Protein 5HJ5 (pdb70)

Solvent-accessible surface area: 46342 Å² total; per-residue (Å²): 88,83,1,0,14,10,147,45,48,65,51,2,2,117,16,0,0,38,11,0,13,97,56,2,72,111,38,136,29,59,70,151,134,25,4,3,0,0,0,6,15,22,26,32,1,49,42,0,1,127,10,0,15,98,40,42,143,70,68,91,8,54,0,110,42,0,1,0,0,1,5,11,10,4,24,61,25,54,45,126,55,94,52,0,20,71,16,22,0,50,85,48,0,8,96,87,18,53,23,68,108,133,24,22,6,18,1,60,3,72,44,152,67,54,109,50,13,3,100,103,0,12,43,66,15,124,23,67,53,105,5,21,0,0,0,1,18,8,6,43,21,0,18,1,7,11,0,5,46,60,1,63,45,86,8,89,13,56,71,42,85,8,41,121,63,5,28,97,29,20,12,143,70,6,139,55,53,52,132,84,4,17,124,98,0,0,0,0,0,0,8,3,2,40,69,5,91,5,0,0,0,2,1,28,24,128,93,33,5,95,0,1,62,11,1,29,62,30,88,61,47,88,91,72,0,1,0,2,2,74,110,15,126,102,3,3,0,0,0,7,78,50,0,14,104,81,16,120,128,148,17,45,120,126,21,53,115,109,10,46,193,73,25,133,71,82,90,82,2,0,16,10,154,39,42,11,27,2,3,101,16,0,0,37,12,0,12,99,59,2,75,113,38,138,28,66,82,134,134,26,4,4,0,0,0,5,15,23,25,31,2,46,28,0,1,128,19,0,15,97,40,41,142,71,67,90,9,54,0,113,44,0,1,0,0,1,5,10,11,4,24,60,26,55,44,128,55,95,53,1,20,71,16,24,0,50,83,52,0,8,96,88,18,53,23,56,114,127,23,22,6,18,1,61,3,73,46,153,70,53,140,51,14,4,100,106,0,22,48,67,14,130,24,66,45,105,4,21,0,0,0,1,17,9,6,43,21,0,18,1,8,11,0,5,45,60,1,62,44,85,9,91,12,57,71,42,85,8,40,122,63,5,26,97,28,21,10,139,70,6,139,56,51,52,133,83,4,16,119,95,0,0,0,0,0,1,8,3,2,40,54,4,91,6,0,0,0,1,2,27,23,130,94,32,5,96,0,2,64,12,1,30,62,31,87,61,45,88,94,71,0,1,0,1,2,75,109,15,125,100,3,3,0,0,0,6,82,49,0,15,102,82,17,122,128,149,19,46,117,128,22,53,116,105,11,53,175,60,23,113,69,56,110,92,80,1,0,15,9,123,42,48,56,23,2,2,123,16,0,0,33,12,0,12,97,58,2,72,105,43,129,29,60,72,158,117,24,4,2,0,0,0,5,15,22,24,29,2,55,43,0,1,133,14,0,18,117,37,40,154,71,67,88,9,54,0,112,44,0,2,0,0,2,5,10,12,4,24,62,25,55,47,128,54,94,51,0,18,99,15,22,0,42,84,52,0,7,95,83,19,55,23,58,117,129,19,22,6,18,5,73,3,73,45,86,38,51,145,50,13,4,133,104,0,14,66,67,15,125,82,67,56,97,5,19,0,0,0,1,17,7,7,42,20,0,18,0,7,11,0,5,45,61,1,60,43,88,9,92,12,56,73,42,85,8,42,122,64,5,38,96,29,20,11,141,66,7,139,56,48,52,128,87,4,16,121,94,0,0,0,0,0,0,8,5,0,38,66,5,94,6,0,0,0,1,2,27,24,118,113,32,2,96,0,1,63,12,0,29,62,31,88,63,46,86,90,71,0,1,0,0,0,76,111,15,127,105,3,3,0,0,0,6,70,49,0,15,88,76,16,119,124,148,17,42,117,135,22,44,119,101,14,36,148,50,3,23,33,53,90,79,1,0,15,9,121,41,49,55,23,2,2,121,15,0,0,35,12,0,12,98,79,2,73,102,38,137,29,68,85,166,142,20,4,4,0,0,0,5,16,24,24,30,2,62,44,0,1,111,14,0,2,111,38,39,158,71,67,88,9,54,0,110,44,0,1,0,0,2,5,10,13,4,24,63,24,55,49,127,53,95,51,0,20,102,17,22,0,36,85,52,0,8,98,85,17,55,22,75,114,152,19,21,6,25,6,72,3,73,44,152,68,53,150,53,13,4,133,105,0,14,65,68,15,124,81,65,52,100,4,19,0,0,0,0,18,9,6,43,21,0,18,0,8,10,0,5,44,60,1,62,44,85,9,93,12,58,73,42,85,8,41,123,64,5,31,95,28,21,10,139,67,7,140,54,49,54,121,89,2,17,119,98,0,0,0,0,0,0,8,4,0,39,64,5,96,14,0,0,0,1,2,26,24,119,115,32,2,96,0,1,62,11,1,30,62,30,88,62,46,87,93,73,0,1,0,0,1,75,109,15,109,136,3,6,0,0,0,6,71,49,0,15,89,77,17,121,128,146,17,44,121,136,23,44,113,105,14,36,160,52,4,22,36,51

Nearest PDB structures (foldseek):
  5hj5-assembly2_B  TM=1.004E+00  e=1.168E-58  Vibrio cholerae O1 biovar El Tor str. N16961
  7lqm-assembly2_D  TM=9.833E-01  e=7.543E-51  Pasteurella multocida subsp. multocida str. Pm70
  7lqm-assembly1_B  TM=9.806E-01  e=1.027E-50  Pasteurella multocida subsp. multocida str. Pm70
  1cd5-assembly1_A  TM=9.736E-01  e=2.718E-49  Escherichia coli K-12
  7lqn-assembly2_K  TM=9.773E-01  e=7.305E-49  Haemophilus influenzae 86-028NP

Foldseek 3Di:
DAEAEAAALLLLLVLVLVVVLVVQVVLVADQVQAAEEEDEFDDSNLSNQVNNLVCQVVVSHAQQRYAYEYFKWFAPDDCPDCPTVNNRCCVRHVVRGNYDPVRYYYQDRYDPDQVVSQVVSVVVCVVNPANAEHEFEAALQQDTSQLAAPRDLQDAWGKDFHDPSRLQVCCVVVVSDSVPRGGMMTGGGNNNQLRHLAYEYEYEAQSQQVNVCCCQVNAPHRRNSNVSCVVHPHYYYYYHDNSNVPPDPVSVVVSCVVCVVVSVVD/DAEAEAAALLLLLLLVLVVVLVLQVVQVADQVQAAEEEDEFDDSNLSNQVNNLVCQVVVSHAQQRYAYEYFKWFAPDDCPDCPTVNNRCCVRHVVRGNHDPVRYHYQDRYDPDQVVSQVVSVVVCVVNPANAEHEFEAALQQDTSQLAAPRDLQDAWGKDFHDPSRLQVCCVVVVSDSVPRGGMMTGGGNNNQLRHLAYEYEEEALSQQVNVCCCQVNACHRRNSNVSCVVHPHYYYYYHDNSNVPPDPVSVVVSCVVCVVVCVVSD/DAEAEAAALLLLLLVVLVVVLVLQVVVVADQVAAAEEEDEFDDSNLSNQVNNLVCVVVVSHAQQRYAYEYFKWFAPDDCPDCPTVNNRCCVRHVVRGNHDPVRYYYQDRYDPDQVVSQVVRVVVCVVNPANAEHEFEAALQQDTSQLAAPRDLQDAWGKDFHDPSRLQVCCVVVVSDSVPRGGMMTGGGNNNQLRHLAYEYEYEALSQQVNVCCCQVNAPHRRNSNVSCVVHPHYYYYYHDNSNVPPDPVSVVVSVVVVVVVVVPD/DAEAEAAALLLLLLVVLVVVLVLQVVLVADQVAAAEEEDEFDDSNLSNQVNNLVCVVVVSHAQQRYAYEYFKWFAPDPCPDCPTVNNRCCVRHVVRGNHDPVRYYYQDRYDPDQVVSQVVRVVVCVVNPANAEHEFEAALQQDTSQLAAPRDLQDAWGKDFHDPSRLQVCCVVVVSDSVPRGGMMTGGGNNNQLRHNAYEYEEEALSQQVNVCCCQVNACHRRNSNVSCVVHPHYYYYYHDNSNPPPDPVSSVVSVVVVVVVVVPD

B-factor: mean 25.86, std 9.81, range [11.75, 76.03]

InterPro domains:
  IPR004547 Glucosamine-6-phosphate isomerase [MF_01241] (1-247)
  IPR004547 Glucosamine-6-phosphate isomerase [PTHR11280] (1-260)
  IPR004547 Glucosamine-6-phosphate isomerase [TIGR00502] (1-259)
  IPR004547 Glucosamine-6-phosphate isomerase [cd01399] (10-247)
  IPR006148 Glucosamine/galactosamine-6-phosphate isomerase [PF01182] (10-227)
  IPR018321 Glucosamine-6-phosphate isomerase, conserved site [PS01161] (125-143)
  IPR037171 NagB/RpiA transferase-like [SSF100950] (1-262)

Radius of gyration: 49.46 Å; Cα contacts (8 Å, |Δi|>4): 2398; chains: 4; bounding box: 92×103×130 Å

Organism: Vibrio cholerae serotype O1 (strain ATCC 39315 / El Tor Inaba N16961) (NCBI:txid243277)

Sequence (1065 aa):
MRLLIPLKAAAQVGKWAAAHIVKRINEFQPTAEERPFVLGLPTGGTPLATYKALIEMHKAGEVSFKHVVTFNMDEYVGLAADHPESYRRSFMYNNFFNHIDIQEENINLLNGNTDDHEAECKRYEDKIKSYGKINLFMGGVGNDGHIIAFNEPASSLSSRTRIKTLTEDTRIANSRFFDGDINQVPKYALTIGVGTLLDAQEIMILVTGHHNNKALALQAAVEGSVNNHLWTVSALQLHPKAVIVCDEPSTQELKVKTVKYFTELLEAKNIVGFMRLLIPLKAAAQVGKWAAAHIVKRINEFQPTAEERPFVLGLPTGGTPLATYKALIEMHKAGEVSFKHVVTFNMDEYVGLAADHPESYRRSFMYNNFFNHIDIQEENINLLNGNTDDHEAECKRYEDKIKSYGKINLFMGGVGNDGHIIAFNEPASSLSSRTRIKTLTEDDTRIANSRFFDGDINQVPKYALTIGVGTLLDAQEIMILVTGHHNKALALQAAVEGSVNNHLWTVSALQLHPKAVVIVCDEEPSTQELKVKTVKYFTELLEAKNIVGFRMRLIPLKAAAQVGKWAAAHIVKRINEFQPTAERPFVLGLPTGGTPLATYKALIEMHKAGEVSFKHVVTFNMDEYVGLAADHPESYRSFMYNNFFNHIDIQEENINLLNGNTDDHEAECKRYEDKIKSYGKINLFMGGVGNDGHIIAFNEPASSLSSRTRIKTLTEEDTRIANSRFFDGDINQVPKYALTIGVGTLLDAQEIMILVTGHNNKALALQAAVEGSVNHLWTVSALQLHPKAVVIVCDEPSTQELKVKTVKKYFTELEEAAKKNNIVVGGFFMRLLIPLKAAAQVGKWAAAHIVKRINEFQPTAEERRPFVLGLPTGGTPLATYKALIEMHKAGEVSFKHVVTFNMDEYVGLAADHPESYRRSFMYNNFFNHIDIQEENINLLNGNTDDHEAECKRYEDKIKKSYGKKINLFMGGVGNDGHIIAFNEPASSLSSRTRIKTLTEDTRIANSRFFDGDINQVPKYALTIGVGTLLDAQQEIMILVTGHNNKALALQAAVEGSVNNHLWTVSALQLHPKKAVIVCDEPSTQELKVKTVKYFTELEEAAKKNNIVVGGFF

Structure (mmCIF, N/CA/C/O backbone):
data_5HJ5
#
_entry.id   5HJ5
#
_cell.length_a   113.093
_cell.length_b   113.093
_cell.length_c   215.683
_cell.angle_alpha   90.000
_cell.angle_beta   90.000
_cell.angle_gamma   120.000
#
_symmetry.space_group_name_H-M   'P 63'
#
loop_
_entity.id
_entity.type
_entity.pdbx_description
1 polymer 'Glucosamine-6-phosphate deaminase'
2 non-polymer 'FRUCTOSE -6-PHOSPHATE'
3 non-polymer 6-O-phosphono-beta-D-glucopyranose
4 non-polymer GLYCEROL
5 non-polymer 'ACETIC ACID'
6 water water
#
loop_
_atom_site.group_PDB
_atom_site.id
_atom_site.type_symbol
_atom_site.label_atom_id
_atom_site.label_alt_id
_atom_site.label_comp_id
_atom_site.label_asym_id
_atom_site.label_entity_id
_atom_site.label_seq_id
_atom_site.pdbx_PDB_ins_code
_atom_site.Cartn_x
_atom_site.Cartn_y
_atom_site.Cartn_z
_atom_site.occupancy
_atom_site.B_iso_or_equiv
_atom_site.auth_seq_id
_atom_site.auth_comp_id
_atom_site.auth_asym_id
_atom_site.auth_atom_id
_atom_site.pdbx_PDB_model_num
ATOM 1 N N . MET A 1 1 ? -14.039 62.804 50.428 1.00 19.55 1 MET A N 1
ATOM 2 C CA . MET A 1 1 ? -14.415 61.386 50.473 1.00 20.05 1 MET A CA 1
ATOM 3 C C . MET A 1 1 ? -15.793 61.197 51.089 1.00 18.36 1 MET A C 1
ATOM 4 O O . MET A 1 1 ? -16.322 62.090 51.767 1.00 20.37 1 MET A O 1
ATOM 9 N N . ARG A 1 2 ? -16.381 60.031 50.838 1.00 18.71 2 ARG A N 1
ATOM 10 C CA . ARG A 1 2 ? -17.578 59.591 51.534 1.00 20.69 2 ARG A CA 1
ATOM 11 C C . ARG A 1 2 ? -17.200 58.541 52.567 1.00 20.76 2 ARG A C 1
ATOM 12 O O . ARG A 1 2 ? -16.406 57.641 52.283 1.00 23.06 2 ARG A O 1
ATOM 20 N N A LEU A 1 3 ? -17.758 58.665 53.770 0.46 21.10 3 LEU A N 1
ATOM 21 N N B LEU A 1 3 ? -17.780 58.663 53.757 0.54 21.48 3 LEU A N 1
ATOM 22 C CA A LEU A 1 3 ? -17.683 57.620 54.786 0.46 19.41 3 LEU A CA 1
ATOM 23 C CA B LEU A 1 3 ? -17.701 57.645 54.796 0.54 19.96 3 LEU A CA 1
ATOM 24 C C A LEU A 1 3 ? -19.103 57.178 55.096 0.46 18.73 3 LEU A C 1
ATOM 25 C C B LEU A 1 3 ? -19.126 57.187 55.063 0.54 19.42 3 LEU A C 1
ATOM 26 O O A LEU A 1 3 ? -19.938 58.001 55.481 0.46 20.11 3 LEU A O 1
ATOM 27 O O B LEU A 1 3 ? -19.989 58.009 55.383 0.54 21.62 3 LEU A O 1
ATOM 36 N N . ILE A 1 4 ? -19.372 55.888 54.914 1.00 18.22 4 ILE A N 1
ATOM 37 C CA . ILE A 1 4 ? -20.702 55.312 55.098 1.00 18.92 4 ILE A CA 1
ATOM 38 C C . ILE A 1 4 ? -20.700 54.591 56.438 1.00 18.62 4 ILE A C 1
ATOM 39 O O . ILE A 1 4 ? -20.167 53.477 56.526 1.00 19.47 4 ILE A O 1
ATOM 44 N N . PRO A 1 5 ? -21.253 55.180 57.501 1.00 19.03 5 PRO A N 1
ATOM 45 C CA . PRO A 1 5 ? -21.208 54.519 58.809 1.00 19.99 5 PRO A CA 1
ATOM 46 C C . PRO A 1 5 ? -22.422 53.639 59.039 1.00 20.90 5 PRO A C 1
ATOM 47 O O . PRO A 1 5 ? -23.519 54.130 59.329 1.00 22.72 5 PRO A O 1
ATOM 51 N N . LEU A 1 6 ? -22.231 52.333 58.908 1.00 18.74 6 LEU A N 1
ATOM 52 C CA . LEU A 1 6 ? -23.278 51.346 59.114 1.00 19.68 6 LEU A CA 1
ATOM 53 C C . LEU A 1 6 ? -23.053 50.630 60.439 1.00 20.44 6 LEU A C 1
ATOM 54 O O . LEU A 1 6 ? -21.989 50.722 61.049 1.00 21.20 6 LEU A O 1
ATOM 59 N N . LYS A 1 7 ? -24.076 49.897 60.885 1.00 22.11 7 LYS A N 1
ATOM 60 C CA . LYS A 1 7 ? -23.982 49.269 62.199 1.00 24.56 7 LYS A CA 1
ATOM 61 C C . LYS A 1 7 ? -23.117 48.013 62.163 1.00 24.11 7 LYS A C 1
ATOM 62 O O . LYS A 1 7 ? -22.195 47.862 62.975 1.00 24.66 7 LYS A O 1
ATOM 68 N N . ALA A 1 8 ? -23.391 47.107 61.229 1.00 24.71 8 ALA A N 1
ATOM 69 C CA . ALA A 1 8 ? -22.828 45.767 61.269 1.00 26.08 8 ALA A CA 1
ATOM 70 C C . ALA A 1 8 ? -22.175 45.400 59.943 1.00 24.55 8 ALA A C 1
ATOM 71 O O . ALA A 1 8 ? -22.497 45.949 58.884 1.00 23.92 8 ALA A O 1
ATOM 73 N N . ALA A 1 9 ? -21.262 44.426 60.022 1.00 23.15 9 ALA A N 1
ATOM 74 C CA . ALA A 1 9 ? -20.532 43.981 58.840 1.00 22.49 9 ALA A CA 1
ATOM 75 C C . ALA A 1 9 ? -21.474 43.470 57.751 1.00 22.18 9 ALA A C 1
ATOM 76 O O . ALA A 1 9 ? -21.197 43.637 56.559 1.00 23.61 9 ALA A O 1
ATOM 78 N N . ALA A 1 10 ? -22.589 42.840 58.135 1.00 22.99 10 ALA A N 1
ATOM 79 C CA . ALA A 1 10 ? -23.532 42.355 57.125 1.00 21.67 10 ALA A CA 1
ATOM 80 C C . ALA A 1 10 ? -24.065 43.502 56.271 1.00 23.89 10 ALA A C 1
ATOM 81 O O . ALA A 1 10 ? -24.245 43.350 55.052 1.00 23.42 10 ALA A O 1
ATOM 83 N N . GLN A 1 11 ? -24.321 44.656 56.895 1.00 20.87 11 GLN A N 1
ATOM 84 C CA . GLN A 1 11 ? -24.811 45.812 56.152 1.00 21.59 11 GLN A CA 1
ATOM 85 C C . GLN A 1 11 ? -23.725 46.402 55.259 1.00 20.94 11 GLN A C 1
ATOM 86 O O . GLN A 1 11 ? -24.018 46.867 54.153 1.00 21.80 11 GLN A O 1
ATOM 92 N N . VAL A 1 12 ? -22.473 46.422 55.734 1.00 19.31 12 VAL A N 1
ATOM 93 C CA . VAL A 1 12 ? -21.368 46.870 54.890 1.00 19.38 12 VAL A CA 1
ATOM 94 C C . VAL A 1 12 ? -21.318 46.049 53.610 1.00 20.20 12 VAL A C 1
ATOM 95 O O . VAL A 1 12 ? -21.146 46.592 52.510 1.00 20.77 12 VAL A O 1
ATOM 99 N N . GLY A 1 13 ? -21.481 44.729 53.729 1.00 19.92 13 GLY A N 1
ATOM 100 C CA . GLY A 1 13 ? -21.449 43.883 52.547 1.00 22.09 13 GLY A CA 1
ATOM 101 C C . GLY A 1 13 ? -22.604 44.155 51.603 1.00 22.52 13 GLY A C 1
ATOM 102 O O . GLY A 1 13 ? -22.427 44.183 50.380 1.00 21.87 13 GLY A O 1
ATOM 103 N N . LYS A 1 14 ? -23.806 44.358 52.156 1.00 22.53 14 LYS A N 1
ATOM 104 C CA . LYS A 1 14 ? -24.962 44.662 51.315 1.00 24.48 14 LYS A CA 1
ATOM 105 C C . LYS A 1 14 ? -24.795 46.000 50.607 1.00 23.21 14 LYS A C 1
ATOM 106 O O . LYS A 1 14 ? -25.142 46.130 49.424 1.00 21.88 14 LYS A O 1
ATOM 112 N N . TRP A 1 15 ? -24.277 47.008 51.319 1.00 20.79 15 TRP A N 1
ATOM 113 C CA . TRP A 1 15 ? -24.077 48.324 50.721 1.00 20.81 15 TRP A CA 1
ATOM 114 C C . TRP A 1 15 ? -23.044 48.254 49.604 1.00 20.73 15 TRP A C 1
ATOM 115 O O . TRP A 1 15 ? -23.262 48.777 48.503 1.00 20.90 15 TRP A O 1
ATOM 126 N N . ALA A 1 16 ? -21.911 47.605 49.878 1.00 19.64 16 ALA A N 1
ATOM 127 C CA . ALA A 1 16 ? -20.849 47.486 48.882 1.00 20.34 16 ALA A CA 1
ATOM 128 C C . ALA A 1 16 ? -21.343 46.753 47.642 1.00 20.62 16 ALA A C 1
ATOM 129 O O . ALA A 1 16 ? -21.083 47.179 46.509 1.00 20.34 16 ALA A O 1
ATOM 131 N N . ALA A 1 17 ? -22.068 45.647 47.838 1.00 20.02 17 ALA A N 1
ATOM 132 C CA . ALA A 1 17 ? -22.587 44.900 46.695 1.00 19.10 17 ALA A CA 1
ATOM 133 C C . ALA A 1 17 ? -23.562 45.744 45.886 1.00 21.53 17 ALA A C 1
ATOM 134 O O . ALA A 1 17 ? -23.505 45.756 44.650 1.00 21.50 17 ALA A O 1
ATOM 136 N N . ALA A 1 18 ? -24.466 46.459 46.567 1.00 21.15 18 ALA A N 1
ATOM 137 C CA . ALA A 1 18 ? -25.402 47.335 45.864 1.00 21.41 18 ALA A CA 1
ATOM 138 C C . ALA A 1 18 ? -24.668 48.423 45.090 1.00 21.27 18 ALA A C 1
ATOM 139 O O . ALA A 1 18 ? -25.087 48.806 43.990 1.00 22.46 18 ALA A O 1
ATOM 141 N N . HIS A 1 19 ? -23.574 48.943 45.655 1.00 20.03 19 HIS A N 1
ATOM 142 C CA . HIS A 1 19 ? -22.824 49.997 44.978 1.00 18.58 19 HIS A CA 1
ATOM 143 C C . HIS A 1 19 ? -22.133 49.460 43.729 1.00 20.31 19 HIS A C 1
ATOM 144 O O . HIS A 1 19 ? -22.118 50.126 42.684 1.00 20.86 19 HIS A O 1
ATOM 151 N N . ILE A 1 20 ? -21.574 48.249 43.812 1.00 21.14 20 ILE A N 1
ATOM 152 C CA . ILE A 1 20 ? -20.945 47.631 42.643 1.00 21.10 20 ILE A CA 1
ATOM 153 C C . ILE A 1 20 ? -21.979 47.393 41.547 1.00 20.99 20 ILE A C 1
ATOM 154 O O . ILE A 1 20 ? -21.747 47.706 40.372 1.00 22.15 20 ILE A O 1
ATOM 159 N N . VAL A 1 21 ? -23.134 46.834 41.911 1.00 19.89 21 VAL A N 1
ATOM 160 C CA . VAL A 1 21 ? -24.170 46.574 40.907 1.00 20.34 21 VAL A CA 1
ATOM 161 C C . VAL A 1 21 ? -24.655 47.880 40.283 1.00 22.23 21 VAL A C 1
ATOM 162 O O . VAL A 1 21 ? -24.874 47.958 39.066 1.00 23.11 21 VAL A O 1
ATOM 166 N N . LYS A 1 22 ? -24.816 48.928 41.096 1.00 22.49 22 LYS A N 1
ATOM 167 C CA . LYS A 1 22 ? -25.195 50.235 40.555 1.00 23.58 22 LYS A CA 1
ATOM 168 C C . LYS A 1 22 ? -24.195 50.713 39.505 1.00 23.53 22 LYS A C 1
ATOM 169 O O . LYS A 1 22 ? -24.586 51.171 38.423 1.00 24.79 22 LYS A O 1
ATOM 175 N N . ARG A 1 23 ? -22.895 50.629 39.806 1.00 21.53 23 ARG A N 1
ATOM 176 C CA . ARG A 1 23 ? -21.904 51.115 38.846 1.00 20.09 23 ARG A CA 1
ATOM 177 C C . ARG A 1 23 ? -21.903 50.277 37.575 1.00 21.02 23 ARG A C 1
ATOM 178 O O . ARG A 1 23 ? -21.822 50.825 36.469 1.00 22.35 23 ARG A O 1
ATOM 186 N N . ILE A 1 24 ? -21.986 48.949 37.706 1.00 22.57 24 ILE A N 1
ATOM 187 C CA . ILE A 1 24 ? -21.987 48.090 36.521 1.00 22.56 24 ILE A CA 1
ATOM 188 C C . ILE A 1 24 ? -23.202 48.388 35.654 1.00 24.81 24 ILE A C 1
ATOM 189 O O . ILE A 1 24 ? -23.090 48.586 34.437 1.00 24.87 24 ILE A O 1
ATOM 194 N N . ASN A 1 25 ? -24.385 48.421 36.265 1.00 25.18 25 ASN A N 1
ATOM 195 C CA . ASN A 1 25 ? -25.599 48.533 35.464 1.00 27.13 25 ASN A CA 1
ATOM 196 C C . ASN A 1 25 ? -25.735 49.905 34.818 1.00 27.07 25 ASN A C 1
ATOM 197 O O . ASN A 1 25 ? -26.270 50.013 33.706 1.00 28.89 25 ASN A O 1
ATOM 202 N N . GLU A 1 26 ? -25.259 50.958 35.479 1.00 25.94 26 GLU A N 1
ATOM 203 C CA . GLU A 1 26 ? -25.294 52.275 34.850 1.00 27.28 26 GLU A CA 1
ATOM 204 C C . GLU A 1 26 ? -24.242 52.397 33.754 1.00 24.98 26 GLU A C 1
ATOM 205 O O . GLU A 1 26 ? -24.443 53.133 32.779 1.00 26.09 26 GLU A O 1
ATOM 211 N N . PHE A 1 27 ? -23.133 51.670 33.886 1.00 24.92 27 PHE A N 1
ATOM 212 C CA . PHE A 1 27 ? -22.080 51.683 32.874 1.00 24.53 27 PHE A CA 1
ATOM 213 C C . PHE A 1 27 ? -22.523 50.996 31.582 1.00 24.72 27 PHE A C 1
ATOM 214 O O . PHE A 1 27 ? -22.124 51.421 30.492 1.00 26.64 27 PHE A O 1
ATOM 222 N N . GLN A 1 28 ? -23.352 49.943 31.680 1.00 25.15 28 GLN A N 1
ATOM 223 C CA . GLN A 1 28 ? -23.827 49.135 30.549 1.00 27.43 28 GLN A CA 1
ATOM 224 C C . GLN A 1 28 ? -22.671 48.476 29.800 1.00 28.64 28 GLN A C 1
ATOM 225 O O . GLN A 1 28 ? -22.455 48.772 28.617 1.00 29.08 28 GLN A O 1
ATOM 231 N N . PRO A 1 29 ? -21.930 47.564 30.427 1.00 25.41 29 PRO A N 1
ATOM 232 C CA . PRO A 1 29 ? -20.731 47.022 29.777 1.00 25.90 29 PRO A CA 1
ATOM 233 C C . PRO A 1 29 ? -21.057 46.143 28.579 1.00 26.15 29 PRO A C 1
ATOM 234 O O . PRO A 1 29 ? -22.105 45.494 28.513 1.00 27.14 29 PRO A O 1
ATOM 238 N N . THR A 1 30 ? -20.124 46.132 27.624 1.00 27.22 30 THR A N 1
ATOM 239 C CA . THR A 1 30 ? -20.195 45.308 26.421 1.00 28.30 30 THR A CA 1
ATOM 240 C C . THR A 1 30 ? -18.838 44.654 26.193 1.00 29.22 30 THR A C 1
ATOM 241 O O . THR A 1 30 ? -17.859 44.946 26.886 1.00 29.43 30 THR A O 1
ATOM 245 N N . ALA A 1 31 ? -18.774 43.776 25.188 1.00 29.87 31 ALA A N 1
ATOM 246 C CA . ALA A 1 31 ? -17.492 43.172 24.838 1.00 32.56 31 ALA A CA 1
ATOM 247 C C . ALA A 1 31 ? -16.480 44.237 24.429 1.00 34.11 31 ALA A C 1
ATOM 248 O O . ALA A 1 31 ? -15.299 44.153 24.787 1.00 35.47 31 ALA A O 1
ATOM 250 N N A GLU A 1 32 ? -16.943 45.268 23.721 0.54 31.94 32 GLU A N 1
ATOM 251 N N B GLU A 1 32 ? -16.916 45.248 23.672 0.46 32.54 32 GLU A N 1
ATOM 252 C CA A GLU A 1 32 ? -16.081 46.332 23.227 0.54 32.92 32 GLU A CA 1
ATOM 253 C CA B GLU A 1 32 ? -15.982 46.298 23.277 0.46 33.37 32 GLU A CA 1
ATOM 254 C C A GLU A 1 32 ? -15.818 47.408 24.276 0.54 30.41 32 GLU A C 1
ATOM 255 C C B GLU A 1 32 ? -15.669 47.234 24.436 0.46 30.18 32 GLU A C 1
ATOM 256 O O A GLU A 1 32 ? -14.864 48.181 24.131 0.54 29.90 32 GLU A O 1
ATOM 257 O O B GLU A 1 32 ? -14.545 47.740 24.537 0.46 28.80 32 GLU A O 1
ATOM 268 N N . ARG A 1 33 ? -16.630 47.464 25.327 1.00 27.89 33 ARG A N 1
ATOM 269 C CA . ARG A 1 33 ? -16.483 48.445 26.400 1.00 25.92 33 ARG A CA 1
ATOM 270 C C . ARG A 1 33 ? -16.800 47.773 27.731 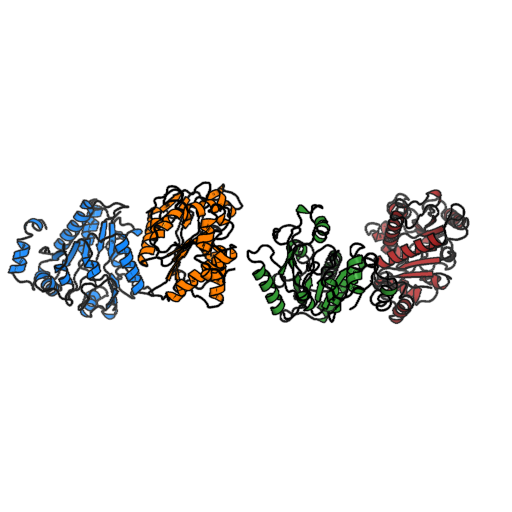1.00 24.78 33 ARG A C 1
ATOM 271 O O . ARG A 1 33 ? -17.884 47.957 28.297 1.00 25.79 33 ARG A O 1
ATOM 279 N N . PRO A 1 34 ? -15.874 46.984 28.262 1.00 23.86 34 PRO A N 1
ATOM 280 C CA . PRO A 1 34 ? -16.145 46.271 29.513 1.00 24.54 34 PRO A CA 1
ATOM 281 C C . PRO A 1 34 ? -16.079 47.198 30.720 1.00 21.00 34 PRO A C 1
ATOM 282 O O . PRO A 1 34 ? -15.452 48.261 30.699 1.00 21.71 34 PRO A O 1
ATOM 286 N N . PHE A 1 35 ? -16.771 46.786 31.781 1.00 20.08 35 PHE A N 1
ATOM 287 C CA . PHE A 1 35 ? -16.626 47.440 33.075 1.00 20.55 35 PHE A CA 1
ATOM 288 C C . PHE A 1 35 ? -15.443 46.795 33.783 1.00 20.26 35 PHE A C 1
ATOM 289 O O . PHE A 1 35 ? -15.365 45.565 33.860 1.00 21.82 35 PHE A O 1
ATOM 297 N N . VAL A 1 36 ? -14.515 47.616 34.279 1.00 18.20 36 VAL A N 1
ATOM 298 C CA . VAL A 1 36 ? -13.269 47.120 34.860 1.00 18.03 36 VAL A CA 1
ATOM 299 C C . VAL A 1 36 ? -13.338 47.301 36.368 1.00 17.16 36 VAL A C 1
ATOM 300 O O . VAL A 1 36 ? -13.428 48.432 36.867 1.00 18.16 36 VAL A O 1
ATOM 304 N N . LEU A 1 37 ? -13.293 46.184 37.090 1.00 17.16 37 LEU A N 1
ATOM 305 C CA . LEU A 1 37 ? -13.545 46.133 38.526 1.00 18.59 37 LEU A CA 1
ATOM 306 C C . LEU A 1 37 ? -12.311 45.587 39.235 1.00 18.14 37 LEU A C 1
ATOM 307 O O . LEU A 1 37 ? -11.881 44.463 38.954 1.00 19.12 37 LEU A O 1
ATOM 312 N N . GLY A 1 38 ? -11.747 46.371 40.154 1.00 17.16 38 GLY A N 1
ATOM 313 C CA . GLY A 1 38 ? -10.633 45.903 40.970 1.00 17.55 38 GLY A CA 1
ATOM 314 C C . GLY A 1 38 ? -11.142 45.278 42.262 1.00 17.82 38 GLY A C 1
ATOM 315 O O . GLY A 1 38 ? -12.092 45.766 42.864 1.00 18.76 38 GLY A O 1
ATOM 316 N N . LEU A 1 39 ? -10.489 44.193 42.686 1.00 16.73 39 LEU A N 1
ATOM 317 C CA . LEU A 1 39 ? -11.026 43.359 43.756 1.00 17.57 39 LEU A CA 1
ATOM 318 C C . LEU A 1 39 ? -9.975 42.992 44.792 1.00 19.60 39 LEU A C 1
ATOM 319 O O . LEU A 1 39 ? -8.798 42.819 44.460 1.00 19.84 39 LEU A O 1
ATOM 324 N N . PRO A 1 40 ? -10.393 42.837 46.073 1.00 19.30 40 PRO A N 1
ATOM 325 C CA . PRO A 1 40 ? -9.475 42.364 47.119 1.00 18.12 40 PRO A CA 1
ATOM 326 C C . PRO A 1 40 ? -9.784 40.944 47.571 1.00 18.62 40 PRO A C 1
ATOM 327 O O . PRO A 1 40 ? -10.886 40.437 47.335 1.00 20.33 40 PRO A O 1
ATOM 331 N N . THR A 1 41 ? -8.834 40.300 48.246 1.00 17.57 41 THR A N 1
ATOM 332 C CA . THR A 1 41 ? -9.170 39.107 49.019 1.00 17.30 41 THR A CA 1
ATOM 333 C C . THR A 1 41 ? -9.241 39.476 50.496 1.00 18.39 41 THR A C 1
ATOM 334 O O . THR A 1 41 ? -9.511 40.632 50.837 1.00 21.30 41 THR A O 1
ATOM 338 N N . GLY A 1 42 ? -8.995 38.509 51.377 1.00 21.99 42 GLY A N 1
ATOM 339 C CA . GLY A 1 42 ? -9.135 38.726 52.804 1.00 20.79 42 GLY A CA 1
ATOM 340 C C . GLY A 1 42 ? -10.530 38.397 53.292 1.00 20.78 42 GLY A C 1
ATOM 341 O O . GLY A 1 42 ? -11.427 38.023 52.533 1.00 24.15 42 GLY A O 1
ATOM 342 N N . GLY A 1 43 ? -10.716 38.544 54.607 1.00 19.24 43 GLY A N 1
ATOM 343 C CA . GLY A 1 43 ? -12.008 38.240 55.202 1.00 20.25 43 GLY A CA 1
ATOM 344 C C . GLY A 1 43 ? -13.066 39.306 54.990 1.00 21.27 43 GLY A C 1
ATOM 345 O O . GLY A 1 43 ? -14.260 38.988 54.934 1.00 21.79 43 GLY A O 1
ATOM 346 N N . THR A 1 44 ? -12.663 40.572 54.879 1.00 20.13 44 THR A N 1
ATOM 347 C CA . THR A 1 44 ? -13.659 41.640 54.817 1.00 19.06 44 THR A CA 1
ATOM 348 C C . THR A 1 44 ? -14.621 41.520 53.637 1.00 19.43 44 THR A C 1
ATOM 349 O O . THR A 1 44 ? -15.831 41.716 53.852 1.00 21.78 44 THR A O 1
ATOM 353 N N . PRO A 1 45 ? -14.196 41.212 52.406 1.00 19.73 45 PRO A N 1
ATOM 354 C CA . PRO A 1 45 ? -15.138 41.264 51.280 1.00 19.86 45 PRO A CA 1
ATOM 355 C C . PRO A 1 45 ? -16.024 40.038 51.119 1.00 19.01 45 PRO A C 1
ATOM 356 O O . PRO A 1 45 ? -16.815 40.003 50.171 1.00 21.13 45 PRO A O 1
ATOM 360 N N . LEU A 1 46 ? -15.932 39.040 52.000 1.00 20.73 46 LEU A N 1
ATOM 361 C CA . LEU A 1 46 ? -16.677 37.800 51.779 1.00 21.32 46 LEU A CA 1
ATOM 362 C C . LEU A 1 46 ? -18.180 38.047 51.713 1.00 23.25 46 LEU A C 1
ATOM 363 O O . LEU A 1 46 ? -18.869 37.493 50.844 1.00 22.56 46 LEU A O 1
ATOM 368 N N . ALA A 1 47 ? -18.708 38.877 52.619 1.00 23.26 47 ALA A N 1
ATOM 369 C CA . ALA A 1 47 ? -20.141 39.151 52.609 1.00 23.55 47 ALA A CA 1
ATOM 370 C C . ALA A 1 47 ? -20.561 39.841 51.317 1.00 24.02 47 ALA A C 1
ATOM 371 O O . ALA A 1 47 ? -21.634 39.550 50.769 1.00 22.92 47 ALA A O 1
ATOM 373 N N . THR A 1 48 ? -19.723 40.758 50.819 1.00 21.93 48 THR A N 1
ATOM 374 C CA . THR A 1 48 ? -19.990 41.417 49.546 1.00 21.23 48 THR A CA 1
ATOM 375 C C . THR A 1 48 ? -20.025 40.410 48.401 1.00 20.90 48 THR A C 1
ATOM 376 O O . THR A 1 48 ? -20.933 40.443 47.561 1.00 21.10 48 THR A O 1
ATOM 380 N N . TYR A 1 49 ? -19.039 39.504 48.347 1.00 20.29 49 TYR A N 1
ATOM 381 C CA . TYR A 1 49 ? -19.040 38.487 47.293 1.00 19.94 49 TYR A CA 1
ATOM 382 C C . TYR A 1 49 ? -20.288 37.620 47.362 1.00 21.31 49 TYR A C 1
ATOM 383 O O . TYR A 1 49 ? -20.905 37.329 46.330 1.00 23.33 49 TYR A O 1
ATOM 392 N N . LYS A 1 50 ? -20.673 37.186 48.567 1.00 21.71 50 LYS A N 1
ATOM 393 C CA . LYS A 1 50 ? -21.877 36.364 48.687 1.00 23.17 50 LYS A CA 1
ATOM 394 C C . LYS A 1 50 ? -23.111 37.132 48.222 1.00 24.55 50 LYS A C 1
ATOM 395 O O . LYS A 1 50 ? -23.989 36.568 47.555 1.00 25.98 50 LYS A O 1
ATOM 401 N N . ALA A 1 51 ? -23.188 38.425 48.552 1.00 23.86 51 ALA A N 1
ATOM 402 C CA . ALA A 1 51 ? -24.318 39.241 48.117 1.00 24.40 51 ALA A CA 1
ATOM 403 C C . ALA A 1 51 ? -24.337 39.396 46.599 1.00 25.28 51 ALA A C 1
ATOM 404 O O . ALA A 1 51 ? -25.398 39.293 45.970 1.00 26.06 51 ALA A O 1
ATOM 406 N N . LEU A 1 52 ? -23.174 39.654 45.995 1.00 23.56 52 LEU A N 1
ATOM 407 C CA . LEU A 1 52 ? -23.102 39.767 44.540 1.00 23.16 52 LEU A CA 1
ATOM 408 C C . LEU A 1 52 ? -23.524 38.470 43.861 1.00 24.34 52 LEU A C 1
ATOM 409 O O . LEU A 1 52 ? -24.198 38.494 42.823 1.00 25.40 52 LEU A O 1
ATOM 414 N N . ILE A 1 53 ? -23.132 37.327 44.428 1.00 21.87 53 ILE A N 1
ATOM 415 C CA . ILE A 1 53 ? -23.524 36.045 43.850 1.00 24.40 53 ILE A CA 1
ATOM 416 C C . ILE A 1 53 ? -25.040 35.896 43.868 1.00 26.70 53 ILE A C 1
ATOM 417 O O . ILE A 1 53 ? -25.650 35.479 42.876 1.00 27.60 53 ILE A O 1
ATOM 422 N N . GLU A 1 54 ? -25.674 36.249 44.987 1.00 28.05 54 GLU A N 1
ATOM 423 C CA . GLU A 1 54 ? -27.127 36.134 45.073 1.00 30.24 54 GLU A CA 1
ATOM 424 C C . GLU A 1 54 ? -27.822 37.106 44.126 1.00 30.06 54 GLU A C 1
ATOM 425 O O . GLU A 1 54 ? -28.842 36.761 43.515 1.00 29.60 54 GLU A O 1
ATOM 431 N N . MET A 1 55 ? -27.287 38.323 43.987 1.00 27.96 55 MET A N 1
ATOM 432 C CA . MET A 1 55 ? -27.884 39.283 43.062 1.00 26.53 55 MET A CA 1
ATOM 433 C C . MET A 1 55 ? -27.766 38.800 41.623 1.00 27.48 55 MET A C 1
ATOM 434 O O . MET A 1 55 ? -28.685 38.997 40.817 1.00 29.33 55 MET A O 1
ATOM 439 N N . HIS A 1 56 ? -26.651 38.150 41.285 1.00 26.02 56 HIS A N 1
ATOM 440 C CA . HIS A 1 56 ? -26.515 37.575 39.951 1.00 29.21 56 HIS A CA 1
ATOM 441 C C . HIS A 1 56 ? -27.517 36.446 39.740 1.00 30.10 56 HIS A C 1
ATOM 442 O O . HIS A 1 56 ? -28.170 36.371 38.691 1.00 30.54 56 HIS A O 1
ATOM 449 N N . LYS A 1 57 ? -27.647 35.552 40.726 1.00 28.03 57 LYS A N 1
ATOM 450 C CA . LYS A 1 57 ? -28.619 34.470 40.610 1.00 32.34 57 LYS A CA 1
ATOM 451 C C . LYS A 1 57 ? -30.029 35.014 40.423 1.00 32.55 57 LYS A C 1
ATOM 452 O O . LYS A 1 57 ? -30.840 34.420 39.705 1.00 34.02 57 LYS A O 1
ATOM 458 N N . ALA A 1 58 ? -30.339 36.141 41.057 1.00 32.40 58 ALA A N 1
ATOM 459 C CA . ALA A 1 58 ? -31.645 36.772 40.915 1.00 33.59 58 ALA A CA 1
ATOM 460 C C . ALA A 1 58 ? -31.782 37.580 39.630 1.00 33.47 58 ALA A C 1
ATOM 461 O O . ALA A 1 58 ? -32.825 38.210 39.423 1.00 34.40 58 ALA A O 1
ATOM 463 N N . GLY A 1 59 ? -30.766 37.584 38.769 1.00 32.37 59 GLY A N 1
ATOM 464 C CA . GLY A 1 59 ? -30.838 38.317 37.522 1.00 32.93 59 GLY A CA 1
ATOM 465 C C . GLY A 1 59 ? -30.685 39.814 37.646 1.00 32.91 59 GLY A C 1
ATOM 466 O O . GLY A 1 59 ? -31.094 40.543 36.738 1.00 33.52 59 GLY A O 1
ATOM 467 N N . GLU A 1 60 ? -30.108 40.303 38.741 1.00 30.00 60 GLU A N 1
ATOM 468 C CA . GLU A 1 60 ? -29.956 41.740 38.934 1.00 30.78 60 GLU A CA 1
ATOM 469 C C . GLU A 1 60 ? -28.654 42.287 38.366 1.00 29.78 60 GLU A C 1
ATOM 470 O O . GLU A 1 60 ? -28.525 43.507 38.207 1.00 29.29 60 GLU A O 1
ATOM 476 N N . VAL A 1 61 ? -27.693 41.421 38.047 1.00 27.65 61 VAL A N 1
ATOM 477 C CA . VAL A 1 61 ? -26.408 41.859 37.518 1.00 27.02 61 VAL A CA 1
ATOM 478 C C . VAL A 1 61 ? -25.794 40.691 36.761 1.00 28.95 61 VAL A C 1
ATOM 479 O O . VAL A 1 61 ? -25.977 39.526 37.130 1.00 29.16 61 VAL A O 1
ATOM 483 N N . SER A 1 62 ? -25.083 41.005 35.681 1.00 27.28 62 SER A N 1
ATOM 484 C CA . SER A 1 62 ? -24.301 40.034 34.934 1.00 27.30 62 SER A CA 1
ATOM 485 C C . SER A 1 62 ? -22.844 40.476 34.902 1.00 27.36 62 SER A C 1
ATOM 486 O O . SER A 1 62 ? -22.542 41.668 34.747 1.00 26.56 62 SER A O 1
ATOM 489 N N . PHE A 1 63 ? -21.942 39.513 35.053 1.00 24.26 63 PHE A N 1
ATOM 490 C CA . PHE A 1 63 ? -20.516 39.782 34.969 1.00 24.53 63 PHE A CA 1
ATOM 491 C C . PHE A 1 63 ? -19.926 39.369 33.628 1.00 24.84 63 PHE A C 1
ATOM 492 O O . PHE A 1 63 ? -18.699 39.308 33.493 1.00 25.12 63 PHE A O 1
ATOM 500 N N . LYS A 1 64 ? -20.774 39.113 32.629 1.00 25.09 64 LYS A N 1
ATOM 501 C CA . LYS A 1 64 ? -20.289 38.612 31.344 1.00 27.01 64 LYS A CA 1
ATOM 502 C C . LYS A 1 64 ? -19.268 39.560 30.720 1.00 25.77 64 LYS A C 1
ATOM 503 O O . LYS A 1 64 ? -18.292 39.116 30.101 1.00 24.99 64 LYS A O 1
ATOM 509 N N . HIS A 1 65 ? -19.464 40.864 30.879 1.00 25.19 65 HIS A N 1
ATOM 510 C CA . HIS A 1 65 ? -18.554 41.852 30.316 1.00 23.96 65 HIS A CA 1
ATOM 511 C C . HIS A 1 65 ? -17.907 42.681 31.416 1.00 22.89 65 HIS A C 1
ATOM 512 O O . HIS A 1 65 ? -17.656 43.879 31.257 1.00 23.73 65 HIS A O 1
ATOM 519 N N . VAL A 1 66 ? -17.631 42.042 32.552 1.00 21.86 66 VAL A N 1
ATOM 520 C CA . VAL A 1 66 ? -16.850 42.646 33.625 1.00 20.91 66 VAL A CA 1
ATOM 521 C C . VAL A 1 66 ? -15.449 42.061 33.574 1.00 22.50 66 VAL A C 1
ATOM 522 O O . VAL A 1 66 ? -15.280 40.834 33.557 1.00 22.23 66 VAL A O 1
ATOM 526 N N . VAL A 1 67 ? -14.450 42.943 33.529 1.00 20.66 67 VAL A N 1
ATOM 527 C CA . VAL A 1 67 ? -13.039 42.583 33.599 1.00 20.77 67 VAL A CA 1
ATOM 528 C C . VAL A 1 67 ? -12.573 42.867 35.021 1.00 20.52 67 VAL A C 1
ATOM 529 O O . VAL A 1 67 ? -12.880 43.930 35.574 1.00 20.61 67 VAL A O 1
ATOM 533 N N . THR A 1 68 ? -11.858 41.922 35.632 1.00 19.85 68 THR A N 1
ATOM 534 C CA . THR A 1 68 ? -11.419 42.095 37.011 1.00 19.27 68 THR A CA 1
ATOM 535 C C . THR A 1 68 ? -9.901 42.109 37.107 1.00 17.80 68 THR A C 1
ATOM 536 O O . THR A 1 68 ? -9.203 41.476 36.311 1.00 18.83 68 THR A O 1
ATOM 540 N N . PHE A 1 69 ? -9.407 42.872 38.084 1.00 16.97 69 PHE A N 1
ATOM 541 C CA . PHE A 1 69 ? -8.010 42.881 38.505 1.00 18.45 69 PHE A CA 1
ATOM 542 C C . PHE A 1 69 ? -7.982 42.728 40.015 1.00 19.52 69 PHE A C 1
ATOM 543 O O . PHE A 1 69 ? -8.702 43.440 40.719 1.00 22.29 69 PHE A O 1
ATOM 551 N N . ASN A 1 70 ? -7.153 41.821 40.518 1.00 17.98 70 ASN A N 1
ATOM 552 C CA . ASN A 1 70 ? -7.005 41.721 41.961 1.00 17.01 70 ASN A CA 1
ATOM 553 C C . ASN A 1 70 ? -5.842 42.581 42.447 1.00 18.64 70 ASN A C 1
ATOM 554 O O . ASN A 1 70 ? -4.954 42.965 41.681 1.00 19.91 70 ASN A O 1
ATOM 559 N N . MET A 1 71 ? -5.875 42.902 43.744 1.00 16.91 71 MET A N 1
ATOM 560 C CA . MET A 1 71 ? -4.869 43.800 44.304 1.00 17.35 71 MET A CA 1
ATOM 561 C C . MET A 1 71 ? -3.508 43.141 44.406 1.00 18.79 71 MET A C 1
ATOM 562 O O . MET A 1 71 ? -2.487 43.819 44.273 1.00 19.06 71 MET A O 1
ATOM 567 N N . ASP A 1 72 ? -3.463 41.843 44.710 1.00 18.90 72 ASP A N 1
ATOM 568 C CA . ASP A 1 72 ? -2.195 41.250 45.107 1.00 19.37 72 ASP A CA 1
ATOM 569 C C . ASP A 1 72 ? -2.255 39.733 45.019 1.00 20.00 72 ASP A C 1
ATOM 570 O O . ASP A 1 72 ? -3.304 39.138 44.764 1.00 21.01 72 ASP A O 1
ATOM 575 N N . GLU A 1 73 ? -1.087 39.124 45.211 1.00 19.15 73 GLU A N 1
ATOM 576 C CA . GLU A 1 73 ? -0.937 37.683 45.329 1.00 19.92 73 GLU A CA 1
ATOM 577 C C . GLU A 1 73 ? 0.312 37.415 46.154 1.00 21.52 73 GLU A C 1
ATOM 578 O O . GLU A 1 73 ? 1.278 38.182 46.104 1.00 22.62 73 GLU A O 1
ATOM 584 N N . TYR A 1 74 ? 0.277 36.335 46.931 1.00 19.13 74 TYR A N 1
ATOM 585 C CA . TYR A 1 74 ? 1.449 35.923 47.691 1.00 20.52 74 TYR A CA 1
ATOM 586 C C . TYR A 1 74 ? 2.568 35.455 46.767 1.00 21.36 74 TYR A C 1
ATOM 587 O O . TYR A 1 74 ? 2.322 34.796 45.750 1.00 21.61 74 TYR A O 1
ATOM 596 N N . VAL A 1 75 ? 3.815 35.759 47.150 1.00 21.34 75 VAL A N 1
ATOM 597 C CA . VAL A 1 75 ? 4.993 35.238 46.461 1.00 22.06 75 VAL A CA 1
ATOM 598 C C . VAL A 1 75 ? 5.359 33.887 47.061 1.00 23.14 75 VAL A C 1
ATOM 599 O O . VAL A 1 75 ? 5.329 33.707 48.283 1.00 24.62 75 VAL A O 1
ATOM 603 N N . GLY A 1 76 ? 5.697 32.923 46.205 1.00 25.22 76 GLY A N 1
ATOM 604 C CA . GLY A 1 76 ? 6.254 31.668 46.664 1.00 27.47 76 GLY A CA 1
ATOM 605 C C . GLY A 1 76 ? 5.254 30.627 47.111 1.00 32.51 76 GLY A C 1
ATOM 606 O O . GLY A 1 76 ? 5.615 29.451 47.216 1.00 36.31 76 GLY A O 1
ATOM 607 N N . LEU A 1 77 ? 4.015 31.017 47.392 1.00 30.70 77 LEU A N 1
ATOM 608 C CA . LEU A 1 77 ? 2.959 30.070 47.716 1.00 29.51 77 LEU A CA 1
ATOM 609 C C . LEU A 1 77 ? 2.432 29.446 46.432 1.00 30.03 77 LEU A C 1
ATOM 610 O O . LEU A 1 77 ? 2.152 30.159 45.463 1.00 32.69 77 LEU A O 1
ATOM 615 N N . ALA A 1 78 ? 2.301 28.119 46.422 1.00 29.69 78 ALA A N 1
ATOM 616 C CA . ALA A 1 78 ? 1.776 27.429 45.249 1.00 32.08 78 ALA A CA 1
ATOM 617 C C . ALA A 1 78 ? 0.417 27.999 44.855 1.00 33.77 78 ALA A C 1
ATOM 618 O O . ALA A 1 78 ? -0.430 28.282 45.707 1.00 34.49 78 ALA A O 1
ATOM 620 N N . ALA A 1 79 ? 0.215 28.170 43.546 1.00 33.01 79 ALA A N 1
ATOM 621 C CA . ALA A 1 79 ? -1.032 28.759 43.066 1.00 33.84 79 ALA A CA 1
ATOM 622 C C . ALA A 1 79 ? -2.243 27.900 43.418 1.00 35.06 79 ALA A C 1
ATOM 623 O O . ALA A 1 79 ? -3.335 28.438 43.645 1.00 35.83 79 ALA A O 1
ATOM 625 N N . ASP A 1 80 ? -2.085 26.575 43.469 1.00 34.46 80 ASP A N 1
ATOM 626 C CA . ASP A 1 80 ? -3.203 25.705 43.813 1.00 35.24 80 ASP A CA 1
ATOM 627 C C . ASP A 1 80 ? -3.348 25.500 45.321 1.00 35.35 80 ASP A C 1
ATOM 628 O O . ASP A 1 80 ? -4.189 24.701 45.747 1.00 35.14 80 ASP A O 1
ATOM 633 N N . HIS A 1 81 ? -2.551 26.194 46.130 1.00 33.44 81 HIS A N 1
ATOM 634 C CA . HIS A 1 81 ? -2.784 26.201 47.565 1.00 33.20 81 HIS A CA 1
ATOM 635 C C . HIS A 1 81 ? -4.148 26.825 47.844 1.00 31.27 81 HIS A C 1
ATOM 636 O O . HIS A 1 81 ? -4.492 27.853 47.246 1.00 30.12 81 HIS A O 1
ATOM 643 N N . PRO A 1 82 ? -4.944 26.245 48.746 1.00 30.35 82 PRO A N 1
ATOM 644 C CA . PRO A 1 82 ? -6.291 26.789 48.990 1.00 32.56 82 PRO A CA 1
ATOM 645 C C . PRO A 1 82 ? -6.294 28.220 49.496 1.00 30.99 82 PRO A C 1
ATOM 646 O O . PRO A 1 82 ? -7.327 28.893 49.381 1.00 31.88 82 PRO A O 1
ATOM 650 N N . GLU A 1 83 ? -5.183 28.717 50.040 1.00 29.80 83 GLU A N 1
ATOM 651 C CA . GLU A 1 83 ? -5.124 30.085 50.543 1.00 29.83 83 GLU A CA 1
ATOM 652 C C . GLU A 1 83 ? -4.355 31.031 49.627 1.00 27.87 83 GLU A C 1
ATOM 653 O O . GLU A 1 83 ? -4.140 32.191 49.998 1.00 27.03 83 GLU A O 1
ATOM 659 N N . SER A 1 84 ? -3.937 30.582 48.446 1.00 24.36 84 SER A N 1
ATOM 660 C CA . SER A 1 84 ? -3.500 31.552 47.450 1.00 23.05 84 SER A CA 1
ATOM 661 C C . SER A 1 84 ? -4.667 32.469 47.116 1.00 22.37 84 SER A C 1
ATOM 662 O O . SER A 1 84 ? -5.838 32.110 47.280 1.00 24.14 84 SER A O 1
ATOM 665 N N . TYR A 1 85 ? -4.346 33.677 46.665 1.00 20.17 85 TYR A N 1
ATOM 666 C CA . TYR A 1 85 ? -5.418 34.612 46.357 1.00 19.69 85 TYR A CA 1
ATOM 667 C C . TYR A 1 85 ? -6.141 34.207 45.079 1.00 20.67 85 TYR A C 1
ATOM 668 O O . TYR A 1 85 ? -7.334 34.491 44.926 1.00 21.07 85 TYR A O 1
ATOM 677 N N A ARG A 1 86 ? -5.445 33.518 44.172 0.51 21.84 86 ARG A N 1
ATOM 678 N N B ARG A 1 86 ? -5.449 33.524 44.163 0.49 22.02 86 ARG A N 1
ATOM 679 C CA A ARG A 1 86 ? -6.101 32.914 43.016 0.51 22.45 86 ARG A CA 1
ATOM 680 C CA B ARG A 1 86 ? -6.132 32.927 43.020 0.49 23.02 86 ARG A CA 1
ATOM 681 C C A ARG A 1 86 ? -7.170 31.916 43.455 0.51 23.98 86 ARG A C 1
ATOM 682 C C B ARG A 1 86 ? -7.193 31.932 43.480 0.49 23.69 86 ARG A C 1
ATOM 683 O O A ARG A 1 86 ? -8.310 31.957 42.975 0.51 23.98 86 ARG A O 1
ATOM 684 O O B ARG A 1 86 ? -8.346 31.986 43.035 0.49 22.86 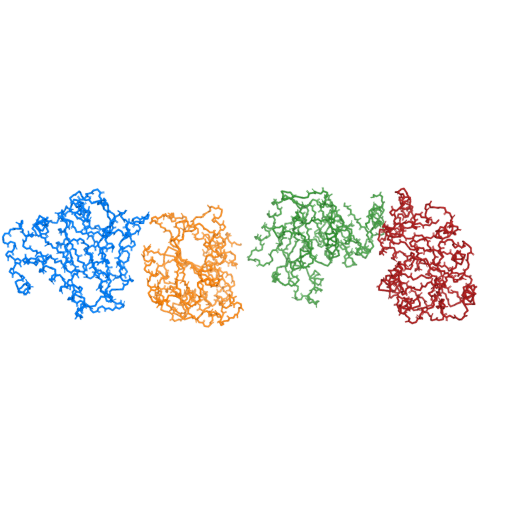86 ARG A O 1
ATOM 699 N N . SER A 1 87 ? -6.819 31.017 44.383 1.00 23.80 87 SER A N 1
ATOM 700 C CA . SER A 1 87 ? -7.783 30.035 44.887 1.00 24.05 87 SER A CA 1
ATOM 701 C C . SER A 1 87 ? -8.944 30.713 45.597 1.00 24.86 87 SER A C 1
ATOM 702 O O . SER A 1 87 ? -10.109 30.319 45.423 1.00 25.79 87 SER A O 1
ATOM 705 N N . PHE A 1 88 ? -8.640 31.722 46.413 1.00 22.26 88 PHE A N 1
ATOM 706 C CA . PHE A 1 88 ? -9.678 32.473 47.106 1.00 22.41 88 PHE A CA 1
ATOM 707 C C . PHE A 1 88 ? -10.684 33.040 46.115 1.00 22.41 88 PHE A C 1
ATOM 708 O O . PHE A 1 88 ? -11.898 32.919 46.310 1.00 22.22 88 PHE A O 1
ATOM 716 N N . MET A 1 89 ? -10.193 33.678 45.048 1.00 21.95 89 MET A N 1
ATOM 717 C CA . MET A 1 89 ? -11.094 34.374 44.139 1.00 20.63 89 MET A CA 1
ATOM 718 C C . MET A 1 89 ? -11.952 33.399 43.350 1.00 21.43 89 MET A C 1
ATOM 719 O O . MET A 1 89 ? -13.148 33.641 43.159 1.00 23.23 89 MET A O 1
ATOM 724 N N . TYR A 1 90 ? -11.370 32.293 42.877 1.00 21.82 90 TYR A N 1
ATOM 725 C CA . TYR A 1 90 ? -12.187 31.326 42.147 1.00 22.94 90 TYR A CA 1
ATOM 726 C C . TYR A 1 90 ? -13.205 30.657 43.064 1.00 24.23 90 TYR A C 1
ATOM 727 O O . TYR A 1 90 ? -14.384 30.549 42.709 1.00 26.15 90 TYR A O 1
ATOM 736 N N . ASN A 1 91 ? -12.780 30.239 44.261 1.00 22.98 91 ASN A N 1
ATOM 737 C CA . ASN A 1 91 ? -13.658 29.465 45.133 1.00 25.53 91 ASN A CA 1
ATOM 738 C C . ASN A 1 91 ? -14.766 30.325 45.727 1.00 25.06 91 ASN A C 1
ATOM 739 O O . ASN A 1 91 ? -15.893 29.853 45.914 1.00 27.03 91 ASN A O 1
ATOM 744 N N . ASN A 1 92 ? -14.468 31.582 46.039 1.00 24.38 92 ASN A N 1
ATOM 745 C CA . ASN A 1 92 ? -15.433 32.447 46.699 1.00 23.97 92 ASN A CA 1
ATOM 746 C C . ASN A 1 92 ? -16.211 33.337 45.741 1.00 24.54 92 ASN A C 1
ATOM 747 O O . ASN A 1 92 ? -17.202 33.945 46.165 1.00 25.60 92 ASN A O 1
ATOM 752 N N . PHE A 1 93 ? -15.804 33.437 44.475 1.00 23.43 93 PHE A N 1
ATOM 753 C CA . PHE A 1 93 ? -16.479 34.385 43.595 1.00 23.76 93 PHE A CA 1
ATOM 754 C C . PHE A 1 93 ? -16.578 33.891 42.153 1.00 24.89 93 PHE A C 1
ATOM 755 O O . PHE A 1 93 ? -17.691 33.669 41.663 1.00 25.32 93 PHE A O 1
ATOM 763 N N . PHE A 1 94 ? -15.438 33.702 41.469 1.00 24.28 94 PHE A N 1
ATOM 764 C CA . PHE A 1 94 ? -15.469 33.483 40.019 1.00 24.82 94 PHE A CA 1
ATOM 765 C C . PHE A 1 94 ? -16.253 32.228 39.647 1.00 25.84 94 PHE A C 1
ATOM 766 O O . PHE A 1 94 ? -16.959 32.211 38.631 1.00 27.63 94 PHE A O 1
ATOM 774 N N . ASN A 1 95 ? -16.140 31.162 40.444 1.00 25.21 95 ASN A N 1
ATOM 775 C CA . ASN A 1 95 ? -16.833 29.925 40.082 1.00 27.52 95 ASN A CA 1
ATOM 776 C C . ASN A 1 95 ? -18.342 30.015 40.246 1.00 27.46 95 ASN A C 1
ATOM 777 O O . ASN A 1 95 ? -19.038 29.053 39.893 1.00 29.38 95 ASN A O 1
ATOM 782 N N . HIS A 1 96 ? -18.862 31.125 40.765 1.00 27.85 96 HIS A N 1
ATOM 783 C CA . HIS A 1 96 ? -20.276 31.245 41.094 1.00 28.77 96 HIS A CA 1
ATOM 784 C C . HIS A 1 96 ? -20.980 32.340 40.305 1.00 29.26 96 HIS A C 1
ATOM 785 O O . HIS A 1 96 ? -22.153 32.623 40.575 1.00 30.03 96 HIS A O 1
ATOM 792 N N . ILE A 1 97 ? -20.301 32.967 39.344 1.00 28.02 97 ILE A N 1
ATOM 793 C CA . ILE A 1 97 ? -20.864 34.044 38.538 1.00 27.11 97 ILE A CA 1
ATOM 794 C C . ILE A 1 97 ? -20.505 33.789 37.080 1.00 26.89 97 ILE A C 1
ATOM 795 O O . ILE A 1 97 ? -19.666 32.946 36.765 1.00 28.09 97 ILE A O 1
ATOM 800 N N . ASP A 1 98 ? -21.139 34.550 36.188 1.00 28.74 98 ASP A N 1
ATOM 801 C CA . ASP A 1 98 ? -20.967 34.373 34.744 1.00 29.32 98 ASP A CA 1
ATOM 802 C C . ASP A 1 98 ? -19.813 35.197 34.187 1.00 29.52 98 ASP A C 1
ATOM 803 O O . ASP A 1 98 ? -19.887 35.718 33.068 1.00 29.75 98 ASP A O 1
ATOM 808 N N . ILE A 1 99 ? -18.731 35.324 34.953 1.00 26.67 99 ILE A N 1
ATOM 809 C CA . ILE A 1 99 ? -17.538 36.000 34.467 1.00 25.02 99 ILE A CA 1
ATOM 810 C C . ILE A 1 99 ? -16.835 35.112 33.447 1.00 27.14 99 ILE A C 1
ATOM 811 O O . ILE A 1 99 ? -16.946 33.877 33.477 1.00 29.22 99 ILE A O 1
ATOM 816 N N . GLN A 1 100 ? -16.132 35.743 32.514 1.00 28.31 100 GLN A N 1
ATOM 817 C CA . GLN A 1 100 ? -15.421 35.039 31.456 1.00 28.39 100 GLN A CA 1
ATOM 818 C C . GLN A 1 100 ? -13.955 34.894 31.837 1.00 28.52 100 GLN A C 1
ATOM 819 O O . GLN A 1 100 ? -13.347 35.832 32.364 1.00 28.19 100 GLN A O 1
ATOM 825 N N . GLU A 1 101 ? -13.392 33.714 31.560 1.00 28.12 101 GLU A N 1
ATOM 826 C CA . GLU A 1 101 ? -12.029 33.418 31.995 1.00 29.58 101 GLU A CA 1
ATOM 827 C C . GLU A 1 101 ? -11.027 34.416 31.421 1.00 29.51 101 GLU A C 1
ATOM 828 O O . GLU A 1 101 ? -10.080 34.825 32.107 1.00 29.54 101 GLU A O 1
ATOM 834 N N . GLU A 1 102 ? -11.227 34.833 30.171 1.00 28.05 102 GLU A N 1
ATOM 835 C CA . GLU A 1 102 ? -10.325 35.777 29.521 1.00 28.24 102 GLU A CA 1
ATOM 836 C C . GLU A 1 102 ? -10.396 37.172 30.128 1.00 26.89 102 GLU A C 1
ATOM 837 O O . GLU A 1 102 ? -9.511 37.999 29.866 1.00 26.87 102 GLU A O 1
ATOM 843 N N . ASN A 1 103 ? -11.415 37.448 30.936 1.00 23.74 103 ASN A N 1
ATOM 844 C CA . ASN A 1 103 ? -11.598 38.752 31.551 1.00 22.81 103 ASN A CA 1
ATOM 845 C C . ASN A 1 103 ? -11.095 38.805 32.988 1.00 22.85 103 ASN A C 1
ATOM 846 O O . ASN A 1 103 ? -11.217 39.851 33.633 1.00 21.93 103 ASN A O 1
ATOM 851 N N . ILE A 1 104 ? -10.536 37.708 33.498 1.00 20.91 104 ILE A N 1
ATOM 852 C CA . ILE A 1 104 ? -9.971 37.651 34.845 1.00 21.09 104 ILE A CA 1
ATOM 853 C C . ILE A 1 104 ? -8.482 37.971 34.771 1.00 20.20 104 ILE A C 1
ATOM 854 O O . ILE A 1 104 ? -7.758 37.424 33.926 1.00 22.26 104 ILE A O 1
ATOM 859 N N . ASN A 1 105 ? -8.015 38.846 35.660 1.00 19.07 105 ASN A N 1
ATOM 860 C CA . ASN A 1 105 ? -6.600 39.194 35.729 1.00 18.88 105 ASN A CA 1
ATOM 861 C C . ASN A 1 105 ? -6.098 39.035 37.154 1.00 20.63 105 ASN A C 1
ATOM 862 O O . ASN A 1 105 ? -6.684 39.585 38.094 1.00 21.20 105 ASN A O 1
ATOM 867 N N . LEU A 1 106 ? -5.003 38.297 37.299 1.00 21.03 106 LEU A N 1
ATOM 868 C CA . LEU A 1 106 ? -4.416 37.985 38.591 1.00 19.55 106 LEU A CA 1
ATOM 869 C C . LEU A 1 106 ? -2.908 38.095 38.469 1.00 19.98 106 LEU A C 1
ATOM 870 O O . LEU A 1 106 ? -2.341 37.870 37.394 1.00 21.89 106 LEU A O 1
ATOM 875 N N . LEU A 1 107 ? -2.267 38.448 39.575 1.00 19.03 107 LEU A N 1
ATOM 876 C CA . LEU A 1 107 ? -0.814 38.435 39.649 1.00 19.63 107 LEU A CA 1
ATOM 877 C C . LEU A 1 107 ? -0.312 37.018 39.887 1.00 20.96 107 LEU A C 1
ATOM 878 O O . LEU A 1 107 ? -0.909 36.254 40.650 1.00 22.73 107 LEU A O 1
ATOM 883 N N . ASN A 1 108 ? 0.798 36.680 39.238 1.00 20.51 108 ASN A N 1
ATOM 884 C CA . ASN A 1 108 ? 1.462 35.387 39.398 1.00 22.67 108 ASN A CA 1
ATOM 885 C C . ASN A 1 108 ? 2.669 35.593 40.311 1.00 23.58 108 ASN A C 1
ATOM 886 O O . ASN A 1 108 ? 3.655 36.225 39.914 1.00 22.73 108 ASN A O 1
ATOM 891 N N . GLY A 1 109 ? 2.594 35.054 41.530 1.00 23.02 109 GLY A N 1
ATOM 892 C CA . GLY A 1 109 ? 3.670 35.229 42.483 1.00 21.67 109 GLY A CA 1
ATOM 893 C C . GLY A 1 109 ? 4.813 34.250 42.360 1.00 24.66 109 GLY A C 1
ATOM 894 O O . GLY A 1 109 ? 5.722 34.258 43.196 1.00 24.99 109 GLY A O 1
ATOM 895 N N . ASN A 1 110 ? 4.811 33.404 41.329 1.00 23.59 110 ASN A N 1
ATOM 896 C CA . ASN A 1 110 ? 5.794 32.332 41.232 1.00 25.24 110 ASN A CA 1
ATOM 897 C C . ASN A 1 110 ? 6.568 32.352 39.919 1.00 27.84 110 ASN A C 1
ATOM 898 O O . ASN A 1 110 ? 7.089 31.308 39.506 1.00 29.29 110 ASN A O 1
ATOM 903 N N . THR A 1 111 ? 6.669 33.503 39.253 1.00 27.29 111 THR A N 1
ATOM 904 C CA . THR A 1 111 ? 7.508 33.571 38.065 1.00 26.54 111 THR A CA 1
ATOM 905 C C . THR A 1 111 ? 8.960 33.802 38.470 1.00 28.45 111 THR A C 1
ATOM 906 O O . THR A 1 111 ? 9.271 34.067 39.635 1.00 28.20 111 THR A O 1
ATOM 910 N N . ASP A 1 112 ? 9.862 33.700 37.491 1.00 29.42 112 ASP A N 1
ATOM 911 C CA . ASP A 1 112 ? 11.278 33.935 37.735 1.00 31.12 112 ASP A CA 1
ATOM 912 C C . ASP A 1 112 ? 11.673 35.398 37.548 1.00 30.70 112 ASP A C 1
ATOM 913 O O . ASP A 1 112 ? 12.868 35.709 37.553 1.00 31.50 112 ASP A O 1
ATOM 918 N N . ASP A 1 113 ? 10.699 36.298 37.387 1.00 26.26 113 ASP A N 1
ATOM 919 C CA . ASP A 1 113 ? 10.990 37.722 37.211 1.00 25.74 113 ASP A CA 1
ATOM 920 C C . ASP A 1 113 ? 9.793 38.509 37.755 1.00 24.03 113 ASP A C 1
ATOM 921 O O . ASP A 1 113 ? 8.858 38.833 37.014 1.00 22.45 113 ASP A O 1
ATOM 926 N N . HIS A 1 114 ? 9.845 38.827 39.055 1.00 23.58 114 HIS A N 1
ATOM 927 C CA . HIS A 1 114 ? 8.731 39.537 39.682 1.00 22.86 114 HIS A CA 1
ATOM 928 C C . HIS A 1 114 ? 8.518 40.900 39.040 1.00 21.68 114 HIS A C 1
ATOM 929 O O . HIS A 1 114 ? 7.379 41.343 38.868 1.00 21.93 114 HIS A O 1
ATOM 936 N N . GLU A 1 115 ? 9.606 41.593 38.702 1.00 21.55 115 GLU A N 1
ATOM 937 C CA . GLU A 1 115 ? 9.466 42.919 38.111 1.00 21.88 115 GLU A CA 1
ATOM 938 C C . GLU A 1 115 ? 8.754 42.852 36.762 1.00 22.09 115 GLU A C 1
ATOM 939 O O . GLU A 1 115 ? 7.895 43.693 36.458 1.00 22.38 115 GLU A O 1
ATOM 945 N N . ALA A 1 116 ? 9.091 41.855 35.941 1.00 20.58 116 ALA A N 1
ATOM 946 C CA . ALA A 1 116 ? 8.425 41.711 34.648 1.00 21.38 116 ALA A CA 1
ATOM 947 C C . ALA A 1 116 ? 6.959 41.341 34.821 1.00 22.15 116 ALA A C 1
ATOM 948 O O . ALA A 1 116 ? 6.105 41.787 34.044 1.00 20.73 116 ALA A O 1
ATOM 950 N N . GLU A 1 117 ? 6.646 40.523 35.832 1.00 20.66 117 GLU A N 1
ATOM 951 C CA . GLU A 1 117 ? 5.255 40.155 36.062 1.00 20.23 117 GLU A CA 1
ATOM 952 C C . GLU A 1 117 ? 4.443 41.360 36.524 1.00 19.17 117 GLU A C 1
ATOM 953 O O . GLU A 1 117 ? 3.305 41.567 36.071 1.00 17.77 117 GLU A O 1
ATOM 959 N N . CYS A 1 118 ? 5.026 42.186 37.404 1.00 18.72 118 CYS A N 1
ATOM 960 C CA . CYS A 1 118 ? 4.338 43.397 37.842 1.00 19.45 118 CYS A CA 1
ATOM 961 C C . CYS A 1 118 ? 4.152 44.378 36.689 1.00 19.77 118 CYS A C 1
ATOM 962 O O . CYS A 1 118 ? 3.106 45.031 36.589 1.00 18.96 118 CYS A O 1
ATOM 965 N N . LYS A 1 119 ? 5.151 44.497 35.810 1.00 19.38 119 LYS A N 1
ATOM 966 C CA . LYS A 1 119 ? 5.006 45.382 34.660 1.00 19.40 119 LYS A CA 1
ATOM 967 C C . LYS A 1 119 ? 3.959 44.853 33.687 1.00 19.87 119 LYS A C 1
ATOM 968 O O . LYS A 1 119 ? 3.169 45.628 33.134 1.00 19.55 119 LYS A O 1
ATOM 974 N N . ARG A 1 120 ? 3.942 43.534 33.468 1.00 19.17 120 ARG A N 1
ATOM 975 C CA . ARG A 1 120 ? 2.895 42.925 32.654 1.00 18.94 120 ARG A CA 1
ATOM 976 C C . ARG A 1 120 ? 1.519 43.291 33.185 1.00 19.17 120 ARG A C 1
ATOM 977 O O . ARG A 1 120 ? 0.602 43.603 32.416 1.00 18.84 120 ARG A O 1
ATOM 985 N N . TYR A 1 121 ? 1.368 43.275 34.508 1.00 18.41 121 TYR A N 1
ATOM 986 C CA . TYR A 1 121 ? 0.082 43.575 35.124 1.00 18.03 121 TYR A CA 1
ATOM 987 C C . TYR A 1 121 ? -0.294 45.033 34.911 1.00 17.65 121 TYR A C 1
ATOM 988 O O . TYR A 1 121 ? -1.430 45.342 34.523 1.00 18.56 121 TYR A O 1
ATOM 997 N N . GLU A 1 122 ? 0.651 45.949 35.160 1.00 17.90 122 GLU A N 1
ATOM 998 C CA . GLU A 1 122 ? 0.399 47.363 34.885 1.00 18.08 122 GLU A CA 1
ATOM 999 C C . GLU A 1 122 ? 0.054 47.583 33.420 1.00 19.00 122 GLU A C 1
ATOM 1000 O O . GLU A 1 122 ? -0.841 48.376 33.095 1.00 19.07 122 GLU A O 1
ATOM 1006 N N . ASP A 1 123 ? 0.766 46.906 32.518 1.00 19.04 123 ASP A N 1
ATOM 1007 C CA . ASP A 1 123 ? 0.482 47.093 31.099 1.00 19.43 123 ASP A CA 1
ATOM 1008 C C . ASP A 1 123 ? -0.911 46.592 30.745 1.00 20.01 123 ASP A C 1
ATOM 1009 O O . ASP A 1 123 ? -1.579 47.175 29.876 1.00 19.68 123 ASP A O 1
ATOM 1014 N N . LYS A 1 124 ? -1.365 45.524 31.410 1.00 18.79 124 LYS A N 1
ATOM 1015 C CA . LYS A 1 124 ? -2.697 44.989 31.149 1.00 19.27 124 LYS A CA 1
ATOM 1016 C C . LYS A 1 124 ? -3.776 45.945 31.642 1.00 18.34 124 LYS A C 1
ATOM 1017 O O . LYS A 1 124 ? -4.792 46.140 30.965 1.00 19.84 124 LYS A O 1
ATOM 1023 N N . ILE A 1 125 ? -3.581 46.554 32.818 1.00 17.53 125 ILE A N 1
ATOM 1024 C CA . ILE A 1 125 ? -4.515 47.589 33.258 1.00 18.60 125 ILE A CA 1
ATOM 1025 C C . ILE A 1 125 ? -4.594 48.695 32.216 1.00 20.46 125 ILE A C 1
ATOM 1026 O O . ILE A 1 125 ? -5.685 49.112 31.806 1.00 19.89 125 ILE A O 1
ATOM 1031 N N . LYS A 1 126 ? -3.434 49.176 31.759 1.00 20.02 126 LYS A N 1
ATOM 1032 C CA . LYS A 1 126 ? -3.427 50.274 30.796 1.00 23.13 126 LYS A CA 1
ATOM 1033 C C . LYS A 1 126 ? -4.082 49.873 29.486 1.00 20.87 126 LYS A C 1
ATOM 1034 O O . LYS A 1 126 ? -4.600 50.737 28.767 1.00 22.31 126 LYS A O 1
ATOM 1040 N N . SER A 1 127 ? -4.103 48.576 29.164 1.00 18.98 127 SER A N 1
ATOM 1041 C CA . SER A 1 127 ? -4.762 48.160 27.926 1.00 21.10 127 SER A CA 1
ATOM 1042 C C . SER A 1 127 ? -6.267 48.402 27.970 1.00 20.50 127 SER A C 1
ATOM 1043 O O . SER A 1 127 ? -6.893 48.481 26.908 1.00 22.05 127 SER A O 1
ATOM 1046 N N . TYR A 1 128 ? -6.855 48.538 29.165 1.00 22.18 128 TYR A N 1
ATOM 1047 C CA . TYR A 1 128 ? -8.268 48.868 29.324 1.00 20.97 128 TYR A CA 1
ATOM 1048 C C . TYR A 1 128 ? -8.499 50.339 29.617 1.00 22.83 128 TYR A C 1
ATOM 1049 O O . TYR A 1 128 ? -9.651 50.748 29.813 1.00 25.60 128 TYR A O 1
ATOM 1058 N N . GLY A 1 129 ? -7.441 51.137 29.672 1.00 21.15 129 GLY A N 1
ATOM 1059 C CA . GLY A 1 129 ? -7.587 52.546 29.971 1.00 21.70 129 GLY A CA 1
ATOM 1060 C C . GLY A 1 129 ? -7.535 52.781 31.460 1.00 25.70 129 GLY A C 1
ATOM 1061 O O . GLY A 1 129 ? -6.489 53.152 32.000 1.00 28.13 129 GLY A O 1
ATOM 1062 N N . LYS A 1 130 ? -8.654 52.539 32.138 1.00 24.21 130 LYS A N 1
ATOM 1063 C CA . LYS A 1 130 ? -8.753 52.769 33.569 1.00 25.37 130 LYS A CA 1
ATOM 1064 C C . LYS A 1 130 ? -9.552 51.653 34.214 1.00 22.74 130 LYS A C 1
ATOM 1065 O O . LYS A 1 130 ? -10.402 51.019 33.581 1.00 23.52 130 LYS A O 1
ATOM 1071 N N . ILE A 1 131 ? -9.278 51.440 35.488 1.00 19.41 131 ILE A N 1
ATOM 1072 C CA . ILE A 1 131 ? -10.169 50.672 36.345 1.00 19.45 131 ILE A CA 1
ATOM 1073 C C . ILE A 1 131 ? -11.323 51.578 36.759 1.00 18.19 131 ILE A C 1
ATOM 1074 O O . ILE A 1 131 ? -11.103 52.698 37.233 1.00 20.69 131 ILE A O 1
ATOM 1079 N N . ASN A 1 132 ? -12.561 51.110 36.558 1.00 17.36 132 ASN A N 1
ATOM 1080 C CA . ASN A 1 132 ? -13.716 51.963 36.834 1.00 18.70 132 ASN A CA 1
ATOM 1081 C C . ASN A 1 132 ? -14.058 52.007 38.319 1.00 18.72 132 ASN A C 1
ATOM 1082 O O . ASN A 1 132 ? -14.493 53.048 38.827 1.00 19.65 132 ASN A O 1
ATOM 1087 N N . LEU A 1 133 ? -13.887 50.893 39.023 1.00 17.39 133 LEU A N 1
ATOM 1088 C CA . LEU A 1 133 ? -14.168 50.840 40.454 1.00 16.96 133 LEU A CA 1
ATOM 1089 C C . LEU A 1 133 ? -13.206 49.848 41.085 1.00 17.88 133 LEU A C 1
ATOM 1090 O O . LEU A 1 133 ? -13.139 48.696 40.646 1.00 18.10 133 LEU A O 1
ATOM 1095 N N . PHE A 1 134 ? -12.465 50.286 42.104 1.00 17.20 134 PHE A N 1
ATOM 1096 C CA . PHE A 1 134 ? -11.544 49.403 42.804 1.00 17.98 134 PHE A CA 1
ATOM 1097 C C . PHE A 1 134 ? -12.026 49.239 44.234 1.00 17.80 134 PHE A C 1
ATOM 1098 O O . PHE A 1 134 ? -12.032 50.205 45.006 1.00 20.08 134 PHE A O 1
ATOM 1106 N N . MET A 1 135 ? -12.425 48.019 44.580 1.00 16.86 135 MET A N 1
ATOM 1107 C CA . MET A 1 135 ? -12.790 47.690 45.951 1.00 17.47 135 MET A CA 1
ATOM 1108 C C . MET A 1 135 ? -11.560 47.175 46.684 1.00 17.99 135 MET A C 1
ATOM 1109 O O . MET A 1 135 ? -10.748 46.439 46.111 1.00 18.12 135 MET A O 1
ATOM 1114 N N . GLY A 1 136 ? -11.416 47.574 47.950 1.00 16.11 136 GLY A N 1
ATOM 1115 C CA . GLY A 1 136 ? -10.326 47.079 48.763 1.00 17.18 136 GLY A CA 1
ATOM 1116 C C . GLY A 1 136 ? -10.755 46.921 50.206 1.00 17.46 136 GLY A C 1
ATOM 1117 O O . GLY A 1 136 ? -11.883 47.250 50.584 1.00 18.07 136 GLY A O 1
ATOM 1118 N N . GLY A 1 137 ? -9.842 46.373 51.009 1.00 16.97 137 GLY A N 1
ATOM 1119 C CA . GLY A 1 137 ? -9.919 46.440 52.448 1.00 15.92 137 GLY A CA 1
ATOM 1120 C C . GLY A 1 137 ? -8.848 47.355 53.005 1.00 17.65 137 GLY A C 1
ATOM 1121 O O . GLY A 1 137 ? -8.241 48.159 52.284 1.00 18.89 137 GLY A O 1
ATOM 1122 N N . VAL A 1 138 ? -8.608 47.236 54.308 1.00 16.93 138 VAL A N 1
ATOM 1123 C CA . VAL A 1 138 ? -7.525 47.981 54.943 1.00 15.95 138 VAL A CA 1
ATOM 1124 C C . VAL A 1 138 ? -6.834 47.076 55.951 1.00 15.64 138 VAL A C 1
ATOM 1125 O O . VAL A 1 138 ? -7.482 46.284 56.640 1.00 17.70 138 VAL A O 1
ATOM 1129 N N . GLY A 1 139 ? -5.507 47.176 56.022 1.00 16.12 139 GLY A N 1
ATOM 1130 C CA . GLY A 1 139 ? -4.771 46.410 57.006 1.00 16.26 139 GLY A CA 1
ATOM 1131 C C . GLY A 1 139 ? -4.915 46.997 58.398 1.00 17.82 139 GLY A C 1
ATOM 1132 O O . GLY A 1 139 ? -5.276 48.167 58.568 1.00 16.61 139 GLY A O 1
ATOM 1133 N N . ASN A 1 140 ? -4.647 46.164 59.411 1.00 17.81 140 ASN A N 1
ATOM 1134 C CA . ASN A 1 140 ? -4.550 46.695 60.769 1.00 17.75 140 ASN A CA 1
ATOM 1135 C C . ASN A 1 140 ? -3.596 47.881 60.809 1.00 18.05 140 ASN A C 1
ATOM 1136 O O . ASN A 1 140 ? -3.800 48.835 61.572 1.00 17.92 140 ASN A O 1
ATOM 1141 N N . ASP A 1 141 ? -2.528 47.817 60.011 1.00 16.61 141 ASP A N 1
ATOM 1142 C CA . ASP A 1 141 ? -1.480 48.827 60.004 1.00 17.08 141 ASP A CA 1
ATOM 1143 C C . ASP A 1 141 ? -1.735 49.922 58.981 1.00 17.80 141 ASP A C 1
ATOM 1144 O O . ASP A 1 141 ? -0.829 50.712 58.691 1.00 17.27 141 ASP A O 1
ATOM 1149 N N . GLY A 1 142 ? -2.941 49.980 58.425 1.00 17.29 142 GLY A N 1
ATOM 1150 C CA . GLY A 1 142 ? -3.311 51.040 57.518 1.00 18.16 142 GLY A CA 1
ATOM 1151 C C . GLY A 1 142 ? -3.068 50.763 56.052 1.00 17.35 142 GLY A C 1
ATOM 1152 O O . GLY A 1 142 ? -3.375 51.628 55.223 1.00 17.23 142 GLY A O 1
ATOM 1153 N N . HIS A 1 143 ? -2.544 49.594 55.688 1.00 16.18 143 HIS A N 1
ATOM 1154 C CA . HIS A 1 143 ? -2.219 49.399 54.280 1.00 14.93 143 HIS A CA 1
ATOM 1155 C C . HIS A 1 143 ? -3.471 49.286 53.414 1.00 16.44 143 HIS A C 1
ATOM 1156 O O . HIS A 1 143 ? -4.520 48.798 53.842 1.00 17.02 143 HIS A O 1
ATOM 1163 N N A ILE A 1 144 ? -3.361 49.776 52.182 0.43 16.37 144 ILE A N 1
ATOM 1164 N N B ILE A 1 144 ? -3.353 49.766 52.182 0.57 15.75 144 ILE A N 1
ATOM 1165 C CA A ILE A 1 144 ? -4.280 49.407 51.113 0.43 16.85 144 ILE A CA 1
ATOM 1166 C CA B ILE A 1 144 ? -4.275 49.411 51.112 0.57 16.56 144 ILE A CA 1
ATOM 1167 C C A ILE A 1 144 ? -3.484 48.576 50.117 0.43 18.22 144 ILE A C 1
ATOM 1168 C C B ILE A 1 144 ? -3.481 48.573 50.120 0.57 18.39 144 ILE A C 1
ATOM 1169 O O A ILE A 1 144 ? -2.290 48.824 49.906 0.43 18.32 144 ILE A O 1
ATOM 1170 O O B ILE A 1 144 ? -2.283 48.814 49.917 0.57 18.04 144 ILE A O 1
ATOM 1179 N N . ALA A 1 145 ? -4.138 47.566 49.537 1.00 17.46 145 ALA A N 1
ATOM 1180 C CA . ALA A 1 145 ? -3.446 46.442 48.899 1.00 18.60 145 ALA A CA 1
ATOM 1181 C C . ALA A 1 145 ? -2.403 45.939 49.900 1.00 19.63 145 ALA A C 1
ATOM 1182 O O . ALA A 1 145 ? -2.710 45.825 51.092 1.00 20.60 145 ALA A O 1
ATOM 1184 N N . PHE A 1 146 ? -1.168 45.658 49.483 1.00 18.26 146 PHE A N 1
ATOM 1185 C CA . PHE A 1 146 ? -0.108 45.388 50.460 1.00 18.33 146 PHE A CA 1
ATOM 1186 C C . PHE A 1 146 ? 0.927 46.507 50.480 1.00 17.67 146 PHE A C 1
ATOM 1187 O O . PHE A 1 146 ? 2.132 46.272 50.620 1.00 18.07 146 PHE A O 1
ATOM 1195 N N . ASN A 1 147 ? 0.455 47.749 50.369 1.00 15.06 147 ASN A N 1
ATOM 1196 C CA . ASN A 1 147 ? 1.327 48.914 50.491 1.00 14.31 147 ASN A CA 1
ATOM 1197 C C . ASN A 1 147 ? 1.543 49.180 51.976 1.00 14.89 147 ASN A C 1
ATOM 1198 O O . ASN A 1 147 ? 0.897 50.028 52.603 1.00 17.23 147 ASN A O 1
ATOM 1203 N N . GLU A 1 148 ? 2.487 48.415 52.533 1.00 14.63 148 GLU A N 1
ATOM 1204 C CA . GLU A 1 148 ? 2.801 48.423 53.950 1.00 15.66 148 GLU A CA 1
ATOM 1205 C C . GLU A 1 148 ? 3.370 49.780 54.378 1.00 17.18 148 GLU A C 1
ATOM 1206 O O . GLU A 1 148 ? 3.765 50.593 53.535 1.00 16.82 148 GLU A O 1
ATOM 1212 N N . PRO A 1 149 ? 3.407 50.050 55.688 1.00 16.45 149 PRO A N 1
ATOM 1213 C CA . PRO A 1 149 ? 3.955 51.328 56.165 1.00 16.01 149 PRO A CA 1
ATOM 1214 C C . PRO A 1 149 ? 5.293 51.665 55.516 1.00 16.83 149 PRO A C 1
ATOM 1215 O O . PRO A 1 149 ? 6.146 50.794 55.304 1.00 18.01 149 PRO A O 1
ATOM 1219 N N . ALA A 1 150 ? 5.438 52.954 55.181 1.00 17.08 150 ALA A N 1
ATOM 1220 C CA . ALA A 1 150 ? 6.588 53.542 54.492 1.00 17.62 150 ALA A CA 1
ATOM 1221 C C . ALA A 1 150 ? 6.626 53.156 53.015 1.00 18.67 150 ALA A C 1
ATOM 1222 O O . ALA A 1 150 ? 7.692 53.126 52.408 1.00 24.14 150 ALA A O 1
ATOM 1224 N N . SER A 1 151 ? 5.467 52.866 52.428 1.00 16.27 151 SER A N 1
ATOM 1225 C CA . SER A 1 151 ? 5.352 52.715 50.980 1.00 15.94 151 SER A CA 1
ATOM 1226 C C . SER A 1 151 ? 5.269 54.077 50.310 1.00 16.48 151 SER A C 1
ATOM 1227 O O . SER A 1 151 ? 4.681 55.016 50.850 1.00 20.47 151 SER A O 1
ATOM 1230 N N . SER A 1 152 ? 5.828 54.172 49.104 1.00 16.17 152 SER A N 1
ATOM 1231 C CA . SER A 1 152 ? 5.657 55.387 48.313 1.00 16.97 152 SER A CA 1
ATOM 1232 C C . SER A 1 152 ? 4.178 55.639 48.036 1.00 17.02 152 SER A C 1
ATOM 1233 O O . SER A 1 152 ? 3.447 54.724 47.649 1.00 17.50 152 SER A O 1
ATOM 1236 N N . LEU A 1 153 ? 3.738 56.891 48.204 1.00 16.09 153 LEU A N 1
ATOM 1237 C CA . LEU A 1 153 ? 2.356 57.241 47.892 1.00 15.35 153 LEU A CA 1
ATOM 1238 C C . LEU A 1 153 ? 2.106 57.406 46.394 1.00 16.43 153 LEU A C 1
ATOM 1239 O O . LEU A 1 153 ? 0.964 57.668 45.997 1.00 16.51 153 LEU A O 1
ATOM 1244 N N . SER A 1 154 ? 3.129 57.236 45.553 1.00 16.46 154 SER A N 1
ATOM 1245 C CA . SER A 1 154 ? 2.943 57.157 44.107 1.00 17.03 154 SER A CA 1
ATOM 1246 C C . SER A 1 154 ? 3.497 55.850 43.550 1.00 16.49 154 SER A C 1
ATOM 1247 O O . SER A 1 154 ? 3.841 55.772 42.365 1.00 17.37 154 SER A O 1
ATOM 1250 N N . SER A 1 155 ? 3.577 54.818 44.388 1.00 15.55 155 SER A N 1
ATOM 1251 C CA . SER A 1 155 ? 4.122 53.540 43.965 1.00 16.80 155 SER A CA 1
ATOM 1252 C C . SER A 1 155 ? 3.258 52.883 42.894 1.00 17.87 155 SER A C 1
ATOM 1253 O O . SER A 1 155 ? 2.045 53.098 42.810 1.00 17.09 155 SER A O 1
ATOM 1256 N N . ARG A 1 156 ? 3.904 52.060 42.083 1.00 16.64 156 ARG A N 1
ATOM 1257 C CA . ARG A 1 156 ? 3.275 51.192 41.101 1.00 16.33 156 ARG A CA 1
ATOM 1258 C C . ARG A 1 156 ? 3.323 49.754 41.623 1.00 16.96 156 ARG A C 1
ATOM 1259 O O . ARG A 1 156 ? 3.705 49.505 42.772 1.00 18.73 156 ARG A O 1
ATOM 1267 N N . THR A 1 157 ? 2.942 48.801 40.773 1.00 16.97 157 THR A N 1
ATOM 1268 C CA . THR A 1 157 ? 2.896 47.399 41.179 1.00 15.58 157 THR A CA 1
ATOM 1269 C C . THR A 1 157 ? 4.309 46.855 41.391 1.00 17.00 157 THR A C 1
ATOM 1270 O O . THR A 1 157 ? 5.188 47.035 40.540 1.00 18.74 157 THR A O 1
ATOM 1274 N N . ARG A 1 158 ? 4.536 46.192 42.527 1.00 17.50 158 ARG A N 1
ATOM 1275 C CA . ARG A 1 158 ? 5.870 45.683 42.835 1.00 17.05 158 ARG A CA 1
ATOM 1276 C C . ARG A 1 158 ? 5.779 44.628 43.931 1.00 18.06 158 ARG A C 1
ATOM 1277 O O . ARG A 1 158 ? 4.735 44.441 44.561 1.00 20.13 158 ARG A O 1
ATOM 1285 N N . ILE A 1 159 ? 6.903 43.951 44.170 1.00 18.10 159 ILE A N 1
ATOM 1286 C CA . ILE A 1 159 ? 6.996 43.061 45.324 1.00 18.04 159 ILE A CA 1
ATOM 1287 C C . ILE A 1 159 ? 7.139 43.888 46.599 1.00 19.80 159 ILE A C 1
ATOM 1288 O O . ILE A 1 159 ? 7.839 44.914 46.628 1.00 21.67 159 ILE A O 1
ATOM 1293 N N . LYS A 1 160 ? 6.459 43.456 47.664 1.00 17.65 160 LYS A N 1
ATOM 1294 C CA . LYS A 1 160 ? 6.566 44.108 48.961 1.00 17.65 160 LYS A CA 1
ATOM 1295 C C . LYS A 1 160 ? 6.757 43.070 50.055 1.00 19.16 160 LYS A C 1
ATOM 1296 O O . LYS A 1 160 ? 6.337 41.917 49.921 1.00 21.36 160 LYS A O 1
ATOM 1302 N N . THR A 1 161 ? 7.400 43.496 51.142 1.00 18.29 161 THR A N 1
ATOM 1303 C CA . THR A 1 161 ? 7.605 42.660 52.321 1.00 18.45 161 THR A CA 1
ATOM 1304 C C . THR A 1 161 ? 6.462 42.898 53.302 1.00 19.25 161 THR A C 1
ATOM 1305 O O . THR A 1 161 ? 6.223 44.037 53.718 1.00 20.02 161 THR A O 1
ATOM 1309 N N . LEU A 1 162 ? 5.765 41.829 53.676 1.00 18.86 162 LEU A N 1
ATOM 1310 C CA . LEU A 1 162 ? 4.658 41.957 54.617 1.00 19.57 162 LEU A CA 1
ATOM 1311 C C . LEU A 1 162 ? 5.175 42.212 56.027 1.00 21.32 162 LEU A C 1
ATOM 1312 O O . LEU A 1 162 ? 6.193 41.647 56.437 1.00 24.24 162 LEU A O 1
ATOM 1317 N N . THR A 1 163 ? 4.472 43.072 56.773 1.00 19.73 163 THR A N 1
ATOM 1318 C CA . THR A 1 163 ? 4.852 43.303 58.160 1.00 21.49 163 THR A CA 1
ATOM 1319 C C . THR A 1 163 ? 4.508 42.089 59.014 1.00 22.96 163 THR A C 1
ATOM 1320 O O . THR A 1 163 ? 3.667 41.258 58.654 1.00 23.52 163 THR A O 1
ATOM 1324 N N . GLU A 1 164 ? 5.166 41.997 60.174 1.00 23.10 164 GLU A N 1
ATOM 1325 C CA . GLU A 1 164 ? 4.796 40.954 61.125 1.00 24.63 164 GLU A CA 1
ATOM 1326 C C . GLU A 1 164 ? 3.329 41.081 61.509 1.00 23.85 164 GLU A C 1
ATOM 1327 O O . GLU A 1 164 ? 2.620 40.078 61.628 1.00 24.63 164 GLU A O 1
ATOM 1333 N N . ASP A 1 165 ? 2.851 42.316 61.673 1.00 23.00 165 ASP A N 1
ATOM 1334 C CA . ASP A 1 165 ? 1.455 42.536 62.028 1.00 25.21 165 ASP A CA 1
ATOM 1335 C C . ASP A 1 165 ? 0.519 41.950 60.974 1.00 22.38 165 ASP A C 1
ATOM 1336 O O . ASP A 1 165 ? -0.456 41.265 61.300 1.00 22.71 165 ASP A O 1
ATOM 1341 N N . THR A 1 166 ? 0.809 42.207 59.697 1.00 20.55 166 THR A N 1
ATOM 1342 C CA . THR A 1 166 ? 0.014 41.626 58.619 1.00 19.64 166 THR A CA 1
ATOM 1343 C C . THR A 1 166 ? 0.076 40.103 58.634 1.00 21.53 166 THR A C 1
ATOM 1344 O O . THR A 1 166 ? -0.947 39.427 58.457 1.00 22.40 166 THR A O 1
ATOM 1348 N N . ARG A 1 167 ? 1.265 39.540 58.839 1.00 19.64 167 ARG A N 1
ATOM 1349 C CA . ARG A 1 167 ? 1.388 38.085 58.797 1.00 21.18 167 ARG A CA 1
ATOM 1350 C C . ARG A 1 167 ? 0.689 37.436 59.987 1.00 21.89 167 ARG A C 1
ATOM 1351 O O . ARG A 1 167 ? 0.085 36.367 59.848 1.00 22.27 167 ARG A O 1
ATOM 1359 N N . ILE A 1 168 ? 0.724 38.082 61.155 1.00 21.87 168 ILE A N 1
ATOM 1360 C CA . ILE A 1 168 ? -0.018 37.562 62.303 1.00 22.23 168 ILE A CA 1
ATOM 1361 C C . ILE A 1 168 ? -1.516 37.569 62.011 1.00 22.91 168 ILE A C 1
ATOM 1362 O O . ILE A 1 168 ? -2.218 36.575 62.244 1.00 23.42 168 ILE A O 1
ATOM 1367 N N . ALA A 1 169 ? -2.029 38.690 61.492 1.00 22.23 169 ALA A N 1
ATOM 1368 C CA . ALA A 1 169 ? -3.439 38.756 61.114 1.00 22.74 169 ALA A CA 1
ATOM 1369 C C . ALA A 1 169 ? -3.795 37.663 60.112 1.00 24.61 169 ALA A C 1
ATOM 1370 O O . ALA A 1 169 ? -4.785 36.942 60.285 1.00 24.30 169 ALA A O 1
ATOM 1372 N N . ASN A 1 170 ? -2.994 37.524 59.051 1.00 23.25 170 ASN A N 1
ATOM 1373 C CA . ASN A 1 170 ? -3.339 36.577 58.000 1.00 23.21 170 ASN A CA 1
ATOM 1374 C C . ASN A 1 170 ? -3.088 35.131 58.402 1.00 24.92 170 ASN A C 1
ATOM 1375 O O . ASN A 1 170 ? -3.600 34.228 57.730 1.00 24.74 170 ASN A O 1
ATOM 1380 N N . SER A 1 171 ? -2.352 34.891 59.491 1.00 24.56 171 SER A N 1
ATOM 1381 C CA . SER A 1 171 ? -2.125 33.521 59.949 1.00 25.48 171 SER A CA 1
ATOM 1382 C C . SER A 1 171 ? -3.418 32.822 60.341 1.00 26.60 171 SER A C 1
ATOM 1383 O O . SER A 1 171 ? -3.441 31.588 60.421 1.00 27.63 171 SER A O 1
ATOM 1386 N N . ARG A 1 172 ? -4.501 33.570 60.575 1.00 25.61 172 ARG A N 1
ATOM 1387 C CA . ARG A 1 172 ? -5.769 32.922 60.896 1.00 26.62 172 ARG A CA 1
ATOM 1388 C C . ARG A 1 172 ? -6.273 32.070 59.740 1.00 27.98 172 ARG A C 1
ATOM 1389 O O . ARG A 1 172 ? -7.097 31.175 59.952 1.00 28.10 172 ARG A O 1
ATOM 1397 N N . PHE A 1 173 ? -5.783 32.315 58.527 1.00 27.81 173 PHE A N 1
ATOM 1398 C CA . PHE A 1 173 ? -6.123 31.503 57.370 1.00 28.69 173 PHE A CA 1
ATOM 1399 C C . PHE A 1 173 ? -5.156 30.345 57.167 1.00 28.51 173 PHE A C 1
ATOM 1400 O O . PHE A 1 173 ? -5.352 29.537 56.251 1.00 28.88 173 PHE A O 1
ATOM 1408 N N . PHE A 1 174 ? -4.131 30.240 58.012 1.00 28.32 174 PHE A N 1
ATOM 1409 C CA . PHE A 1 174 ? -3.155 29.164 57.936 1.00 29.62 174 PHE A CA 1
ATOM 1410 C C . PHE A 1 174 ? -3.104 28.432 59.272 1.00 32.12 174 PHE A C 1
ATOM 1411 O O . PHE A 1 174 ? -2.020 28.177 59.806 1.00 33.77 174 PHE A O 1
ATOM 1419 N N . ASP A 1 175 ? -4.276 28.109 59.825 1.00 34.42 175 ASP A N 1
ATOM 1420 C CA . ASP A 1 175 ? -4.387 27.377 61.089 1.00 37.22 175 ASP A CA 1
ATOM 1421 C C . ASP A 1 175 ? -3.654 28.087 62.222 1.00 38.01 175 ASP A C 1
ATOM 1422 O O . ASP A 1 175 ? -3.140 27.442 63.139 1.00 40.13 175 ASP A O 1
ATOM 1427 N N . GLY A 1 176 ? -3.590 29.417 62.160 1.00 36.54 176 GLY A N 1
ATOM 1428 C CA . GLY A 1 176 ? -2.930 30.199 63.186 1.00 37.85 176 GLY A CA 1
ATOM 1429 C C . GLY A 1 176 ? -1.423 30.096 63.215 1.00 38.36 176 GLY A C 1
ATOM 1430 O O . GLY A 1 176 ? -0.806 30.527 64.195 1.00 40.49 176 GLY A O 1
ATOM 1431 N N . ASP A 1 177 ? -0.808 29.547 62.171 1.00 35.98 177 ASP A N 1
ATOM 1432 C CA . ASP A 1 177 ? 0.628 29.269 62.145 1.00 35.21 177 ASP A CA 1
ATOM 1433 C C . ASP A 1 177 ? 1.304 30.333 61.287 1.00 33.16 177 ASP A C 1
ATOM 1434 O O . ASP A 1 177 ? 1.264 30.272 60.055 1.00 32.37 177 ASP A O 1
ATOM 1439 N N . ILE A 1 178 ? 1.935 31.311 61.943 1.00 31.78 178 ILE A N 1
ATOM 1440 C CA . ILE A 1 178 ? 2.584 32.393 61.209 1.00 32.84 178 ILE A CA 1
ATOM 1441 C C . ILE A 1 178 ? 3.701 31.878 60.307 1.00 32.42 178 ILE A C 1
ATOM 1442 O O . ILE A 1 178 ? 4.023 32.517 59.298 1.00 31.59 178 ILE A O 1
ATOM 1447 N N . ASN A 1 179 ? 4.286 30.717 60.623 1.00 31.60 179 ASN A N 1
ATOM 1448 C CA . ASN A 1 179 ? 5.347 30.175 59.776 1.00 33.90 179 ASN A CA 1
ATOM 1449 C C . ASN A 1 179 ? 4.844 29.697 58.420 1.00 32.64 179 ASN A C 1
ATOM 1450 O O . ASN A 1 179 ? 5.659 29.461 57.524 1.00 33.51 179 ASN A O 1
ATOM 1455 N N . GLN A 1 180 ? 3.537 29.526 58.251 1.00 30.41 180 GLN A N 1
ATOM 1456 C CA . GLN A 1 180 ? 2.981 29.188 56.949 1.00 29.01 180 GLN A CA 1
ATOM 1457 C C . GLN A 1 180 ? 2.636 30.413 56.113 1.00 28.42 180 GLN A C 1
ATOM 1458 O O . GLN A 1 180 ? 2.365 30.265 54.916 1.00 28.77 180 GLN A O 1
ATOM 1464 N N . VAL A 1 181 ? 2.636 31.604 56.698 1.00 25.26 181 VAL A N 1
ATOM 1465 C CA . VAL A 1 181 ? 2.246 32.804 55.952 1.00 24.77 181 VAL A CA 1
ATOM 1466 C C . VAL A 1 181 ? 3.431 33.269 55.109 1.00 24.90 181 VAL A C 1
ATOM 1467 O O . VAL A 1 181 ? 4.537 33.432 55.650 1.00 24.72 181 VAL A O 1
ATOM 1471 N N . PRO A 1 182 ? 3.250 33.492 53.805 1.00 23.80 182 PRO A N 1
ATOM 1472 C CA . PRO A 1 182 ? 4.356 34.004 52.988 1.00 24.00 182 PRO A CA 1
ATOM 1473 C C . PRO A 1 182 ? 4.890 35.321 53.536 1.00 24.92 182 PRO A C 1
ATOM 1474 O O . PRO A 1 182 ? 4.184 36.075 54.213 1.00 24.13 182 PRO A O 1
ATOM 1478 N N . LYS A 1 183 ? 6.161 35.590 53.240 1.00 24.06 183 LYS A N 1
ATOM 1479 C CA . LYS A 1 183 ? 6.800 36.819 53.690 1.00 24.81 183 LYS A CA 1
ATOM 1480 C C . LYS A 1 183 ? 6.689 37.956 52.689 1.00 22.18 183 LYS A C 1
ATOM 1481 O O . LYS A 1 183 ? 6.784 39.123 53.089 1.00 21.48 183 LYS A O 1
ATOM 1487 N N . TYR A 1 184 ? 6.466 37.655 51.412 1.00 22.34 184 TYR A N 1
ATOM 1488 C CA . TYR A 1 184 ? 6.413 38.673 50.373 1.00 21.98 184 TYR A CA 1
ATOM 1489 C C . TYR A 1 184 ? 5.141 38.520 49.551 1.00 21.27 184 TYR A C 1
ATOM 1490 O O . TYR A 1 184 ? 4.541 37.444 49.491 1.00 21.21 184 TYR A O 1
ATOM 1499 N N . ALA A 1 185 ? 4.748 39.613 48.897 1.00 20.18 185 ALA A N 1
ATOM 1500 C CA . ALA A 1 185 ? 3.604 39.606 47.999 1.00 17.59 185 ALA A CA 1
ATOM 1501 C C . ALA A 1 185 ? 3.876 40.552 46.838 1.00 18.54 185 ALA A C 1
ATOM 1502 O O . ALA A 1 185 ? 4.613 41.533 46.976 1.00 18.97 185 ALA A O 1
ATOM 1504 N N . LEU A 1 186 ? 3.282 40.246 45.690 1.00 17.06 186 LEU A N 1
ATOM 1505 C CA . LEU A 1 186 ? 3.194 41.213 44.604 1.00 18.49 186 LEU A CA 1
ATOM 1506 C C . LEU A 1 186 ? 1.925 42.013 44.826 1.00 18.03 186 LEU A C 1
ATOM 1507 O O . LEU A 1 186 ? 0.874 41.434 45.098 1.00 19.27 186 LEU A O 1
ATOM 1512 N N . THR A 1 187 ? 2.021 43.336 44.730 1.00 18.08 187 THR A N 1
ATOM 1513 C CA . THR A 1 187 ? 0.873 44.172 45.038 1.00 17.30 187 THR A CA 1
ATOM 1514 C C . THR A 1 187 ? 0.835 45.380 44.118 1.00 17.85 187 THR A C 1
ATOM 1515 O O . THR A 1 187 ? 1.877 45.948 43.788 1.00 18.51 187 THR A O 1
ATOM 1519 N N . ILE A 1 188 ? -0.376 45.774 43.710 1.00 17.94 188 ILE A N 1
ATOM 1520 C CA . ILE A 1 188 ? -0.526 47.061 43.041 1.00 16.83 188 ILE A CA 1
ATOM 1521 C C . ILE A 1 188 ? -0.060 48.163 43.991 1.00 16.46 188 ILE A C 1
ATOM 1522 O O . ILE A 1 188 ? -0.060 48.004 45.220 1.00 16.73 188 ILE A O 1
ATOM 1527 N N . GLY A 1 189 ? 0.365 49.279 43.418 1.00 16.18 189 GLY A N 1
ATOM 1528 C CA . GLY A 1 189 ? 0.872 50.373 44.223 1.00 15.05 189 GLY A CA 1
ATOM 1529 C C . GLY A 1 189 ? -0.224 51.328 44.669 1.00 14.57 189 GLY A C 1
ATOM 1530 O O . GLY A 1 189 ? -1.388 51.208 44.278 1.00 15.59 189 GLY A O 1
ATOM 1531 N N . VAL A 1 190 ? 0.174 52.274 45.524 1.00 14.92 190 VAL A N 1
ATOM 1532 C CA . VAL A 1 190 ? -0.721 53.365 45.895 1.00 14.68 190 VAL A CA 1
ATOM 1533 C C . VAL A 1 190 ? -1.074 54.199 44.668 1.00 15.89 190 VAL A C 1
ATOM 1534 O O . VAL A 1 190 ? -2.232 54.599 44.477 1.00 15.12 190 VAL A O 1
ATOM 1538 N N . GLY A 1 191 ? -0.083 54.466 43.813 1.00 15.93 191 GLY A N 1
ATOM 1539 C CA . GLY A 1 191 ? -0.364 55.151 42.561 1.00 16.80 191 GLY A CA 1
ATOM 1540 C C . GLY A 1 191 ? -1.287 54.363 41.649 1.00 16.72 191 GLY A C 1
ATOM 1541 O O . GLY A 1 191 ? -2.195 54.930 41.033 1.00 16.70 191 GLY A O 1
ATOM 1542 N N . THR A 1 192 ? -1.062 53.048 41.539 1.00 15.15 192 THR A N 1
ATOM 1543 C CA . THR A 1 192 ? -1.959 52.198 40.752 1.00 14.79 192 THR A CA 1
ATOM 1544 C C . THR A 1 192 ? -3.396 52.334 41.235 1.00 16.83 192 THR A C 1
ATOM 1545 O O . THR A 1 192 ? -4.326 52.489 40.431 1.00 17.62 192 THR A O 1
ATOM 1549 N N . LEU A 1 193 ? -3.595 52.278 42.554 1.00 15.60 193 LEU A N 1
ATOM 1550 C CA . LEU A 1 193 ? -4.944 52.369 43.108 1.00 16.02 193 LEU A CA 1
ATOM 1551 C C . LEU A 1 193 ? -5.556 53.738 42.838 1.00 16.23 193 LEU A C 1
ATOM 1552 O O . LEU A 1 193 ? -6.725 53.841 42.434 1.00 16.93 193 LEU A O 1
ATOM 1557 N N . LEU A 1 194 ? -4.780 54.809 43.061 1.00 15.55 194 LEU A N 1
ATOM 1558 C CA . LEU A 1 194 ? -5.290 56.159 42.844 1.00 16.28 194 LEU A CA 1
ATOM 1559 C C . LEU A 1 194 ? -5.642 56.425 41.383 1.00 17.79 194 LEU A C 1
ATOM 1560 O O . LEU A 1 194 ? -6.388 57.375 41.104 1.00 18.17 194 LEU A O 1
ATOM 1565 N N . ASP A 1 195 ? -5.120 55.623 40.447 1.00 16.34 195 ASP A N 1
ATOM 1566 C CA . ASP A 1 195 ? -5.487 55.786 39.039 1.00 17.27 195 ASP A CA 1
ATOM 1567 C C . ASP A 1 195 ? -6.901 55.298 38.736 1.00 17.63 195 ASP A C 1
ATOM 1568 O O . ASP A 1 195 ? -7.437 55.622 37.666 1.00 18.64 195 ASP A O 1
ATOM 1573 N N . ALA A 1 196 ? -7.510 54.525 39.632 1.00 17.27 196 ALA A N 1
ATOM 1574 C CA . ALA A 1 196 ? -8.873 54.064 39.413 1.00 14.98 196 ALA A CA 1
ATOM 1575 C C . ALA A 1 196 ? -9.839 55.246 39.427 1.00 15.39 196 ALA A C 1
ATOM 1576 O O . ALA A 1 196 ? -9.572 56.284 40.028 1.00 17.86 196 ALA A O 1
ATOM 1578 N N . GLN A 1 197 ? -10.979 55.089 38.747 1.00 15.76 197 GLN A N 1
ATOM 1579 C CA . GLN A 1 197 ? -11.952 56.179 38.736 1.00 17.21 197 GLN A CA 1
ATOM 1580 C C . GLN A 1 197 ? -12.632 56.348 40.085 1.00 17.60 197 GLN A C 1
ATOM 1581 O O . GLN A 1 197 ? -13.042 57.463 40.436 1.00 18.14 197 GLN A O 1
ATOM 1587 N N . GLU A 1 198 ? -12.792 55.258 40.828 1.00 17.57 198 GLU A N 1
ATOM 1588 C CA . GLU A 1 198 ? -13.488 55.272 42.104 1.00 16.61 198 GLU A CA 1
ATOM 1589 C C . GLU A 1 198 ? -12.871 54.182 42.961 1.00 17.51 198 GLU A C 1
ATOM 1590 O O . GLU A 1 198 ? -12.538 53.109 42.454 1.00 17.72 198 GLU A O 1
ATOM 1596 N N . ILE A 1 199 ? -12.685 54.477 44.247 1.00 16.58 199 ILE A N 1
ATOM 1597 C CA . ILE A 1 199 ? -12.126 53.531 45.204 1.00 17.15 199 ILE A CA 1
ATOM 1598 C C . ILE A 1 199 ? -13.140 53.335 46.317 1.00 14.92 199 ILE A C 1
ATOM 1599 O O . ILE A 1 199 ? -13.681 54.314 46.845 1.00 18.79 199 ILE A O 1
ATOM 1604 N N . MET A 1 200 ? -13.402 52.075 46.674 1.00 15.89 200 MET A N 1
ATOM 1605 C CA . MET A 1 200 ? -14.321 51.751 47.762 1.00 17.14 200 MET A CA 1
ATOM 1606 C C . MET A 1 200 ? -13.599 50.818 48.724 1.00 19.04 200 MET A C 1
ATOM 1607 O O . MET A 1 200 ? -13.286 49.677 48.366 1.00 18.02 200 MET A O 1
ATOM 1612 N N . ILE A 1 201 ? -13.320 51.302 49.935 1.00 16.40 201 ILE A N 1
ATOM 1613 C CA . ILE A 1 201 ? -12.605 50.530 50.947 1.00 16.95 201 ILE A CA 1
ATOM 1614 C C . ILE A 1 201 ? -13.601 50.099 52.013 1.00 16.40 201 ILE A C 1
ATOM 1615 O O . ILE A 1 201 ? -14.319 50.939 52.572 1.00 18.69 201 ILE A O 1
ATOM 1620 N N . LEU A 1 202 ? -13.642 48.792 52.298 1.00 16.33 202 LEU A N 1
ATOM 1621 C CA . LEU A 1 202 ? -14.504 48.229 53.331 1.00 17.37 202 LEU A CA 1
ATOM 1622 C C . LEU A 1 202 ? -13.708 48.072 54.620 1.00 18.49 202 LEU A C 1
ATOM 1623 O O . LEU A 1 202 ? -12.563 47.613 54.596 1.00 17.88 202 LEU A O 1
ATOM 1628 N N . VAL A 1 203 ? -14.308 48.466 55.746 1.00 17.31 203 VAL A N 1
ATOM 1629 C CA . VAL A 1 203 ? -13.602 48.493 57.029 1.00 16.94 203 VAL A CA 1
ATOM 1630 C C . VAL A 1 203 ? -14.543 47.950 58.099 1.00 17.78 203 VAL A C 1
ATOM 1631 O O . VAL A 1 203 ? -15.540 48.597 58.428 1.00 19.41 203 VAL A O 1
ATOM 1635 N N . THR A 1 204 ? -14.230 46.776 58.656 1.00 17.41 204 THR A N 1
ATOM 1636 C CA . THR A 1 204 ? -15.080 46.185 59.679 1.00 19.03 204 THR A CA 1
ATOM 1637 C C . THR A 1 204 ? -14.239 45.661 60.833 1.00 20.30 204 THR A C 1
ATOM 1638 O O . THR A 1 204 ? -13.177 45.067 60.621 1.00 21.87 204 THR A O 1
ATOM 1642 N N . GLY A 1 205 ? -14.707 45.902 62.049 1.00 19.56 205 GLY A N 1
ATOM 1643 C CA . GLY A 1 205 ? -14.091 45.292 63.211 1.00 19.70 205 GLY A CA 1
ATOM 1644 C C . GLY A 1 205 ? -13.198 46.246 63.988 1.00 20.48 205 GLY A C 1
ATOM 1645 O O . GLY A 1 205 ? -12.590 47.175 63.432 1.00 20.49 205 GLY A O 1
ATOM 1646 N N A HIS A 1 206 ? -13.116 46.029 65.303 0.56 21.71 206 HIS A N 1
ATOM 1647 N N B HIS A 1 206 ? -13.098 45.979 65.300 0.44 20.49 206 HIS A N 1
ATOM 1648 C CA A HIS A 1 206 ? -12.325 46.933 66.133 0.56 23.47 206 HIS A CA 1
ATOM 1649 C CA B HIS A 1 206 ? -12.278 46.773 66.214 0.44 21.55 206 HIS A CA 1
ATOM 1650 C C A HIS A 1 206 ? -10.831 46.844 65.833 0.56 20.33 206 HIS A C 1
ATOM 1651 C C B HIS A 1 206 ? -10.830 46.865 65.749 0.44 19.76 206 HIS A C 1
ATOM 1652 O O A HIS A 1 206 ? -10.087 47.767 66.188 0.56 19.14 206 HIS A O 1
ATOM 1653 O O B HIS A 1 206 ? -10.192 47.917 65.888 0.44 17.70 206 HIS A O 1
ATOM 1666 N N A ASN A 1 207 ? -10.378 45.762 65.188 0.56 19.36 207 ASN A N 1
ATOM 1667 N N B ASN A 1 207 ? -10.283 45.768 65.221 0.44 20.13 207 ASN A N 1
ATOM 1668 C CA A ASN A 1 207 ? -8.968 45.645 64.821 0.56 19.57 207 ASN A CA 1
ATOM 1669 C CA B ASN A 1 207 ? -8.857 45.764 64.913 0.44 20.31 207 ASN A CA 1
ATOM 1670 C C A ASN A 1 207 ? -8.539 46.720 63.831 0.56 18.38 207 ASN A C 1
ATOM 1671 C C B ASN A 1 207 ? -8.501 46.660 63.734 0.44 19.13 207 ASN A C 1
ATOM 1672 O O A ASN A 1 207 ? -7.348 47.044 63.761 0.56 17.62 207 ASN A O 1
ATOM 1673 O O B ASN A 1 207 ? -7.308 46.801 63.438 0.44 19.93 207 ASN A O 1
ATOM 1682 N N . LYS A 1 208 ? -9.484 47.278 63.074 1.00 16.92 208 LYS A N 1
ATOM 1683 C CA . LYS A 1 208 ? -9.219 48.285 62.052 1.00 16.57 208 LYS A CA 1
ATOM 1684 C C . LYS A 1 208 ? -9.451 49.709 62.550 1.00 17.69 208 LYS A C 1
ATOM 1685 O O . LYS A 1 208 ? -9.382 50.654 61.749 1.00 17.58 208 LYS A O 1
ATOM 1691 N N . ALA A 1 209 ? -9.732 49.892 63.845 1.00 16.51 209 ALA A N 1
ATOM 1692 C CA . ALA A 1 209 ? -10.134 51.218 64.322 1.00 16.08 209 ALA A CA 1
ATOM 1693 C C . ALA A 1 209 ? -9.001 52.235 64.213 1.00 15.97 209 ALA A C 1
ATOM 1694 O O . ALA A 1 209 ? -9.243 53.396 63.859 1.00 15.26 209 ALA A O 1
ATOM 1696 N N . LEU A 1 210 ? -7.761 51.838 64.515 1.00 16.34 210 LEU A N 1
ATOM 1697 C CA . LEU A 1 210 ? -6.653 52.780 64.345 1.00 16.64 210 LEU A CA 1
ATOM 1698 C C . LEU A 1 210 ? -6.440 53.123 62.872 1.00 15.34 210 LEU A C 1
ATOM 1699 O O . LEU A 1 210 ? -6.120 54.272 62.534 1.00 15.57 210 LEU A O 1
ATOM 1704 N N . ALA A 1 211 ? -6.615 52.145 61.984 1.00 15.78 211 ALA A N 1
ATOM 1705 C CA . ALA A 1 211 ? -6.487 52.416 60.552 1.00 16.17 211 ALA A CA 1
ATOM 1706 C C . ALA A 1 211 ? -7.565 53.380 60.065 1.00 16.36 211 ALA A C 1
ATOM 1707 O O . ALA A 1 211 ? -7.288 54.261 59.238 1.00 16.38 211 ALA A O 1
ATOM 1709 N N . LEU A 1 212 ? -8.803 53.222 60.550 1.00 16.49 212 LEU A N 1
ATOM 1710 C CA . LEU A 1 212 ? -9.875 54.130 60.137 1.00 14.30 212 LEU A CA 1
ATOM 1711 C C . LEU A 1 212 ? -9.628 55.539 60.664 1.00 14.68 212 LEU A C 1
ATOM 1712 O O . LEU A 1 212 ? -9.878 56.522 59.955 1.00 16.27 212 LEU A O 1
ATOM 1717 N N . GLN A 1 213 ? -9.134 55.657 61.905 1.00 13.07 213 GLN A N 1
ATOM 1718 C CA . GLN A 1 213 ? -8.750 56.969 62.431 1.00 13.86 213 GLN A CA 1
ATOM 1719 C C . GLN A 1 213 ? -7.682 57.623 61.556 1.00 14.39 213 GLN A C 1
ATOM 1720 O O . GLN A 1 213 ? -7.755 58.823 61.255 1.00 15.82 213 GLN A O 1
ATOM 1726 N N . ALA A 1 214 ? -6.678 56.851 61.136 1.00 16.84 214 ALA A N 1
ATOM 1727 C CA . ALA A 1 214 ? -5.647 57.421 60.276 1.00 15.22 214 ALA A CA 1
ATOM 1728 C C . ALA A 1 214 ? -6.231 57.844 58.935 1.00 16.11 214 ALA A C 1
ATOM 1729 O O . ALA A 1 214 ? -5.857 58.892 58.390 1.00 17.14 214 ALA A O 1
ATOM 1731 N N . ALA A 1 215 ? -7.172 57.054 58.400 1.00 15.82 215 ALA A N 1
ATOM 1732 C CA . ALA A 1 215 ? -7.748 57.366 57.095 1.00 15.70 215 ALA A CA 1
ATOM 1733 C C . ALA A 1 215 ? -8.580 58.641 57.141 1.00 16.11 215 ALA A C 1
ATOM 1734 O O . ALA A 1 215 ? -8.558 59.436 56.192 1.00 16.43 215 ALA A O 1
ATOM 1736 N N . VAL A 1 216 ? -9.334 58.839 58.219 1.00 15.20 216 VAL A N 1
ATOM 1737 C CA . VAL A 1 216 ? -10.367 59.867 58.275 1.00 15.43 216 VAL A CA 1
ATOM 1738 C C . VAL A 1 216 ? -9.896 61.115 59.009 1.00 15.62 216 VAL A C 1
ATOM 1739 O O . VAL A 1 216 ? -10.165 62.234 58.567 1.00 18.57 216 VAL A O 1
ATOM 1743 N N . GLU A 1 217 ? -9.214 60.949 60.146 1.00 16.59 217 GLU A N 1
ATOM 1744 C CA . GLU A 1 217 ? -8.818 62.088 60.969 1.00 16.87 217 GLU A CA 1
ATOM 1745 C C . GLU A 1 217 ? -7.340 62.430 60.851 1.00 16.82 217 GLU A C 1
ATOM 1746 O O . GLU A 1 217 ? -6.957 63.562 61.168 1.00 17.48 217 GLU A O 1
ATOM 1752 N N . GLY A 1 218 ? -6.504 61.486 60.393 1.00 15.81 218 GLY A N 1
ATOM 1753 C CA . GLY A 1 218 ? -5.088 61.751 60.241 1.00 17.16 218 GLY A CA 1
ATOM 1754 C C . GLY A 1 218 ? -4.758 62.518 58.966 1.00 17.19 218 GLY A C 1
ATOM 1755 O O . GLY A 1 218 ? -5.605 62.783 58.116 1.00 18.53 218 GLY A O 1
ATOM 1756 N N . SER A 1 219 ? -3.489 62.895 58.840 1.00 15.02 219 SER A N 1
ATOM 1757 C CA . SER A 1 219 ? -3.024 63.593 57.650 1.00 15.52 219 SER A CA 1
ATOM 1758 C C . SER A 1 219 ? -2.417 62.608 56.662 1.00 15.05 219 SER A C 1
ATOM 1759 O O . SER A 1 219 ? -2.261 61.419 56.947 1.00 16.89 219 SER A O 1
ATOM 1762 N N . VAL A 1 220 ? -2.099 63.116 55.470 1.00 15.48 220 VAL A N 1
ATOM 1763 C CA . VAL A 1 220 ? -1.537 62.271 54.416 1.00 14.35 220 VAL A CA 1
ATOM 1764 C C . VAL A 1 220 ? -0.124 61.867 54.818 1.00 15.19 220 VAL A C 1
ATOM 1765 O O . VAL A 1 220 ? 0.726 62.725 55.091 1.00 16.29 220 VAL A O 1
ATOM 1769 N N A ASN A 1 221 ? 0.126 60.562 54.867 0.73 15.01 221 ASN A N 1
ATOM 1770 N N B ASN A 1 221 ? 0.137 60.556 54.853 0.27 16.36 221 ASN A N 1
ATOM 1771 C CA A ASN A 1 221 ? 1.438 60.075 55.257 0.73 17.47 221 ASN A CA 1
ATOM 1772 C CA B ASN A 1 221 ? 1.400 60.043 55.374 0.27 18.47 221 ASN A CA 1
ATOM 1773 C C A ASN A 1 221 ? 1.636 58.672 54.704 0.73 18.89 221 ASN A C 1
ATOM 1774 C C B ASN A 1 221 ? 1.635 58.610 54.899 0.27 17.29 221 ASN A C 1
ATOM 1775 O O A ASN A 1 221 ? 0.678 57.950 54.413 0.73 22.48 221 ASN A O 1
ATOM 1776 O O B ASN A 1 221 ? 0.701 57.805 54.856 0.27 16.73 221 ASN A O 1
ATOM 1785 N N . HIS A 1 222 ? 2.896 58.287 54.584 1.00 16.10 222 HIS A N 1
ATOM 1786 C CA . HIS A 1 222 ? 3.229 56.986 54.018 1.00 15.23 222 HIS A CA 1
ATOM 1787 C C . HIS A 1 222 ? 3.217 55.849 55.036 1.00 16.12 222 HIS A C 1
ATOM 1788 O O . HIS A 1 222 ? 3.401 54.691 54.645 1.00 16.44 222 HIS A O 1
ATOM 1795 N N . LEU A 1 223 ? 3.004 56.122 56.322 1.00 14.96 223 LEU A N 1
ATOM 1796 C CA . LEU A 1 223 ? 2.905 55.004 57.259 1.00 15.55 223 LEU A CA 1
ATOM 1797 C C . LEU A 1 223 ? 1.533 54.345 57.216 1.00 16.09 223 LEU A C 1
ATOM 1798 O O . LEU A 1 223 ? 1.427 53.134 57.436 1.00 18.56 223 LEU A O 1
ATOM 1803 N N . TRP A 1 224 ? 0.479 55.113 56.949 1.00 14.84 224 TRP A N 1
ATOM 1804 C CA . TRP A 1 224 ? -0.887 54.601 56.847 1.00 15.37 224 TRP A CA 1
ATOM 1805 C C . TRP A 1 224 ? -1.336 54.894 55.420 1.00 17.51 224 TRP A C 1
ATOM 1806 O O . TRP A 1 224 ? -1.898 55.962 55.159 1.00 17.15 224 TRP A O 1
ATOM 1817 N N . THR A 1 225 ? -1.073 53.967 54.491 1.00 15.86 225 THR A N 1
ATOM 1818 C CA . THR A 1 225 ? -1.251 54.344 53.089 1.00 16.07 225 THR A CA 1
ATOM 1819 C C . THR A 1 225 ? -2.719 54.537 52.727 1.00 16.13 225 THR A C 1
ATOM 1820 O O . THR A 1 225 ? -3.013 55.200 51.722 1.00 16.94 225 THR A O 1
ATOM 1824 N N . VAL A 1 226 ? -3.648 54.039 53.550 1.00 15.38 226 VAL A N 1
ATOM 1825 C CA . VAL A 1 226 ? -5.056 54.374 53.364 1.00 15.49 226 VAL A CA 1
ATOM 1826 C C . VAL A 1 226 ? -5.283 55.889 53.408 1.00 15.53 226 VAL A C 1
ATOM 1827 O O . VAL A 1 226 ? -6.259 56.385 52.839 1.00 17.03 226 VAL A O 1
ATOM 1831 N N . SER A 1 227 ? -4.387 56.647 54.046 1.00 13.82 227 SER A N 1
ATOM 1832 C CA . SER A 1 227 ? -4.542 58.101 54.078 1.00 13.36 227 SER A CA 1
ATOM 1833 C C . SER A 1 227 ? -4.438 58.717 52.691 1.00 15.03 227 SER A C 1
ATOM 1834 O O . SER A 1 227 ? -4.874 59.862 52.494 1.00 15.65 227 SER A O 1
ATOM 1837 N N . ALA A 1 228 ? -3.883 57.985 51.721 1.00 16.28 228 ALA A N 1
ATOM 1838 C CA . ALA A 1 228 ? -3.782 58.516 50.368 1.00 18.44 228 ALA A CA 1
ATOM 1839 C C . ALA A 1 228 ? -5.147 58.708 49.726 1.00 19.51 228 ALA A C 1
ATOM 1840 O O . ALA A 1 228 ? -5.249 59.441 48.735 1.00 20.02 228 ALA A O 1
ATOM 1842 N N . LEU A 1 229 ? -6.195 58.072 50.266 1.00 16.86 229 LEU A N 1
ATOM 1843 C CA . LEU A 1 229 ? -7.538 58.271 49.718 1.00 17.60 229 LEU A CA 1
ATOM 1844 C C . LEU A 1 229 ? -7.954 59.732 49.781 1.00 16.56 229 LEU A C 1
ATOM 1845 O O . LEU A 1 229 ? -8.799 60.170 48.986 1.00 17.12 229 LEU A O 1
ATOM 1850 N N . GLN A 1 230 ? -7.379 60.499 50.714 1.00 14.75 230 GLN A N 1
ATOM 1851 C CA . GLN A 1 230 ? -7.704 61.920 50.808 1.00 14.48 230 GLN A CA 1
ATOM 1852 C C . GLN A 1 230 ? -7.335 62.677 49.540 1.00 16.51 230 GLN A C 1
ATOM 1853 O O . GLN A 1 230 ? -7.901 63.747 49.284 1.00 17.85 230 GLN A O 1
ATOM 1859 N N . LEU A 1 231 ? -6.414 62.142 48.737 1.00 15.84 231 LEU A N 1
ATOM 1860 C CA . LEU A 1 231 ? -5.980 62.773 47.492 1.00 16.96 231 LEU A CA 1
ATOM 1861 C C . LEU A 1 231 ? -6.856 62.416 46.302 1.00 17.65 231 LEU A C 1
ATOM 1862 O O . LEU A 1 231 ? -6.699 63.020 45.226 1.00 19.02 231 LEU A O 1
ATOM 1867 N N . HIS A 1 232 ? -7.741 61.464 46.457 1.00 16.08 232 HIS A N 1
ATOM 1868 C CA . HIS A 1 232 ? -8.464 60.884 45.331 1.00 16.06 232 HIS A CA 1
ATOM 1869 C C . HIS A 1 232 ? -9.800 61.597 45.122 1.00 15.53 232 HIS A C 1
ATOM 1870 O O . HIS A 1 232 ? -10.468 61.954 46.095 1.00 18.66 232 HIS A O 1
ATOM 1877 N N . PRO A 1 233 ? -10.232 61.797 43.871 1.00 16.26 233 PRO A N 1
ATOM 1878 C CA . PRO A 1 233 ? -11.483 62.543 43.640 1.00 16.41 233 PRO A CA 1
ATOM 1879 C C . PRO A 1 233 ? -12.746 61.776 43.991 1.00 17.50 233 PRO A C 1
ATOM 1880 O O . PRO A 1 233 ? -13.807 62.405 44.122 1.00 18.24 233 PRO A O 1
ATOM 1884 N N . LYS A 1 234 ? -12.687 60.445 44.147 1.00 16.62 234 LYS A N 1
ATOM 1885 C CA . LYS A 1 234 ? -13.917 59.689 44.331 1.00 17.33 234 LYS A CA 1
ATOM 1886 C C . LYS A 1 234 ? -13.626 58.451 45.183 1.00 18.01 234 LYS A C 1
ATOM 1887 O O . LYS A 1 234 ? -13.594 57.314 44.698 1.00 18.12 234 LYS A O 1
ATOM 1893 N N . ALA A 1 235 ? -13.428 58.678 46.479 1.00 18.01 235 ALA A N 1
ATOM 1894 C CA . ALA A 1 235 ? -13.140 57.622 47.440 1.00 17.36 235 ALA A CA 1
ATOM 1895 C C . ALA A 1 235 ? -14.314 57.444 48.394 1.00 18.14 235 ALA A C 1
ATOM 1896 O O . ALA A 1 235 ? -14.922 58.425 48.840 1.00 19.04 235 ALA A O 1
ATOM 1898 N N . VAL A 1 236 ? -14.622 56.185 48.703 1.00 16.04 236 VAL A N 1
ATOM 1899 C CA . VAL A 1 236 ? -15.705 55.813 49.603 1.00 17.94 236 VAL A CA 1
ATOM 1900 C C . VAL A 1 236 ? -15.146 54.826 50.610 1.00 18.49 236 VAL A C 1
ATOM 1901 O O . VAL A 1 236 ? -14.505 53.844 50.223 1.00 20.70 236 VAL A O 1
ATOM 1905 N N . ILE A 1 237 ? -15.394 55.072 51.890 1.00 17.90 237 ILE A N 1
ATOM 1906 C CA . ILE A 1 237 ? -15.091 54.108 52.941 1.00 17.92 237 ILE A CA 1
ATOM 1907 C C . ILE A 1 237 ? -16.414 53.647 53.523 1.00 17.39 237 ILE A C 1
ATOM 1908 O O . ILE A 1 237 ? -17.256 54.478 53.877 1.00 19.17 237 ILE A O 1
ATOM 1913 N N . VAL A 1 238 ? -16.607 52.331 53.604 1.00 16.34 238 VAL A N 1
ATOM 1914 C CA . VAL A 1 238 ? -17.824 51.737 54.146 1.00 16.12 238 VAL A CA 1
ATOM 1915 C C . VAL A 1 238 ? -17.416 50.982 55.402 1.00 18.15 238 VAL A C 1
ATOM 1916 O O . VAL A 1 238 ? -16.583 50.072 55.327 1.00 19.64 238 VAL A O 1
ATOM 1920 N N . CYS A 1 239 ? -17.975 51.363 56.555 1.00 18.50 239 CYS A N 1
ATOM 1921 C CA . CYS A 1 239 ? -17.474 50.845 57.825 1.00 17.89 239 CYS A CA 1
ATOM 1922 C C . CYS A 1 239 ? -18.614 50.428 58.750 1.00 18.10 239 CYS A C 1
ATOM 1923 O O . CYS A 1 239 ? -19.763 50.841 58.582 1.00 17.16 239 CYS A O 1
ATOM 1926 N N . ASP A 1 240 ? -18.288 49.578 59.725 1.00 17.44 240 ASP A N 1
ATOM 1927 C CA . ASP A 1 240 ? -19.252 49.172 60.742 1.00 19.17 240 ASP A CA 1
ATOM 1928 C C . ASP A 1 240 ? -18.926 49.850 62.069 1.00 19.31 240 ASP A C 1
ATOM 1929 O O . ASP A 1 240 ? -17.898 50.512 62.222 1.00 19.39 240 ASP A O 1
ATOM 1934 N N . GLU A 1 241 ? -19.834 49.709 63.033 1.00 18.45 241 GLU A N 1
ATOM 1935 C CA . GLU A 1 241 ? -19.656 50.429 64.290 1.00 19.50 241 GLU A CA 1
ATOM 1936 C C . GLU A 1 241 ? -18.386 50.024 65.034 1.00 18.39 241 GLU A C 1
ATOM 1937 O O . GLU A 1 241 ? -17.707 50.921 65.565 1.00 19.04 241 GLU A O 1
ATOM 1943 N N . PRO A 1 242 ? -18.006 48.745 65.123 1.00 18.64 242 PRO A N 1
ATOM 1944 C CA . PRO A 1 242 ? -16.749 48.429 65.825 1.00 19.02 242 PRO A CA 1
ATOM 1945 C C . PRO A 1 242 ? -15.530 49.123 65.239 1.00 18.66 242 PRO A C 1
ATOM 1946 O O . PRO A 1 242 ? -14.592 49.442 65.982 1.00 18.99 242 PRO A O 1
ATOM 1950 N N . SER A 1 243 ? -15.514 49.398 63.933 1.00 17.27 243 SER A N 1
ATOM 1951 C CA . SER A 1 243 ? -14.336 50.034 63.356 1.00 18.20 243 SER A CA 1
ATOM 1952 C C . SER A 1 243 ? -14.215 51.515 63.711 1.00 18.14 243 SER A C 1
ATOM 1953 O O . SER A 1 243 ? -13.153 52.102 63.469 1.00 17.61 243 SER A O 1
ATOM 1956 N N . THR A 1 244 ? -15.251 52.126 64.291 1.00 15.95 244 THR A N 1
ATOM 1957 C CA . THR A 1 244 ? -15.242 53.563 64.562 1.00 16.69 244 THR A CA 1
ATOM 1958 C C . THR A 1 244 ? -14.704 53.916 65.945 1.00 17.44 244 THR A C 1
ATOM 1959 O O . THR A 1 244 ? -14.732 55.097 66.319 1.00 17.94 244 THR A O 1
ATOM 1963 N N . GLN A 1 245 ? -14.229 52.933 66.718 1.00 16.83 245 GLN A N 1
ATOM 1964 C CA . GLN A 1 245 ? -13.983 53.161 68.142 1.00 17.41 245 GLN A CA 1
ATOM 1965 C C . GLN A 1 245 ? -12.948 54.249 68.404 1.00 17.29 245 GLN A C 1
ATOM 1966 O O . GLN A 1 245 ? -12.989 54.893 69.462 1.00 19.01 245 GLN A O 1
ATOM 1972 N N . GLU A 1 246 ? -12.002 54.463 67.486 1.00 17.98 246 GLU A N 1
ATOM 1973 C CA . GLU A 1 246 ? -10.960 55.461 67.722 1.00 17.35 246 GLU A CA 1
ATOM 1974 C C . GLU A 1 246 ? -11.295 56.825 67.136 1.00 18.91 246 GLU A C 1
ATOM 1975 O O . GLU A 1 246 ? -10.530 57.773 67.345 1.00 21.02 246 GLU A O 1
ATOM 1981 N N . LEU A 1 247 ? -12.411 56.954 66.423 1.00 16.99 247 LEU A N 1
ATOM 1982 C CA . LEU A 1 247 ? -12.849 58.253 65.924 1.00 16.50 247 LEU A CA 1
ATOM 1983 C C . LEU A 1 247 ? -13.469 59.091 67.038 1.00 15.84 247 LEU A C 1
ATOM 1984 O O . LEU A 1 247 ? -13.979 58.575 68.034 1.00 18.25 247 LEU A O 1
ATOM 1989 N N . LYS A 1 248 ? -13.450 60.405 66.843 1.00 16.13 248 LYS A N 1
ATOM 1990 C CA . LYS A 1 248 ? -14.198 61.278 67.737 1.00 15.39 248 LYS A CA 1
ATOM 1991 C C . LYS A 1 248 ? -15.700 61.121 67.514 1.00 17.48 248 LYS A C 1
ATOM 1992 O O . LYS A 1 248 ? -16.165 60.841 66.404 1.00 17.02 248 LYS A O 1
ATOM 1998 N N . VAL A 1 249 ? -16.456 61.334 68.593 1.00 15.43 249 VAL A N 1
ATOM 1999 C CA . VAL A 1 249 ? -17.917 61.333 68.524 1.00 16.71 249 VAL A CA 1
ATOM 2000 C C . VAL A 1 249 ? -18.407 62.265 67.417 1.00 15.90 249 VAL A C 1
ATOM 2001 O O . VAL A 1 249 ? -19.295 61.909 66.624 1.00 17.69 249 VAL A O 1
ATOM 2005 N N . LYS A 1 250 ? -17.825 63.466 67.328 1.00 14.93 250 LYS A N 1
ATOM 2006 C CA . LYS A 1 250 ? -18.303 64.424 66.329 1.00 16.35 250 LYS A CA 1
ATOM 2007 C C . LYS A 1 250 ? -18.030 63.940 64.910 1.00 18.09 250 LYS A C 1
ATOM 2008 O O . LYS A 1 250 ? -18.767 64.304 63.980 1.00 17.49 250 LYS A O 1
ATOM 2014 N N . THR A 1 251 ? -16.984 63.126 64.720 1.00 15.94 251 THR A N 1
ATOM 2015 C CA . THR A 1 251 ? -16.677 62.615 63.386 1.00 16.92 251 THR A CA 1
ATOM 2016 C C . THR A 1 251 ? -17.742 61.629 62.934 1.00 17.28 251 THR A C 1
ATOM 2017 O O . THR A 1 251 ? -18.251 61.720 61.809 1.00 17.12 251 THR A O 1
ATOM 2021 N N . VAL A 1 252 ? -18.100 60.681 63.807 1.00 16.10 252 VAL A N 1
ATOM 2022 C CA . VAL A 1 252 ? -19.154 59.731 63.465 1.00 16.86 252 VAL A CA 1
ATOM 2023 C C . VAL A 1 252 ? -20.468 60.466 63.228 1.00 18.21 252 VAL A C 1
ATOM 2024 O O . VAL A 1 252 ? -21.192 60.172 62.270 1.00 19.28 252 VAL A O 1
ATOM 2028 N N . LYS A 1 253 ? -20.788 61.448 64.078 1.00 17.80 253 LYS A N 1
ATOM 2029 C CA . LYS A 1 253 ? -22.044 62.182 63.914 1.00 19.65 253 LYS A CA 1
ATOM 2030 C C 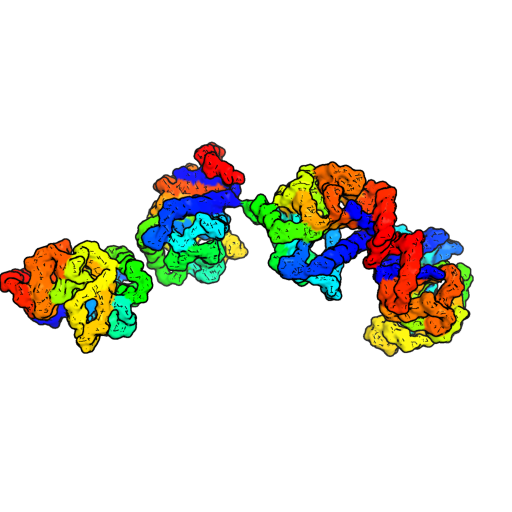. LYS A 1 253 ? -22.085 62.911 62.576 1.00 20.39 253 LYS A C 1
ATOM 2031 O O . LYS A 1 253 ? -23.113 62.910 61.885 1.00 20.46 253 LYS A O 1
ATOM 2037 N N . TYR A 1 254 ? -20.973 63.545 62.204 1.00 19.72 254 TYR A N 1
ATOM 2038 C CA . TYR A 1 254 ? -20.878 64.251 60.928 1.00 18.06 254 TYR A CA 1
ATOM 2039 C C . TYR A 1 254 ? -21.258 63.348 59.760 1.00 19.17 254 TYR A C 1
ATOM 2040 O O . TYR A 1 254 ? -22.132 63.688 58.950 1.00 19.10 254 TYR A O 1
ATOM 2049 N N . PHE A 1 255 ? -20.605 62.185 59.654 1.00 16.37 255 PHE A N 1
ATOM 2050 C CA . PHE A 1 255 ? -20.859 61.331 58.498 1.00 16.89 255 PHE A CA 1
ATOM 2051 C C . PHE A 1 255 ? -22.208 60.643 58.592 1.00 19.19 255 PHE A C 1
ATOM 2052 O O . PHE A 1 255 ? -22.842 60.389 57.564 1.00 20.72 255 PHE A O 1
ATOM 2060 N N . THR A 1 256 ? -22.665 60.336 59.806 1.00 18.75 256 THR A N 1
ATOM 2061 C CA . THR A 1 256 ? -23.982 59.733 59.952 1.00 20.64 256 THR A CA 1
ATOM 2062 C C . THR A 1 256 ? -25.069 60.686 59.479 1.00 22.54 256 THR A C 1
ATOM 2063 O O . THR A 1 256 ? -26.029 60.268 58.822 1.00 26.16 256 THR A O 1
ATOM 2067 N N . GLU A 1 257 ? -24.926 61.979 59.788 1.00 22.90 257 GLU A N 1
ATOM 2068 C CA . GLU A 1 257 ? -25.915 62.952 59.335 1.00 24.86 257 GLU A CA 1
ATOM 2069 C C . GLU A 1 257 ? -25.816 63.177 57.832 1.00 25.44 257 GLU A C 1
ATOM 2070 O O . GLU A 1 257 ? -26.842 63.323 57.150 1.00 26.84 257 GLU A O 1
ATOM 2076 N N A LEU A 1 258 ? -24.590 63.210 57.298 0.21 25.44 258 LEU A N 1
ATOM 2077 N N B LEU A 1 258 ? -24.592 63.204 57.294 0.79 24.39 258 LEU A N 1
ATOM 2078 C CA A LEU A 1 258 ? -24.405 63.409 55.863 0.21 25.23 258 LEU A CA 1
ATOM 2079 C CA B LEU A 1 258 ? -24.428 63.417 55.856 0.79 23.22 258 LEU A CA 1
ATOM 2080 C C A LEU A 1 258 ? -25.062 62.296 55.058 0.21 24.77 258 LEU A C 1
ATOM 2081 C C B LEU A 1 258 ? -25.066 62.295 55.050 0.79 25.00 258 LEU A C 1
ATOM 2082 O O A LEU A 1 258 ? -25.688 62.553 54.022 0.21 25.37 258 LEU A O 1
ATOM 2083 O O B LEU A 1 258 ? -25.672 62.542 53.999 0.79 26.28 258 LEU A O 1
ATOM 2092 N N . GLU A 1 259 ? -24.924 61.054 55.515 1.00 22.67 259 GLU A N 1
ATOM 2093 C CA . GLU A 1 259 ? -25.355 59.884 54.767 1.00 24.43 259 GLU A CA 1
ATOM 2094 C C . GLU A 1 259 ? -26.702 59.342 55.224 1.00 29.27 259 GLU A C 1
ATOM 2095 O O . GLU A 1 259 ? -27.095 58.261 54.776 1.00 31.49 259 GLU A O 1
ATOM 2101 N N . ALA A 1 260 ? -27.418 60.071 56.087 1.00 30.65 260 ALA A N 1
ATOM 2102 C CA . ALA A 1 260 ? -28.628 59.539 56.715 1.00 33.20 260 ALA A CA 1
ATOM 2103 C C . ALA A 1 260 ? -29.602 58.963 55.691 1.00 39.08 260 ALA A C 1
ATOM 2104 O O . ALA A 1 260 ? -30.111 57.848 55.856 1.00 37.49 260 ALA A O 1
ATOM 2106 N N . LYS A 1 261 ? -29.868 59.706 54.618 0.93 43.01 261 LYS A N 1
ATOM 2107 C CA . LYS A 1 261 ? -30.825 59.222 53.629 0.93 47.03 261 LYS A CA 1
ATOM 2108 C C . LYS A 1 261 ? -30.278 58.056 52.813 0.93 47.09 261 LYS A C 1
ATOM 2109 O O . LYS A 1 261 ? -31.062 57.316 52.211 0.93 48.37 261 LYS A O 1
ATOM 2115 N N . ASN A 1 262 ? -28.961 57.860 52.801 1.00 45.25 262 ASN A N 1
ATOM 2116 C CA . ASN A 1 262 ? -28.341 56.789 52.031 1.00 45.06 262 ASN A CA 1
ATOM 2117 C C . ASN A 1 262 ? -28.104 55.522 52.840 1.00 45.52 262 ASN A C 1
ATOM 2118 O O . ASN A 1 262 ? -27.725 54.498 52.259 1.00 46.98 262 ASN A O 1
ATOM 2123 N N . ILE A 1 263 ? -28.302 55.560 54.156 1.00 41.82 263 ILE A N 1
ATOM 2124 C CA . ILE A 1 263 ? -28.093 54.386 54.997 1.00 41.81 263 ILE A CA 1
ATOM 2125 C C . ILE A 1 263 ? -29.373 53.892 55.646 1.00 45.57 263 ILE A C 1
ATOM 2126 O O . ILE A 1 263 ? -29.376 52.778 56.197 1.00 45.04 263 ILE A O 1
ATOM 2131 N N . VAL A 1 264 ? -30.461 54.664 55.587 1.00 49.33 264 VAL A N 1
ATOM 2132 C CA . VAL A 1 264 ? -31.670 54.313 56.325 1.00 53.02 264 VAL A CA 1
ATOM 2133 C C . VAL A 1 264 ? -32.277 53.001 55.841 1.00 55.44 264 VAL A C 1
ATOM 2134 O O . VAL A 1 264 ? -33.052 52.374 56.571 1.00 57.80 264 VAL A O 1
ATOM 2138 N N . GLY A 1 265 ? -31.931 52.556 54.636 1.00 54.63 265 GLY A N 1
ATOM 2139 C CA . GLY A 1 265 ? -32.399 51.280 54.141 1.00 55.84 265 GLY A CA 1
ATOM 2140 C C . GLY A 1 265 ? -31.498 50.095 54.419 1.00 56.95 265 GLY A C 1
ATOM 2141 O O . GLY A 1 265 ? -31.799 48.984 53.972 1.00 57.53 265 GLY A O 1
ATOM 2142 N N . PHE A 1 266 ? -30.403 50.286 55.147 1.00 56.39 266 PHE A N 1
ATOM 2143 C CA . PHE A 1 266 ? -29.450 49.203 55.387 1.00 55.12 266 PHE A CA 1
ATOM 2144 C C . PHE A 1 266 ? -29.318 48.870 56.869 1.00 56.59 266 PHE A C 1
ATOM 2145 O O . PHE A 1 266 ? -28.617 49.557 57.612 1.00 58.06 266 PHE A O 1
ATOM 2153 N N . MET B 1 1 ? 14.057 62.796 3.862 1.00 19.46 1 MET B N 1
ATOM 2154 C CA . MET B 1 1 ? 14.434 61.380 3.816 1.00 21.25 1 MET B CA 1
ATOM 2155 C C . MET B 1 1 ? 15.809 61.194 3.191 1.00 19.24 1 MET B C 1
ATOM 2156 O O . MET B 1 1 ? 16.321 62.079 2.502 1.00 20.55 1 MET B O 1
ATOM 2161 N N . ARG B 1 2 ? 16.410 60.037 3.453 1.00 18.99 2 ARG B N 1
ATOM 2162 C CA . ARG B 1 2 ? 17.600 59.594 2.749 1.00 20.85 2 ARG B CA 1
ATOM 2163 C C . ARG B 1 2 ? 17.209 58.550 1.716 1.00 21.02 2 ARG B C 1
ATOM 2164 O O . ARG B 1 2 ? 16.416 57.650 2.002 1.00 22.36 2 ARG B O 1
ATOM 2172 N N A LEU B 1 3 ? 17.775 58.677 0.519 0.53 21.09 3 LEU B N 1
ATOM 2173 N N B LEU B 1 3 ? 17.755 58.680 0.507 0.47 20.76 3 LEU B N 1
ATOM 2174 C CA A LEU B 1 3 ? 17.701 57.654 -0.515 0.53 19.72 3 LEU B CA 1
ATOM 2175 C CA B LEU B 1 3 ? 17.685 57.632 -0.506 0.47 18.92 3 LEU B CA 1
ATOM 2176 C C A LEU B 1 3 ? 19.126 57.194 -0.775 0.53 18.65 3 LEU B C 1
ATOM 2177 C C B LEU B 1 3 ? 19.106 57.186 -0.809 0.47 17.80 3 LEU B C 1
ATOM 2178 O O A LEU B 1 3 ? 19.994 58.017 -1.081 0.53 20.64 3 LEU B O 1
ATOM 2179 O O B LEU B 1 3 ? 19.947 58.007 -1.185 0.47 18.71 3 LEU B O 1
ATOM 2188 N N . ILE B 1 4 ? 19.368 55.894 -0.635 1.00 17.62 4 ILE B N 1
ATOM 2189 C CA . ILE B 1 4 ? 20.694 55.313 -0.823 1.00 19.20 4 ILE B CA 1
ATOM 2190 C C . ILE B 1 4 ? 20.697 54.593 -2.165 1.00 19.22 4 ILE B C 1
ATOM 2191 O O . ILE B 1 4 ? 20.178 53.472 -2.250 1.00 20.15 4 ILE B O 1
ATOM 2196 N N . PRO B 1 5 ? 21.248 55.183 -3.232 1.00 20.16 5 PRO B N 1
ATOM 2197 C CA . PRO B 1 5 ? 21.204 54.512 -4.536 1.00 19.47 5 PRO B CA 1
ATOM 2198 C C . PRO B 1 5 ? 22.418 53.629 -4.751 1.00 20.62 5 PRO B C 1
ATOM 2199 O O . PRO B 1 5 ? 23.519 54.121 -5.029 1.00 22.20 5 PRO B O 1
ATOM 2203 N N . LEU B 1 6 ? 22.219 52.324 -4.623 1.00 18.39 6 LEU B N 1
ATOM 2204 C CA . LEU B 1 6 ? 23.263 51.331 -4.821 1.00 19.75 6 LEU B CA 1
ATOM 2205 C C . LEU B 1 6 ? 23.045 50.617 -6.149 1.00 21.29 6 LEU B C 1
ATOM 2206 O O . LEU B 1 6 ? 21.982 50.706 -6.763 1.00 21.59 6 LEU B O 1
ATOM 2211 N N . LYS B 1 7 ? 24.073 49.897 -6.601 1.00 23.16 7 LYS B N 1
ATOM 2212 C CA . LYS B 1 7 ? 23.970 49.269 -7.911 1.00 23.93 7 LYS B CA 1
ATOM 2213 C C . LYS B 1 7 ? 23.110 48.009 -7.868 1.00 24.15 7 LYS B C 1
ATOM 2214 O O . LYS B 1 7 ? 22.186 47.850 -8.675 1.00 25.57 7 LYS B O 1
ATOM 2220 N N . ALA B 1 8 ? 23.392 47.109 -6.932 1.00 24.43 8 ALA B N 1
ATOM 2221 C CA . ALA B 1 8 ? 22.858 45.758 -6.973 1.00 25.62 8 ALA B CA 1
ATOM 2222 C C . ALA B 1 8 ? 22.190 45.396 -5.654 1.00 24.98 8 ALA B C 1
ATOM 2223 O O . ALA B 1 8 ? 22.493 45.961 -4.597 1.00 24.59 8 ALA B O 1
ATOM 2225 N N . ALA B 1 9 ? 21.284 44.416 -5.732 1.00 22.23 9 ALA B N 1
ATOM 2226 C CA . ALA B 1 9 ? 20.556 43.984 -4.543 1.00 22.26 9 ALA B CA 1
ATOM 2227 C C . ALA B 1 9 ? 21.492 43.460 -3.457 1.00 22.69 9 ALA B C 1
ATOM 2228 O O . ALA B 1 9 ? 21.215 43.643 -2.266 1.00 23.09 9 ALA B O 1
ATOM 2230 N N . ALA B 1 10 ? 22.596 42.803 -3.835 1.00 22.42 10 ALA B N 1
ATOM 2231 C CA . ALA B 1 10 ? 23.550 42.338 -2.825 1.00 23.04 10 ALA B CA 1
ATOM 2232 C C . ALA B 1 10 ? 24.065 43.495 -1.972 1.00 24.51 10 ALA B C 1
ATOM 2233 O O . ALA B 1 10 ? 24.239 43.352 -0.752 1.00 24.32 10 ALA B O 1
ATOM 2235 N N . GLN B 1 11 ? 24.324 44.645 -2.599 1.00 21.76 11 GLN B N 1
ATOM 2236 C CA . GLN B 1 11 ? 24.811 45.809 -1.865 1.00 21.52 11 GLN B CA 1
ATOM 2237 C C . GLN B 1 11 ? 23.727 46.404 -0.970 1.00 19.95 11 GLN B C 1
ATOM 2238 O O . GLN B 1 11 ? 24.025 46.886 0.130 1.00 21.15 11 GLN B O 1
ATOM 2244 N N . VAL B 1 12 ? 22.473 46.415 -1.438 1.00 18.91 12 VAL B N 1
ATOM 2245 C CA . VAL B 1 12 ? 21.367 46.864 -0.594 1.00 19.41 12 VAL B CA 1
ATOM 2246 C C . VAL B 1 12 ? 21.320 46.049 0.690 1.00 20.96 12 VAL B C 1
ATOM 2247 O O . VAL B 1 12 ? 21.143 46.597 1.787 1.00 21.32 12 VAL B O 1
ATOM 2251 N N . GLY B 1 13 ? 21.485 44.728 0.579 1.00 19.97 13 GLY B N 1
ATOM 2252 C CA . GLY B 1 13 ? 21.443 43.889 1.766 1.00 21.44 13 GLY B CA 1
ATOM 2253 C C . GLY B 1 13 ? 22.605 44.146 2.706 1.00 21.60 13 GLY B C 1
ATOM 2254 O O . GLY B 1 13 ? 22.430 44.174 3.930 1.00 22.28 13 GLY B O 1
ATOM 2255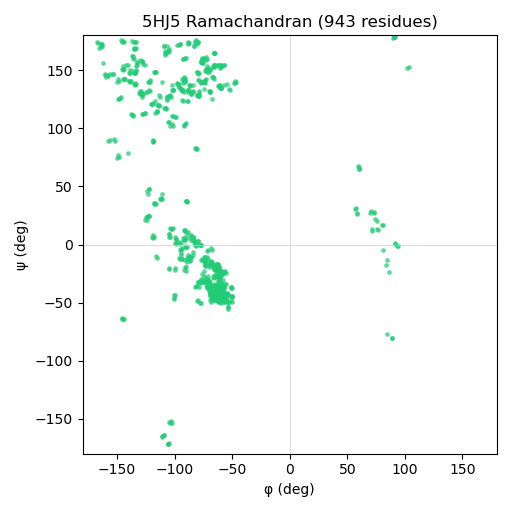 N N . LYS B 1 14 ? 23.809 44.330 2.153 1.00 20.61 14 LYS B N 1
ATOM 2256 C CA . LYS B 1 14 ? 24.964 44.635 2.994 1.00 22.34 14 LYS B CA 1
ATOM 2257 C C . LYS B 1 14 ? 24.804 45.983 3.686 1.00 21.78 14 LYS B C 1
ATOM 2258 O O . LYS B 1 14 ? 25.144 46.126 4.871 1.00 21.53 14 LYS B O 1
ATOM 2264 N N . TRP B 1 15 ? 24.287 46.983 2.965 1.00 20.99 15 TRP B N 1
ATOM 2265 C CA . TRP B 1 15 ? 24.084 48.305 3.553 1.00 21.07 15 TRP B CA 1
ATOM 2266 C C . TRP B 1 15 ? 23.052 48.244 4.672 1.00 20.99 15 TRP B C 1
ATOM 2267 O O . TRP B 1 15 ? 23.269 48.777 5.771 1.00 20.34 15 TRP B O 1
ATOM 2278 N N . ALA B 1 16 ? 21.915 47.600 4.401 1.00 20.21 16 ALA B N 1
ATOM 2279 C CA . ALA B 1 16 ? 20.856 47.476 5.398 1.00 19.62 16 ALA B CA 1
ATOM 2280 C C . ALA B 1 16 ? 21.352 46.742 6.637 1.00 20.50 16 ALA B C 1
ATOM 2281 O O . ALA B 1 16 ? 21.093 47.168 7.770 1.00 19.13 16 ALA B O 1
ATOM 2283 N N . ALA B 1 17 ? 22.070 45.630 6.441 1.00 19.57 17 ALA B N 1
ATOM 2284 C CA . ALA B 1 17 ? 22.585 44.889 7.589 1.00 19.86 17 ALA B CA 1
ATOM 2285 C C . ALA B 1 17 ? 23.558 45.740 8.393 1.00 21.36 17 ALA B C 1
ATOM 2286 O O . ALA B 1 17 ? 23.497 45.761 9.628 1.00 21.41 17 ALA B O 1
ATOM 2288 N N . ALA B 1 18 ? 24.457 46.458 7.709 1.00 21.30 18 ALA B N 1
ATOM 2289 C CA . ALA B 1 18 ? 25.391 47.337 8.411 1.00 21.65 18 ALA B CA 1
ATOM 2290 C C . ALA B 1 18 ? 24.656 48.423 9.185 1.00 21.50 18 ALA B C 1
ATOM 2291 O O . ALA B 1 18 ? 25.070 48.802 10.286 1.00 22.62 18 ALA B O 1
ATOM 2293 N N . HIS B 1 19 ? 23.564 48.945 8.620 1.00 21.61 19 HIS B N 1
ATOM 2294 C CA . HIS B 1 19 ? 22.818 49.998 9.301 1.00 19.46 19 HIS B CA 1
ATOM 2295 C C . HIS B 1 19 ? 22.139 49.467 10.558 1.00 20.13 19 HIS B C 1
ATOM 2296 O O . HIS B 1 19 ? 22.134 50.136 11.602 1.00 21.53 19 HIS B O 1
ATOM 2303 N N . ILE B 1 20 ? 21.576 48.258 10.481 1.00 20.86 20 ILE B N 1
ATOM 2304 C CA . ILE B 1 20 ? 20.940 47.640 11.645 1.00 20.57 20 ILE B CA 1
ATOM 2305 C C . ILE B 1 20 ? 21.967 47.397 12.742 1.00 21.66 20 ILE B C 1
ATOM 2306 O O . ILE B 1 20 ? 21.731 47.700 13.918 1.00 21.35 20 ILE B O 1
ATOM 2311 N N . VAL B 1 21 ? 23.125 46.846 12.376 1.00 20.28 21 VAL B N 1
ATOM 2312 C CA . VAL B 1 21 ? 24.158 46.584 13.380 1.00 20.87 21 VAL B CA 1
ATOM 2313 C C . VAL B 1 21 ? 24.638 47.886 14.011 1.00 23.55 21 VAL B C 1
ATOM 2314 O O . VAL B 1 21 ? 24.849 47.961 15.229 1.00 23.73 21 VAL B O 1
ATOM 2318 N N . LYS B 1 22 ? 24.809 48.935 13.199 1.00 22.78 22 LYS B N 1
ATOM 2319 C CA . LYS B 1 22 ? 25.196 50.241 13.734 1.00 23.91 22 LYS B CA 1
ATOM 2320 C C . LYS B 1 22 ? 24.203 50.723 14.789 1.00 24.10 22 LYS B C 1
ATOM 2321 O O . LYS B 1 22 ? 24.598 51.173 15.874 1.00 24.40 22 LYS B O 1
ATOM 2327 N N . ARG B 1 23 ? 22.904 50.639 14.490 1.00 22.12 23 ARG B N 1
ATOM 2328 C CA . ARG B 1 23 ? 21.906 51.115 15.446 1.00 21.41 23 ARG B CA 1
ATOM 2329 C C . ARG B 1 23 ? 21.904 50.276 16.717 1.00 22.76 23 ARG B C 1
ATOM 2330 O O . ARG B 1 23 ? 21.832 50.824 17.824 1.00 22.41 23 ARG B O 1
ATOM 2338 N N . ILE B 1 24 ? 21.968 48.946 16.584 1.00 23.05 24 ILE B N 1
ATOM 2339 C CA . ILE B 1 24 ? 21.981 48.081 17.765 1.00 23.28 24 ILE B CA 1
ATOM 2340 C C . ILE B 1 24 ? 23.198 48.380 18.632 1.00 24.86 24 ILE B C 1
ATOM 2341 O O . ILE B 1 24 ? 23.088 48.562 19.851 1.00 25.09 24 ILE B O 1
ATOM 2346 N N . ASN B 1 25 ? 24.381 48.433 18.018 1.00 25.11 25 ASN B N 1
ATOM 2347 C CA . ASN B 1 25 ? 25.593 48.540 18.824 1.00 27.04 25 ASN B CA 1
ATOM 2348 C C . ASN B 1 25 ? 25.731 49.912 19.466 1.00 27.90 25 ASN B C 1
ATOM 2349 O O . ASN B 1 25 ? 26.243 50.020 20.587 1.00 29.55 25 ASN B O 1
ATOM 2354 N N . GLU B 1 26 ? 25.273 50.965 18.794 1.00 25.45 26 GLU B N 1
ATOM 2355 C CA . GLU B 1 26 ? 25.299 52.280 19.424 1.00 26.42 26 GLU B CA 1
ATOM 2356 C C . GLU B 1 26 ? 24.251 52.392 20.524 1.00 25.05 26 GLU B C 1
ATOM 2357 O O . GLU B 1 26 ? 24.453 53.127 21.497 1.00 26.62 26 GLU B O 1
ATOM 2363 N N . PHE B 1 27 ? 23.141 51.660 20.395 1.00 24.30 27 PHE B N 1
ATOM 2364 C CA . PHE B 1 27 ? 22.087 51.676 21.407 1.00 23.33 27 PHE B CA 1
ATOM 2365 C C . PHE B 1 27 ? 22.532 50.998 22.700 1.00 26.33 27 PHE B C 1
ATOM 2366 O O . PHE B 1 27 ? 22.136 51.430 23.790 1.00 26.53 27 PHE B O 1
ATOM 2374 N N . GLN B 1 28 ? 23.355 49.946 22.599 1.00 25.70 28 GLN B N 1
ATOM 2375 C CA . GLN B 1 28 ? 23.834 49.139 23.726 1.00 26.81 28 GLN B CA 1
ATOM 2376 C C . GLN B 1 28 ? 22.679 48.480 24.475 1.00 28.46 28 GLN B C 1
ATOM 2377 O O . GLN B 1 28 ? 22.464 48.781 25.658 1.00 27.91 28 GLN B O 1
ATOM 2383 N N . PRO B 1 29 ? 21.937 47.565 23.850 1.00 25.34 29 PRO B N 1
ATOM 2384 C CA . PRO B 1 29 ? 20.739 47.025 24.500 1.00 25.87 29 PRO B CA 1
ATOM 2385 C C . PRO B 1 29 ? 21.057 46.145 25.699 1.00 25.15 29 PRO B C 1
ATOM 2386 O O . PRO B 1 29 ? 22.107 45.501 25.776 1.00 25.43 29 PRO B O 1
ATOM 2390 N N . THR B 1 30 ? 20.116 46.128 26.645 1.00 26.67 30 THR B N 1
ATOM 2391 C CA . THR B 1 30 ? 20.188 45.313 27.854 1.00 27.63 30 THR B CA 1
ATOM 2392 C C . THR B 1 30 ? 18.836 44.651 28.088 1.00 29.74 30 THR B C 1
ATOM 2393 O O . THR B 1 30 ? 17.850 44.942 27.404 1.00 29.49 30 THR B O 1
ATOM 2397 N N . ALA B 1 31 ? 18.787 43.770 29.093 1.00 29.52 31 ALA B N 1
ATOM 2398 C CA . ALA B 1 31 ? 17.511 43.174 29.475 1.00 32.98 31 ALA B CA 1
ATOM 2399 C C . ALA B 1 31 ? 16.489 44.245 29.848 1.00 34.74 31 ALA B C 1
ATOM 2400 O O . ALA B 1 31 ? 15.320 44.164 29.447 1.00 35.82 31 ALA B O 1
ATOM 2402 N N A GLU B 1 32 ? 16.920 45.271 30.590 0.59 32.59 32 GLU B N 1
ATOM 2403 N N B GLU B 1 32 ? 16.908 45.260 30.612 0.41 33.05 32 GLU B N 1
ATOM 2404 C CA A GLU B 1 32 ? 16.021 46.332 31.032 0.59 33.32 32 GLU B CA 1
ATOM 2405 C CA B GLU B 1 32 ? 15.970 46.308 31.002 0.41 33.26 32 GLU B CA 1
ATOM 2406 C C A GLU B 1 32 ? 15.750 47.375 29.956 0.59 30.01 32 GLU B C 1
ATOM 2407 C C B GLU B 1 32 ? 15.655 47.246 29.843 0.41 30.12 32 GLU B C 1
ATOM 2408 O O A GLU B 1 32 ? 14.748 48.090 30.046 0.59 29.23 32 GLU B O 1
ATOM 2409 O O B GLU B 1 32 ? 14.530 47.749 29.746 0.41 29.69 32 GLU B O 1
ATOM 2420 N N . ARG B 1 33 ? 16.617 47.483 28.954 1.00 27.39 33 ARG B N 1
ATOM 2421 C CA . ARG B 1 33 ? 16.480 48.475 27.888 1.00 26.19 33 ARG B CA 1
ATOM 2422 C C . ARG B 1 33 ? 16.817 47.814 26.557 1.00 24.56 33 ARG B C 1
ATOM 2423 O O . ARG B 1 33 ? 17.905 48.007 26.001 1.00 25.75 33 ARG B O 1
ATOM 2431 N N . PRO B 1 34 ? 15.902 47.020 26.015 1.00 23.52 34 PRO B N 1
ATOM 2432 C CA . PRO B 1 34 ? 16.188 46.305 24.770 1.00 23.99 34 PRO B CA 1
ATOM 2433 C C . PRO B 1 34 ? 16.095 47.220 23.558 1.00 21.31 34 PRO B C 1
ATOM 2434 O O . PRO B 1 34 ? 15.448 48.269 23.578 1.00 22.79 34 PRO B O 1
ATOM 2438 N N . PHE B 1 35 ? 16.778 46.808 22.492 1.00 20.29 35 PHE B N 1
ATOM 2439 C CA . PHE B 1 35 ? 16.619 47.452 21.194 1.00 20.05 35 PHE B CA 1
ATOM 2440 C C . PHE B 1 35 ? 15.431 46.799 20.498 1.00 20.65 35 PHE B C 1
ATOM 2441 O O . PHE B 1 35 ? 15.347 45.569 20.438 1.00 21.94 35 PHE B O 1
ATOM 2449 N N . VAL B 1 36 ? 14.502 47.612 20.001 1.00 17.25 36 VAL B N 1
ATOM 2450 C CA . VAL B 1 36 ? 13.257 47.111 19.426 1.00 17.84 36 VAL B CA 1
ATOM 2451 C C . VAL B 1 36 ? 13.331 47.292 17.919 1.00 17.31 36 VAL B C 1
ATOM 2452 O O . VAL B 1 36 ? 13.427 48.424 17.426 1.00 18.12 36 VAL B O 1
ATOM 2456 N N . LEU B 1 37 ? 13.304 46.172 17.195 1.00 18.26 37 LEU B N 1
ATOM 2457 C CA . LEU B 1 37 ? 13.557 46.119 15.758 1.00 17.83 37 LEU B CA 1
ATOM 2458 C C . LEU B 1 37 ? 12.321 45.578 15.049 1.00 18.50 37 LEU B C 1
ATOM 2459 O O . LEU B 1 37 ? 11.885 44.458 15.331 1.00 19.01 37 LEU B O 1
ATOM 2464 N N . GLY B 1 38 ? 11.762 46.363 14.128 1.00 17.63 38 GLY B N 1
ATOM 2465 C CA . GLY B 1 38 ? 10.650 45.897 13.309 1.00 18.11 38 GLY B CA 1
ATOM 2466 C C . GLY B 1 38 ? 11.160 45.281 12.012 1.00 18.25 38 GLY B C 1
ATOM 2467 O O . GLY B 1 38 ? 12.101 45.782 11.408 1.00 18.40 38 GLY B O 1
ATOM 2468 N N . LEU B 1 39 ? 10.515 44.193 11.583 1.00 17.28 39 LEU B N 1
ATOM 2469 C CA . LEU B 1 39 ? 11.053 43.372 10.503 1.00 17.52 39 LEU B CA 1
ATOM 2470 C C . LEU B 1 39 ? 9.997 42.993 9.478 1.00 19.19 39 LEU B C 1
ATOM 2471 O O . LEU B 1 39 ? 8.825 42.814 9.821 1.00 18.55 39 LEU B O 1
ATOM 2476 N N . PRO B 1 40 ? 10.405 42.838 8.194 1.00 18.64 40 PRO B N 1
ATOM 2477 C CA . PRO B 1 40 ? 9.478 42.362 7.158 1.00 18.60 40 PRO B CA 1
ATOM 2478 C C . PRO B 1 40 ? 9.774 40.938 6.715 1.00 19.27 40 PRO B C 1
ATOM 2479 O O . PRO B 1 40 ? 10.864 40.414 6.970 1.00 20.05 40 PRO B O 1
ATOM 2483 N N . THR B 1 41 ? 8.828 40.307 6.024 1.00 18.50 41 THR B N 1
ATOM 2484 C CA . THR B 1 41 ? 9.162 39.108 5.265 1.00 17.65 41 THR B CA 1
ATOM 2485 C C . THR B 1 41 ? 9.252 39.477 3.788 1.00 19.31 41 THR B C 1
ATOM 2486 O O . THR B 1 41 ? 9.559 40.626 3.451 1.00 20.85 41 THR B O 1
ATOM 2490 N N . GLY B 1 42 ? 8.980 38.521 2.900 1.00 21.79 42 GLY B N 1
ATOM 2491 C CA . GLY B 1 42 ? 9.131 38.740 1.475 1.00 21.05 42 GLY B CA 1
ATOM 2492 C C . GLY B 1 42 ? 10.525 38.397 0.990 1.00 21.00 42 GLY B C 1
ATOM 2493 O O . GLY B 1 42 ? 11.418 38.010 1.750 1.00 23.16 42 GLY B O 1
ATOM 2494 N N . GLY B 1 43 ? 10.711 38.541 -0.325 1.00 19.81 43 GLY B N 1
ATOM 2495 C CA . GLY B 1 43 ? 12.001 38.238 -0.924 1.00 19.47 43 GLY B CA 1
ATOM 2496 C C . GLY B 1 43 ? 13.060 39.298 -0.699 1.00 20.29 43 GLY B C 1
ATOM 2497 O O . GLY B 1 43 ? 14.252 38.975 -0.628 1.00 22.33 43 GLY B O 1
ATOM 2498 N N . THR B 1 44 ? 12.658 40.562 -0.583 1.00 20.12 44 THR B N 1
ATOM 2499 C CA . THR B 1 44 ? 13.647 41.636 -0.524 1.00 19.89 44 THR B CA 1
ATOM 2500 C C . THR B 1 44 ? 14.606 41.530 0.662 1.00 19.23 44 THR B C 1
ATOM 2501 O O . THR B 1 44 ? 15.815 41.738 0.453 1.00 21.29 44 THR B O 1
ATOM 2505 N N . PRO B 1 45 ? 14.178 41.223 1.892 1.00 18.78 45 PRO B N 1
ATOM 2506 C CA . PRO B 1 45 ? 15.119 41.273 3.019 1.00 19.00 45 PRO B CA 1
ATOM 2507 C C . PRO B 1 45 ? 16.009 40.049 3.168 1.00 19.16 45 PRO B C 1
ATOM 2508 O O . PRO B 1 45 ? 16.809 40.010 4.108 1.00 21.27 45 PRO B O 1
ATOM 2512 N N . LEU B 1 46 ? 15.906 39.052 2.289 1.00 20.94 46 LEU B N 1
ATOM 2513 C CA . LEU B 1 46 ? 16.651 37.812 2.502 1.00 20.57 46 LEU B CA 1
ATOM 2514 C C . LEU B 1 46 ? 18.156 38.057 2.567 1.00 22.82 46 LEU B C 1
ATOM 2515 O O . LEU B 1 46 ? 18.846 37.495 3.428 1.00 22.25 46 LEU B O 1
ATOM 2520 N N . ALA B 1 47 ? 18.683 38.894 1.669 1.00 22.72 47 ALA B N 1
ATOM 2521 C CA . ALA B 1 47 ? 20.117 39.164 1.675 1.00 22.52 47 ALA B CA 1
ATOM 2522 C C . ALA B 1 47 ? 20.542 39.849 2.966 1.00 22.76 47 ALA B C 1
ATOM 2523 O O . ALA B 1 47 ? 21.610 39.547 3.517 1.00 23.14 47 ALA B O 1
ATOM 2525 N N . THR B 1 48 ? 19.720 40.784 3.455 1.00 21.15 48 THR B N 1
ATOM 2526 C CA . THR B 1 48 ? 19.984 41.429 4.735 1.00 21.55 48 THR B CA 1
ATOM 2527 C C . THR B 1 48 ? 20.025 40.413 5.872 1.00 21.39 48 THR B C 1
ATOM 2528 O O . THR B 1 48 ? 20.927 40.451 6.719 1.00 21.11 48 THR B O 1
ATOM 2532 N N . TYR B 1 49 ? 19.049 39.498 5.919 1.00 19.98 49 TYR B N 1
ATOM 2533 C CA . TYR B 1 49 ? 19.054 38.488 6.977 1.00 20.73 49 TYR B CA 1
ATOM 2534 C C . TYR B 1 49 ? 20.299 37.615 6.903 1.00 22.35 49 TYR B C 1
ATOM 2535 O O . TYR B 1 49 ? 20.910 37.307 7.935 1.00 23.09 49 TYR B O 1
ATOM 2544 N N . LYS B 1 50 ? 20.689 37.195 5.697 1.00 22.54 50 LYS B N 1
ATOM 2545 C CA . LYS B 1 50 ? 21.896 36.381 5.575 1.00 24.37 50 LYS B CA 1
ATOM 2546 C C . LYS B 1 50 ? 23.125 37.150 6.052 1.00 25.08 50 LYS B C 1
ATOM 2547 O O . LYS B 1 50 ? 23.988 36.590 6.740 1.00 26.18 50 LYS B O 1
ATOM 2553 N N . ALA B 1 51 ? 23.209 38.441 5.713 1.00 23.66 51 ALA B N 1
ATOM 2554 C CA . ALA B 1 51 ? 24.334 39.257 6.162 1.00 24.08 51 ALA B CA 1
ATOM 2555 C C . ALA B 1 51 ? 24.340 39.404 7.680 1.00 25.52 51 ALA B C 1
ATOM 2556 O O . ALA B 1 51 ? 25.395 39.290 8.316 1.00 24.13 51 ALA B O 1
ATOM 2558 N N . LEU B 1 52 ? 23.172 39.662 8.277 1.00 23.13 52 LEU B N 1
ATOM 2559 C CA . LEU B 1 52 ? 23.091 39.774 9.732 1.00 22.49 52 LEU B CA 1
ATOM 2560 C C . LEU B 1 52 ? 23.520 38.481 10.414 1.00 24.79 52 LEU B C 1
ATOM 2561 O O . LEU B 1 52 ? 24.207 38.510 11.444 1.00 25.42 52 LEU B O 1
ATOM 2566 N N . ILE B 1 53 ? 23.118 37.336 9.859 1.00 22.71 53 ILE B N 1
ATOM 2567 C CA . ILE B 1 53 ? 23.511 36.054 10.437 1.00 24.35 53 ILE B CA 1
ATOM 2568 C C . ILE B 1 53 ? 25.026 35.904 10.414 1.00 26.01 53 ILE B C 1
ATOM 2569 O O . ILE B 1 53 ? 25.639 35.472 11.399 1.00 25.64 53 ILE B O 1
ATOM 2574 N N . GLU B 1 54 ? 25.658 36.268 9.299 1.00 28.21 54 GLU B N 1
ATOM 2575 C CA . GLU B 1 54 ? 27.109 36.134 9.210 1.00 30.95 54 GLU B CA 1
ATOM 2576 C C . GLU B 1 54 ? 27.816 37.101 10.151 1.00 28.43 54 GLU B C 1
ATOM 2577 O O . GLU B 1 54 ? 28.845 36.753 10.746 1.00 28.10 54 GLU B O 1
ATOM 2583 N N . MET B 1 55 ? 27.278 38.317 10.306 1.00 26.35 55 MET B N 1
ATOM 2584 C CA . MET B 1 55 ? 27.883 39.273 11.229 1.00 26.33 55 MET B CA 1
ATOM 2585 C C . MET B 1 55 ? 27.760 38.794 12.668 1.00 27.28 55 MET B C 1
ATOM 2586 O O . MET B 1 55 ? 28.668 39.007 13.480 1.00 29.01 55 MET B O 1
ATOM 2591 N N . HIS B 1 56 ? 26.647 38.137 12.999 1.00 25.43 56 HIS B N 1
ATOM 2592 C CA . HIS B 1 56 ? 26.504 37.571 14.336 1.00 29.01 56 HIS B CA 1
ATOM 2593 C C . HIS B 1 56 ? 27.506 36.446 14.560 1.00 30.69 56 HIS B C 1
ATOM 2594 O O . HIS B 1 56 ? 28.155 36.378 15.612 1.00 32.29 56 HIS B O 1
ATOM 2601 N N . LYS B 1 57 ? 27.641 35.547 13.580 1.00 27.98 57 LYS B N 1
ATOM 2602 C CA . LYS B 1 57 ? 28.613 34.466 13.706 1.00 32.30 57 LYS B CA 1
ATOM 2603 C C . LYS B 1 57 ? 30.026 35.005 13.875 1.00 32.05 57 LYS B C 1
ATOM 2604 O O . LYS B 1 57 ? 30.839 34.403 14.582 1.00 34.42 57 LYS B O 1
ATOM 2610 N N . ALA B 1 58 ? 30.336 36.132 13.243 1.00 30.81 58 ALA B N 1
ATOM 2611 C CA . ALA B 1 58 ? 31.641 36.763 13.389 1.00 31.67 58 ALA B CA 1
ATOM 2612 C C . ALA B 1 58 ? 31.773 37.565 14.679 1.00 32.03 58 ALA B C 1
ATOM 2613 O O . ALA B 1 58 ? 32.816 38.193 14.894 1.00 33.66 58 ALA B O 1
ATOM 2615 N N . GLY B 1 59 ? 30.753 37.566 15.533 1.00 32.53 59 GLY B N 1
ATOM 2616 C CA . GLY B 1 59 ? 30.819 38.302 16.778 1.00 32.27 59 GLY B CA 1
ATOM 2617 C C . GLY B 1 59 ? 30.687 39.800 16.644 1.00 31.83 59 GLY B C 1
ATOM 2618 O O . GLY B 1 59 ? 31.122 40.530 17.538 1.00 32.69 59 GLY B O 1
ATOM 2619 N N . GLU B 1 60 ? 30.094 40.289 15.557 1.00 29.87 60 GLU B N 1
ATOM 2620 C CA . GLU B 1 60 ? 29.959 41.726 15.353 1.00 30.75 60 GLU B CA 1
ATOM 2621 C C . GLU B 1 60 ? 28.661 42.287 15.917 1.00 29.80 60 GLU B C 1
ATOM 2622 O O . GLU B 1 60 ? 28.538 43.509 16.049 1.00 29.10 60 GLU B O 1
ATOM 2628 N N . VAL B 1 61 ? 27.705 41.429 16.259 1.00 27.99 61 VAL B N 1
ATOM 2629 C CA . VAL B 1 61 ? 26.416 41.863 16.780 1.00 27.10 61 VAL B CA 1
ATOM 2630 C C . VAL B 1 61 ? 25.799 40.686 17.523 1.00 28.90 61 VAL B C 1
ATOM 2631 O O . VAL B 1 61 ? 25.994 39.524 17.148 1.00 30.40 61 VAL B O 1
ATOM 2635 N N . SER B 1 62 ? 25.092 40.993 18.607 1.00 26.65 62 SER B N 1
ATOM 2636 C CA . SER B 1 62 ? 24.303 40.023 19.350 1.00 25.96 62 SER B CA 1
ATOM 2637 C C . SER B 1 62 ? 22.849 40.473 19.380 1.00 26.89 62 SER B C 1
ATOM 2638 O O . SER B 1 62 ? 22.558 41.668 19.508 1.00 27.99 62 SER B O 1
ATOM 2641 N N . PHE B 1 63 ? 21.939 39.511 19.260 1.00 24.46 63 PHE B N 1
ATOM 2642 C CA . PHE B 1 63 ? 20.510 39.775 19.341 1.00 24.36 63 PHE B CA 1
ATOM 2643 C C . PHE B 1 63 ? 19.915 39.346 20.675 1.00 25.22 63 PHE B C 1
ATOM 2644 O O . PHE B 1 63 ? 18.687 39.282 20.805 1.00 26.57 63 PHE B O 1
ATOM 2652 N N . LYS B 1 64 ? 20.761 39.075 21.673 1.00 25.45 64 LYS B N 1
ATOM 2653 C CA . LYS B 1 64 ? 20.270 38.588 22.960 1.00 27.07 64 LYS B CA 1
ATOM 2654 C C . LYS B 1 64 ? 19.259 39.551 23.577 1.00 25.16 64 LYS B C 1
ATOM 2655 O O . LYS B 1 64 ? 18.278 39.121 24.198 1.00 23.79 64 LYS B O 1
ATOM 2661 N N . HIS B 1 65 ? 19.465 40.856 23.406 1.00 25.62 65 HIS B N 1
ATOM 2662 C CA . HIS B 1 65 ? 18.563 41.855 23.965 1.00 24.73 65 HIS B CA 1
ATOM 2663 C C . HIS B 1 65 ? 17.914 42.689 22.867 1.00 23.62 65 HIS B C 1
ATOM 2664 O O . HIS B 1 65 ? 17.674 43.889 23.037 1.00 23.65 65 HIS B O 1
ATOM 2671 N N . VAL B 1 66 ? 17.636 42.055 21.730 1.00 21.27 66 VAL B N 1
ATOM 2672 C CA . VAL B 1 66 ? 16.850 42.660 20.661 1.00 20.63 66 VAL B CA 1
ATOM 2673 C C . VAL B 1 66 ? 15.458 42.057 20.705 1.00 22.02 66 VAL B C 1
ATOM 2674 O O . VAL B 1 66 ? 15.305 40.826 20.734 1.00 21.71 66 VAL B O 1
ATOM 2678 N N . VAL B 1 67 ? 14.450 42.928 20.743 1.00 20.88 67 VAL B N 1
ATOM 2679 C CA . VAL B 1 67 ? 13.041 42.560 20.679 1.00 20.29 67 VAL B CA 1
ATOM 2680 C C . VAL B 1 67 ? 12.565 42.851 19.263 1.00 18.69 67 VAL B C 1
ATOM 2681 O O . VAL B 1 67 ? 12.854 43.924 18.721 1.00 20.19 67 VAL B O 1
ATOM 2685 N N . THR B 1 68 ? 11.857 41.905 18.646 1.00 18.74 68 THR B N 1
ATOM 2686 C CA . THR B 1 68 ? 11.413 42.089 17.270 1.00 19.68 68 THR B CA 1
ATOM 2687 C C . THR B 1 68 ? 9.893 42.113 17.174 1.00 17.63 68 THR B C 1
ATOM 2688 O O . THR B 1 68 ? 9.193 41.476 17.963 1.00 18.91 68 THR B O 1
ATOM 2692 N N . PHE B 1 69 ? 9.400 42.879 16.200 1.00 17.54 69 PHE B N 1
ATOM 2693 C CA . PHE B 1 69 ? 8.004 42.888 15.777 1.00 17.59 69 PHE B CA 1
ATOM 2694 C C . PHE B 1 69 ? 7.984 42.721 14.268 1.00 18.82 69 PHE B C 1
ATOM 2695 O O . PHE B 1 69 ? 8.720 43.417 13.565 1.00 21.18 69 PHE B O 1
ATOM 2703 N N . ASN B 1 70 ? 7.155 41.813 13.766 1.00 17.84 70 ASN B N 1
ATOM 2704 C CA . ASN B 1 70 ? 7.007 41.719 12.322 1.00 17.30 70 ASN B CA 1
ATOM 2705 C C . ASN B 1 70 ? 5.846 42.583 11.837 1.00 18.57 70 ASN B C 1
ATOM 2706 O O . ASN B 1 70 ? 4.958 42.966 12.601 1.00 19.73 70 ASN B O 1
ATOM 2711 N N . MET B 1 71 ? 5.878 42.903 10.540 1.00 17.02 71 MET B N 1
ATOM 2712 C CA . MET B 1 71 ? 4.871 43.801 9.984 1.00 17.09 71 MET B CA 1
ATOM 2713 C C . MET B 1 71 ? 3.508 43.140 9.880 1.00 18.78 71 MET B C 1
ATOM 2714 O O . MET B 1 71 ? 2.484 43.817 10.013 1.00 19.42 71 MET B O 1
ATOM 2719 N N . ASP B 1 72 ? 3.463 41.841 9.581 1.00 18.81 72 ASP B N 1
ATOM 2720 C CA . ASP B 1 72 ? 2.189 41.253 9.187 1.00 19.84 72 ASP B CA 1
ATOM 2721 C C . ASP B 1 72 ? 2.245 39.737 9.272 1.00 19.61 72 ASP B C 1
ATOM 2722 O O . ASP B 1 72 ? 3.295 39.139 9.513 1.00 20.93 72 ASP B O 1
ATOM 2727 N N . GLU B 1 73 ? 1.075 39.127 9.084 1.00 19.32 73 GLU B N 1
ATOM 2728 C CA . GLU B 1 73 ? 0.931 37.684 8.959 1.00 19.55 73 GLU B CA 1
ATOM 2729 C C . GLU B 1 73 ? -0.321 37.417 8.135 1.00 20.91 73 GLU B C 1
ATOM 2730 O O . GLU B 1 73 ? -1.285 38.188 8.185 1.00 21.50 73 GLU B O 1
ATOM 2736 N N . TYR B 1 74 ? -0.286 36.34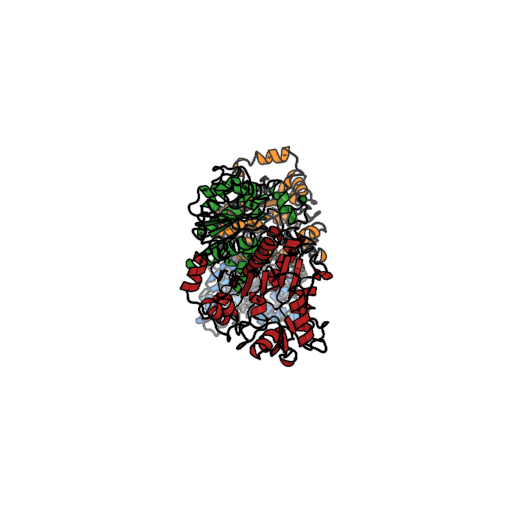3 7.350 1.00 19.12 74 TYR B N 1
ATOM 2737 C CA . TYR B 1 74 ? -1.462 35.935 6.593 1.00 20.60 74 TYR B CA 1
ATOM 2738 C C . TYR B 1 74 ? -2.577 35.467 7.522 1.00 22.60 74 TYR B C 1
ATOM 2739 O O . TYR B 1 74 ? -2.325 34.815 8.541 1.00 22.99 74 TYR B O 1
ATOM 2748 N N . VAL B 1 75 ? -3.829 35.768 7.139 1.00 21.28 75 VAL B N 1
ATOM 2749 C CA . VAL B 1 75 ? -5.010 35.236 7.813 1.00 21.75 75 VAL B CA 1
ATOM 2750 C C . VAL B 1 75 ? -5.363 33.885 7.205 1.00 23.78 75 VAL B C 1
ATOM 2751 O O . VAL B 1 75 ? -5.320 33.707 5.982 1.00 25.14 75 VAL B O 1
ATOM 2755 N N . GLY B 1 76 ? -5.702 32.914 8.059 1.00 24.74 76 GLY B N 1
ATOM 2756 C CA . GLY B 1 76 ? -6.247 31.656 7.600 1.00 27.66 76 GLY B CA 1
ATOM 2757 C C . GLY B 1 76 ? -5.227 30.606 7.221 1.00 30.94 76 GLY B C 1
ATOM 2758 O O . GLY B 1 76 ? -5.550 29.415 7.239 1.00 35.41 76 GLY B O 1
ATOM 2759 N N . LEU B 1 77 ? -4.012 31.009 6.868 1.00 30.78 77 LEU B N 1
ATOM 2760 C CA . LEU B 1 77 ? -2.954 30.059 6.560 1.00 28.85 77 LEU B CA 1
ATOM 2761 C C . LEU B 1 77 ? -2.442 29.427 7.847 1.00 30.91 77 LEU B C 1
ATOM 2762 O O . LEU B 1 77 ? -2.199 30.128 8.832 1.00 32.17 77 LEU B O 1
ATOM 2767 N N . ALA B 1 78 ? -2.281 28.103 7.842 1.00 30.03 78 ALA B N 1
ATOM 2768 C CA . ALA B 1 78 ? -1.764 27.417 9.020 1.00 32.20 78 ALA B CA 1
ATOM 2769 C C . ALA B 1 78 ? -0.407 27.986 9.420 1.00 32.40 78 ALA B C 1
ATOM 2770 O O . ALA B 1 78 ? 0.455 28.240 8.574 1.00 32.82 78 ALA B O 1
ATOM 2772 N N . ALA B 1 79 ? -0.215 28.187 10.726 1.00 32.66 79 ALA B N 1
ATOM 2773 C CA . ALA B 1 79 ? 1.033 28.783 11.194 1.00 33.50 79 ALA B CA 1
ATOM 2774 C C . ALA B 1 79 ? 2.241 27.912 10.858 1.00 33.94 79 ALA B C 1
ATOM 2775 O O . ALA B 1 79 ? 3.338 28.437 10.632 1.00 34.92 79 ALA B O 1
ATOM 2777 N N . ASP B 1 80 ? 2.070 26.589 10.810 1.00 33.84 80 ASP B N 1
ATOM 2778 C CA . ASP B 1 80 ? 3.183 25.711 10.470 1.00 33.76 80 ASP B CA 1
ATOM 2779 C C . ASP B 1 80 ? 3.350 25.525 8.964 1.00 34.24 80 ASP B C 1
ATOM 2780 O O . ASP B 1 80 ? 4.215 24.750 8.542 1.00 34.48 80 ASP B O 1
ATOM 2785 N N . HIS B 1 81 ? 2.551 26.208 8.152 1.00 32.33 81 HIS B N 1
ATOM 2786 C CA . HIS B 1 81 ? 2.794 26.219 6.717 1.00 32.13 81 HIS B CA 1
ATOM 2787 C C . HIS B 1 81 ? 4.170 26.824 6.445 1.00 30.95 81 HIS B C 1
ATOM 2788 O O . HIS B 1 81 ? 4.535 27.833 7.062 1.00 29.69 81 HIS B O 1
ATOM 2795 N N . PRO B 1 82 ? 4.957 26.237 5.537 1.00 31.19 82 PRO B N 1
ATOM 2796 C CA . PRO B 1 82 ? 6.300 26.783 5.268 1.00 31.88 82 PRO B CA 1
ATOM 2797 C C . PRO B 1 82 ? 6.294 28.224 4.799 1.00 31.36 82 PRO B C 1
ATOM 2798 O O . PRO B 1 82 ? 7.317 28.908 4.940 1.00 31.08 82 PRO B O 1
ATOM 2802 N N . GLU B 1 83 ? 5.187 28.712 4.246 1.00 30.25 83 GLU B N 1
ATOM 2803 C CA . GLU B 1 83 ? 5.129 30.076 3.743 1.00 30.58 83 GLU B CA 1
ATOM 2804 C C . GLU B 1 83 ? 4.358 31.022 4.657 1.00 28.53 83 GLU B C 1
ATOM 2805 O O . GLU B 1 83 ? 4.138 32.180 4.282 1.00 27.62 83 GLU B O 1
ATOM 2811 N N . SER B 1 84 ? 3.947 30.575 5.843 1.00 24.74 84 SER B N 1
ATOM 2812 C CA . SER B 1 84 ? 3.497 31.549 6.827 1.00 23.19 84 SER B CA 1
ATOM 2813 C C . SER B 1 84 ? 4.661 32.470 7.168 1.00 22.35 84 SER B C 1
ATOM 2814 O O . SER B 1 84 ? 5.834 32.112 7.014 1.00 22.18 84 SER B O 1
ATOM 2817 N N . TYR B 1 85 ? 4.337 33.682 7.605 1.00 19.32 85 TYR B N 1
ATOM 2818 C CA . TYR B 1 85 ? 5.412 34.614 7.920 1.00 19.41 85 TYR B CA 1
ATOM 2819 C C . TYR B 1 85 ? 6.131 34.206 9.201 1.00 20.71 85 TYR B C 1
ATOM 2820 O O . TYR B 1 85 ? 7.322 34.502 9.364 1.00 21.40 85 TYR B O 1
ATOM 2829 N N A ARG B 1 86 ? 5.434 33.509 10.101 0.47 21.45 86 ARG B N 1
ATOM 2830 N N B ARG B 1 86 ? 5.437 33.520 10.113 0.53 21.86 86 ARG B N 1
ATOM 2831 C CA A ARG B 1 86 ? 6.087 32.909 11.261 0.47 21.60 86 ARG B CA 1
ATOM 2832 C CA B ARG B 1 86 ? 6.116 32.922 11.257 0.53 22.46 86 ARG B CA 1
ATOM 2833 C C A ARG B 1 86 ? 7.161 31.914 10.827 0.47 23.72 86 ARG B C 1
ATOM 2834 C C B ARG B 1 86 ? 7.185 31.937 10.798 0.53 23.62 86 ARG B C 1
ATOM 2835 O O A ARG B 1 86 ? 8.292 31.944 11.327 0.47 24.07 86 ARG B O 1
ATOM 2836 O O B ARG B 1 86 ? 8.335 31.994 11.251 0.53 23.01 86 ARG B O 1
ATOM 2851 N N . SER B 1 87 ? 6.822 31.027 9.885 1.00 24.06 87 SER B N 1
ATOM 2852 C CA . SER B 1 87 ? 7.789 30.045 9.390 1.00 23.20 87 SER B CA 1
ATOM 2853 C C . SER B 1 87 ? 8.957 30.719 8.690 1.00 24.34 87 SER B C 1
ATOM 2854 O O . SER B 1 87 ? 10.119 30.327 8.879 1.00 24.93 87 SER B O 1
ATOM 2857 N N . PHE B 1 88 ? 8.657 31.712 7.853 1.00 22.27 88 PHE B N 1
ATOM 2858 C CA . PHE B 1 88 ? 9.693 32.473 7.170 1.00 22.49 88 PHE B CA 1
ATOM 2859 C C . PHE B 1 88 ? 10.693 33.043 8.167 1.00 23.09 88 PHE B C 1
ATOM 2860 O O . PHE B 1 88 ? 11.908 32.930 7.977 1.00 23.22 88 PHE B O 1
ATOM 2868 N N . MET B 1 89 ? 10.194 33.676 9.233 1.00 22.33 89 MET B N 1
ATOM 2869 C CA . MET B 1 89 ? 11.088 34.375 10.146 1.00 21.21 89 MET B CA 1
ATOM 2870 C C . MET B 1 89 ? 11.948 33.401 10.936 1.00 21.01 89 MET B C 1
ATOM 2871 O O . MET B 1 89 ? 13.142 33.651 11.131 1.00 22.13 89 MET B O 1
ATOM 2876 N N . TYR B 1 90 ? 11.375 32.281 11.393 1.00 21.15 90 TYR B N 1
ATOM 2877 C CA . TYR B 1 90 ? 12.195 31.319 12.125 1.00 21.87 90 TYR B CA 1
ATOM 2878 C C . TYR B 1 90 ? 13.207 30.643 11.208 1.00 23.90 90 TYR B C 1
ATOM 2879 O O . TYR B 1 90 ? 14.384 30.516 11.568 1.00 25.04 90 TYR B O 1
ATOM 2888 N N . ASN B 1 91 ? 12.776 30.233 10.010 1.00 23.26 91 ASN B N 1
ATOM 2889 C CA . ASN B 1 91 ? 13.645 29.462 9.125 1.00 26.23 91 ASN B CA 1
ATOM 2890 C C . ASN B 1 91 ? 14.761 30.319 8.542 1.00 27.21 91 ASN B C 1
ATOM 2891 O O . ASN B 1 91 ? 15.887 29.841 8.360 1.00 27.55 91 ASN B O 1
ATOM 2896 N N . ASN B 1 92 ? 14.467 31.577 8.228 1.00 24.63 92 ASN B N 1
ATOM 2897 C CA . ASN B 1 92 ? 15.429 32.446 7.573 1.00 24.36 92 ASN B CA 1
ATOM 2898 C C . ASN B 1 92 ? 16.210 33.329 8.536 1.00 25.26 92 ASN B C 1
ATOM 2899 O O . ASN B 1 92 ? 17.202 33.934 8.116 1.00 25.41 92 ASN B O 1
ATOM 2904 N N . PHE B 1 93 ? 15.800 33.431 9.802 1.00 25.45 93 PHE B N 1
ATOM 2905 C CA . PHE B 1 93 ? 16.476 34.374 10.686 1.00 24.23 93 PHE B CA 1
ATOM 2906 C C . PHE B 1 93 ? 16.572 33.879 12.129 1.00 24.67 93 PHE B C 1
ATOM 2907 O O . PHE B 1 93 ? 17.683 33.653 12.619 1.00 25.14 93 PHE B O 1
ATOM 2915 N N . PHE B 1 94 ? 15.433 33.697 12.814 1.00 23.44 94 PHE B N 1
ATOM 2916 C CA . PHE B 1 94 ? 15.463 33.483 14.263 1.00 23.99 94 PHE B CA 1
ATOM 2917 C C . PHE B 1 94 ? 16.253 32.234 14.639 1.00 25.01 94 PHE B C 1
ATOM 2918 O O . PHE B 1 94 ? 16.951 32.220 15.662 1.00 27.30 94 PHE B O 1
ATOM 2926 N N . ASN B 1 95 ? 16.152 31.169 13.837 1.00 24.53 95 ASN B N 1
ATOM 2927 C CA . ASN B 1 95 ? 16.843 29.929 14.186 1.00 28.11 95 ASN B CA 1
ATOM 2928 C C . ASN B 1 95 ? 18.352 30.018 14.023 1.00 28.43 95 ASN B C 1
ATOM 2929 O O . ASN B 1 95 ? 19.046 29.059 14.382 1.00 29.45 95 ASN B O 1
ATOM 2934 N N . HIS B 1 96 ? 18.878 31.121 13.495 1.00 28.45 96 HIS B N 1
ATOM 2935 C CA . HIS B 1 96 ? 20.299 31.233 13.192 1.00 27.93 96 HIS B CA 1
ATOM 2936 C C . HIS B 1 96 ? 20.988 32.349 13.966 1.00 28.41 96 HIS B C 1
ATOM 2937 O O . HIS B 1 96 ? 22.155 32.651 13.680 1.00 30.21 96 HIS B O 1
ATOM 2944 N N . ILE B 1 97 ? 20.306 32.970 14.932 1.00 27.62 97 ILE B N 1
ATOM 2945 C CA . ILE B 1 97 ? 20.863 34.049 15.743 1.00 26.57 97 ILE B CA 1
ATOM 2946 C C . ILE B 1 97 ? 20.499 33.799 17.202 1.00 27.17 97 ILE B C 1
ATOM 2947 O O . ILE B 1 97 ? 19.656 32.958 17.520 1.00 27.46 97 ILE B O 1
ATOM 2952 N N . ASP B 1 98 ? 21.134 34.558 18.095 1.00 28.04 98 ASP B N 1
ATOM 2953 C CA . ASP B 1 98 ? 20.955 34.361 19.535 1.00 29.15 98 ASP B CA 1
ATOM 2954 C C . ASP B 1 98 ? 19.806 35.190 20.095 1.00 29.36 98 ASP B C 1
ATOM 2955 O O . ASP B 1 98 ? 19.878 35.708 21.218 1.00 31.10 98 ASP B O 1
ATOM 2960 N N . ILE B 1 99 ? 18.727 35.319 19.324 1.00 26.37 99 ILE B N 1
ATOM 2961 C CA . ILE B 1 99 ? 17.530 36.000 19.799 1.00 25.90 99 ILE B CA 1
ATOM 2962 C C . ILE B 1 99 ? 16.825 35.126 20.832 1.00 28.17 99 ILE B C 1
ATOM 2963 O O . ILE B 1 99 ? 16.934 33.893 20.818 1.00 30.83 99 ILE B O 1
ATOM 2968 N N . GLN B 1 100 ? 16.123 35.767 21.757 1.00 27.93 100 GLN B N 1
ATOM 2969 C CA . GLN B 1 100 ? 15.416 35.065 22.818 1.00 27.22 100 GLN B CA 1
ATOM 2970 C C . GLN B 1 100 ? 13.951 34.911 22.440 1.00 27.15 100 GLN B C 1
ATOM 2971 O O . GLN B 1 100 ? 13.335 35.844 21.916 1.00 27.89 100 GLN B O 1
ATOM 2977 N N . GLU B 1 101 ? 13.398 33.726 22.714 1.00 27.83 101 GLU B N 1
ATOM 2978 C CA . GLU B 1 101 ? 12.034 33.422 22.291 1.00 29.73 101 GLU B CA 1
ATOM 2979 C C . GLU B 1 101 ? 11.027 34.410 22.873 1.00 29.12 101 GLU B C 1
ATOM 2980 O O . GLU B 1 101 ? 10.080 34.818 22.188 1.00 28.54 101 GLU B O 1
ATOM 2986 N N . GLU B 1 102 ? 11.220 34.820 24.130 1.00 29.19 102 GLU B N 1
ATOM 2987 C CA . GLU B 1 102 ? 10.304 35.772 24.752 1.00 28.39 102 GLU B CA 1
ATOM 2988 C C . GLU B 1 102 ? 10.379 37.152 24.118 1.00 26.07 102 GLU B C 1
ATOM 2989 O O . GLU B 1 102 ? 9.483 37.976 24.347 1.00 26.23 102 GLU B O 1
ATOM 2995 N N . ASN B 1 103 ? 11.423 37.428 23.339 1.00 22.35 103 ASN B N 1
ATOM 2996 C CA . ASN B 1 103 ? 11.612 38.734 22.730 1.00 23.52 103 ASN B CA 1
ATOM 2997 C C . ASN B 1 103 ? 11.106 38.793 21.296 1.00 22.66 103 ASN B C 1
ATOM 2998 O O . ASN B 1 103 ? 11.232 39.840 20.653 1.00 23.32 103 ASN B O 1
ATOM 3003 N N . ILE B 1 104 ? 10.526 37.704 20.791 1.00 19.51 104 ILE B N 1
ATOM 3004 C CA . ILE B 1 104 ? 9.969 37.650 19.442 1.00 20.12 104 ILE B CA 1
ATOM 3005 C C . ILE B 1 104 ? 8.481 37.971 19.508 1.00 20.83 104 ILE B C 1
ATOM 3006 O O . ILE B 1 104 ? 7.756 37.430 20.353 1.00 22.60 104 ILE B O 1
ATOM 3011 N N . ASN B 1 105 ? 8.017 38.845 18.614 1.00 19.59 105 ASN B N 1
ATOM 3012 C CA . ASN B 1 105 ? 6.602 39.192 18.544 1.00 18.97 105 ASN B CA 1
ATOM 3013 C C . ASN B 1 105 ? 6.094 39.036 17.121 1.00 20.47 105 ASN B C 1
ATOM 3014 O O . ASN B 1 105 ? 6.664 39.603 16.182 1.00 21.34 105 ASN B O 1
ATOM 3019 N N . LEU B 1 106 ? 5.013 38.277 16.978 1.00 19.63 106 LEU B N 1
ATOM 3020 C CA . LEU B 1 106 ? 4.420 37.966 15.692 1.00 19.28 106 LEU B CA 1
ATOM 3021 C C . LEU B 1 106 ? 2.913 38.078 15.814 1.00 20.72 106 LEU B C 1
ATOM 3022 O O . LEU B 1 106 ? 2.345 37.833 16.883 1.00 21.59 106 LEU B O 1
ATOM 3027 N N . LEU B 1 107 ? 2.272 38.447 14.711 1.00 18.91 107 LEU B N 1
ATOM 3028 C CA . LEU B 1 107 ? 0.818 38.438 14.644 1.00 19.15 107 LEU B CA 1
ATOM 3029 C C . LEU B 1 107 ? 0.313 37.023 14.412 1.00 20.20 107 LEU B C 1
ATOM 3030 O O . LEU B 1 107 ? 0.911 36.252 13.655 1.00 22.77 107 LEU B O 1
ATOM 3035 N N . ASN B 1 108 ? -0.796 36.687 15.071 1.00 20.33 108 ASN B N 1
ATOM 3036 C CA . ASN B 1 108 ? -1.463 35.396 14.909 1.00 22.09 108 ASN B CA 1
ATOM 3037 C C . ASN B 1 108 ? -2.659 35.610 13.989 1.00 22.84 108 ASN B C 1
ATOM 3038 O O . ASN B 1 108 ? -3.637 36.263 14.373 1.00 22.40 108 ASN B O 1
ATOM 3043 N N . GLY B 1 109 ? -2.581 35.059 12.778 1.00 22.53 109 GLY B N 1
ATOM 3044 C CA . GLY B 1 109 ? -3.642 35.218 11.803 1.00 22.25 109 GLY B CA 1
ATOM 3045 C C . GLY B 1 109 ? -4.797 34.253 11.929 1.00 24.94 109 GLY B C 1
ATOM 3046 O O . GLY B 1 109 ? -5.716 34.290 11.105 1.00 25.01 109 GLY B O 1
ATOM 3047 N N . ASN B 1 110 ? -4.799 33.395 12.951 1.00 23.70 110 ASN B N 1
ATOM 3048 C CA . ASN B 1 110 ? -5.790 32.330 13.060 1.00 24.97 110 ASN B CA 1
ATOM 3049 C C . ASN B 1 110 ? -6.567 32.363 14.374 1.00 26.17 110 ASN B C 1
ATOM 3050 O O . ASN B 1 110 ? -7.092 31.326 14.794 1.00 27.18 110 ASN B O 1
ATOM 3055 N N . THR B 1 111 ? -6.664 33.516 15.035 1.00 27.09 111 THR B N 1
ATOM 3056 C CA . THR B 1 111 ? -7.507 33.574 16.221 1.00 27.62 111 THR B CA 1
ATOM 3057 C C . THR B 1 111 ? -8.961 33.807 15.816 1.00 29.36 111 THR B C 1
ATOM 3058 O O . THR B 1 111 ? -9.272 34.094 14.657 1.00 29.09 111 THR B O 1
ATOM 3062 N N . ASP B 1 112 ? -9.864 33.685 16.790 1.00 30.86 112 ASP B N 1
ATOM 3063 C CA . ASP B 1 112 ? -11.280 33.921 16.546 1.00 34.48 112 ASP B CA 1
ATOM 3064 C C . ASP B 1 112 ? -11.674 35.380 16.743 1.00 32.47 112 ASP B C 1
ATOM 3065 O O . ASP B 1 112 ? -12.871 35.686 16.782 1.00 33.37 112 ASP B O 1
ATOM 3070 N N . ASP B 1 113 ? -10.702 36.282 16.881 1.00 27.45 113 ASP B N 1
ATOM 3071 C CA . ASP B 1 113 ? -11.001 37.706 17.044 1.00 25.33 113 ASP B CA 1
ATOM 3072 C C . ASP B 1 113 ? -9.803 38.494 16.504 1.00 24.91 113 ASP B C 1
ATOM 3073 O O . ASP B 1 113 ? -8.865 38.805 17.244 1.00 24.01 113 ASP B O 1
ATOM 3078 N N . HIS B 1 114 ? -9.855 38.823 15.207 1.00 23.45 114 HIS B N 1
ATOM 3079 C CA . HIS B 1 114 ? -8.738 39.531 14.583 1.00 22.80 114 HIS B CA 1
ATOM 3080 C C . HIS B 1 114 ? -8.523 40.894 15.226 1.00 21.00 114 HIS B C 1
ATOM 3081 O O . HIS B 1 114 ? -7.382 41.340 15.400 1.00 20.97 114 HIS B O 1
ATOM 3088 N N . GLU B 1 115 ? -9.610 41.581 15.572 1.00 20.55 115 GLU B N 1
ATOM 3089 C CA . GLU B 1 115 ? -9.471 42.908 16.162 1.00 21.45 115 GLU B CA 1
ATOM 3090 C C . GLU B 1 115 ? -8.756 42.838 17.507 1.00 21.17 115 GLU B C 1
ATOM 3091 O O . GLU B 1 115 ? -7.891 43.673 17.805 1.00 21.08 115 GLU B O 1
ATOM 3097 N N . ALA B 1 116 ? -9.097 41.841 18.330 1.00 21.03 116 ALA B N 1
ATOM 3098 C CA . ALA B 1 116 ? -8.430 41.695 19.622 1.00 21.37 116 ALA B CA 1
ATOM 3099 C C . ALA B 1 116 ? -6.963 41.325 19.448 1.00 22.50 116 ALA B C 1
ATOM 3100 O O . ALA B 1 116 ? -6.107 41.774 20.221 1.00 21.44 116 ALA B O 1
ATOM 3102 N N . GLU B 1 117 ? -6.652 40.504 18.439 1.00 20.81 117 GLU B N 1
ATOM 3103 C CA . GLU B 1 117 ? -5.261 40.141 18.200 1.00 20.69 117 GLU B CA 1
ATOM 3104 C C . GLU B 1 117 ? -4.454 41.355 17.753 1.00 21.09 117 GLU B C 1
ATOM 3105 O O . GLU B 1 117 ? -3.314 41.555 18.200 1.00 18.58 117 GLU B O 1
ATOM 3111 N N . CYS B 1 118 ? -5.043 42.196 16.898 1.00 18.71 118 CYS B N 1
ATOM 3112 C CA . CYS B 1 118 ? -4.343 43.398 16.456 1.00 19.42 118 CYS B CA 1
ATOM 3113 C C . CYS B 1 118 ? -4.147 44.378 17.606 1.00 18.80 118 CYS B C 1
ATOM 3114 O O . CYS B 1 118 ? -3.087 45.006 17.718 1.00 17.90 118 CYS B O 1
ATOM 3117 N N . LYS B 1 119 ? -5.152 44.520 18.476 1.00 18.91 119 LYS B N 1
ATOM 3118 C CA . LYS B 1 119 ? -4.999 45.396 19.633 1.00 18.70 119 LYS B CA 1
ATOM 3119 C C . LYS B 1 119 ? -3.950 44.857 20.599 1.00 19.82 119 LYS B C 1
ATOM 3120 O O . LYS B 1 119 ? -3.162 45.629 21.161 1.00 20.21 119 LYS B O 1
ATOM 3126 N N . ARG B 1 120 ? -3.931 43.536 20.803 1.00 19.51 120 ARG B N 1
ATOM 3127 C CA . ARG B 1 120 ? -2.889 42.920 21.620 1.00 19.00 120 ARG B CA 1
ATOM 3128 C C . ARG B 1 120 ? -1.513 43.294 21.099 1.00 19.01 120 ARG B C 1
ATOM 3129 O O . ARG B 1 120 ? -0.605 43.623 21.873 1.00 19.62 120 ARG B O 1
ATOM 3137 N N . TYR B 1 121 ? -1.347 43.251 19.779 1.00 19.15 121 TYR B N 1
ATOM 3138 C CA . TYR B 1 121 ? -0.067 43.567 19.161 1.00 17.69 121 TYR B CA 1
ATOM 3139 C C . TYR B 1 121 ? 0.295 45.030 19.376 1.00 16.37 121 TYR B C 1
ATOM 3140 O O . TYR B 1 121 ? 1.428 45.350 19.764 1.00 18.53 121 TYR B O 1
ATOM 3149 N N . GLU B 1 122 ? -0.657 45.937 19.125 1.00 17.14 122 GLU B N 1
ATOM 3150 C CA . GLU B 1 122 ? -0.406 47.351 19.397 1.00 17.63 122 GLU B CA 1
ATOM 3151 C C . GLU B 1 122 ? -0.052 47.571 20.865 1.00 18.83 122 GLU B C 1
ATOM 3152 O O . GLU B 1 122 ? 0.857 48.349 21.186 1.00 19.55 122 GLU B O 1
ATOM 3158 N N . ASP B 1 123 ? -0.757 46.892 21.771 1.00 19.82 123 ASP B N 1
ATOM 3159 C CA . ASP B 1 123 ? -0.476 47.083 23.192 1.00 19.08 123 ASP B CA 1
ATOM 3160 C C . ASP B 1 123 ? 0.920 46.583 23.545 1.00 20.39 123 ASP B C 1
ATOM 3161 O O . ASP B 1 123 ? 1.601 47.170 24.402 1.00 19.14 123 ASP B O 1
ATOM 3166 N N . LYS B 1 124 ? 1.365 45.507 22.886 1.00 18.97 124 LYS B N 1
ATOM 3167 C CA . LYS B 1 124 ? 2.700 44.977 23.143 1.00 19.19 124 LYS B CA 1
ATOM 3168 C C . LYS B 1 124 ? 3.774 45.937 22.644 1.00 18.25 124 LYS B C 1
ATOM 3169 O O . LYS B 1 124 ? 4.794 46.133 23.315 1.00 18.94 124 LYS B O 1
ATOM 3175 N N . ILE B 1 125 ? 3.567 46.551 21.472 1.00 18.09 125 ILE B N 1
ATOM 3176 C CA . ILE B 1 125 ? 4.493 47.589 21.024 1.00 17.69 125 ILE B CA 1
ATOM 3177 C C . ILE B 1 125 ? 4.569 48.699 22.063 1.00 19.92 125 ILE B C 1
ATOM 3178 O O . ILE B 1 125 ? 5.658 49.124 22.464 1.00 20.39 125 ILE B O 1
ATOM 3183 N N . LYS B 1 126 ? 3.406 49.171 22.524 1.00 20.00 126 LYS B N 1
ATOM 3184 C CA . LYS B 1 126 ? 3.382 50.254 23.504 1.00 23.76 126 LYS B CA 1
ATOM 3185 C C . LYS B 1 126 ? 4.083 49.867 24.795 1.00 22.14 126 LYS B C 1
ATOM 3186 O O . LYS B 1 126 ? 4.611 50.741 25.493 1.00 22.32 126 LYS B O 1
ATOM 3192 N N . SER B 1 127 ? 4.108 48.575 25.133 1.00 20.41 127 SER B N 1
ATOM 3193 C CA . SER B 1 127 ? 4.769 48.164 26.371 1.00 20.89 127 SER B CA 1
ATOM 3194 C C . SER B 1 127 ? 6.276 48.401 26.322 1.00 20.59 127 SER B C 1
ATOM 3195 O O . SER B 1 127 ? 6.907 48.479 27.381 1.00 21.93 127 SER B O 1
ATOM 3198 N N . TYR B 1 128 ? 6.858 48.531 25.125 1.00 21.21 128 TYR B N 1
ATOM 3199 C CA . TYR B 1 128 ? 8.270 48.855 24.961 1.00 21.14 128 TYR B CA 1
ATOM 3200 C C . TYR B 1 128 ? 8.507 50.330 24.679 1.00 22.57 128 TYR B C 1
ATOM 3201 O O . TYR B 1 128 ? 9.660 50.734 24.486 1.00 25.21 128 TYR B O 1
ATOM 3210 N N . GLY B 1 129 ? 7.456 51.136 24.630 1.00 22.48 129 GLY B N 1
ATOM 3211 C CA . GLY B 1 129 ? 7.609 52.540 24.316 1.00 22.33 129 GLY B CA 1
ATOM 3212 C C . GLY B 1 129 ? 7.547 52.773 22.824 1.00 24.58 129 GLY B C 1
ATOM 3213 O O . GLY B 1 129 ? 6.504 53.162 22.291 1.00 28.07 129 GLY B O 1
ATOM 3214 N N . LYS B 1 130 ? 8.657 52.520 22.138 1.00 23.96 130 LYS B N 1
ATOM 3215 C CA . LYS B 1 130 ? 8.749 52.757 20.708 1.00 24.98 130 LYS B CA 1
ATOM 3216 C C . LYS B 1 130 ? 9.561 51.654 20.059 1.00 22.07 130 LYS B C 1
ATOM 3217 O O . LYS B 1 130 ? 10.411 51.022 20.694 1.00 23.37 130 LYS B O 1
ATOM 3223 N N . ILE B 1 131 ? 9.295 51.446 18.779 1.00 19.98 131 ILE B N 1
ATOM 3224 C CA . ILE B 1 131 ? 10.186 50.675 17.925 1.00 18.93 131 ILE B CA 1
ATOM 3225 C C . ILE B 1 131 ? 11.343 51.576 17.510 1.00 17.60 131 ILE B C 1
ATOM 3226 O O . ILE B 1 131 ? 11.129 52.695 17.026 1.00 21.38 131 ILE B O 1
ATOM 3231 N N . ASN B 1 132 ? 12.576 51.107 17.724 1.00 17.72 132 ASN B N 1
ATOM 3232 C CA . ASN B 1 132 ? 13.728 51.960 17.445 1.00 17.79 132 ASN B CA 1
ATOM 3233 C C . ASN B 1 132 ? 14.061 52.013 15.957 1.00 19.74 132 ASN B C 1
ATOM 3234 O O . ASN B 1 132 ? 14.476 53.063 15.449 1.00 20.28 132 ASN B O 1
ATOM 3239 N N . LEU B 1 133 ? 13.896 50.899 15.249 1.00 17.83 133 LEU B N 1
ATOM 3240 C CA . LEU B 1 133 ? 14.175 50.844 13.817 1.00 16.35 133 LEU B CA 1
ATOM 3241 C C . LEU B 1 133 ? 13.201 49.862 13.195 1.00 17.93 133 LEU B C 1
ATOM 3242 O O . LEU B 1 133 ? 13.112 48.719 13.654 1.00 18.58 133 LEU B O 1
ATOM 3247 N N . PHE B 1 134 ? 12.468 50.296 12.167 1.00 18.19 134 PHE B N 1
ATOM 3248 C CA . PHE B 1 134 ? 11.547 49.410 11.470 1.00 18.05 134 PHE B CA 1
ATOM 3249 C C . PHE B 1 134 ? 12.039 49.246 10.044 1.00 18.37 134 PHE B C 1
ATOM 3250 O O . PHE B 1 134 ? 12.056 50.214 9.271 1.00 20.33 134 PHE B O 1
ATOM 3258 N N . MET B 1 135 ? 12.439 48.024 9.702 1.00 18.16 135 MET B N 1
ATOM 3259 C CA . MET B 1 135 ? 12.802 47.687 8.332 1.00 18.01 135 MET B CA 1
ATOM 3260 C C . MET B 1 135 ? 11.568 47.181 7.597 1.00 17.80 135 MET B C 1
ATOM 3261 O O . MET B 1 135 ? 10.748 46.460 8.173 1.00 18.28 135 MET B O 1
ATOM 3266 N N . GLY B 1 136 ? 11.426 47.574 6.328 1.00 16.95 136 GLY B N 1
ATOM 3267 C CA . GLY B 1 136 ? 10.341 47.066 5.517 1.00 16.73 136 GLY B CA 1
ATOM 3268 C C . GLY B 1 136 ? 10.759 46.922 4.068 1.00 17.06 136 GLY B C 1
ATOM 3269 O O . GLY B 1 136 ? 11.881 47.261 3.684 1.00 18.02 136 GLY B O 1
ATOM 3270 N N . GLY B 1 137 ? 9.846 46.374 3.265 1.00 16.93 137 GLY B N 1
ATOM 3271 C CA . GLY B 1 137 ? 9.921 46.452 1.828 1.00 17.13 137 GLY B CA 1
ATOM 3272 C C . GLY B 1 137 ? 8.846 47.364 1.272 1.00 17.00 137 GLY B C 1
ATOM 3273 O O . GLY B 1 137 ? 8.242 48.171 1.991 1.00 17.61 137 GLY B O 1
ATOM 3274 N N . VAL B 1 138 ? 8.605 47.243 -0.033 1.00 17.23 138 VAL B N 1
ATOM 3275 C CA . VAL B 1 138 ? 7.526 47.993 -0.670 1.00 14.99 138 VAL B CA 1
ATOM 3276 C C . VAL B 1 138 ? 6.833 47.084 -1.677 1.00 16.09 138 VAL B C 1
ATOM 3277 O O . VAL B 1 138 ? 7.479 46.279 -2.357 1.00 17.47 138 VAL B O 1
ATOM 3281 N N . GLY B 1 139 ? 5.508 47.187 -1.747 1.00 16.60 139 GLY B N 1
ATOM 3282 C CA . GLY B 1 139 ? 4.775 46.414 -2.726 1.00 15.75 139 GLY B CA 1
ATOM 3283 C C . GLY B 1 139 ? 4.908 47.009 -4.116 1.00 17.68 139 GLY B C 1
ATOM 3284 O O . GLY B 1 139 ? 5.256 48.184 -4.280 1.00 16.28 139 GLY B O 1
ATOM 3285 N N . ASN B 1 140 ? 4.645 46.178 -5.132 1.00 17.04 140 ASN B N 1
ATOM 3286 C CA . ASN B 1 140 ? 4.553 46.713 -6.489 1.00 17.56 140 ASN B CA 1
ATOM 3287 C C . ASN B 1 140 ? 3.598 47.896 -6.527 1.00 18.31 140 ASN B C 1
ATOM 3288 O O . ASN B 1 140 ? 3.801 48.854 -7.289 1.00 18.11 140 ASN B O 1
ATOM 3293 N N . ASP B 1 141 ? 2.524 47.821 -5.736 1.00 16.39 141 ASP B N 1
ATOM 3294 C CA . ASP B 1 141 ? 1.481 48.832 -5.724 1.00 16.56 141 ASP B CA 1
ATOM 3295 C C . ASP B 1 141 ? 1.747 49.922 -4.701 1.00 17.77 141 ASP B C 1
ATOM 3296 O O . ASP B 1 141 ? 0.850 50.719 -4.411 1.00 17.53 141 ASP B O 1
ATOM 3301 N N . GLY B 1 142 ? 2.955 49.967 -4.144 1.00 16.84 142 GLY B N 1
ATOM 3302 C CA . GLY B 1 142 ? 3.321 51.026 -3.234 1.00 17.14 142 GLY B CA 1
ATOM 3303 C C . GLY B 1 142 ? 3.065 50.754 -1.769 1.00 16.58 142 GLY B C 1
ATOM 3304 O O . GLY B 1 142 ? 3.354 51.624 -0.942 1.00 16.65 142 GLY B O 1
ATOM 3305 N N . HIS B 1 143 ? 2.558 49.580 -1.401 1.00 15.51 143 HIS B N 1
ATOM 3306 C CA . HIS B 1 143 ? 2.223 49.402 0.008 1.00 14.48 143 HIS B CA 1
ATOM 3307 C C . HIS B 1 143 ? 3.470 49.292 0.878 1.00 16.26 143 HIS B C 1
ATOM 3308 O O . HIS B 1 143 ? 4.517 48.799 0.457 1.00 16.31 143 HIS B O 1
ATOM 3315 N N A ILE B 1 144 ? 3.355 49.782 2.109 0.41 16.32 144 ILE B N 1
ATOM 3316 N N B ILE B 1 144 ? 3.350 49.780 2.109 0.59 16.18 144 ILE B N 1
ATOM 3317 C CA A ILE B 1 144 ? 4.272 49.411 3.179 0.41 16.69 144 ILE B CA 1
ATOM 3318 C CA B ILE B 1 144 ? 4.265 49.421 3.183 0.59 16.87 144 ILE B CA 1
ATOM 3319 C C A ILE B 1 144 ? 3.476 48.580 4.174 0.41 18.06 144 ILE B C 1
ATOM 3320 C C B ILE B 1 144 ? 3.470 48.575 4.167 0.59 18.22 144 ILE B C 1
ATOM 3321 O O A ILE B 1 144 ? 2.285 48.834 4.393 0.41 18.06 144 ILE B O 1
ATOM 3322 O O B ILE B 1 144 ? 2.273 48.813 4.369 0.59 17.76 144 ILE B O 1
ATOM 3331 N N . ALA B 1 145 ? 4.126 47.564 4.743 1.00 18.23 145 ALA B N 1
ATOM 3332 C CA . ALA B 1 145 ? 3.436 46.444 5.389 1.00 18.89 145 ALA B CA 1
ATOM 3333 C C . ALA B 1 145 ? 2.394 45.940 4.387 1.00 19.87 145 ALA B C 1
ATOM 3334 O O . ALA B 1 145 ? 2.706 45.825 3.196 1.00 21.01 145 ALA B O 1
ATOM 3336 N N . PHE B 1 146 ? 1.157 45.668 4.796 1.00 17.49 146 PHE B N 1
ATOM 3337 C CA . PHE B 1 146 ? 0.102 45.400 3.815 1.00 16.72 146 PHE B CA 1
ATOM 3338 C C . PHE B 1 146 ? -0.936 46.517 3.798 1.00 16.29 146 PHE B C 1
ATOM 3339 O O . PHE B 1 146 ? -2.142 46.280 3.661 1.00 16.86 146 PHE B O 1
ATOM 3347 N N . ASN B 1 147 ? -0.464 47.757 3.907 1.00 15.36 147 ASN B N 1
ATOM 3348 C CA . ASN B 1 147 ? -1.336 48.918 3.789 1.00 14.66 147 ASN B CA 1
ATOM 3349 C C . ASN B 1 147 ? -1.550 49.186 2.304 1.00 15.95 147 ASN B C 1
ATOM 3350 O O . ASN B 1 147 ? -0.898 50.027 1.676 1.00 17.87 147 ASN B O 1
ATOM 3355 N N . GLU B 1 148 ? -2.490 48.423 1.747 1.00 14.76 148 GLU B N 1
ATOM 3356 C CA . GLU B 1 148 ? -2.799 48.431 0.329 1.00 16.06 148 GLU B CA 1
ATOM 3357 C C . GLU B 1 148 ? -3.381 49.780 -0.102 1.00 16.28 148 GLU B C 1
ATOM 3358 O O . GLU B 1 148 ? -3.779 50.594 0.740 1.00 17.06 148 GLU B O 1
ATOM 3364 N N . PRO B 1 149 ? -3.422 50.045 -1.411 1.00 17.01 149 PRO B N 1
ATOM 3365 C CA . PRO B 1 149 ? -3.950 51.329 -1.889 1.00 16.51 149 PRO B CA 1
ATOM 3366 C C . PRO B 1 149 ? -5.286 51.670 -1.242 1.00 16.65 149 PRO B C 1
ATOM 3367 O O . PRO B 1 149 ? -6.139 50.798 -1.037 1.00 18.16 149 PRO B O 1
ATOM 3371 N N . ALA B 1 150 ? -5.427 52.956 -0.893 1.00 17.22 150 ALA B N 1
ATOM 3372 C CA . ALA B 1 150 ? -6.575 53.543 -0.198 1.00 17.26 150 ALA B CA 1
ATOM 3373 C C . ALA B 1 150 ? -6.618 53.145 1.276 1.00 19.61 150 ALA B C 1
ATOM 3374 O O . ALA B 1 150 ? -7.689 53.101 1.876 1.00 23.95 150 ALA B O 1
ATOM 3376 N N . SER B 1 151 ? -5.463 52.863 1.876 1.00 16.74 151 SER B N 1
ATOM 3377 C CA . SER B 1 151 ? -5.375 52.714 3.326 1.00 16.08 151 SER B CA 1
ATOM 3378 C C . SER B 1 151 ? -5.293 54.080 3.986 1.00 17.14 151 SER B C 1
ATOM 3379 O O . SER B 1 151 ? -4.721 55.020 3.432 1.00 20.57 151 SER B O 1
ATOM 3382 N N . SER B 1 152 ? -5.846 54.179 5.193 1.00 15.75 152 SER B N 1
ATOM 3383 C CA . SER B 1 152 ? -5.656 55.391 5.982 1.00 16.22 152 SER B CA 1
ATOM 3384 C C . SER B 1 152 ? -4.173 55.628 6.262 1.00 16.79 152 SER B C 1
ATOM 3385 O O . SER B 1 152 ? -3.446 54.712 6.654 1.00 17.82 152 SER B O 1
ATOM 3388 N N . LEU B 1 153 ? -3.728 56.877 6.085 1.00 16.05 153 LEU B N 1
ATOM 3389 C CA . LEU B 1 153 ? -2.348 57.232 6.396 1.00 15.16 153 LEU B CA 1
ATOM 3390 C C . LEU B 1 153 ? -2.101 57.397 7.893 1.00 16.45 153 LEU B C 1
ATOM 3391 O O . LEU B 1 153 ? -0.967 57.683 8.294 1.00 17.29 153 LEU B O 1
ATOM 3396 N N . SER B 1 154 ? -3.124 57.222 8.731 1.00 15.99 154 SER B N 1
ATOM 3397 C CA . SER B 1 154 ? -2.933 57.150 10.175 1.00 17.01 154 SER B CA 1
ATOM 3398 C C . SER B 1 154 ? -3.481 55.844 10.736 1.00 16.31 154 SER B C 1
ATOM 3399 O O . SER B 1 154 ? -3.826 55.769 11.919 1.00 17.29 154 SER B O 1
ATOM 3402 N N . SER B 1 155 ? -3.559 54.809 9.902 1.00 15.36 155 SER B N 1
ATOM 3403 C CA . SER B 1 155 ? -4.121 53.540 10.329 1.00 16.03 155 SER B CA 1
ATOM 3404 C C . SER B 1 155 ? -3.263 52.883 11.404 1.00 17.08 155 SER B C 1
ATOM 3405 O O . SER B 1 155 ? -2.057 53.112 11.502 1.00 16.86 155 SER B O 1
ATOM 3408 N N . ARG B 1 156 ? -3.908 52.055 12.215 1.00 16.54 156 ARG B N 1
ATOM 3409 C CA . ARG B 1 156 ? -3.268 51.191 13.194 1.00 16.21 156 ARG B CA 1
ATOM 3410 C C . ARG B 1 156 ? -3.315 49.752 12.672 1.00 17.18 156 ARG B C 1
ATOM 3411 O O . ARG B 1 156 ? -3.699 49.505 11.526 1.00 18.57 156 ARG B O 1
ATOM 3419 N N . THR B 1 157 ? -2.928 48.799 13.518 1.00 16.82 157 THR B N 1
ATOM 3420 C CA . THR B 1 157 ? -2.888 47.397 13.104 1.00 16.28 157 THR B CA 1
ATOM 3421 C C . THR B 1 157 ? -4.302 46.854 12.906 1.00 17.18 157 THR B C 1
ATOM 3422 O O . THR B 1 157 ? -5.176 47.046 13.761 1.00 19.03 157 THR B O 1
ATOM 3426 N N . ARG B 1 158 ? -4.536 46.183 11.775 1.00 17.26 158 ARG B N 1
ATOM 3427 C CA . ARG B 1 158 ? -5.868 45.668 11.465 1.00 17.40 158 ARG B CA 1
ATOM 3428 C C . ARG B 1 158 ? -5.771 44.623 10.362 1.00 18.43 158 ARG B C 1
ATOM 3429 O O . ARG B 1 158 ? -4.720 44.440 9.740 1.00 20.18 158 ARG B O 1
ATOM 3437 N N . ILE B 1 159 ? -6.897 43.961 10.100 1.00 18.69 159 ILE B N 1
ATOM 3438 C CA . ILE B 1 159 ? -6.986 43.069 8.947 1.00 17.80 159 ILE B CA 1
ATOM 3439 C C . ILE B 1 159 ? -7.146 43.900 7.681 1.00 19.66 159 ILE B C 1
ATOM 3440 O O . ILE B 1 159 ? -7.858 44.917 7.665 1.00 20.15 159 ILE B O 1
ATOM 3445 N N . LYS B 1 160 ? -6.462 43.479 6.613 1.00 17.17 160 LYS B N 1
ATOM 3446 C CA . LYS B 1 160 ? -6.571 44.130 5.316 1.00 17.67 160 LYS B CA 1
ATOM 3447 C C . LYS B 1 160 ? -6.761 43.088 4.225 1.00 18.36 160 LYS B C 1
ATOM 3448 O O . LYS B 1 160 ? -6.354 41.931 4.368 1.00 20.17 160 LYS B O 1
ATOM 3454 N N . THR B 1 161 ? -7.386 43.515 3.129 1.00 18.85 161 THR B N 1
ATOM 3455 C CA . THR B 1 161 ? -7.605 42.666 1.961 1.00 18.23 161 THR B CA 1
ATOM 3456 C C . THR B 1 161 ? -6.461 42.884 0.977 1.00 18.40 161 THR B C 1
ATOM 3457 O O . THR B 1 161 ? -6.202 44.021 0.566 1.00 19.94 161 THR B O 1
ATOM 3461 N N . LEU B 1 162 ? -5.774 41.808 0.604 1.00 19.23 162 LEU B N 1
ATOM 3462 C CA . LEU B 1 162 ? -4.667 41.936 -0.337 1.00 20.32 162 LEU B CA 1
ATOM 3463 C C . LEU B 1 162 ? -5.188 42.211 -1.743 1.00 21.00 162 LEU B C 1
ATOM 3464 O O . LEU B 1 162 ? -6.219 41.670 -2.150 1.00 23.31 162 LEU B O 1
ATOM 3469 N N . THR B 1 163 ? -4.478 43.066 -2.486 1.00 19.93 163 THR B N 1
ATOM 3470 C CA . THR B 1 163 ? -4.863 43.311 -3.869 1.00 20.50 163 THR B CA 1
ATOM 3471 C C . THR B 1 163 ? -4.520 42.101 -4.730 1.00 22.23 163 THR B C 1
ATOM 3472 O O . THR B 1 163 ? -3.694 41.255 -4.365 1.00 22.63 163 THR B O 1
ATOM 3476 N N . GLU B 1 164 ? -5.160 42.030 -5.900 1.00 21.82 164 GLU B N 1
ATOM 3477 C CA . GLU B 1 164 ? -4.799 40.988 -6.855 1.00 24.76 164 GLU B CA 1
ATOM 3478 C C . GLU B 1 164 ? -3.326 41.089 -7.230 1.00 22.20 164 GLU B C 1
ATOM 3479 O O . GLU B 1 164 ? -2.641 40.070 -7.354 1.00 24.01 164 GLU B O 1
ATOM 3485 N N A ASP B 1 165 ? -2.831 42.316 -7.409 0.78 21.78 165 ASP B N 1
ATOM 3486 N N B ASP B 1 165 ? -2.806 42.308 -7.395 0.22 22.08 165 ASP B N 1
ATOM 3487 C CA A ASP B 1 165 ? -1.432 42.521 -7.759 0.78 23.80 165 ASP B CA 1
ATOM 3488 C CA B ASP B 1 165 ? -1.407 42.437 -7.796 0.22 22.69 165 ASP B CA 1
ATOM 3489 C C A ASP B 1 165 ? -0.513 41.925 -6.699 0.78 22.23 165 ASP B C 1
ATOM 3490 C C B ASP B 1 165 ? -0.454 41.979 -6.695 0.22 21.89 165 ASP B C 1
ATOM 3491 O O A ASP B 1 165 ? 0.456 41.226 -7.018 0.78 22.38 165 ASP B O 1
ATOM 3492 O O B ASP B 1 165 ? 0.616 41.438 -6.996 0.22 22.53 165 ASP B O 1
ATOM 3501 N N . THR B 1 166 ? -0.816 42.182 -5.425 1.00 20.53 166 THR B N 1
ATOM 3502 C CA . THR B 1 166 ? -0.017 41.623 -4.339 1.00 19.79 166 THR B CA 1
ATOM 3503 C C . THR B 1 166 ? -0.075 40.098 -4.335 1.00 20.80 166 THR B C 1
ATOM 3504 O O . THR B 1 166 ? 0.951 39.428 -4.149 1.00 22.59 166 THR B O 1
ATOM 3508 N N . ARG B 1 167 ? -1.263 39.528 -4.543 1.00 19.91 167 ARG B N 1
ATOM 3509 C CA . ARG B 1 167 ? -1.382 38.074 -4.512 1.00 20.51 167 ARG B CA 1
ATOM 3510 C C . ARG B 1 167 ? -0.700 37.429 -5.711 1.00 22.61 167 ARG B C 1
ATOM 3511 O O . ARG B 1 167 ? -0.111 36.352 -5.575 1.00 22.59 167 ARG B O 1
ATOM 3519 N N . ILE B 1 168 ? -0.736 38.079 -6.877 1.00 22.68 168 ILE B N 1
ATOM 3520 C CA . ILE B 1 168 ? 0.017 37.570 -8.022 1.00 22.92 168 ILE B CA 1
ATOM 3521 C C . ILE B 1 168 ? 1.510 37.570 -7.713 1.00 22.78 168 ILE B C 1
ATOM 3522 O O . ILE B 1 168 ? 2.208 36.573 -7.939 1.00 22.97 168 ILE B O 1
ATOM 3527 N N . ALA B 1 169 ? 2.021 38.692 -7.194 1.00 22.17 169 ALA B N 1
ATOM 3528 C CA . ALA B 1 169 ? 3.432 38.768 -6.819 1.00 22.11 169 ALA B CA 1
ATOM 3529 C C . ALA B 1 169 ? 3.799 37.672 -5.825 1.00 23.99 169 ALA B C 1
ATOM 3530 O O . ALA B 1 169 ? 4.793 36.956 -6.009 1.00 23.57 169 ALA B O 1
ATOM 3532 N N . ASN B 1 170 ? 3.002 37.524 -4.761 1.00 22.87 170 ASN B N 1
ATOM 3533 C CA . ASN B 1 170 ? 3.344 36.569 -3.716 1.00 22.93 170 ASN B CA 1
ATOM 3534 C C . ASN B 1 170 ? 3.094 35.125 -4.124 1.00 24.18 170 ASN B C 1
ATOM 3535 O O . ASN B 1 170 ? 3.611 34.222 -3.457 1.00 24.02 170 ASN B O 1
ATOM 3540 N N . SER B 1 171 ? 2.351 34.887 -5.208 1.00 25.68 171 SER B N 1
ATOM 3541 C CA . SER B 1 171 ? 2.121 33.518 -5.662 1.00 24.97 171 SER B CA 1
ATOM 3542 C C . SER B 1 171 ? 3.413 32.821 -6.063 1.00 24.11 171 SER B C 1
ATOM 3543 O O . SER B 1 171 ? 3.435 31.588 -6.141 1.00 25.96 171 SER B O 1
ATOM 3546 N N . ARG B 1 172 ? 4.498 33.569 -6.293 1.00 24.99 172 ARG B N 1
ATOM 3547 C CA . ARG B 1 172 ? 5.768 32.920 -6.610 1.00 25.34 172 ARG B CA 1
ATOM 3548 C C . ARG B 1 172 ? 6.278 32.078 -5.449 1.00 27.00 172 ARG B C 1
ATOM 3549 O O . ARG B 1 172 ? 7.118 31.200 -5.658 1.00 26.59 172 ARG B O 1
ATOM 3557 N N . PHE B 1 173 ? 5.787 32.319 -4.235 1.00 26.67 173 PHE B N 1
ATOM 3558 C CA . PHE B 1 173 ? 6.130 31.497 -3.084 1.00 27.84 173 PHE B CA 1
ATOM 3559 C C . PHE B 1 173 ? 5.163 30.341 -2.879 1.00 29.46 173 PHE B C 1
ATOM 3560 O O . PHE B 1 173 ? 5.353 29.542 -1.955 1.00 29.89 173 PHE B O 1
ATOM 3568 N N . PHE B 1 174 ? 4.141 30.233 -3.720 1.00 29.78 174 PHE B N 1
ATOM 3569 C CA . PHE B 1 174 ? 3.142 29.178 -3.660 1.00 30.16 174 PHE B CA 1
ATOM 3570 C C . PHE B 1 174 ? 3.086 28.436 -4.991 1.00 32.35 174 PHE B C 1
ATOM 3571 O O . PHE B 1 174 ? 2.011 28.154 -5.526 1.00 32.87 174 PHE B O 1
ATOM 3579 N N . ASP B 1 175 ? 4.261 28.135 -5.551 1.00 35.33 175 ASP B N 1
ATOM 3580 C CA . ASP B 1 175 ? 4.378 27.395 -6.809 1.00 37.68 175 ASP B CA 1
ATOM 3581 C C . ASP B 1 175 ? 3.646 28.093 -7.950 1.00 36.44 175 ASP B C 1
ATOM 3582 O O . ASP B 1 175 ? 3.129 27.439 -8.859 1.00 38.42 175 ASP B O 1
ATOM 3587 N N . GLY B 1 176 ? 3.593 29.424 -7.905 1.00 36.25 176 GLY B N 1
ATOM 3588 C CA . GLY B 1 176 ? 2.934 30.202 -8.935 1.00 37.32 176 GLY B CA 1
ATOM 3589 C C . GLY B 1 176 ? 1.426 30.119 -8.942 1.00 37.40 176 GLY B C 1
ATOM 3590 O O . GLY B 1 176 ? 0.799 30.581 -9.900 1.00 39.76 176 GLY B O 1
ATOM 3591 N N . ASP B 1 177 ? 0.822 29.552 -7.903 1.00 35.62 177 ASP B N 1
ATOM 3592 C CA . ASP B 1 177 ? -0.612 29.272 -7.863 1.00 35.02 177 ASP B CA 1
ATOM 3593 C C . ASP B 1 177 ? -1.279 30.339 -7.000 1.00 33.42 177 ASP B C 1
ATOM 3594 O O . ASP B 1 177 ? -1.197 30.300 -5.769 1.00 32.51 177 ASP B O 1
ATOM 3599 N N . ILE B 1 178 ? -1.944 31.299 -7.651 1.00 32.16 178 ILE B N 1
ATOM 3600 C CA . ILE B 1 178 ? -2.574 32.387 -6.911 1.00 32.53 178 ILE B CA 1
ATOM 3601 C C . ILE B 1 178 ? -3.682 31.878 -5.994 1.00 32.56 178 ILE B C 1
ATOM 3602 O O . ILE B 1 178 ? -3.968 32.506 -4.968 1.00 32.00 178 ILE B O 1
ATOM 3607 N N . ASN B 1 179 ? -4.299 30.737 -6.322 1.00 32.46 179 ASN B N 1
ATOM 3608 C CA . ASN B 1 179 ? -5.361 30.194 -5.477 1.00 34.01 179 ASN B CA 1
ATOM 3609 C C . ASN B 1 179 ? -4.857 29.710 -4.123 1.00 32.32 179 ASN B C 1
ATOM 3610 O O . ASN B 1 179 ? -5.671 29.485 -3.222 1.00 33.22 179 ASN B O 1
ATOM 3615 N N . GLN B 1 180 ? -3.551 29.524 -3.961 1.00 30.67 180 GLN B N 1
ATOM 3616 C CA . GLN B 1 180 ? -2.992 29.176 -2.662 1.00 29.11 180 GLN B CA 1
ATOM 3617 C C . GLN B 1 180 ? -2.646 30.394 -1.817 1.00 28.64 180 GLN B C 1
ATOM 3618 O O . GLN B 1 180 ? -2.374 30.235 -0.621 1.00 28.15 180 GLN B O 1
ATOM 3624 N N . VAL B 1 181 ? -2.642 31.588 -2.398 1.00 25.47 181 VAL B N 1
ATOM 3625 C CA . VAL B 1 181 ? -2.241 32.790 -1.660 1.00 24.16 181 VAL B CA 1
ATOM 3626 C C . VAL B 1 181 ? -3.422 33.262 -0.816 1.00 24.24 181 VAL B C 1
ATOM 3627 O O . VAL B 1 181 ? -4.530 33.420 -1.355 1.00 25.84 181 VAL B O 1
ATOM 3631 N N . PRO B 1 182 ? -3.238 33.493 0.485 1.00 23.60 182 PRO B N 1
ATOM 3632 C CA . PRO B 1 182 ? -4.347 34.004 1.298 1.00 24.38 182 PRO B CA 1
ATOM 3633 C C . PRO B 1 182 ? -4.889 35.312 0.741 1.00 24.92 182 PRO B C 1
ATOM 3634 O O . PRO B 1 182 ? -4.194 36.062 0.044 1.00 23.92 182 PRO B O 1
ATOM 3638 N N . LYS B 1 183 ? -6.158 35.571 1.047 1.00 24.11 183 LYS B N 1
ATOM 3639 C CA . LYS B 1 183 ? -6.826 36.787 0.610 1.00 24.02 183 LYS B CA 1
ATOM 3640 C C . LYS B 1 183 ? -6.694 37.931 1.601 1.00 21.98 183 LYS B C 1
ATOM 3641 O O . LYS B 1 183 ? -6.802 39.093 1.194 1.00 21.37 183 LYS B O 1
ATOM 3647 N N . TYR B 1 184 ? -6.448 37.640 2.878 1.00 21.61 184 TYR B N 1
ATOM 3648 C CA . TYR B 1 184 ? -6.378 38.669 3.905 1.00 22.22 184 TYR B CA 1
ATOM 3649 C C . TYR B 1 184 ? -5.114 38.503 4.734 1.00 20.82 184 TYR B C 1
ATOM 3650 O O . TYR B 1 184 ? -4.521 37.423 4.796 1.00 20.86 184 TYR B O 1
ATOM 3659 N N . ALA B 1 185 ? -4.723 39.594 5.390 1.00 20.09 185 ALA B N 1
ATOM 3660 C CA . ALA B 1 185 ? -3.587 39.593 6.296 1.00 18.23 185 ALA B CA 1
ATOM 3661 C C . ALA B 1 185 ? -3.869 40.549 7.444 1.00 18.16 185 ALA B C 1
ATOM 3662 O O . ALA B 1 185 ? -4.601 41.531 7.290 1.00 19.26 185 ALA B O 1
ATOM 3664 N N . LEU B 1 186 ? -3.287 40.250 8.599 1.00 17.27 186 LEU B N 1
ATOM 3665 C CA . LEU B 1 186 ? -3.194 41.222 9.681 1.00 17.88 186 LEU B CA 1
ATOM 3666 C C . LEU B 1 186 ? -1.917 42.008 9.459 1.00 16.76 186 LEU B C 1
ATOM 3667 O O . LEU B 1 186 ? -0.872 41.415 9.191 1.00 19.53 186 LEU B O 1
ATOM 3672 N N . THR B 1 187 ? -1.999 43.334 9.552 1.00 18.14 187 THR B N 1
ATOM 3673 C CA . THR B 1 187 ? -0.853 44.172 9.243 1.00 17.50 187 THR B CA 1
ATOM 3674 C C . THR B 1 187 ? -0.828 45.377 10.168 1.00 18.13 187 THR B C 1
ATOM 3675 O O . THR B 1 187 ? -1.878 45.924 10.507 1.00 17.99 187 THR B O 1
ATOM 3679 N N . ILE B 1 188 ? 0.377 45.782 10.584 1.00 18.57 188 ILE B N 1
ATOM 3680 C CA . ILE B 1 188 ? 0.517 47.070 11.250 1.00 15.87 188 ILE B CA 1
ATOM 3681 C C . ILE B 1 188 ? 0.058 48.172 10.296 1.00 16.40 188 ILE B C 1
ATOM 3682 O O . ILE B 1 188 ? 0.069 48.016 9.066 1.00 16.87 188 ILE B O 1
ATOM 3687 N N . GLY B 1 189 ? -0.382 49.284 10.867 1.00 16.22 189 GLY B N 1
ATOM 3688 C CA . GLY B 1 189 ? -0.877 50.377 10.055 1.00 15.20 189 GLY B CA 1
ATOM 3689 C C . GLY B 1 189 ? 0.221 51.336 9.617 1.00 15.65 189 GLY B C 1
ATOM 3690 O O . GLY B 1 189 ? 1.382 51.236 10.020 1.00 16.21 189 GLY B O 1
ATOM 3691 N N . VAL B 1 190 ? -0.169 52.273 8.751 1.00 15.00 190 VAL B N 1
ATOM 3692 C CA . VAL B 1 190 ? 0.730 53.362 8.387 1.00 16.19 190 VAL B CA 1
ATOM 3693 C C . VAL B 1 190 ? 1.086 54.190 9.616 1.00 16.53 190 VAL B C 1
ATOM 3694 O O . VAL B 1 190 ? 2.250 54.573 9.815 1.00 15.88 190 VAL B O 1
ATOM 3698 N N . GLY B 1 191 ? 0.091 54.480 10.460 1.00 16.98 191 GLY B N 1
ATOM 3699 C CA . GLY B 1 191 ? 0.369 55.164 11.714 1.00 16.71 191 GLY B CA 1
ATOM 3700 C C . GLY B 1 191 ? 1.290 54.373 12.629 1.00 16.57 191 GLY B C 1
ATOM 3701 O O . GLY B 1 191 ? 2.194 54.939 13.254 1.00 16.52 191 GLY B O 1
ATOM 3702 N N . THR B 1 192 ? 1.068 53.058 12.733 1.00 16.14 192 THR B N 1
ATOM 3703 C CA . THR B 1 192 ? 1.956 52.212 13.530 1.00 15.79 192 THR B CA 1
ATOM 3704 C C . THR B 1 192 ? 3.395 52.342 13.052 1.00 16.50 192 THR B C 1
ATOM 3705 O O . THR B 1 192 ? 4.323 52.499 13.856 1.00 17.69 192 THR B O 1
ATOM 3709 N N . LEU B 1 193 ? 3.594 52.267 11.735 1.00 15.88 193 LEU B N 1
ATOM 3710 C CA . LEU B 1 193 ? 4.939 52.358 11.178 1.00 15.55 193 LEU B CA 1
ATOM 3711 C C . LEU B 1 193 ? 5.552 53.729 11.445 1.00 15.99 193 LEU B C 1
ATOM 3712 O O . LEU B 1 193 ? 6.722 53.831 11.839 1.00 16.85 193 LEU B O 1
ATOM 3717 N N . LEU B 1 194 ? 4.774 54.797 11.236 1.00 17.04 194 LEU B N 1
ATOM 3718 C CA . LEU B 1 194 ? 5.288 56.145 11.453 1.00 16.38 194 LEU B CA 1
ATOM 3719 C C . LEU B 1 194 ? 5.638 56.412 12.912 1.00 18.16 194 LEU B C 1
ATOM 3720 O O . LEU B 1 194 ? 6.375 57.368 13.193 1.00 18.45 194 LEU B O 1
ATOM 3725 N N . ASP B 1 195 ? 5.115 55.613 13.848 1.00 16.81 195 ASP B N 1
ATOM 3726 C CA . ASP B 1 195 ? 5.489 55.781 15.251 1.00 17.85 195 ASP B CA 1
ATOM 3727 C C . ASP B 1 195 ? 6.902 55.291 15.551 1.00 18.59 195 ASP B C 1
ATOM 3728 O O . ASP B 1 195 ? 7.439 55.625 16.618 1.00 18.40 195 ASP B O 1
ATOM 3733 N N . ALA B 1 196 ? 7.513 54.515 14.656 1.00 17.74 196 ALA B N 1
ATOM 3734 C CA . ALA B 1 196 ? 8.876 54.056 14.884 1.00 15.78 196 ALA B CA 1
ATOM 3735 C C . ALA B 1 196 ? 9.841 55.239 14.856 1.00 16.26 196 ALA B C 1
ATOM 3736 O O . ALA B 1 196 ? 9.577 56.265 14.233 1.00 17.92 196 ALA B O 1
ATOM 3738 N N . GLN B 1 197 ? 10.972 55.094 15.550 1.00 15.43 197 GLN B N 1
ATOM 3739 C CA . GLN B 1 197 ? 11.955 56.179 15.550 1.00 17.10 197 GLN B CA 1
ATOM 3740 C C . GLN B 1 197 ? 12.625 56.343 14.194 1.00 18.84 197 GLN B C 1
ATOM 3741 O O . GLN B 1 197 ? 13.011 57.460 13.824 1.00 18.60 197 GLN B O 1
ATOM 3747 N N . GLU B 1 198 ? 12.805 55.247 13.464 1.00 18.10 198 GLU B N 1
ATOM 3748 C CA . GLU B 1 198 ? 13.486 55.263 12.181 1.00 16.61 198 GLU B CA 1
ATOM 3749 C C . GLU B 1 198 ? 12.862 54.177 11.321 1.00 16.91 198 GLU B C 1
ATOM 3750 O O . GLU B 1 198 ? 12.525 53.105 11.828 1.00 17.64 198 GLU B O 1
ATOM 3756 N N . ILE B 1 199 ? 12.685 54.467 10.034 1.00 16.58 199 ILE B N 1
ATOM 3757 C CA . ILE B 1 199 ? 12.120 53.521 9.077 1.00 17.71 199 ILE B CA 1
ATOM 3758 C C . ILE B 1 199 ? 13.134 53.320 7.963 1.00 16.57 199 ILE B C 1
ATOM 3759 O O . ILE B 1 199 ? 13.679 54.296 7.434 1.00 18.84 199 ILE B O 1
ATOM 3764 N N . MET B 1 200 ? 13.389 52.062 7.605 1.00 15.82 200 MET B N 1
ATOM 3765 C CA . MET B 1 200 ? 14.314 51.740 6.524 1.00 16.89 200 MET B CA 1
ATOM 3766 C C . MET B 1 200 ? 13.594 50.807 5.562 1.00 18.72 200 MET B C 1
ATOM 3767 O O . MET B 1 200 ? 13.290 49.663 5.916 1.00 18.55 200 MET B O 1
ATOM 3772 N N . ILE B 1 201 ? 13.318 51.290 4.351 1.00 16.10 201 ILE B N 1
ATOM 3773 C CA . ILE B 1 201 ? 12.603 50.519 3.339 1.00 16.56 201 ILE B CA 1
ATOM 3774 C C . ILE B 1 201 ? 13.600 50.080 2.276 1.00 15.92 201 ILE B C 1
ATOM 3775 O O . ILE B 1 201 ? 14.330 50.912 1.723 1.00 17.96 201 ILE B O 1
ATOM 3780 N N . LEU B 1 202 ? 13.630 48.778 1.985 1.00 16.41 202 LEU B N 1
ATOM 3781 C CA . LEU B 1 202 ? 14.494 48.224 0.949 1.00 17.00 202 LEU B CA 1
ATOM 3782 C C . LEU B 1 202 ? 13.696 48.076 -0.339 1.00 18.07 202 LEU B C 1
ATOM 3783 O O . LEU B 1 202 ? 12.552 47.611 -0.316 1.00 18.92 202 LEU B O 1
ATOM 3788 N N . VAL B 1 203 ? 14.293 48.477 -1.463 1.00 17.46 203 VAL B N 1
ATOM 3789 C CA . VAL B 1 203 ? 13.590 48.507 -2.749 1.00 17.78 203 VAL B CA 1
ATOM 3790 C C . VAL B 1 203 ? 14.532 47.957 -3.815 1.00 17.70 203 VAL B C 1
ATOM 3791 O O . VAL B 1 203 ? 15.534 48.597 -4.140 1.00 19.75 203 VAL B O 1
ATOM 3795 N N . THR B 1 204 ? 14.221 46.781 -4.366 1.00 18.84 204 THR B N 1
ATOM 3796 C CA . THR B 1 204 ? 15.072 46.192 -5.390 1.00 19.33 204 THR B CA 1
ATOM 3797 C C . THR B 1 204 ? 14.232 45.670 -6.545 1.00 20.05 204 THR B C 1
ATOM 3798 O O . THR B 1 204 ? 13.177 45.059 -6.337 1.00 21.78 204 THR B O 1
ATOM 3802 N N . GLY B 1 205 ? 14.698 45.921 -7.757 1.00 19.68 205 GLY B N 1
ATOM 3803 C CA . GLY B 1 205 ? 14.091 45.313 -8.925 1.00 20.02 205 GLY B CA 1
ATOM 3804 C C . GLY B 1 205 ? 13.202 46.268 -9.706 1.00 20.79 205 GLY B C 1
ATOM 3805 O O . GLY B 1 205 ? 12.600 47.205 -9.155 1.00 20.02 205 GLY B O 1
ATOM 3806 N N A HIS B 1 206 ? 13.095 46.023 -11.014 0.54 21.71 206 HIS B N 1
ATOM 3807 N N B HIS B 1 206 ? 13.127 46.019 -11.023 0.46 21.23 206 HIS B N 1
ATOM 3808 C CA A HIS B 1 206 ? 12.291 46.904 -11.856 0.54 23.55 206 HIS B CA 1
ATOM 3809 C CA B HIS B 1 206 ? 12.282 46.796 -11.930 0.46 22.69 206 HIS B CA 1
ATOM 3810 C C A HIS B 1 206 ? 10.798 46.809 -11.549 0.54 21.40 206 HIS B C 1
ATOM 3811 C C B HIS B 1 206 ? 10.835 46.840 -11.460 0.46 20.55 206 HIS B C 1
ATOM 3812 O O A HIS B 1 206 ? 10.050 47.726 -11.910 0.54 20.82 206 HIS B O 1
ATOM 3813 O O B HIS B 1 206 ? 10.149 47.858 -11.626 0.46 18.91 206 HIS B O 1
ATOM 3826 N N . ASN B 1 207 ? 10.349 45.732 -10.889 1.00 20.30 207 ASN B N 1
ATOM 3827 C CA . ASN B 1 207 ? 8.945 45.626 -10.489 1.00 21.33 207 ASN B CA 1
ATOM 3828 C C . ASN B 1 207 ? 8.538 46.705 -9.497 1.00 19.51 207 ASN B C 1
ATOM 3829 O O . ASN B 1 207 ? 7.341 46.991 -9.367 1.00 19.87 207 ASN B O 1
ATOM 3834 N N . LYS B 1 208 ? 9.501 47.293 -8.788 1.00 17.16 208 LYS B N 1
ATOM 3835 C CA . LYS B 1 208 ? 9.235 48.299 -7.768 1.00 16.22 208 LYS B CA 1
ATOM 3836 C C . LYS B 1 208 ? 9.464 49.720 -8.266 1.00 16.36 208 LYS B C 1
ATOM 3837 O O . LYS B 1 208 ? 9.396 50.661 -7.465 1.00 17.36 208 LYS B O 1
ATOM 3843 N N . ALA B 1 209 ? 9.747 49.902 -9.561 1.00 15.99 209 ALA B N 1
ATOM 3844 C CA . ALA B 1 209 ? 10.148 51.226 -10.042 1.00 15.80 209 ALA B CA 1
ATOM 3845 C C . ALA B 1 209 ? 9.015 52.246 -9.933 1.00 14.71 209 ALA B C 1
ATOM 3846 O O . ALA B 1 209 ? 9.259 53.409 -9.586 1.00 16.00 209 ALA B O 1
ATOM 3848 N N . LEU B 1 210 ? 7.777 51.850 -10.238 1.00 16.12 210 LEU B N 1
ATOM 3849 C CA . LEU B 1 210 ? 6.665 52.788 -10.063 1.00 16.18 210 LEU B CA 1
ATOM 3850 C C . LEU B 1 210 ? 6.454 53.132 -8.591 1.00 15.73 210 LEU B C 1
ATOM 3851 O O . LEU B 1 210 ? 6.143 54.282 -8.255 1.00 15.11 210 LEU B O 1
ATOM 3856 N N . ALA B 1 211 ? 6.621 52.153 -7.700 1.00 17.02 211 ALA B N 1
ATOM 3857 C CA . ALA B 1 211 ? 6.483 52.431 -6.271 1.00 15.50 211 ALA B CA 1
ATOM 3858 C C . ALA B 1 211 ? 7.556 53.402 -5.787 1.00 15.79 211 ALA B C 1
ATOM 3859 O O . ALA B 1 211 ? 7.274 54.290 -4.971 1.00 16.38 211 ALA B O 1
ATOM 3861 N N . LEU B 1 212 ? 8.795 53.242 -6.266 1.00 16.48 212 LEU B N 1
ATOM 3862 C CA . LEU B 1 212 ? 9.867 54.151 -5.858 1.00 15.40 212 LEU B CA 1
ATOM 3863 C C . LEU B 1 212 ? 9.620 55.561 -6.388 1.00 15.16 212 LEU B C 1
ATOM 3864 O O . LEU B 1 212 ? 9.862 56.545 -5.678 1.00 15.41 212 LEU B O 1
ATOM 3869 N N . GLN B 1 213 ? 9.139 55.677 -7.634 1.00 13.90 213 GLN B N 1
ATOM 3870 C CA . GLN B 1 213 ? 8.761 56.987 -8.164 1.00 15.42 213 GLN B CA 1
ATOM 3871 C C . GLN B 1 213 ? 7.695 57.642 -7.291 1.00 15.45 213 GLN B C 1
ATOM 3872 O O . GLN B 1 213 ? 7.772 58.839 -6.986 1.00 16.69 213 GLN B O 1
ATOM 3878 N N . ALA B 1 214 ? 6.693 56.869 -6.868 1.00 15.65 214 ALA B N 1
ATOM 3879 C CA . ALA B 1 214 ? 5.664 57.438 -6.004 1.00 14.31 214 ALA B CA 1
ATOM 3880 C C . ALA B 1 214 ? 6.241 57.841 -4.653 1.00 15.99 214 ALA B C 1
ATOM 3881 O O . ALA B 1 214 ? 5.849 58.871 -4.090 1.00 18.75 214 ALA B O 1
ATOM 3883 N N . ALA B 1 215 ? 7.182 57.050 -4.120 1.00 16.09 215 ALA B N 1
ATOM 3884 C CA . ALA B 1 215 ? 7.762 57.367 -2.817 1.00 16.02 215 ALA B CA 1
ATOM 3885 C C . ALA B 1 215 ? 8.587 58.647 -2.864 1.00 16.01 215 ALA B C 1
ATOM 3886 O O . ALA B 1 215 ? 8.549 59.448 -1.923 1.00 17.25 215 ALA B O 1
ATOM 3888 N N . VAL B 1 216 ? 9.341 58.849 -3.943 1.00 15.38 216 VAL B N 1
ATOM 3889 C CA . VAL B 1 216 ? 10.374 59.874 -4.000 1.00 15.55 216 VAL B CA 1
ATOM 3890 C C . VAL B 1 216 ? 9.904 61.121 -4.738 1.00 15.49 216 VAL B C 1
ATOM 3891 O O . VAL B 1 216 ? 10.188 62.238 -4.306 1.00 17.75 216 VAL B O 1
ATOM 3895 N N . GLU B 1 217 ? 9.221 60.957 -5.874 1.00 16.21 217 GLU B N 1
ATOM 3896 C CA . GLU B 1 217 ? 8.824 62.095 -6.698 1.00 16.31 217 GLU B CA 1
ATOM 3897 C C . GLU B 1 217 ? 7.346 62.441 -6.583 1.00 16.69 217 GLU B C 1
ATOM 3898 O O . GLU B 1 217 ? 6.968 63.575 -6.898 1.00 18.06 217 GLU B O 1
ATOM 3904 N N . GLY B 1 218 ? 6.509 61.497 -6.140 1.00 16.07 218 GLY B N 1
ATOM 3905 C CA . GLY B 1 218 ? 5.093 61.759 -5.982 1.00 16.78 218 GLY B CA 1
ATOM 3906 C C . GLY B 1 218 ? 4.771 62.519 -4.701 1.00 17.53 218 GLY B C 1
ATOM 3907 O O . GLY B 1 218 ? 5.622 62.770 -3.851 1.00 18.08 218 GLY B O 1
ATOM 3908 N N . SER B 1 219 ? 3.502 62.893 -4.563 1.00 15.13 219 SER B N 1
ATOM 3909 C CA . SER B 1 219 ? 3.038 63.584 -3.366 1.00 15.41 219 SER B CA 1
ATOM 3910 C C . SER B 1 219 ? 2.435 62.597 -2.372 1.00 13.96 219 SER B C 1
ATOM 3911 O O . SER B 1 219 ? 2.268 61.413 -2.659 1.00 15.62 219 SER B O 1
ATOM 3914 N N . VAL B 1 220 ? 2.122 63.104 -1.177 1.00 15.37 220 VAL B N 1
ATOM 3915 C CA . VAL B 1 220 ? 1.549 62.264 -0.125 1.00 14.40 220 VAL B CA 1
ATOM 3916 C C . VAL B 1 220 ? 0.135 61.863 -0.532 1.00 14.61 220 VAL B C 1
ATOM 3917 O O . VAL B 1 220 ? -0.712 62.725 -0.800 1.00 16.62 220 VAL B O 1
ATOM 3921 N N A ASN B 1 221 ? -0.120 60.564 -0.568 0.63 14.49 221 ASN B N 1
ATOM 3922 N N B ASN B 1 221 ? -0.128 60.551 -0.579 0.37 15.09 221 ASN B N 1
ATOM 3923 C CA A ASN B 1 221 ? -1.443 60.094 -0.929 0.63 16.21 221 ASN B CA 1
ATOM 3924 C CA B ASN B 1 221 ? -1.382 60.032 -1.124 0.37 16.63 221 ASN B CA 1
ATOM 3925 C C A ASN B 1 221 ? -1.638 58.707 -0.346 0.63 18.48 221 ASN B C 1
ATOM 3926 C C B ASN B 1 221 ? -1.630 58.596 -0.661 0.37 15.40 221 ASN B C 1
ATOM 3927 O O A ASN B 1 221 ? -0.681 58.028 0.041 0.63 22.45 221 ASN B O 1
ATOM 3928 O O B ASN B 1 221 ? -0.713 57.769 -0.674 0.37 13.74 221 ASN B O 1
ATOM 3937 N N . HIS B 1 222 ? -2.889 58.291 -0.303 1.00 15.60 222 HIS B N 1
ATOM 3938 C CA . HIS B 1 222 ? -3.231 56.992 0.266 1.00 15.08 222 HIS B CA 1
ATOM 3939 C C . HIS B 1 222 ? -3.217 55.850 -0.746 1.00 15.73 222 HIS B C 1
ATOM 3940 O O . HIS B 1 222 ? -3.401 54.695 -0.340 1.00 16.70 222 HIS B O 1
ATOM 3947 N N . LEU B 1 223 ? -2.996 56.113 -2.036 1.00 15.09 223 LEU B N 1
ATOM 3948 C CA . LEU B 1 223 ? -2.899 55.000 -2.979 1.00 16.29 223 LEU B CA 1
ATOM 3949 C C . LEU B 1 223 ? -1.531 54.337 -2.940 1.00 16.30 223 LEU B C 1
ATOM 3950 O O . LEU B 1 223 ? -1.433 53.128 -3.157 1.00 18.44 223 LEU B O 1
ATOM 3955 N N . TRP B 1 224 ? -0.472 55.099 -2.670 1.00 15.19 224 TRP B N 1
ATOM 3956 C CA . TRP B 1 224 ? 0.895 54.584 -2.571 1.00 15.91 224 TRP B CA 1
ATOM 3957 C C . TRP B 1 224 ? 1.343 54.876 -1.143 1.00 18.25 224 TRP B C 1
ATOM 3958 O O . TRP B 1 224 ? 1.905 55.944 -0.884 1.00 17.68 224 TRP B O 1
ATOM 3969 N N . THR B 1 225 ? 1.078 53.954 -0.212 1.00 16.46 225 THR B N 1
ATOM 3970 C CA . THR B 1 225 ? 1.249 54.339 1.189 1.00 16.50 225 THR B CA 1
ATOM 3971 C C . THR B 1 225 ? 2.714 54.536 1.557 1.00 16.38 225 THR B C 1
ATOM 3972 O O . THR B 1 225 ? 3.001 55.197 2.566 1.00 18.01 225 THR B O 1
ATOM 3976 N N . VAL B 1 226 ? 3.645 54.034 0.739 1.00 15.20 226 VAL B N 1
ATOM 3977 C CA . VAL B 1 226 ? 5.053 54.373 0.910 1.00 16.18 226 VAL B CA 1
ATOM 3978 C C . VAL B 1 226 ? 5.277 55.889 0.867 1.00 14.96 226 VAL B C 1
ATOM 3979 O O . VAL B 1 226 ? 6.267 56.383 1.416 1.00 16.93 226 VAL B O 1
ATOM 3983 N N . SER B 1 227 ? 4.369 56.648 0.247 1.00 13.80 227 SER B N 1
ATOM 3984 C CA . SER B 1 227 ? 4.530 58.099 0.211 1.00 14.17 227 SER B CA 1
ATOM 3985 C C . SER B 1 227 ? 4.440 58.712 1.599 1.00 15.40 227 SER B C 1
ATOM 3986 O O . SER B 1 227 ? 4.891 59.848 1.796 1.00 15.09 227 SER B O 1
ATOM 3989 N N . ALA B 1 228 ? 3.886 57.980 2.568 1.00 16.32 228 ALA B N 1
ATOM 3990 C CA . ALA B 1 228 ? 3.789 58.504 3.925 1.00 18.16 228 ALA B CA 1
ATOM 3991 C C . ALA B 1 228 ? 5.155 58.708 4.560 1.00 19.14 228 ALA B C 1
ATOM 3992 O O . ALA B 1 228 ? 5.265 59.453 5.541 1.00 19.41 228 ALA B O 1
ATOM 3994 N N . LEU B 1 229 ? 6.201 58.061 4.034 1.00 16.67 229 LEU B N 1
ATOM 3995 C CA . LEU B 1 229 ? 7.541 58.279 4.576 1.00 17.31 229 LEU B CA 1
ATOM 3996 C C . LEU B 1 229 ? 7.956 59.739 4.507 1.00 16.78 229 LEU B C 1
ATOM 3997 O O . LEU B 1 229 ? 8.794 60.172 5.310 1.00 17.68 229 LEU B O 1
ATOM 4002 N N . GLN B 1 230 ? 7.385 60.509 3.572 1.00 15.78 230 GLN B N 1
ATOM 4003 C CA . GLN B 1 230 ? 7.716 61.930 3.483 1.00 14.35 230 GLN B CA 1
ATOM 4004 C C . GLN B 1 230 ? 7.340 62.689 4.751 1.00 15.75 230 GLN B C 1
ATOM 4005 O O . GLN B 1 230 ? 7.897 63.763 5.007 1.00 17.54 230 GLN B O 1
ATOM 4011 N N . LEU B 1 231 ? 6.421 62.150 5.552 1.00 15.91 231 LEU B N 1
ATOM 4012 C CA . LEU B 1 231 ? 5.981 62.781 6.794 1.00 16.57 231 LEU B CA 1
ATOM 4013 C C . LEU B 1 231 ? 6.858 62.431 7.985 1.00 17.26 231 LEU B C 1
ATOM 4014 O O . LEU B 1 231 ? 6.713 63.051 9.053 1.00 18.44 231 LEU B O 1
ATOM 4019 N N . HIS B 1 232 ? 7.734 61.460 7.839 1.00 15.93 232 HIS B N 1
ATOM 4020 C CA . HIS B 1 232 ? 8.465 60.875 8.960 1.00 15.56 232 HIS B CA 1
ATOM 4021 C C . HIS B 1 232 ? 9.801 61.589 9.164 1.00 15.54 232 HIS B C 1
ATOM 4022 O O . HIS B 1 232 ? 10.460 61.958 8.191 1.00 17.71 232 HIS B O 1
ATOM 4029 N N . PRO B 1 233 ? 10.237 61.784 10.412 1.00 17.52 233 PRO B N 1
ATOM 4030 C CA . PRO B 1 233 ? 11.483 62.538 10.642 1.00 17.47 233 PRO B CA 1
ATOM 4031 C C . PRO B 1 233 ? 12.749 61.780 10.296 1.00 18.00 233 PRO B C 1
ATOM 4032 O O . PRO B 1 233 ? 13.804 62.418 10.162 1.00 18.19 233 PRO B O 1
ATOM 4036 N N . LYS B 1 234 ? 12.698 60.442 10.166 1.00 16.22 234 LYS B N 1
ATOM 4037 C CA . LYS B 1 234 ? 13.935 59.696 9.964 1.00 16.83 234 LYS B CA 1
ATOM 4038 C C . LYS B 1 234 ? 13.630 58.461 9.107 1.00 17.91 234 LYS B C 1
ATOM 4039 O O . LYS B 1 234 ? 13.587 57.321 9.590 1.00 17.54 234 LYS B O 1
ATOM 4045 N N . ALA B 1 235 ? 13.431 58.698 7.813 1.00 18.17 235 ALA B N 1
ATOM 4046 C CA . ALA B 1 235 ? 13.134 57.649 6.847 1.00 17.83 235 ALA B CA 1
ATOM 4047 C C . ALA B 1 235 ? 14.304 57.469 5.886 1.00 18.27 235 ALA B C 1
ATOM 4048 O O . ALA B 1 235 ? 14.902 58.449 5.430 1.00 18.39 235 ALA B O 1
ATOM 4050 N N A VAL B 1 236 ? 14.607 56.206 5.588 0.53 16.25 236 VAL B N 1
ATOM 4051 N N B VAL B 1 236 ? 14.638 56.218 5.574 0.47 16.76 236 VAL B N 1
ATOM 4052 C CA A VAL B 1 236 ? 15.676 55.811 4.682 0.53 16.72 236 VAL B CA 1
ATOM 4053 C CA B VAL B 1 236 ? 15.712 55.932 4.629 0.47 17.18 236 VAL B CA 1
ATOM 4054 C C A VAL B 1 236 ? 15.082 54.857 3.661 0.53 18.17 236 VAL B C 1
ATOM 4055 C C B VAL B 1 236 ? 15.257 54.826 3.686 0.47 18.05 236 VAL B C 1
ATOM 4056 O O A VAL B 1 236 ? 14.347 53.932 4.028 0.53 19.02 236 VAL B O 1
ATOM 4057 O O B VAL B 1 236 ? 14.774 53.778 4.127 0.47 19.19 236 VAL B O 1
ATOM 4064 N N . ILE B 1 237 ? 15.391 55.074 2.386 1.00 17.12 237 ILE B N 1
ATOM 4065 C CA . ILE B 1 237 ? 15.083 54.105 1.342 1.00 17.93 237 ILE B CA 1
ATOM 4066 C C . ILE B 1 237 ? 16.408 53.642 0.762 1.00 18.27 237 ILE B C 1
ATOM 4067 O O . ILE B 1 237 ? 17.247 54.474 0.403 1.00 18.51 237 ILE B O 1
ATOM 4072 N N . VAL B 1 238 ? 16.607 52.326 0.693 1.00 16.49 238 VAL B N 1
ATOM 4073 C CA . VAL B 1 238 ? 17.824 51.733 0.146 1.00 16.93 238 VAL B CA 1
ATOM 4074 C C . VAL B 1 238 ? 17.419 50.992 -1.120 1.00 18.67 238 VAL B C 1
ATOM 4075 O O . VAL B 1 238 ? 16.583 50.083 -1.061 1.00 19.10 238 VAL B O 1
ATOM 4079 N N . CYS B 1 239 ? 17.988 51.374 -2.268 1.00 18.58 239 CYS B N 1
ATOM 4080 C CA . CYS B 1 239 ? 17.482 50.843 -3.530 1.00 18.63 239 CYS B CA 1
ATOM 4081 C C . CYS B 1 239 ? 18.617 50.433 -4.459 1.00 18.03 239 CYS B C 1
ATOM 4082 O O . CYS B 1 239 ? 19.764 50.853 -4.299 1.00 17.53 239 CYS B O 1
ATOM 4085 N N . ASP B 1 240 ? 18.284 49.585 -5.434 1.00 16.98 240 ASP B N 1
ATOM 4086 C CA . ASP B 1 240 ? 19.243 49.180 -6.454 1.00 18.95 240 ASP B CA 1
ATOM 4087 C C . ASP B 1 240 ? 18.918 49.865 -7.779 1.00 19.09 240 ASP B C 1
ATOM 4088 O O . ASP B 1 240 ? 17.888 50.527 -7.933 1.00 20.37 240 ASP B O 1
ATOM 4093 N N A GLU B 1 241 ? 19.828 49.724 -8.740 0.62 17.45 241 GLU B N 1
ATOM 4094 N N B GLU B 1 241 ? 19.834 49.706 -8.734 0.38 19.91 241 GLU B N 1
ATOM 4095 C CA A GLU B 1 241 ? 19.652 50.430 -10.005 0.62 18.53 241 GLU B CA 1
ATOM 4096 C CA B GLU B 1 241 ? 19.704 50.379 -10.026 0.38 22.53 241 GLU B CA 1
ATOM 4097 C C A GLU B 1 241 ? 18.384 50.022 -10.751 0.62 19.31 241 GLU B C 1
ATOM 4098 C C B GLU B 1 241 ? 18.419 50.012 -10.764 0.38 21.13 241 GLU B C 1
ATOM 4099 O O A GLU B 1 241 ? 17.697 50.920 -11.271 0.62 18.69 241 GLU B O 1
ATOM 4100 O O B GLU B 1 241 ? 17.754 50.924 -11.287 0.38 21.38 241 GLU B O 1
ATOM 4111 N N . PRO B 1 242 ? 18.015 48.739 -10.859 1.00 18.28 242 PRO B N 1
ATOM 4112 C CA . PRO B 1 242 ? 16.747 48.426 -11.550 1.00 19.52 242 PRO B CA 1
ATOM 4113 C C . PRO B 1 242 ? 15.528 49.126 -10.964 1.00 18.12 242 PRO B C 1
ATOM 4114 O O . PRO B 1 242 ? 14.599 49.468 -11.711 1.00 18.57 242 PRO B O 1
ATOM 4118 N N . SER B 1 243 ? 15.506 49.389 -9.656 1.00 17.31 243 SER B N 1
ATOM 4119 C CA . SER B 1 243 ? 14.325 50.028 -9.088 1.00 18.12 243 SER B CA 1
ATOM 4120 C C . SER B 1 243 ? 14.214 51.506 -9.452 1.00 18.26 243 SER B C 1
ATOM 4121 O O . SER B 1 243 ? 13.154 52.102 -9.213 1.00 16.76 243 SER B O 1
ATOM 4124 N N . THR B 1 244 ? 15.257 52.109 -10.027 1.00 17.45 244 THR B N 1
ATOM 4125 C CA . THR B 1 244 ? 15.245 53.547 -10.292 1.00 16.37 244 THR B CA 1
ATOM 4126 C C . THR B 1 244 ? 14.710 53.907 -11.674 1.00 17.24 244 THR B C 1
ATOM 4127 O O . THR B 1 244 ? 14.734 55.091 -12.037 1.00 17.57 244 THR B O 1
ATOM 4131 N N . GLN B 1 245 ? 14.235 52.926 -12.450 1.00 16.59 245 GLN B N 1
ATOM 4132 C CA . GLN B 1 245 ? 13.983 53.158 -13.873 1.00 18.40 245 GLN B CA 1
ATOM 4133 C C . GLN B 1 245 ? 12.946 54.248 -14.126 1.00 17.12 245 GLN B C 1
ATOM 4134 O O . GLN B 1 245 ? 12.983 54.898 -15.181 1.00 18.32 245 GLN B O 1
ATOM 4140 N N . GLU B 1 246 ? 12.005 54.456 -13.203 1.00 18.40 246 GLU B N 1
ATOM 4141 C CA . GLU B 1 246 ? 10.963 55.456 -13.435 1.00 15.88 246 GLU B CA 1
ATOM 4142 C C . GLU B 1 246 ? 11.295 56.821 -12.844 1.00 17.88 246 GLU B C 1
ATOM 4143 O O . GLU B 1 246 ? 10.532 57.771 -13.055 1.00 20.61 246 GLU B O 1
ATOM 4149 N N . LEU B 1 247 ? 12.410 56.951 -12.128 1.00 17.07 247 LEU B N 1
ATOM 4150 C CA . LEU B 1 247 ? 12.844 58.253 -11.631 1.00 15.96 247 LEU B CA 1
ATOM 4151 C C . LEU B 1 247 ? 13.456 59.093 -12.746 1.00 15.23 247 LEU B C 1
ATOM 4152 O O . LEU B 1 247 ? 13.949 58.578 -13.749 1.00 18.29 247 LEU B O 1
ATOM 4157 N N . LYS B 1 248 ? 13.456 60.408 -12.543 1.00 15.75 248 LYS B N 1
ATOM 4158 C CA . LYS B 1 248 ? 14.197 61.274 -13.447 1.00 15.52 248 LYS B CA 1
ATOM 4159 C C . LYS B 1 248 ? 15.696 61.116 -13.225 1.00 16.85 248 LYS B C 1
ATOM 4160 O O . LYS B 1 248 ? 16.158 60.828 -12.115 1.00 17.42 248 LYS B O 1
ATOM 4166 N N . VAL B 1 249 ? 16.453 61.318 -14.308 1.00 15.33 249 VAL B N 1
ATOM 4167 C CA . VAL B 1 249 ? 17.914 61.325 -14.241 1.00 16.29 249 VAL B CA 1
ATOM 4168 C C . VAL B 1 249 ? 18.397 62.252 -13.128 1.00 15.55 249 VAL B C 1
ATOM 4169 O O . VAL B 1 249 ? 19.272 61.887 -12.324 1.00 17.79 249 VAL B O 1
ATOM 4173 N N . LYS B 1 250 ? 17.814 63.457 -13.037 1.00 15.08 250 LYS B N 1
ATOM 4174 C CA . LYS B 1 250 ? 18.290 64.417 -12.042 1.00 16.47 250 LYS B CA 1
ATOM 4175 C C . LYS B 1 250 ? 18.019 63.938 -10.623 1.00 17.78 250 LYS B C 1
ATOM 4176 O O . LYS B 1 250 ? 18.759 64.302 -9.699 1.00 17.80 250 LYS B O 1
ATOM 4182 N N . THR B 1 251 ? 16.974 63.123 -10.430 1.00 16.64 251 THR B N 1
ATOM 4183 C CA . THR B 1 251 ? 16.671 62.607 -9.097 1.00 15.20 251 THR B CA 1
ATOM 4184 C C . THR B 1 251 ? 17.746 61.628 -8.643 1.00 17.17 251 THR B C 1
ATOM 4185 O O . THR B 1 251 ? 18.275 61.739 -7.528 1.00 17.32 251 THR B O 1
ATOM 4189 N N . VAL B 1 252 ? 18.090 60.666 -9.506 1.00 16.46 252 VAL B N 1
ATOM 4190 C CA . VAL B 1 252 ? 19.147 59.718 -9.170 1.00 17.33 252 VAL B CA 1
ATOM 4191 C C . VAL B 1 252 ? 20.459 60.456 -8.936 1.00 18.19 252 VAL B C 1
ATOM 4192 O O . VAL B 1 252 ? 21.186 60.164 -7.978 1.00 18.93 252 VAL B O 1
ATOM 4196 N N . LYS B 1 253 ? 20.770 61.443 -9.784 1.00 18.46 253 LYS B N 1
ATOM 4197 C CA . LYS B 1 253 ? 22.027 62.179 -9.628 1.00 19.24 253 LYS B CA 1
ATOM 4198 C C . LYS B 1 253 ? 22.075 62.908 -8.290 1.00 20.43 253 LYS B C 1
ATOM 4199 O O . LYS B 1 253 ? 23.100 62.891 -7.596 1.00 20.83 253 LYS B O 1
ATOM 4205 N N . TYR B 1 254 ? 20.967 63.552 -7.918 1.00 19.38 254 T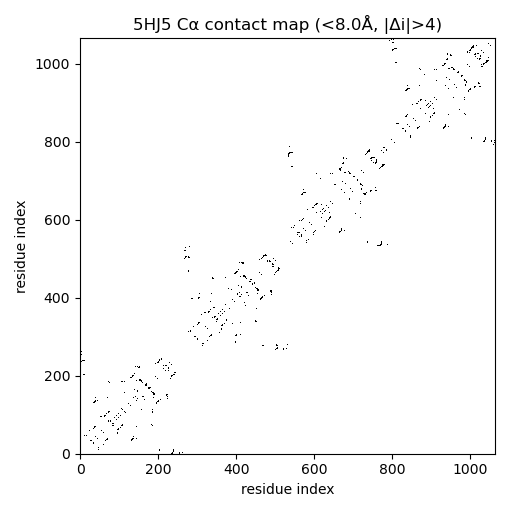YR B N 1
ATOM 4206 C CA . TYR B 1 254 ? 20.876 64.263 -6.644 1.00 17.85 254 TYR B CA 1
ATOM 4207 C C . TYR B 1 254 ? 21.253 63.365 -5.471 1.00 19.49 254 TYR B C 1
ATOM 4208 O O . TYR B 1 254 ? 22.123 63.710 -4.662 1.00 19.20 254 TYR B O 1
ATOM 4217 N N . PHE B 1 255 ? 20.600 62.205 -5.356 1.00 17.53 255 PHE B N 1
ATOM 4218 C CA . PHE B 1 255 ? 20.872 61.345 -4.206 1.00 16.20 255 PHE B CA 1
ATOM 4219 C C . PHE B 1 255 ? 22.225 60.662 -4.312 1.00 18.36 255 PHE B C 1
ATOM 4220 O O . PHE B 1 255 ? 22.864 60.399 -3.287 1.00 20.19 255 PHE B O 1
ATOM 4228 N N . THR B 1 256 ? 22.680 60.361 -5.527 1.00 18.52 256 THR B N 1
ATOM 4229 C CA . THR B 1 256 ? 23.996 59.749 -5.668 1.00 20.71 256 THR B CA 1
ATOM 4230 C C . THR B 1 256 ? 25.087 60.704 -5.205 1.00 22.75 256 THR B C 1
ATOM 4231 O O . THR B 1 256 ? 26.052 60.289 -4.551 1.00 25.76 256 THR B O 1
ATOM 4235 N N . GLU B 1 257 ? 24.943 61.995 -5.514 1.00 23.27 257 GLU B N 1
ATOM 4236 C CA . GLU B 1 257 ? 25.927 62.967 -5.047 1.00 25.52 257 GLU B CA 1
ATOM 4237 C C . GLU B 1 257 ? 25.816 63.187 -3.543 1.00 25.96 257 GLU B C 1
ATOM 4238 O O . GLU B 1 257 ? 26.836 63.323 -2.852 1.00 27.20 257 GLU B O 1
ATOM 4244 N N A LEU B 1 258 ? 24.589 63.211 -3.013 0.13 25.89 258 LEU B N 1
ATOM 4245 N N B LEU B 1 258 ? 24.588 63.228 -3.016 0.87 25.10 258 LEU B N 1
ATOM 4246 C CA A LEU B 1 258 ? 24.403 63.434 -1.581 0.13 25.68 258 LEU B CA 1
ATOM 4247 C CA B LEU B 1 258 ? 24.413 63.436 -1.578 0.87 24.64 258 LEU B CA 1
ATOM 4248 C C A LEU B 1 258 ? 25.029 62.318 -0.754 0.13 25.28 258 LEU B C 1
ATOM 4249 C C B LEU B 1 258 ? 25.068 62.323 -0.771 0.87 26.37 258 LEU B C 1
ATOM 4250 O O A LEU B 1 258 ? 25.599 62.571 0.314 0.13 25.90 258 LEU B O 1
ATOM 4251 O O B LEU B 1 258 ? 25.689 62.581 0.268 0.87 27.94 258 LEU B O 1
ATOM 4260 N N . GLU B 1 259 ? 24.930 61.077 -1.228 1.00 23.54 259 GLU B N 1
ATOM 4261 C CA . GLU B 1 259 ? 25.371 59.910 -0.476 1.00 24.50 259 GLU B CA 1
ATOM 4262 C C . GLU B 1 259 ? 26.716 59.372 -0.934 1.00 28.42 259 GLU B C 1
ATOM 4263 O O . GLU B 1 259 ? 27.107 58.283 -0.499 1.00 31.24 259 GLU B O 1
ATOM 4269 N N . ALA B 1 260 ? 27.430 60.109 -1.793 1.00 28.62 260 ALA B N 1
ATOM 4270 C CA . ALA B 1 260 ? 28.649 59.585 -2.411 1.00 31.72 260 ALA B CA 1
ATOM 4271 C C . ALA B 1 260 ? 29.604 58.988 -1.382 1.00 37.68 260 ALA B C 1
ATOM 4272 O O . ALA B 1 260 ? 30.076 57.855 -1.540 1.00 38.55 260 ALA B O 1
ATOM 4274 N N . LYS B 1 261 ? 29.895 59.728 -0.310 0.90 40.47 261 LYS B N 1
ATOM 4275 C CA . LYS B 1 261 ? 30.849 59.219 0.672 0.90 46.64 261 LYS B CA 1
ATOM 4276 C C . LYS B 1 261 ? 30.296 58.037 1.461 0.90 47.41 261 LYS B C 1
ATOM 4277 O O . LYS B 1 261 ? 31.077 57.270 2.032 0.90 48.36 261 LYS B O 1
ATOM 4283 N N . ASN B 1 262 ? 28.976 57.861 1.490 1.00 46.78 262 ASN B N 1
ATOM 4284 C CA . ASN B 1 262 ? 28.357 56.795 2.264 1.00 47.61 262 ASN B CA 1
ATOM 4285 C C . ASN B 1 262 ? 28.099 55.530 1.457 1.00 48.40 262 ASN B C 1
ATOM 4286 O O . ASN B 1 262 ? 27.704 54.515 2.041 1.00 51.31 262 ASN B O 1
ATOM 4291 N N . ILE B 1 263 ? 28.302 55.558 0.142 1.00 43.92 263 ILE B N 1
ATOM 4292 C CA . ILE B 1 263 ? 28.091 54.381 -0.693 1.00 42.54 263 ILE B CA 1
ATOM 4293 C C . ILE B 1 263 ? 29.369 53.885 -1.347 1.00 46.06 263 ILE B C 1
ATOM 4294 O O . ILE B 1 263 ? 29.363 52.782 -1.916 1.00 45.91 263 ILE B O 1
ATOM 4299 N N . VAL B 1 264 ? 30.464 54.646 -1.277 1.00 47.85 264 VAL B N 1
ATOM 4300 C CA . VAL B 1 264 ? 31.668 54.293 -2.019 1.00 51.76 264 VAL B CA 1
ATOM 4301 C C . VAL B 1 264 ? 32.280 52.984 -1.530 1.00 55.91 264 VAL B C 1
ATOM 4302 O O . VAL B 1 264 ? 33.018 52.334 -2.280 1.00 59.71 264 VAL B O 1
ATOM 4306 N N . GLY B 1 265 ? 31.985 52.566 -0.297 1.00 55.99 265 GLY B N 1
ATOM 4307 C CA . GLY B 1 265 ? 32.435 51.279 0.196 1.00 58.30 265 GLY B CA 1
ATOM 4308 C C . GLY B 1 265 ? 31.558 50.106 -0.178 1.00 60.09 265 GLY B C 1
ATOM 4309 O O . GLY B 1 265 ? 31.938 48.954 0.047 1.00 61.58 265 GLY B O 1
ATOM 4310 N N . PHE B 1 266 ? 30.384 50.375 -0.740 1.00 60.34 266 PHE B N 1
ATOM 4311 C CA . PHE B 1 266 ? 29.458 49.352 -1.209 1.00 59.78 266 PHE B CA 1
ATOM 4312 C C . PHE B 1 266 ? 29.383 49.367 -2.733 1.00 64.21 266 PHE B C 1
ATOM 4313 O O . PHE B 1 266 ? 28.303 49.288 -3.320 1.00 65.58 266 PHE B O 1
ATOM 4321 N N . ARG B 1 267 ? 30.538 49.480 -3.384 1.00 65.35 267 ARG B N 1
ATOM 4322 C CA . ARG B 1 267 ? 30.602 49.686 -4.831 1.00 65.86 267 ARG B CA 1
ATOM 4323 C C . ARG B 1 267 ? 30.727 48.379 -5.611 1.00 66.78 267 ARG B C 1
ATOM 4324 O O . ARG B 1 267 ? 30.927 47.310 -5.034 1.00 67.37 267 ARG B O 1
ATOM 4326 N N . MET C 1 1 ? 56.655 18.329 -19.123 1.00 18.34 1 MET C N 1
ATOM 4327 C CA . MET C 1 1 ? 55.332 17.686 -19.133 1.00 16.34 1 MET C CA 1
ATOM 4328 C C . MET C 1 1 ? 55.397 16.300 -19.756 1.00 16.82 1 MET C C 1
ATOM 4329 O O . MET C 1 1 ? 56.363 15.965 -20.450 1.00 19.91 1 MET C O 1
ATOM 4334 N N . ARG C 1 2 ? 54.370 15.491 -19.516 1.00 16.58 2 ARG C N 1
ATOM 4335 C CA . ARG C 1 2 ? 54.173 14.262 -20.273 1.00 18.62 2 ARG C CA 1
ATOM 4336 C C . ARG C 1 2 ? 53.078 14.483 -21.298 1.00 18.35 2 ARG C C 1
ATOM 4337 O O . ARG C 1 2 ? 52.054 15.097 -20.999 1.00 21.65 2 ARG C O 1
ATOM 4345 N N . LEU C 1 3 ? 53.304 13.992 -22.508 1.00 18.58 3 LEU C N 1
ATOM 4346 C CA . LEU C 1 3 ? 52.253 13.888 -23.509 1.00 16.45 3 LEU C CA 1
ATOM 4347 C C . LEU C 1 3 ? 52.063 12.415 -23.822 1.00 16.12 3 LEU C C 1
ATOM 4348 O O . LEU C 1 3 ? 53.022 11.735 -24.211 1.00 17.96 3 LEU C O 1
ATOM 4353 N N . ILE C 1 4 ? 50.836 11.931 -23.650 1.00 16.58 4 ILE C N 1
ATOM 4354 C CA . ILE C 1 4 ? 50.479 10.532 -23.881 1.00 17.57 4 ILE C CA 1
ATOM 4355 C C . ILE C 1 4 ? 49.774 10.431 -25.229 1.00 17.53 4 ILE C C 1
ATOM 4356 O O . ILE C 1 4 ? 48.588 10.783 -25.332 1.00 18.22 4 ILE C O 1
ATOM 4361 N N . PRO C 1 5 ? 50.451 9.974 -26.284 1.00 18.68 5 PRO C N 1
ATOM 4362 C CA . PRO C 1 5 ? 49.818 9.955 -27.604 1.00 19.21 5 PRO C CA 1
ATOM 4363 C C . PRO C 1 5 ? 49.129 8.630 -27.872 1.00 18.78 5 PRO C C 1
ATOM 4364 O O . PRO C 1 5 ? 49.788 7.640 -28.189 1.00 24.21 5 PRO C O 1
ATOM 4368 N N . LEU C 1 6 ? 47.811 8.600 -27.748 1.00 18.77 6 LEU C N 1
ATOM 4369 C CA . LEU C 1 6 ? 47.017 7.405 -27.987 1.00 20.25 6 LEU C CA 1
ATOM 4370 C C . LEU C 1 6 ? 46.290 7.533 -29.319 1.00 21.62 6 LEU C C 1
ATOM 4371 O O . LEU C 1 6 ? 46.215 8.610 -29.911 1.00 20.46 6 LEU C O 1
ATOM 4376 N N . LYS C 1 7 ? 45.753 6.413 -29.802 1.00 20.99 7 LYS C N 1
ATOM 4377 C CA . LYS C 1 7 ? 45.114 6.440 -31.114 1.00 21.79 7 LYS C CA 1
ATOM 4378 C C . LYS C 1 7 ? 43.707 7.025 -31.052 1.00 20.90 7 LYS C C 1
ATOM 4379 O O . LYS C 1 7 ? 43.355 7.889 -31.864 1.00 20.79 7 LYS C O 1
ATOM 4385 N N . ALA C 1 8 ? 42.887 6.573 -30.099 1.00 20.56 8 ALA C N 1
ATOM 4386 C CA . ALA C 1 8 ? 41.456 6.848 -30.125 1.00 21.78 8 ALA C CA 1
ATOM 4387 C C . ALA C 1 8 ? 40.989 7.453 -28.810 1.00 20.14 8 ALA C C 1
ATOM 4388 O O . ALA C 1 8 ? 41.590 7.231 -27.755 1.00 19.84 8 ALA C O 1
ATOM 4390 N N . ALA C 1 9 ? 39.882 8.201 -28.894 1.00 21.03 9 ALA C N 1
ATOM 4391 C CA . ALA C 1 9 ? 39.315 8.851 -27.717 1.00 22.27 9 ALA C CA 1
ATOM 4392 C C . ALA C 1 9 ? 38.967 7.844 -26.625 1.00 23.62 9 ALA C C 1
ATOM 4393 O O . ALA C 1 9 ? 39.108 8.141 -25.432 1.00 23.53 9 ALA C O 1
ATOM 4395 N N . ALA C 1 10 ? 38.495 6.653 -27.008 1.00 21.15 10 ALA C N 1
ATOM 4396 C CA . ALA C 1 10 ? 38.157 5.653 -26.002 1.00 21.82 10 ALA C CA 1
ATOM 4397 C C . ALA C 1 10 ? 39.382 5.252 -25.189 1.00 20.82 10 ALA C C 1
ATOM 4398 O O . ALA C 1 10 ? 39.269 4.992 -23.984 1.00 22.93 10 ALA C O 1
ATOM 4400 N N . GLN C 1 11 ? 40.556 5.219 -25.827 1.00 19.27 11 GLN C N 1
ATOM 4401 C CA . GLN C 1 11 ? 41.792 4.896 -25.120 1.00 19.82 11 GLN C CA 1
ATOM 4402 C C . GLN C 1 11 ? 42.193 6.023 -24.180 1.00 19.72 11 GLN C C 1
ATOM 4403 O O . GLN C 1 11 ? 42.673 5.772 -23.067 1.00 20.07 11 GLN C O 1
ATOM 4409 N N . VAL C 1 12 ? 42.020 7.272 -24.620 1.00 19.23 12 VAL C N 1
ATOM 4410 C CA . VAL C 1 12 ? 42.294 8.417 -23.755 1.00 18.69 12 VAL C CA 1
ATOM 4411 C C . VAL C 1 12 ? 41.487 8.313 -22.465 1.00 20.15 12 VAL C C 1
ATOM 4412 O O . VAL C 1 12 ? 42.012 8.516 -21.361 1.00 20.24 12 VAL C O 1
ATOM 4416 N N . GLY C 1 13 ? 40.196 7.988 -22.588 1.00 21.40 13 GLY C N 1
ATOM 4417 C CA . GLY C 1 13 ? 39.348 7.891 -21.408 1.00 22.38 13 GLY C CA 1
ATOM 4418 C C . GLY C 1 13 ? 39.778 6.788 -20.462 1.00 22.62 13 GLY C C 1
ATOM 4419 O O . GLY C 1 13 ? 39.753 6.960 -19.238 1.00 22.81 13 GLY C O 1
ATOM 4420 N N . LYS C 1 14 ? 40.184 5.639 -21.014 1.00 21.41 14 LYS C N 1
ATOM 4421 C CA . LYS C 1 14 ? 40.628 4.535 -20.170 1.00 19.83 14 LYS C CA 1
ATOM 4422 C C . LYS C 1 14 ? 41.928 4.877 -19.458 1.00 21.57 14 LYS C C 1
ATOM 4423 O O . LYS C 1 14 ? 42.097 4.547 -18.277 1.00 22.18 14 LYS C O 1
ATOM 4429 N N . TRP C 1 15 ? 42.855 5.541 -20.156 1.00 18.93 15 TRP C N 1
ATOM 4430 C CA . TRP C 1 15 ? 44.127 5.904 -19.540 1.00 19.48 15 TRP C CA 1
ATOM 4431 C C . TRP C 1 15 ? 43.920 6.918 -18.423 1.00 19.34 15 TRP C C 1
ATOM 4432 O O . TRP C 1 15 ? 44.497 6.783 -17.337 1.00 20.59 15 TRP C O 1
ATOM 4443 N N . ALA C 1 16 ? 43.093 7.936 -18.674 1.00 17.78 16 ALA C N 1
ATOM 4444 C CA . ALA C 1 16 ? 42.827 8.958 -17.668 1.00 17.85 16 ALA C CA 1
ATOM 4445 C C . ALA C 1 16 ? 42.176 8.352 -16.431 1.00 18.84 16 ALA C C 1
ATOM 4446 O O . ALA C 1 16 ? 42.522 8.706 -15.298 1.00 19.56 16 ALA C O 1
ATOM 4448 N N . ALA C 1 17 ? 41.228 7.434 -16.627 1.00 18.94 17 ALA C N 1
ATOM 4449 C CA . ALA C 1 17 ? 40.579 6.811 -15.481 1.00 20.53 17 ALA C CA 1
ATOM 4450 C C . ALA C 1 17 ? 41.576 5.987 -14.678 1.00 21.76 17 ALA C C 1
ATOM 4451 O O . ALA C 1 17 ? 41.595 6.050 -13.441 1.00 21.65 17 ALA C O 1
ATOM 4453 N N . ALA C 1 18 ? 42.425 5.224 -15.369 1.00 20.56 18 ALA C N 1
ATOM 4454 C CA . ALA C 1 18 ? 43.440 4.434 -14.682 1.00 21.29 18 ALA C CA 1
ATOM 4455 C C . ALA C 1 18 ? 44.397 5.329 -13.904 1.00 22.20 18 ALA C C 1
ATOM 4456 O O . ALA C 1 18 ? 44.840 4.974 -12.805 1.00 23.53 18 ALA C O 1
ATOM 4458 N N . HIS C 1 19 ? 44.713 6.505 -14.454 1.00 20.73 19 HIS C N 1
ATOM 4459 C CA . HIS C 1 19 ? 45.618 7.420 -13.770 1.00 21.11 19 HIS C CA 1
ATOM 4460 C C . HIS C 1 19 ? 44.973 8.000 -12.516 1.00 20.98 19 HIS C C 1
ATOM 4461 O O . HIS C 1 19 ? 45.634 8.135 -11.480 1.00 22.44 19 HIS C O 1
ATOM 4468 N N . ILE C 1 20 ? 43.688 8.358 -12.593 1.00 20.74 20 ILE C N 1
ATOM 4469 C CA . ILE C 1 20 ? 42.972 8.851 -11.416 1.00 21.37 20 ILE C CA 1
ATOM 4470 C C . ILE C 1 20 ? 42.937 7.784 -10.331 1.00 22.25 20 ILE C C 1
ATOM 4471 O O . ILE C 1 20 ? 43.180 8.068 -9.149 1.00 23.12 20 ILE C O 1
ATOM 4476 N N . VAL C 1 21 ? 42.643 6.539 -10.711 1.00 21.56 21 VAL C N 1
ATOM 4477 C CA . VAL C 1 21 ? 42.572 5.464 -9.725 1.00 23.93 21 VAL C CA 1
ATOM 4478 C C . VAL C 1 21 ? 43.941 5.212 -9.106 1.00 23.06 21 VAL C C 1
ATOM 4479 O O . VAL C 1 21 ? 44.055 4.989 -7.894 1.00 24.19 21 VAL C O 1
ATOM 4483 N N . LYS C 1 22 ? 45.001 5.259 -9.918 1.00 23.53 22 LYS C N 1
ATOM 4484 C CA . LYS C 1 22 ? 46.352 5.083 -9.386 1.00 24.96 22 LYS C CA 1
ATOM 4485 C C . LYS C 1 22 ? 46.670 6.145 -8.340 1.00 25.44 22 LYS C C 1
ATOM 4486 O O . LYS C 1 22 ? 47.179 5.833 -7.255 1.00 26.47 22 LYS C O 1
ATOM 4492 N N . ARG C 1 23 ? 46.360 7.410 -8.639 1.00 24.23 23 ARG C N 1
ATOM 4493 C CA . ARG C 1 23 ? 46.654 8.469 -7.679 1.00 24.09 23 ARG C CA 1
ATOM 4494 C C . ARG C 1 23 ? 45.827 8.309 -6.406 1.00 23.88 23 ARG C C 1
ATOM 4495 O O . ARG C 1 23 ? 46.354 8.450 -5.299 1.00 24.60 23 ARG C O 1
ATOM 4503 N N . ILE C 1 24 ? 44.532 8.005 -6.539 1.00 21.88 24 ILE C N 1
ATOM 4504 C CA . ILE C 1 24 ? 43.690 7.851 -5.352 1.00 23.23 24 ILE C CA 1
ATOM 4505 C C . ILE C 1 24 ? 44.204 6.712 -4.476 1.00 26.70 24 ILE C C 1
ATOM 4506 O O . ILE C 1 24 ? 44.360 6.857 -3.254 1.00 27.53 24 ILE C O 1
ATOM 4511 N N . ASN C 1 25 ? 44.478 5.561 -5.086 1.00 25.83 25 ASN C N 1
ATOM 4512 C CA . ASN C 1 25 ? 44.827 4.387 -4.290 1.00 28.56 25 ASN C CA 1
ATOM 4513 C C . ASN C 1 25 ? 46.196 4.533 -3.637 1.00 28.27 25 ASN C C 1
ATOM 4514 O O . ASN C 1 25 ? 46.402 4.065 -2.510 1.00 30.16 25 ASN C O 1
ATOM 4519 N N . GLU C 1 26 ? 47.140 5.187 -4.315 1.00 29.05 26 GLU C N 1
ATOM 4520 C CA . GLU C 1 26 ? 48.455 5.370 -3.713 1.00 31.26 26 GLU C CA 1
ATOM 4521 C C . GLU C 1 26 ? 48.439 6.460 -2.648 1.00 31.79 26 GLU C C 1
ATOM 4522 O O . GLU C 1 26 ? 49.258 6.434 -1.723 1.00 33.53 26 GLU C O 1
ATOM 4528 N N . PHE C 1 27 ? 47.501 7.403 -2.747 1.00 29.27 27 PHE C N 1
ATOM 4529 C CA . PHE C 1 27 ? 47.343 8.431 -1.723 1.00 28.81 27 PHE C CA 1
ATOM 4530 C C . PHE C 1 27 ? 46.788 7.852 -0.426 1.00 30.50 27 PHE C C 1
ATOM 4531 O O . PHE C 1 27 ? 47.150 8.315 0.662 1.00 30.71 27 PHE C O 1
ATOM 4539 N N . GLN C 1 28 ? 45.921 6.841 -0.526 1.00 30.40 28 GLN C N 1
ATOM 4540 C CA . GLN C 1 28 ? 45.270 6.179 0.602 1.00 32.56 28 GLN C CA 1
ATOM 4541 C C . GLN C 1 28 ? 44.446 7.178 1.405 1.00 31.49 28 GLN C C 1
ATOM 4542 O O . GLN C 1 28 ? 44.767 7.455 2.569 1.00 32.42 28 GLN C O 1
ATOM 4548 N N . PRO C 1 29 ? 43.371 7.718 0.835 1.00 31.57 29 PRO C N 1
ATOM 4549 C CA . PRO C 1 29 ? 42.636 8.793 1.511 1.00 31.11 29 PRO C CA 1
ATOM 4550 C C . PRO C 1 29 ? 41.853 8.299 2.719 1.00 31.90 29 PRO C C 1
ATOM 4551 O O . PRO C 1 29 ? 41.464 7.131 2.813 1.00 31.74 29 PRO C O 1
ATOM 4555 N N . THR C 1 30 ? 41.637 9.220 3.658 1.00 32.27 30 THR C N 1
ATOM 4556 C CA . THR C 1 30 ? 40.858 8.968 4.862 1.00 35.09 30 THR C CA 1
ATOM 4557 C C . THR C 1 30 ? 39.951 10.164 5.113 1.00 37.71 30 THR C C 1
ATOM 4558 O O . THR C 1 30 ? 40.037 11.187 4.429 1.00 37.55 30 THR C O 1
ATOM 4562 N N . ALA C 1 31 ? 39.090 10.038 6.128 1.00 38.32 31 ALA C N 1
ATOM 4563 C CA . ALA C 1 31 ? 38.260 11.173 6.518 1.00 39.51 31 ALA C CA 1
ATOM 4564 C C . ALA C 1 31 ? 39.120 12.377 6.889 1.00 41.19 31 ALA C C 1
ATOM 4565 O O . ALA C 1 31 ? 38.843 13.504 6.463 1.00 40.67 31 ALA C O 1
ATOM 4567 N N . GLU C 1 32 ? 40.188 12.151 7.656 1.00 41.90 32 GLU C N 1
ATOM 4568 C CA . GLU C 1 32 ? 41.050 13.247 8.087 1.00 43.48 32 GLU C CA 1
ATOM 4569 C C . GLU C 1 32 ? 41.940 13.766 6.965 1.00 40.07 32 GLU C C 1
ATOM 4570 O O . GLU C 1 32 ? 42.396 14.914 7.028 1.00 39.31 32 GLU C O 1
ATOM 4576 N N . ARG C 1 33 ? 42.197 12.958 5.944 1.00 36.31 33 ARG C N 1
ATOM 4577 C CA . ARG C 1 33 ? 43.116 13.326 4.868 1.00 35.55 33 ARG C CA 1
ATOM 4578 C C . ARG C 1 33 ? 42.526 12.837 3.554 1.00 32.32 33 ARG C C 1
ATOM 4579 O O . ARG C 1 33 ? 42.924 11.797 3.017 1.00 30.94 33 ARG C O 1
ATOM 4587 N N . PRO C 1 34 ? 41.550 13.559 3.013 1.00 30.31 34 PRO C N 1
ATOM 4588 C CA . PRO C 1 34 ? 40.914 13.132 1.765 1.00 28.51 34 PRO C CA 1
ATOM 4589 C C . PRO C 1 34 ? 41.798 13.404 0.555 1.00 28.30 34 PRO C C 1
ATOM 4590 O O . PRO C 1 34 ? 42.684 14.260 0.571 1.00 28.27 34 PRO C O 1
ATOM 4594 N N . PHE C 1 35 ? 41.541 12.646 -0.504 1.00 25.66 35 PHE C N 1
ATOM 4595 C CA . PHE C 1 35 ? 42.118 12.951 -1.804 1.00 22.28 35 PHE C CA 1
ATOM 4596 C C . PHE C 1 35 ? 41.248 13.998 -2.483 1.00 23.50 35 PHE C C 1
ATOM 4597 O O . PHE C 1 35 ? 40.026 13.849 -2.544 1.00 24.41 35 PHE C O 1
ATOM 4605 N N . VAL C 1 36 ? 41.872 15.055 -2.997 1.00 23.05 36 VAL C N 1
ATOM 4606 C CA . VAL C 1 36 ? 41.145 16.186 -3.563 1.00 21.76 36 VAL C CA 1
ATOM 4607 C C . VAL C 1 36 ? 41.321 16.155 -5.074 1.00 22.36 36 VAL C C 1
ATOM 4608 O O . VAL C 1 36 ? 42.443 16.272 -5.586 1.00 22.39 36 VAL C O 1
ATOM 4612 N N . LEU C 1 37 ? 40.207 15.990 -5.782 1.00 20.45 37 LEU C N 1
ATOM 4613 C CA . LEU C 1 37 ? 40.191 15.735 -7.216 1.00 20.51 37 LEU C CA 1
ATOM 4614 C C . LEU C 1 37 ? 39.443 16.861 -7.919 1.00 20.17 37 LEU C C 1
ATOM 4615 O O . LEU C 1 37 ? 38.266 17.103 -7.625 1.00 20.31 37 LEU C O 1
ATOM 4620 N N . GLY C 1 38 ? 40.111 17.537 -8.851 1.00 17.85 38 GLY C N 1
ATOM 4621 C CA . GLY C 1 38 ? 39.459 18.552 -9.659 1.00 17.08 38 GLY C CA 1
ATOM 4622 C C . GLY C 1 38 ? 38.932 17.951 -10.952 1.00 17.03 38 GLY C C 1
ATOM 4623 O O . GLY C 1 38 ? 39.580 17.100 -11.562 1.00 17.98 38 GLY C O 1
ATOM 4624 N N . LEU C 1 39 ? 37.747 18.409 -11.365 1.00 18.16 39 LEU C N 1
ATOM 4625 C CA . LEU C 1 39 ? 37.010 17.750 -12.437 1.00 17.69 39 LEU C CA 1
ATOM 4626 C C . LEU C 1 39 ? 36.455 18.735 -13.454 1.00 17.86 39 LEU C C 1
ATOM 4627 O O . LEU C 1 39 ? 36.078 19.862 -13.106 1.00 18.75 39 LEU C O 1
ATOM 4632 N N . PRO C 1 40 ? 36.368 18.311 -14.736 1.00 18.18 40 PRO C N 1
ATOM 4633 C CA . PRO C 1 40 ? 35.731 19.143 -15.762 1.00 17.38 40 PRO C CA 1
ATOM 4634 C C . PRO C 1 40 ? 34.379 18.602 -16.202 1.00 18.77 40 PRO C C 1
ATOM 4635 O O . PRO C 1 40 ? 34.047 17.436 -15.954 1.00 20.40 40 PRO C O 1
ATOM 4639 N N . THR C 1 41 ? 33.600 19.431 -16.889 1.00 18.51 41 THR C N 1
ATOM 4640 C CA . THR C 1 41 ? 32.482 18.892 -17.656 1.00 18.52 41 THR C CA 1
ATOM 4641 C C . THR C 1 41 ? 32.854 18.889 -19.138 1.00 19.82 41 THR C C 1
ATOM 4642 O O . THR C 1 41 ? 34.040 18.814 -19.485 1.00 20.18 41 THR C O 1
ATOM 4646 N N . GLY C 1 42 ? 31.860 18.963 -20.016 1.00 20.58 42 GLY C N 1
ATOM 4647 C CA . GLY C 1 42 ? 32.102 18.878 -21.442 1.00 19.95 42 GLY C CA 1
ATOM 4648 C C . GLY C 1 42 ? 31.998 17.454 -21.943 1.00 19.96 42 GLY C C 1
ATOM 4649 O O . GLY C 1 42 ? 31.761 16.502 -21.191 1.00 21.79 42 GLY C O 1
ATOM 4650 N N . GLY C 1 43 ? 32.184 17.309 -23.256 1.00 16.90 43 GLY C N 1
ATOM 4651 C CA . GLY C 1 43 ? 32.111 15.990 -23.868 1.00 17.58 43 GLY C CA 1
ATOM 4652 C C . GLY C 1 43 ? 33.347 15.140 -23.666 1.00 18.00 43 GLY C C 1
ATOM 4653 O O . GLY C 1 43 ? 33.243 13.909 -23.567 1.00 18.28 43 GLY C O 1
ATOM 4654 N N . THR C 1 44 ? 34.525 15.766 -23.596 1.00 17.28 44 THR C N 1
ATOM 4655 C CA . THR C 1 44 ? 35.758 14.985 -23.527 1.00 16.51 44 THR C CA 1
ATOM 4656 C C . THR C 1 44 ? 35.811 14.015 -22.350 1.00 15.48 44 THR C C 1
ATOM 4657 O O . THR C 1 44 ? 36.234 12.865 -22.564 1.00 18.62 44 THR C O 1
ATOM 4661 N N . PRO C 1 45 ? 35.428 14.377 -21.122 1.00 16.47 45 PRO C N 1
ATOM 4662 C CA . PRO C 1 45 ? 35.638 13.458 -19.993 1.00 16.48 45 PRO C CA 1
ATOM 4663 C C . PRO C 1 45 ? 34.591 12.367 -19.850 1.00 18.16 45 PRO C C 1
ATOM 4664 O O . PRO C 1 45 ? 34.701 11.557 -18.923 1.00 19.56 45 PRO C O 1
ATOM 4668 N N . LEU C 1 46 ? 33.581 12.316 -20.718 1.00 18.68 46 LEU C N 1
ATOM 4669 C CA . LEU C 1 46 ? 32.499 11.357 -20.518 1.00 19.59 46 LEU C CA 1
ATOM 4670 C C . LEU C 1 46 ? 33.012 9.919 -20.490 1.00 21.07 46 LEU C C 1
ATOM 4671 O O . LEU C 1 46 ? 32.605 9.130 -19.627 1.00 22.86 46 LEU C O 1
ATOM 4676 N N . ALA C 1 47 ? 33.915 9.557 -21.410 1.00 20.70 47 ALA C N 1
ATOM 4677 C CA . ALA C 1 47 ? 34.454 8.195 -21.412 1.00 20.68 47 ALA C CA 1
ATOM 4678 C C . ALA C 1 47 ? 35.224 7.903 -20.127 1.00 21.75 47 ALA C C 1
ATOM 4679 O O . ALA C 1 47 ? 35.204 6.769 -19.621 1.00 23.14 47 ALA C O 1
ATOM 4681 N N . THR C 1 48 ? 35.921 8.908 -19.594 1.00 20.23 48 THR C N 1
ATOM 4682 C CA . THR C 1 48 ? 36.642 8.729 -18.336 1.00 20.40 48 THR C CA 1
ATOM 4683 C C . THR C 1 48 ? 35.673 8.482 -17.183 1.00 22.47 48 THR C C 1
ATOM 4684 O O . THR C 1 48 ? 35.879 7.570 -16.374 1.00 22.23 48 THR C O 1
ATOM 4688 N N . TYR C 1 49 ? 34.601 9.285 -17.093 1.00 22.50 49 TYR C N 1
ATOM 4689 C CA . TYR C 1 49 ? 33.620 9.074 -16.027 1.00 22.87 49 TYR C CA 1
ATOM 4690 C C . TYR C 1 49 ? 32.997 7.684 -16.116 1.00 23.85 49 TYR C C 1
ATOM 4691 O O . TYR C 1 49 ? 32.832 7.001 -15.093 1.00 24.71 49 TYR C O 1
ATOM 4700 N N . LYS C 1 50 ? 32.661 7.236 -17.331 1.00 21.63 50 LYS C N 1
ATOM 4701 C CA . LYS C 1 50 ? 32.093 5.897 -17.484 1.00 23.64 50 LYS C CA 1
ATOM 4702 C C . LYS C 1 50 ? 33.068 4.829 -17.018 1.00 22.05 50 LYS C C 1
ATOM 4703 O O . LYS C 1 50 ? 32.673 3.867 -16.343 1.00 24.50 50 LYS C O 1
ATOM 4709 N N . ALA C 1 51 ? 34.349 4.988 -17.351 1.00 21.97 51 ALA C N 1
ATOM 4710 C CA . ALA C 1 51 ? 35.344 4.008 -16.929 1.00 23.58 51 ALA C CA 1
ATOM 4711 C C . ALA C 1 51 ? 35.522 4.013 -15.415 1.00 25.71 51 ALA C C 1
ATOM 4712 O O . ALA C 1 51 ? 35.663 2.948 -14.798 1.00 26.78 51 ALA C O 1
ATOM 4714 N N . LEU C 1 52 ? 35.532 5.200 -14.798 1.00 23.27 52 LEU C N 1
ATOM 4715 C CA . LEU C 1 52 ? 35.656 5.274 -13.343 1.00 24.10 52 LEU C CA 1
ATOM 4716 C C . LEU C 1 52 ? 34.480 4.601 -12.650 1.00 26.45 52 LEU C C 1
ATOM 4717 O O . LEU C 1 52 ? 34.656 3.914 -11.636 1.00 26.73 52 LEU C O 1
ATOM 4722 N N . ILE C 1 53 ? 33.269 4.810 -13.166 1.00 25.99 53 ILE C N 1
ATOM 4723 C CA . ILE C 1 53 ? 32.102 4.148 -12.597 1.00 26.57 53 ILE C CA 1
ATOM 4724 C C . ILE C 1 53 ? 32.256 2.635 -12.694 1.00 29.02 53 ILE C C 1
ATOM 4725 O O . ILE C 1 53 ? 31.995 1.905 -11.728 1.00 30.00 53 ILE C O 1
ATOM 4730 N N . GLU C 1 54 ? 32.709 2.144 -13.852 1.00 29.25 54 GLU C N 1
ATOM 4731 C CA . GLU C 1 54 ? 32.914 0.707 -14.016 1.00 30.82 54 GLU C CA 1
ATOM 4732 C C . GLU C 1 54 ? 33.974 0.191 -13.055 1.00 31.30 54 GLU C C 1
ATOM 4733 O O . GLU C 1 54 ? 33.818 -0.888 -12.466 1.00 32.22 54 GLU C O 1
ATOM 4739 N N . MET C 1 55 ? 35.067 0.941 -12.889 1.00 30.28 55 MET C N 1
ATOM 4740 C CA . MET C 1 55 ? 36.116 0.508 -11.971 1.00 29.77 55 MET C CA 1
ATOM 4741 C C . MET C 1 55 ? 35.607 0.480 -10.535 1.00 30.81 55 MET C C 1
ATOM 4742 O O . MET C 1 55 ? 35.909 -0.454 -9.779 1.00 30.84 55 MET C O 1
ATOM 4747 N N . HIS C 1 56 ? 34.813 1.481 -10.147 1.00 29.22 56 HIS C N 1
ATOM 4748 C CA . HIS C 1 56 ? 34.249 1.495 -8.802 1.00 31.32 56 HIS C CA 1
ATOM 4749 C C . HIS C 1 56 ? 33.309 0.313 -8.585 1.00 33.61 56 HIS C C 1
ATOM 4750 O O . HIS C 1 56 ? 33.366 -0.356 -7.544 1.00 33.76 56 HIS C O 1
ATOM 4757 N N . LYS C 1 57 ? 32.437 0.036 -9.560 1.00 33.20 57 LYS C N 1
ATOM 4758 C CA . LYS C 1 57 ? 31.538 -1.111 -9.438 1.00 35.74 57 LYS C CA 1
ATOM 4759 C C . LYS C 1 57 ? 32.312 -2.418 -9.332 1.00 34.40 57 LYS C C 1
ATOM 4760 O O . LYS C 1 57 ? 31.844 -3.370 -8.691 1.00 36.06 57 LYS C O 1
ATOM 4766 N N . ALA C 1 58 ? 33.490 -2.488 -9.944 1.00 33.86 58 ALA C N 1
ATOM 4767 C CA . ALA C 1 58 ? 34.335 -3.673 -9.859 1.00 33.75 58 ALA C CA 1
ATOM 4768 C C . ALA C 1 58 ? 35.148 -3.724 -8.572 1.00 34.17 58 ALA C C 1
ATOM 4769 O O . ALA C 1 58 ? 35.888 -4.689 -8.367 1.00 35.77 58 ALA C O 1
ATOM 4771 N N . GLY C 1 59 ? 35.029 -2.719 -7.706 1.00 34.80 59 GLY C N 1
ATOM 4772 C CA . GLY C 1 59 ? 35.762 -2.710 -6.456 1.00 35.89 59 GLY C CA 1
ATOM 4773 C C . GLY C 1 59 ? 37.196 -2.245 -6.555 1.00 35.92 59 GLY C C 1
ATOM 4774 O O . GLY C 1 59 ? 37.981 -2.495 -5.636 1.00 38.00 59 GLY C O 1
ATOM 4775 N N . GLU C 1 60 ? 37.569 -1.580 -7.647 1.00 33.58 60 GLU C N 1
ATOM 4776 C CA . GLU C 1 60 ? 38.941 -1.129 -7.848 1.00 34.15 60 GLU C CA 1
ATOM 4777 C C . GLU C 1 60 ? 39.225 0.230 -7.224 1.00 33.97 60 GLU C C 1
ATOM 4778 O O . GLU C 1 60 ? 40.398 0.598 -7.083 1.00 33.34 60 GLU C O 1
ATOM 4784 N N . VAL C 1 61 ? 38.193 0.981 -6.841 1.00 31.84 61 VAL C N 1
ATOM 4785 C CA . VAL C 1 61 ? 38.390 2.317 -6.296 1.00 29.58 61 VAL C CA 1
ATOM 4786 C C . VAL C 1 61 ? 37.139 2.702 -5.525 1.00 29.08 61 VAL C C 1
ATOM 4787 O O . VAL C 1 61 ? 36.026 2.292 -5.870 1.00 29.84 61 VAL C O 1
ATOM 4791 N N . SER C 1 62 ? 37.329 3.466 -4.457 1.00 28.68 62 SER C N 1
ATOM 4792 C CA . SER C 1 62 ? 36.238 4.043 -3.688 1.00 28.58 62 SER C CA 1
ATOM 4793 C C . SER C 1 62 ? 36.409 5.553 -3.642 1.00 28.10 62 SER C C 1
ATOM 4794 O O . SER C 1 62 ? 37.527 6.055 -3.494 1.00 28.31 62 SER C O 1
ATOM 4797 N N . PHE C 1 63 ? 35.295 6.272 -3.767 1.00 26.82 63 PHE C N 1
ATOM 4798 C CA . PHE C 1 63 ? 35.288 7.724 -3.674 1.00 26.94 63 PHE C CA 1
ATOM 4799 C C . PHE C 1 63 ? 34.767 8.214 -2.331 1.00 28.41 63 PHE C C 1
ATOM 4800 O O . PHE C 1 63 ? 34.463 9.403 -2.193 1.00 29.13 63 PHE C O 1
ATOM 4808 N N . LYS C 1 64 ? 34.658 7.321 -1.343 1.00 29.48 64 LYS C N 1
ATOM 4809 C CA . LYS C 1 64 ? 34.101 7.693 -0.046 1.00 31.85 64 LYS C CA 1
ATOM 4810 C C . LYS C 1 64 ? 34.867 8.851 0.581 1.00 31.84 64 LYS C C 1
ATOM 4811 O O . LYS C 1 64 ? 34.273 9.732 1.215 1.00 32.74 64 LYS C O 1
ATOM 4817 N N . HIS C 1 65 ? 36.186 8.875 0.409 1.00 30.41 65 HIS C N 1
ATOM 4818 C CA . HIS C 1 65 ? 37.012 9.939 0.959 1.00 30.32 65 HIS C CA 1
ATOM 4819 C C . HIS C 1 65 ? 37.696 10.745 -0.142 1.00 30.05 65 HIS C C 1
ATOM 4820 O O . HIS C 1 65 ? 38.826 11.209 0.024 1.00 31.22 65 HIS C O 1
ATOM 4827 N N . VAL C 1 66 ? 37.017 10.924 -1.273 1.00 27.34 66 VAL C N 1
ATOM 4828 C CA . VAL C 1 66 ? 37.464 11.837 -2.318 1.00 24.98 66 VAL C CA 1
ATOM 4829 C C . VAL C 1 66 ? 36.612 13.098 -2.264 1.00 25.30 66 VAL C C 1
ATOM 4830 O O . VAL C 1 66 ? 35.372 13.030 -2.241 1.00 24.94 66 VAL C O 1
ATOM 4834 N N . VAL C 1 67 ? 37.281 14.247 -2.216 1.00 23.45 67 VAL C N 1
ATOM 4835 C CA . VAL C 1 67 ? 36.646 15.557 -2.270 1.00 22.00 67 VAL C CA 1
ATOM 4836 C C . VAL C 1 67 ? 36.825 16.079 -3.685 1.00 22.61 67 VAL C C 1
ATOM 4837 O O . VAL C 1 67 ? 37.927 15.993 -4.243 1.00 25.58 67 VAL C O 1
ATOM 4841 N N . THR C 1 68 ? 35.755 16.597 -4.286 1.00 20.87 68 THR C N 1
ATOM 4842 C CA . THR C 1 68 ? 35.853 17.076 -5.661 1.00 20.08 68 THR C CA 1
ATOM 4843 C C . THR C 1 68 ? 35.591 18.571 -5.741 1.00 20.39 68 THR C C 1
ATOM 4844 O O . THR C 1 68 ? 34.820 19.134 -4.951 1.00 21.81 68 THR C O 1
ATOM 4848 N N . PHE C 1 69 ? 36.263 19.203 -6.704 1.00 18.53 69 PHE C N 1
ATOM 4849 C CA . PHE C 1 69 ? 36.021 20.581 -7.103 1.00 17.76 69 PHE C CA 1
ATOM 4850 C C . PHE C 1 69 ? 35.860 20.604 -8.613 1.00 20.15 69 PHE C C 1
ATOM 4851 O O . PHE C 1 69 ? 36.704 20.058 -9.324 1.00 22.31 69 PHE C O 1
ATOM 4859 N N . ASN C 1 70 ? 34.807 21.247 -9.107 1.00 18.58 70 ASN C N 1
ATOM 4860 C CA . ASN C 1 70 ? 34.706 21.406 -10.553 1.00 18.64 70 ASN C CA 1
ATOM 4861 C C . ASN C 1 70 ? 35.350 22.713 -11.017 1.00 18.51 70 ASN C C 1
ATOM 4862 O O . ASN C 1 70 ? 35.550 23.652 -10.243 1.00 20.32 70 ASN C O 1
ATOM 4867 N N . MET C 1 71 ? 35.667 22.755 -12.316 1.00 17.57 71 MET C N 1
ATOM 4868 C CA . MET C 1 71 ? 36.343 23.912 -12.898 1.00 17.45 71 MET C CA 1
ATOM 4869 C C . MET C 1 71 ? 35.437 25.133 -12.970 1.00 20.29 71 MET C C 1
ATOM 4870 O O . MET C 1 71 ? 35.915 26.269 -12.836 1.00 19.88 71 MET C O 1
ATOM 4875 N N . ASP C 1 72 ? 34.149 24.938 -13.250 1.00 18.90 72 ASP C N 1
ATOM 4876 C CA . ASP C 1 72 ? 33.344 26.087 -13.648 1.00 19.61 72 ASP C CA 1
ATOM 4877 C C . ASP C 1 72 ? 31.863 25.748 -13.612 1.00 20.12 72 ASP C C 1
ATOM 4878 O O . ASP C 1 72 ? 31.465 24.599 -13.396 1.00 21.71 72 ASP C O 1
ATOM 4883 N N . GLU C 1 73 ? 31.052 26.782 -13.825 1.00 17.86 73 GLU C N 1
ATOM 4884 C CA . GLU C 1 73 ? 29.605 26.651 -13.943 1.00 18.54 73 GLU C CA 1
ATOM 4885 C C . GLU C 1 73 ? 29.100 27.849 -14.734 1.00 19.52 73 GLU C C 1
ATOM 4886 O O . GLU C 1 73 ? 29.667 28.942 -14.651 1.00 20.69 73 GLU C O 1
ATOM 4892 N N . TYR C 1 74 ? 28.048 27.629 -15.517 1.00 18.48 74 TYR C N 1
ATOM 4893 C CA . TYR C 1 74 ? 27.425 28.723 -16.250 1.00 19.36 74 TYR C CA 1
ATOM 4894 C C . TYR C 1 74 ? 26.761 29.714 -15.299 1.00 20.77 74 TYR C C 1
ATOM 4895 O O . TYR C 1 74 ? 26.167 29.327 -14.289 1.00 21.93 74 TYR C O 1
ATOM 4904 N N . VAL C 1 75 ? 26.820 30.996 -15.655 1.00 19.69 75 VAL C N 1
ATOM 4905 C CA . VAL C 1 75 ? 26.087 32.046 -14.955 1.00 19.77 75 VAL C CA 1
ATOM 4906 C C . VAL C 1 75 ? 24.686 32.157 -15.544 1.00 22.59 75 VAL C C 1
ATOM 4907 O O . VAL C 1 75 ? 24.502 32.127 -16.767 1.00 24.11 75 VAL C O 1
ATOM 4911 N N . GLY C 1 76 ? 23.684 32.284 -14.674 1.00 24.28 76 GLY C N 1
ATOM 4912 C CA . GLY C 1 76 ? 22.342 32.606 -15.110 1.00 25.38 76 GLY C CA 1
ATOM 4913 C C . GLY C 1 76 ? 21.497 31.436 -15.559 1.00 29.15 76 GLY C C 1
ATOM 4914 O O . GLY C 1 76 ? 20.279 31.591 -15.700 1.00 35.70 76 GLY C O 1
ATOM 4915 N N . LEU C 1 77 ? 22.090 30.276 -15.788 1.00 27.89 77 LEU C N 1
ATOM 4916 C CA . LEU C 1 77 ? 21.359 29.086 -16.188 1.00 27.65 77 LEU C CA 1
ATOM 4917 C C . LEU C 1 77 ? 20.820 28.402 -14.939 1.00 30.15 77 LEU C C 1
ATOM 4918 O O . LEU C 1 77 ? 21.556 28.221 -13.964 1.00 31.34 77 LEU C O 1
ATOM 4923 N N . ALA C 1 78 ? 19.536 28.042 -14.958 1.00 30.59 78 ALA C N 1
ATOM 4924 C CA . ALA C 1 78 ? 18.940 27.365 -13.812 1.00 32.03 78 ALA C CA 1
ATOM 4925 C C . ALA C 1 78 ? 19.760 26.141 -13.429 1.00 32.21 78 ALA C C 1
ATOM 4926 O O . ALA C 1 78 ? 20.175 25.359 -14.290 1.00 33.25 78 ALA C O 1
ATOM 4928 N N . ALA C 1 79 ? 20.015 25.995 -12.128 1.00 30.25 79 ALA C N 1
ATOM 4929 C CA . ALA C 1 79 ? 20.811 24.867 -11.656 1.00 31.03 79 ALA C CA 1
ATOM 4930 C C . ALA C 1 79 ? 20.167 23.529 -12.007 1.00 32.65 79 ALA C C 1
ATOM 4931 O O . ALA C 1 79 ? 20.878 22.550 -12.262 1.00 33.37 79 ALA C O 1
ATOM 4933 N N . ASP C 1 80 ? 18.834 23.458 -12.022 1.00 32.32 80 ASP C N 1
ATOM 4934 C CA . ASP C 1 80 ? 18.183 22.206 -12.392 1.00 33.10 80 ASP C CA 1
ATOM 4935 C C . ASP C 1 80 ? 18.034 22.037 -13.902 1.00 31.13 80 ASP C C 1
ATOM 4936 O O . ASP C 1 80 ? 17.449 21.042 -14.340 1.00 33.92 80 ASP C O 1
ATOM 4941 N N . HIS C 1 81 ? 18.556 22.961 -14.704 1.00 29.67 81 HIS C N 1
ATOM 4942 C CA . HIS C 1 81 ? 18.612 22.736 -16.139 1.00 28.77 81 HIS C CA 1
ATOM 4943 C C . HIS C 1 81 ? 19.473 21.505 -16.409 1.00 26.99 81 HIS C C 1
ATOM 4944 O O . HIS C 1 81 ? 20.522 21.333 -15.774 1.00 26.90 81 HIS C O 1
ATOM 4951 N N . PRO C 1 82 ? 19.048 20.617 -17.311 1.00 26.40 82 PRO C N 1
ATOM 4952 C CA . PRO C 1 82 ? 19.830 19.392 -17.564 1.00 27.79 82 PRO C CA 1
ATOM 4953 C C . PRO C 1 82 ? 21.235 19.646 -18.079 1.00 26.89 82 PRO C C 1
ATOM 4954 O O . PRO C 1 82 ? 22.083 18.754 -17.964 1.00 28.08 82 PRO C O 1
ATOM 4958 N N . GLU C 1 83 ? 21.520 20.818 -18.638 1.00 26.45 83 GLU C N 1
ATOM 4959 C CA . GLU C 1 83 ? 22.865 21.121 -19.107 1.00 28.75 83 GLU C CA 1
ATOM 4960 C C . GLU C 1 83 ? 23.622 22.079 -18.189 1.00 25.93 83 GLU C C 1
ATOM 4961 O O . GLU C 1 83 ? 24.712 22.535 -18.554 1.00 25.62 83 GLU C O 1
ATOM 4967 N N . SER C 1 84 ? 23.092 22.388 -17.007 1.00 23.30 84 SER C N 1
ATOM 4968 C CA . SER C 1 84 ? 23.956 22.989 -16.000 1.00 21.76 84 SER C CA 1
ATOM 4969 C C . SER C 1 84 ? 25.094 22.025 -15.683 1.00 20.56 84 SER C C 1
ATOM 4970 O O . SER C 1 84 ? 24.962 20.804 -15.812 1.00 21.82 84 SER C O 1
ATOM 4973 N N . TYR C 1 85 ? 26.232 22.578 -15.275 1.00 18.86 85 TYR C N 1
ATOM 4974 C CA . TYR C 1 85 ? 27.358 21.705 -14.976 1.00 19.12 85 TYR C CA 1
ATOM 4975 C C . TYR C 1 85 ? 27.109 20.911 -13.698 1.00 21.04 85 TYR C C 1
ATOM 4976 O O . TYR C 1 85 ? 27.611 19.789 -13.555 1.00 20.82 85 TYR C O 1
ATOM 4985 N N . ARG C 1 86 ? 26.301 21.451 -12.786 1.00 20.51 86 ARG C N 1
ATOM 4986 C CA . ARG C 1 86 ? 25.844 20.667 -11.642 1.00 21.88 86 ARG C CA 1
ATOM 4987 C C . ARG C 1 86 ? 25.065 19.435 -12.097 1.00 22.97 86 ARG C C 1
ATOM 4988 O O . ARG C 1 86 ? 25.348 18.311 -11.661 1.00 22.67 86 ARG C O 1
ATOM 4996 N N . SER C 1 87 ? 24.074 19.628 -12.980 1.00 22.38 87 SER C N 1
ATOM 4997 C CA . SER C 1 87 ? 23.298 18.496 -13.481 1.00 22.16 87 SER C CA 1
ATOM 4998 C C . SER C 1 87 ? 24.185 17.489 -14.197 1.00 22.24 87 SER C C 1
ATOM 4999 O O . SER C 1 87 ? 24.036 16.273 -14.011 1.00 21.92 87 SER C O 1
ATOM 5002 N N . PHE C 1 88 ? 25.097 17.979 -15.037 1.00 22.01 88 PHE C N 1
ATOM 5003 C CA . PHE C 1 88 ? 26.048 17.110 -15.721 1.00 19.97 88 PHE C CA 1
ATOM 5004 C C . PHE C 1 88 ? 26.791 16.222 -14.732 1.00 21.42 88 PHE C C 1
ATOM 5005 O O . PHE C 1 88 ? 26.909 15.009 -14.938 1.00 22.40 88 PHE C O 1
ATOM 5013 N N . MET C 1 89 ? 27.332 16.819 -13.664 1.00 20.90 89 MET C N 1
ATOM 5014 C CA . MET C 1 89 ? 28.180 16.050 -12.758 1.00 20.70 89 MET C CA 1
ATOM 5015 C C . MET C 1 89 ? 27.378 15.015 -11.979 1.00 21.74 89 MET C C 1
ATOM 5016 O O . MET C 1 89 ? 27.832 13.877 -11.808 1.00 22.71 89 MET C O 1
ATOM 5021 N N . TYR C 1 90 ? 26.189 15.378 -11.491 1.00 21.77 90 TYR C N 1
ATOM 5022 C CA . TYR C 1 90 ? 25.401 14.392 -10.756 1.00 22.51 90 TYR C CA 1
ATOM 5023 C C . TYR C 1 90 ? 24.919 13.277 -11.674 1.00 25.15 90 TYR C C 1
ATOM 5024 O O . TYR C 1 90 ? 25.019 12.096 -11.322 1.00 26.04 90 TYR C O 1
ATOM 5033 N N . ASN C 1 91 ? 24.420 13.623 -12.862 1.00 26.27 91 ASN C N 1
ATOM 5034 C CA . ASN C 1 91 ? 23.821 12.611 -13.730 1.00 27.22 91 ASN C CA 1
ATOM 5035 C C . ASN C 1 91 ? 24.874 11.693 -14.336 1.00 24.95 91 ASN C C 1
ATOM 5036 O O . ASN C 1 91 ? 24.630 10.493 -14.508 1.00 26.51 91 ASN C O 1
ATOM 5041 N N . ASN C 1 92 ? 26.042 12.235 -14.682 1.00 24.33 92 ASN C N 1
ATOM 5042 C CA . ASN C 1 92 ? 27.067 11.444 -15.347 1.00 24.06 92 ASN C CA 1
ATOM 5043 C C . ASN C 1 92 ? 28.079 10.828 -14.392 1.00 25.27 92 ASN C C 1
ATOM 5044 O O . ASN C 1 92 ? 28.844 9.957 -14.816 1.00 27.14 92 ASN C O 1
ATOM 5049 N N . PHE C 1 93 ? 28.110 11.241 -13.122 1.00 25.80 93 PHE C N 1
ATOM 5050 C CA . PHE C 1 93 ? 29.177 10.751 -12.254 1.00 23.09 93 PHE C CA 1
ATOM 5051 C C . PHE C 1 93 ? 28.732 10.547 -10.808 1.00 25.18 93 PHE C C 1
ATOM 5052 O O . PHE C 1 93 ? 28.734 9.411 -10.320 1.00 25.40 93 PHE C O 1
ATOM 5060 N N . PHE C 1 94 ? 28.338 11.624 -10.118 1.00 23.74 94 PHE C N 1
ATOM 5061 C CA . PHE C 1 94 ? 28.108 11.544 -8.673 1.00 25.04 94 PHE C CA 1
ATOM 5062 C C . PHE C 1 94 ? 27.028 10.525 -8.320 1.00 27.01 94 PHE C C 1
ATOM 5063 O O . PHE C 1 94 ? 27.157 9.788 -7.332 1.00 26.99 94 PHE C O 1
ATOM 5071 N N . ASN C 1 95 ? 25.946 10.478 -9.099 1.00 25.88 95 ASN C N 1
ATOM 5072 C CA . ASN C 1 95 ? 24.853 9.564 -8.766 1.00 28.27 95 ASN C CA 1
ATOM 5073 C C . ASN C 1 95 ? 25.228 8.100 -8.941 1.00 28.42 95 ASN C C 1
ATOM 5074 O O . ASN C 1 95 ? 24.413 7.228 -8.612 1.00 30.28 95 ASN C O 1
ATOM 5079 N N . HIS C 1 96 ? 26.432 7.800 -9.425 1.00 29.04 96 HIS C N 1
ATOM 5080 C CA . HIS C 1 96 ? 26.809 6.431 -9.750 1.00 30.22 96 HIS C CA 1
ATOM 5081 C C . HIS C 1 96 ? 28.002 5.932 -8.951 1.00 30.08 96 HIS C C 1
ATOM 5082 O O . HIS C 1 96 ? 28.487 4.823 -9.217 1.00 29.97 96 HIS C O 1
ATOM 5089 N N . ILE C 1 97 ? 28.483 6.709 -7.979 1.00 29.30 97 ILE C N 1
ATOM 5090 C CA . ILE C 1 97 ? 29.657 6.359 -7.191 1.00 28.66 97 ILE C CA 1
ATOM 5091 C C . ILE C 1 97 ? 29.360 6.632 -5.722 1.00 29.77 97 ILE C C 1
ATOM 5092 O O . ILE C 1 97 ? 28.364 7.269 -5.372 1.00 31.07 97 ILE C O 1
ATOM 5097 N N . ASP C 1 98 ? 30.250 6.149 -4.855 1.00 30.31 98 ASP C N 1
ATOM 5098 C CA . ASP C 1 98 ? 30.049 6.276 -3.410 1.00 31.40 98 ASP C CA 1
ATOM 5099 C C . ASP C 1 98 ? 30.648 7.564 -2.854 1.00 32.87 98 ASP C C 1
ATOM 5100 O O . ASP C 1 98 ? 31.188 7.588 -1.741 1.00 34.10 98 ASP C O 1
ATOM 5105 N N . ILE C 1 99 ? 30.558 8.654 -3.621 1.00 29.56 99 ILE C N 1
ATOM 5106 C CA . ILE C 1 99 ? 31.008 9.955 -3.144 1.00 29.15 99 ILE C CA 1
ATOM 5107 C C . ILE C 1 99 ? 30.021 10.480 -2.107 1.00 30.48 99 ILE C C 1
ATOM 5108 O O . ILE C 1 99 ? 28.826 10.153 -2.129 1.00 32.45 99 ILE C O 1
ATOM 5113 N N . GLN C 1 100 ? 30.527 11.266 -1.160 1.00 29.22 100 GLN C N 1
ATOM 5114 C CA . GLN C 1 100 ? 29.711 11.832 -0.094 1.00 29.95 100 GLN C CA 1
ATOM 5115 C C . GLN C 1 100 ? 29.299 13.255 -0.440 1.00 30.08 100 GLN C C 1
ATOM 5116 O O . GLN C 1 100 ? 30.107 14.043 -0.941 1.00 30.07 100 GLN C O 1
ATOM 5122 N N . GLU C 1 101 ? 28.037 13.582 -0.154 1.00 28.83 101 GLU C N 1
ATOM 5123 C CA . GLU C 1 101 ? 27.505 14.885 -0.542 1.00 31.60 101 GLU C CA 1
ATOM 5124 C C . GLU C 1 101 ? 28.322 16.032 0.050 1.00 31.01 101 GLU C C 1
ATOM 5125 O O . GLU C 1 101 ? 28.570 17.037 -0.629 1.00 30.97 101 GLU C O 1
ATOM 5131 N N . GLU C 1 102 ? 28.769 15.893 1.304 1.00 29.23 102 GLU C N 1
ATOM 5132 C CA . GLU C 1 102 ? 29.557 16.949 1.938 1.00 31.18 102 GLU C CA 1
ATOM 5133 C C . GLU C 1 102 ? 30.903 17.165 1.257 1.00 29.50 102 GLU C C 1
ATOM 5134 O O . GLU C 1 102 ? 31.519 18.220 1.452 1.00 30.49 102 GLU C O 1
ATOM 5140 N N . ASN C 1 103 ? 31.369 16.198 0.469 1.00 28.70 103 ASN C N 1
ATOM 5141 C CA . ASN C 1 103 ? 32.668 16.265 -0.183 1.00 26.73 103 ASN C CA 1
ATOM 5142 C C . ASN C 1 103 ? 32.595 16.789 -1.615 1.00 24.25 103 ASN C C 1
ATOM 5143 O O . ASN C 1 103 ? 33.633 16.883 -2.278 1.00 24.28 103 ASN C O 1
ATOM 5148 N N . ILE C 1 104 ? 31.408 17.131 -2.106 1.00 24.28 104 ILE C N 1
ATOM 5149 C CA . ILE C 1 104 ? 31.240 17.663 -3.456 1.00 23.08 104 ILE C CA 1
ATOM 5150 C C . ILE C 1 104 ? 31.278 19.181 -3.393 1.00 22.23 104 ILE C C 1
ATOM 5151 O O . ILE C 1 104 ? 30.587 19.790 -2.570 1.00 24.68 104 ILE C O 1
ATOM 5156 N N . ASN C 1 105 ? 32.061 19.800 -4.277 1.00 20.88 105 ASN C N 1
ATOM 5157 C CA . ASN C 1 105 ? 32.133 21.253 -4.349 1.00 21.30 105 ASN C CA 1
ATOM 5158 C C . ASN C 1 105 ? 31.884 21.707 -5.777 1.00 22.34 105 ASN C C 1
ATOM 5159 O O . ASN C 1 105 ? 32.513 21.203 -6.718 1.00 22.88 105 ASN C O 1
ATOM 5164 N N . LEU C 1 106 ? 30.963 22.658 -5.923 1.00 21.50 106 LEU C N 1
ATOM 5165 C CA . LEU C 1 106 ? 30.543 23.184 -7.211 1.00 21.46 106 LEU C CA 1
ATOM 5166 C C . LEU C 1 106 ? 30.388 24.692 -7.099 1.00 21.76 106 LEU C C 1
ATOM 5167 O O . LEU C 1 106 ? 30.019 25.214 -6.041 1.00 23.28 106 LEU C O 1
ATOM 5172 N N . LEU C 1 107 ? 30.661 25.389 -8.198 1.00 20.48 107 LEU C N 1
ATOM 5173 C CA . LEU C 1 107 ? 30.390 26.818 -8.259 1.00 21.01 107 LEU C CA 1
ATOM 5174 C C . LEU C 1 107 ? 28.901 27.056 -8.476 1.00 22.47 107 LEU C C 1
ATOM 5175 O O . LEU C 1 107 ? 28.251 26.348 -9.251 1.00 24.38 107 LEU C O 1
ATOM 5180 N N . ASN C 1 108 ? 28.356 28.049 -7.768 1.00 20.65 108 ASN C N 1
ATOM 5181 C CA . ASN C 1 108 ? 26.961 28.450 -7.912 1.00 22.20 108 ASN C CA 1
ATOM 5182 C C . ASN C 1 108 ? 26.923 29.673 -8.824 1.00 24.04 108 ASN C C 1
ATOM 5183 O O . ASN C 1 108 ? 27.356 30.763 -8.432 1.00 24.11 108 ASN C O 1
ATOM 5188 N N . GLY C 1 109 ? 26.405 29.493 -10.039 1.00 23.66 109 GLY C N 1
ATOM 5189 C CA . GLY C 1 109 ? 26.344 30.573 -11.002 1.00 24.78 109 GLY C CA 1
ATOM 5190 C C . GLY C 1 109 ? 25.159 31.499 -10.873 1.00 24.62 109 GLY C C 1
ATOM 5191 O O . GLY C 1 109 ? 24.977 32.375 -11.723 1.00 25.50 109 GLY C O 1
ATOM 5192 N N . ASN C 1 110 ? 24.350 31.344 -9.821 1.00 24.67 110 ASN C N 1
ATOM 5193 C CA . ASN C 1 110 ? 23.098 32.082 -9.688 1.00 27.92 110 ASN C CA 1
ATOM 5194 C C . ASN C 1 110 ? 22.999 32.846 -8.373 1.00 28.03 110 ASN C C 1
ATOM 5195 O O . ASN C 1 110 ? 21.889 33.177 -7.946 1.00 30.88 110 ASN C O 1
ATOM 5200 N N . THR C 1 111 ? 24.116 33.131 -7.711 1.00 26.55 111 THR C N 1
ATOM 5201 C CA . THR C 1 111 ? 24.008 33.951 -6.511 1.00 26.27 111 THR C CA 1
ATOM 5202 C C . THR C 1 111 ? 23.894 35.424 -6.894 1.00 27.72 111 THR C C 1
ATOM 5203 O O . THR C 1 111 ? 24.040 35.804 -8.060 1.00 28.57 111 THR C O 1
ATOM 5207 N N . ASP C 1 112 ? 23.637 36.264 -5.889 1.00 28.31 112 ASP C N 1
ATOM 5208 C CA . ASP C 1 112 ? 23.548 37.705 -6.090 1.00 26.70 112 ASP C CA 1
ATOM 5209 C C . ASP C 1 112 ? 24.907 38.396 -6.027 1.00 27.73 112 ASP C C 1
ATOM 5210 O O . ASP C 1 112 ? 24.964 39.633 -6.058 1.00 27.27 112 ASP C O 1
ATOM 5215 N N . ASP C 1 113 ? 26.000 37.630 -5.968 1.00 27.15 113 ASP C N 1
ATOM 5216 C CA . ASP C 1 113 ? 27.331 38.211 -5.771 1.00 28.75 113 ASP C CA 1
ATOM 5217 C C . ASP C 1 113 ? 28.355 37.200 -6.304 1.00 27.26 113 ASP C C 1
ATOM 5218 O O . ASP C 1 113 ? 28.851 36.355 -5.555 1.00 27.09 113 ASP C O 1
ATOM 5223 N N . HIS C 1 114 ? 28.664 37.307 -7.600 1.00 25.73 114 HIS C N 1
ATOM 5224 C CA . HIS C 1 114 ? 29.614 36.375 -8.205 1.00 26.00 114 HIS C CA 1
ATOM 5225 C C . HIS C 1 114 ? 30.976 36.451 -7.525 1.00 24.25 114 HIS C C 1
ATOM 5226 O O . HIS C 1 114 ? 31.631 35.421 -7.307 1.00 24.46 114 HIS C O 1
ATOM 5233 N N . GLU C 1 115 ? 31.422 37.662 -7.184 1.00 25.68 115 GLU C N 1
ATOM 5234 C CA . GLU C 1 115 ? 32.738 37.804 -6.571 1.00 26.53 115 GLU C CA 1
ATOM 5235 C C . GLU C 1 115 ? 32.800 37.077 -5.231 1.00 25.88 115 GLU C C 1
ATOM 5236 O O . GLU C 1 115 ? 33.792 36.402 -4.926 1.00 24.73 115 GLU C O 1
ATOM 5242 N N . ALA C 1 116 ? 31.737 37.181 -4.426 1.00 24.46 116 ALA C N 1
ATOM 5243 C CA . ALA C 1 116 ? 31.723 36.490 -3.140 1.00 25.80 116 ALA C CA 1
ATOM 5244 C C . ALA C 1 116 ? 31.695 34.977 -3.323 1.00 24.39 116 ALA C C 1
ATOM 5245 O O . ALA C 1 116 ? 32.347 34.241 -2.570 1.00 24.61 116 ALA C O 1
ATOM 5247 N N . GLU C 1 117 ? 30.941 34.493 -4.315 1.00 21.59 117 GLU C N 1
ATOM 5248 C CA . GLU C 1 117 ? 30.892 33.057 -4.568 1.00 21.93 117 GLU C CA 1
ATOM 5249 C C . GLU C 1 117 ? 32.254 32.529 -5.012 1.00 21.64 117 GLU C C 1
ATOM 5250 O O . GLU C 1 117 ? 32.692 31.457 -4.573 1.00 22.04 117 GLU C O 1
ATOM 5256 N N . CYS C 1 118 ? 32.944 33.275 -5.878 1.00 22.28 118 CYS C N 1
ATOM 5257 C CA . CYS C 1 118 ? 34.264 32.847 -6.331 1.00 20.46 118 CYS C CA 1
ATOM 5258 C C . CYS C 1 118 ? 35.275 32.851 -5.191 1.00 21.63 118 CYS C C 1
ATOM 5259 O O . CYS C 1 118 ? 36.132 31.961 -5.116 1.00 21.52 118 CYS C O 1
ATOM 5262 N N . LYS C 1 119 ? 35.200 33.846 -4.299 1.00 22.97 119 LYS C N 1
ATOM 5263 C CA . LYS C 1 119 ? 36.089 33.857 -3.141 1.00 24.48 119 LYS C CA 1
ATOM 5264 C C . LYS C 1 119 ? 35.760 32.710 -2.191 1.00 25.93 119 LYS C C 1
ATOM 5265 O O . LYS C 1 119 ? 36.668 32.067 -1.647 1.00 25.37 119 LYS C O 1
ATOM 5271 N N . ARG C 1 120 ? 34.467 32.442 -1.977 1.00 23.83 120 ARG C N 1
ATOM 5272 C CA . ARG C 1 120 ? 34.070 31.290 -1.173 1.00 23.84 120 ARG C CA 1
ATOM 5273 C C . ARG C 1 120 ? 34.699 30.013 -1.715 1.00 24.27 120 ARG C C 1
ATOM 5274 O O . ARG C 1 120 ? 35.203 29.179 -0.952 1.00 23.14 120 ARG C O 1
ATOM 5282 N N . TYR C 1 121 ? 34.706 29.867 -3.042 1.00 22.82 121 TYR C N 1
ATOM 5283 C CA . TYR C 1 121 ? 35.241 28.665 -3.673 1.00 22.26 121 TYR C CA 1
ATOM 5284 C C . TYR C 1 121 ? 36.749 28.555 -3.460 1.00 22.45 121 TYR C C 1
ATOM 5285 O O . TYR C 1 121 ? 37.257 27.487 -3.095 1.00 22.82 121 TYR C O 1
ATOM 5294 N N . GLU C 1 122 ? 37.480 29.654 -3.686 1.00 22.35 122 GLU C N 1
ATOM 5295 C CA . GLU C 1 122 ? 38.920 29.658 -3.439 1.00 22.24 122 GLU C CA 1
ATOM 5296 C C . GLU C 1 122 ? 39.229 29.349 -1.980 1.00 24.79 122 GLU C C 1
ATOM 5297 O O . GLU C 1 122 ? 40.176 28.611 -1.682 1.00 23.83 122 GLU C O 1
ATOM 5303 N N . ASP C 1 123 ? 38.439 29.906 -1.054 1.00 25.08 123 ASP C N 1
ATOM 5304 C CA . ASP C 1 123 ? 38.652 29.622 0.363 1.00 26.87 123 ASP C CA 1
ATOM 5305 C C . ASP C 1 123 ? 38.422 28.146 0.668 1.00 26.42 123 ASP C C 1
ATOM 5306 O O . ASP C 1 123 ? 39.142 27.552 1.482 1.00 27.05 123 ASP C O 1
ATOM 5311 N N . LYS C 1 124 ? 37.425 27.536 0.025 1.00 24.93 124 LYS C N 1
ATOM 5312 C CA . LYS C 1 124 ? 37.147 26.124 0.277 1.00 25.53 124 LYS C CA 1
ATOM 5313 C C . LYS C 1 124 ? 38.271 25.241 -0.252 1.00 24.08 124 LYS C C 1
ATOM 5314 O O . LYS C 1 124 ? 38.660 24.270 0.403 1.00 26.20 124 LYS C O 1
ATOM 5320 N N . ILE C 1 125 ? 38.813 25.562 -1.431 1.00 23.66 125 ILE C N 1
ATOM 5321 C CA . ILE C 1 125 ? 39.987 24.834 -1.910 1.00 23.60 125 ILE C CA 1
ATOM 5322 C C . ILE C 1 125 ? 41.123 24.950 -0.903 1.00 25.39 125 ILE C C 1
ATOM 5323 O O . ILE C 1 125 ? 41.769 23.956 -0.551 1.00 26.63 125 ILE C O 1
ATOM 5328 N N . LYS C 1 126 ? 41.387 26.174 -0.432 1.00 26.76 126 LYS C N 1
ATOM 5329 C CA . LYS C 1 126 ? 42.503 26.388 0.485 1.00 29.92 126 LYS C CA 1
ATOM 5330 C C . LYS C 1 126 ? 42.312 25.641 1.796 1.00 29.13 126 LYS C C 1
ATOM 5331 O O . LYS C 1 126 ? 43.297 25.281 2.448 1.00 30.49 126 LYS C O 1
ATOM 5337 N N . SER C 1 127 ? 41.062 25.388 2.199 1.00 28.44 127 SER C N 1
ATOM 5338 C CA . SER C 1 127 ? 40.833 24.681 3.459 1.00 30.42 127 SER C CA 1
ATOM 5339 C C . SER C 1 127 ? 41.330 23.239 3.408 1.00 31.17 127 SER C C 1
ATOM 5340 O O . SER C 1 127 ? 41.533 22.626 4.464 1.00 32.65 127 SER C O 1
ATOM 5343 N N . TYR C 1 128 ? 41.535 22.694 2.209 1.00 28.99 128 TYR C N 1
ATOM 5344 C CA . TYR C 1 128 ? 42.107 21.368 2.021 1.00 30.74 128 TYR C CA 1
ATOM 5345 C C . TYR C 1 128 ? 43.589 21.412 1.689 1.00 32.38 128 TYR C C 1
ATOM 5346 O O . TYR C 1 128 ? 44.179 20.364 1.409 1.00 32.97 128 TYR C O 1
ATOM 5355 N N . GLY C 1 129 ? 44.198 22.594 1.701 1.00 31.03 129 GLY C N 1
ATOM 5356 C CA . GLY C 1 129 ? 45.592 22.723 1.340 1.00 30.34 129 GLY C CA 1
ATOM 5357 C C . GLY C 1 129 ? 45.784 22.840 -0.157 1.00 31.69 129 GLY C C 1
ATOM 5358 O O . GLY C 1 129 ? 46.009 23.937 -0.672 1.00 32.44 129 GLY C O 1
ATOM 5359 N N . LYS C 1 130 ? 45.683 21.716 -0.865 1.00 30.80 130 LYS C N 1
ATOM 5360 C CA . LYS C 1 130 ? 45.913 21.667 -2.301 1.00 31.31 130 LYS C CA 1
ATOM 5361 C C . LYS C 1 130 ? 44.969 20.664 -2.947 1.00 26.62 130 LYS C C 1
ATOM 5362 O O . LYS C 1 130 ? 44.534 19.696 -2.317 1.00 26.87 130 LYS C O 1
ATOM 5368 N N . ILE C 1 131 ? 44.672 20.898 -4.218 1.00 22.05 131 ILE C N 1
ATOM 5369 C CA . ILE C 1 131 ? 44.066 19.872 -5.060 1.00 21.43 131 ILE C CA 1
ATOM 5370 C C . ILE C 1 131 ? 45.167 18.915 -5.493 1.00 20.57 131 ILE C C 1
ATOM 5371 O O . ILE C 1 131 ? 46.237 19.346 -5.938 1.00 22.03 131 ILE C O 1
ATOM 5376 N N . ASN C 1 132 ? 44.929 17.614 -5.324 1.00 19.69 132 ASN C N 1
ATOM 5377 C CA . ASN C 1 132 ? 45.980 16.639 -5.600 1.00 21.09 132 ASN C CA 1
ATOM 5378 C C . ASN C 1 132 ? 46.088 16.321 -7.088 1.00 21.40 132 ASN C C 1
ATOM 5379 O O . ASN C 1 132 ? 47.191 16.097 -7.599 1.00 20.58 132 ASN C O 1
ATOM 5384 N N . LEU C 1 133 ? 44.960 16.290 -7.792 1.00 21.08 133 LEU C N 1
ATOM 5385 C CA . LEU C 1 133 ? 44.945 16.014 -9.222 1.00 19.41 133 LEU C CA 1
ATOM 5386 C C . LEU C 1 133 ? 43.779 16.773 -9.823 1.00 19.04 133 LEU C C 1
ATOM 5387 O O . LEU C 1 133 ? 42.646 16.628 -9.353 1.00 20.03 133 LEU C O 1
ATOM 5392 N N . PHE C 1 134 ? 44.057 17.592 -10.836 1.00 17.50 134 PHE C N 1
ATOM 5393 C CA . PHE C 1 134 ? 43.019 18.350 -11.517 1.00 16.71 134 PHE C CA 1
ATOM 5394 C C . PHE C 1 134 ? 42.937 17.876 -12.958 1.00 18.23 134 PHE C C 1
ATOM 5395 O O . PHE C 1 134 ? 43.889 18.050 -13.730 1.00 19.28 134 PHE C O 1
ATOM 5403 N N . MET C 1 135 ? 41.808 17.273 -13.311 1.00 17.60 135 MET C N 1
ATOM 5404 C CA . MET C 1 135 ? 41.542 16.864 -14.682 1.00 18.40 135 MET C CA 1
ATOM 5405 C C . MET C 1 135 ? 40.798 17.974 -15.404 1.00 17.20 135 MET C C 1
ATOM 5406 O O . MET C 1 135 ? 39.901 18.601 -14.833 1.00 18.47 135 MET C O 1
ATOM 5411 N N . GLY C 1 136 ? 41.179 18.217 -16.664 1.00 16.44 136 GLY C N 1
ATOM 5412 C CA . GLY C 1 136 ? 40.525 19.216 -17.483 1.00 16.02 136 GLY C CA 1
ATOM 5413 C C . GLY C 1 136 ? 40.440 18.769 -18.930 1.00 15.67 136 GLY C C 1
ATOM 5414 O O . GLY C 1 136 ? 40.952 17.714 -19.314 1.00 18.09 136 GLY C O 1
ATOM 5415 N N . GLY C 1 137 ? 39.744 19.583 -19.723 1.00 16.75 137 GLY C N 1
ATOM 5416 C CA . GLY C 1 137 ? 39.816 19.527 -21.156 1.00 15.86 137 GLY C CA 1
ATOM 5417 C C . GLY C 1 137 ? 40.509 20.756 -21.707 1.00 15.14 137 GLY C C 1
ATOM 5418 O O . GLY C 1 137 ? 41.170 21.510 -20.981 1.00 16.84 137 GLY C O 1
ATOM 5419 N N . VAL C 1 138 ? 40.355 20.969 -23.007 1.00 15.11 138 VAL C N 1
ATOM 5420 C CA . VAL C 1 138 ? 40.879 22.181 -23.634 1.00 15.59 138 VAL C CA 1
ATOM 5421 C C . VAL C 1 138 ? 39.849 22.692 -24.630 1.00 14.70 138 VAL C C 1
ATOM 5422 O O . VAL C 1 138 ? 39.189 21.905 -25.314 1.00 15.91 138 VAL C O 1
ATOM 5426 N N . GLY C 1 139 ? 39.679 24.010 -24.685 1.00 14.81 139 GLY C N 1
ATOM 5427 C CA . GLY C 1 139 ? 38.782 24.580 -25.674 1.00 15.69 139 GLY C CA 1
ATOM 5428 C C . GLY C 1 139 ? 39.390 24.555 -27.064 1.00 16.23 139 GLY C C 1
ATOM 5429 O O . GLY C 1 139 ? 40.607 24.429 -27.233 1.00 15.18 139 GLY C O 1
ATOM 5430 N N . ASN C 1 140 ? 38.522 24.668 -28.080 1.00 14.89 140 ASN C N 1
ATOM 5431 C CA . ASN C 1 140 ? 39.015 24.880 -29.444 1.00 15.65 140 ASN C CA 1
ATOM 5432 C C . ASN C 1 140 ? 40.007 26.037 -29.480 1.00 16.69 140 ASN C C 1
ATOM 5433 O O . ASN C 1 140 ? 40.999 26.007 -30.230 1.00 17.42 140 ASN C O 1
ATOM 5438 N N . ASP C 1 141 ? 39.743 27.077 -28.682 1.00 16.11 141 ASP C N 1
ATOM 5439 C CA . ASP C 1 141 ? 40.560 28.285 -28.664 1.00 16.59 141 ASP C CA 1
ATOM 5440 C C . ASP C 1 141 ? 41.688 28.219 -27.643 1.00 16.10 141 ASP C C 1
ATOM 5441 O O . ASP C 1 141 ? 42.314 29.248 -27.363 1.00 16.89 141 ASP C O 1
ATOM 5446 N N . GLY C 1 142 ? 41.964 27.037 -27.082 1.00 14.49 142 GLY C N 1
ATOM 5447 C CA . GLY C 1 142 ? 43.083 26.881 -26.178 1.00 15.37 142 GLY C CA 1
ATOM 5448 C C . GLY C 1 142 ? 42.777 27.043 -24.705 1.00 14.92 142 GLY C C 1
ATOM 5449 O O . GLY C 1 142 ? 43.691 26.873 -23.884 1.00 15.86 142 GLY C O 1
ATOM 5450 N N . HIS C 1 143 ? 41.534 27.347 -24.327 1.00 15.70 143 HIS C N 1
ATOM 5451 C CA . HIS C 1 143 ? 41.286 27.634 -22.921 1.00 15.10 143 HIS C CA 1
ATOM 5452 C C . HIS C 1 143 ? 41.404 26.381 -22.058 1.00 16.16 143 HIS C C 1
ATOM 5453 O O . HIS C 1 143 ? 41.102 25.260 -22.489 1.00 15.64 143 HIS C O 1
ATOM 5460 N N A ILE C 1 144 ? 41.885 26.583 -20.829 0.91 14.61 144 ILE C N 1
ATOM 5461 N N B ILE C 1 144 ? 41.872 26.569 -20.829 0.09 16.54 144 ILE C N 1
ATOM 5462 C CA A ILE C 1 144 ? 41.707 25.614 -19.752 0.91 15.64 144 ILE C CA 1
ATOM 5463 C CA B ILE C 1 144 ? 41.671 25.589 -19.771 0.09 16.73 144 ILE C CA 1
ATOM 5464 C C A ILE C 1 144 ? 40.733 26.225 -18.751 0.91 17.80 144 ILE C C 1
ATOM 5465 C C B ILE C 1 144 ? 40.727 26.211 -18.757 0.09 17.49 144 ILE C C 1
ATOM 5466 O O A ILE C 1 144 ? 40.741 27.445 -18.529 0.91 16.74 144 ILE C O 1
ATOM 5467 O O B ILE C 1 144 ? 40.795 27.418 -18.488 0.09 17.64 144 ILE C O 1
ATOM 5476 N N . ALA C 1 145 ? 39.857 25.380 -18.189 1.00 17.56 145 ALA C N 1
ATOM 5477 C CA . ALA C 1 145 ? 38.644 25.848 -17.525 1.00 17.37 145 ALA C CA 1
ATOM 5478 C C . ALA C 1 145 ? 37.965 26.807 -18.506 1.00 17.71 145 ALA C C 1
ATOM 5479 O O . ALA C 1 145 ? 37.904 26.507 -19.705 1.00 19.94 145 ALA C O 1
ATOM 5481 N N . PHE C 1 146 ? 37.483 27.967 -18.071 1.00 15.58 146 PHE C N 1
ATOM 5482 C CA . PHE C 1 146 ? 36.996 28.951 -19.038 1.00 15.24 146 PHE C CA 1
ATOM 5483 C C . PHE C 1 146 ? 37.904 30.176 -19.071 1.00 17.62 146 PHE C C 1
ATOM 5484 O O . PHE C 1 146 ? 37.450 31.317 -19.190 1.00 17.90 146 PHE C O 1
ATOM 5492 N N . ASN C 1 147 ? 39.212 29.943 -18.984 1.00 15.54 147 ASN C N 1
ATOM 5493 C CA . ASN C 1 147 ? 40.184 31.026 -19.119 1.00 15.78 147 ASN C CA 1
ATOM 5494 C C . ASN C 1 147 ? 40.400 31.282 -20.609 1.00 15.93 147 ASN C C 1
ATOM 5495 O O . ASN C 1 147 ? 41.334 30.786 -21.246 1.00 14.78 147 ASN C O 1
ATOM 5500 N N . GLU C 1 148 ? 39.486 32.077 -21.162 1.00 14.72 148 GLU C N 1
ATOM 5501 C CA . GLU C 1 148 ? 39.436 32.369 -22.585 1.00 14.37 148 GLU C CA 1
ATOM 5502 C C . GLU C 1 148 ? 40.671 33.156 -23.019 1.00 16.03 148 GLU C C 1
ATOM 5503 O O . GLU C 1 148 ? 41.412 33.675 -22.176 1.00 17.34 148 GLU C O 1
ATOM 5509 N N . PRO C 1 149 ? 40.927 33.237 -24.330 1.00 15.40 149 PRO C N 1
ATOM 5510 C CA . PRO C 1 149 ? 42.086 33.999 -24.811 1.00 15.75 149 PRO C CA 1
ATOM 5511 C C . PRO C 1 149 ? 42.185 35.374 -24.158 1.00 16.56 149 PRO C C 1
ATOM 5512 O O . PRO C 1 149 ? 41.178 36.058 -23.943 1.00 15.92 149 PRO C O 1
ATOM 5516 N N . ALA C 1 150 ? 43.431 35.758 -23.846 1.00 16.97 150 ALA C N 1
ATOM 5517 C CA . ALA C 1 150 ? 43.793 36.991 -23.139 1.00 16.07 150 ALA C CA 1
ATOM 5518 C C . ALA C 1 150 ? 43.371 36.966 -21.669 1.00 16.73 150 ALA C C 1
ATOM 5519 O O . ALA C 1 150 ? 43.140 38.013 -21.062 1.00 23.02 150 ALA C O 1
ATOM 5521 N N . SER C 1 151 ? 43.272 35.781 -21.073 1.00 13.98 151 SER C N 1
ATOM 5522 C CA . SER C 1 151 ? 43.160 35.671 -19.625 1.00 15.08 151 SER C CA 1
ATOM 5523 C C . SER C 1 151 ? 44.523 35.849 -18.975 1.00 16.32 151 SER C C 1
ATOM 5524 O O . SER C 1 151 ? 45.546 35.446 -19.524 1.00 19.78 151 SER C O 1
ATOM 5527 N N . SER C 1 152 ? 44.526 36.426 -17.778 1.00 15.30 152 SER C N 1
ATOM 5528 C CA . SER C 1 152 ? 45.749 36.459 -16.989 1.00 16.13 152 SER C CA 1
ATOM 5529 C C . SER C 1 152 ? 46.260 35.044 -16.699 1.00 16.19 152 SER C C 1
ATOM 5530 O O . SER C 1 152 ? 45.498 34.164 -16.288 1.00 16.72 152 SER C O 1
ATOM 5533 N N . LEU C 1 153 ? 47.565 34.837 -16.882 1.00 15.29 153 LEU C N 1
ATOM 5534 C CA . LEU C 1 153 ? 48.168 33.546 -16.573 1.00 15.69 153 LEU C CA 1
ATOM 5535 C C . LEU C 1 153 ? 48.383 33.337 -15.078 1.00 16.98 153 LEU C C 1
ATOM 5536 O O . LEU C 1 153 ? 48.883 32.278 -14.681 1.00 17.29 153 LEU C O 1
ATOM 5541 N N . SER C 1 154 ? 48.020 34.309 -14.237 1.00 16.28 154 SER C N 1
ATOM 5542 C CA . SER C 1 154 ? 48.008 34.109 -12.791 1.00 17.54 154 SER C CA 1
ATOM 5543 C C . SER C 1 154 ? 46.627 34.382 -12.200 1.00 17.19 154 SER C C 1
ATOM 5544 O O . SER C 1 154 ? 46.512 34.703 -11.010 1.00 18.67 154 SER C O 1
ATOM 5547 N N . SER C 1 155 ? 45.581 34.248 -13.007 1.00 16.42 155 SER C N 1
ATOM 5548 C CA . SER C 1 155 ? 44.225 34.552 -12.567 1.00 17.33 155 SER C CA 1
ATOM 5549 C C . SER C 1 155 ? 43.746 33.592 -11.485 1.00 17.34 155 SER C C 1
ATOM 5550 O O . SER C 1 155 ? 44.173 32.434 -11.406 1.00 17.36 155 SER C O 1
ATOM 5553 N N . ARG C 1 156 ? 42.824 34.087 -10.661 1.00 18.58 156 ARG C N 1
ATOM 5554 C CA . ARG C 1 156 ? 42.093 33.282 -9.698 1.00 18.21 156 ARG C CA 1
ATOM 5555 C C . ARG C 1 156 ? 40.670 33.053 -10.211 1.00 18.28 156 ARG C C 1
ATOM 5556 O O . ARG C 1 156 ? 40.337 33.385 -11.352 1.00 19.26 156 ARG C O 1
ATOM 5564 N N . THR C 1 157 ? 39.814 32.490 -9.359 1.00 19.55 157 THR C N 1
ATOM 5565 C CA . THR C 1 157 ? 38.437 32.195 -9.746 1.00 17.83 157 THR C CA 1
ATOM 5566 C C . THR C 1 157 ? 37.649 33.492 -9.928 1.00 17.98 157 THR C C 1
ATOM 5567 O O . THR C 1 157 ? 37.702 34.387 -9.076 1.00 20.04 157 THR C O 1
ATOM 5571 N N . ARG C 1 158 ? 36.922 33.599 -11.037 1.00 17.16 158 ARG C N 1
ATOM 5572 C CA . ARG C 1 158 ? 36.185 34.820 -11.351 1.00 18.71 158 ARG C CA 1
ATOM 5573 C C . ARG C 1 158 ? 35.185 34.531 -12.462 1.00 18.33 158 ARG C C 1
ATOM 5574 O O . ARG C 1 158 ? 35.220 33.479 -13.110 1.00 19.30 158 ARG C O 1
ATOM 5582 N N . ILE C 1 159 ? 34.299 35.499 -12.691 1.00 19.22 159 ILE C N 1
ATOM 5583 C CA . ILE C 1 159 ? 33.413 35.450 -13.849 1.00 19.24 159 ILE C CA 1
ATOM 5584 C C . ILE C 1 159 ? 34.207 35.775 -15.114 1.00 18.84 159 ILE C C 1
ATOM 5585 O O . ILE C 1 159 ? 35.096 36.644 -15.116 1.00 20.41 159 ILE C O 1
ATOM 5590 N N . LYS C 1 160 ? 33.904 35.053 -16.199 1.00 18.54 160 LYS C N 1
ATOM 5591 C CA . LYS C 1 160 ? 34.515 35.265 -17.502 1.00 18.23 160 LYS C CA 1
ATOM 5592 C C . LYS C 1 160 ? 33.438 35.291 -18.581 1.00 19.43 160 LYS C C 1
ATOM 5593 O O . LYS C 1 160 ? 32.392 34.644 -18.455 1.00 20.03 160 LYS C O 1
ATOM 5599 N N . THR C 1 161 ? 33.702 36.049 -19.644 1.00 18.70 161 THR C N 1
ATOM 5600 C CA . THR C 1 161 ? 32.819 36.107 -20.805 1.00 20.93 161 THR C CA 1
ATOM 5601 C C . THR C 1 161 ? 33.224 35.018 -21.795 1.00 21.26 161 THR C C 1
ATOM 5602 O O . THR C 1 161 ? 34.375 34.979 -22.235 1.00 20.11 161 THR C O 1
ATOM 5606 N N . LEU C 1 162 ? 32.287 34.141 -22.146 1.00 20.03 162 LEU C N 1
ATOM 5607 C CA . LEU C 1 162 ? 32.606 33.075 -23.090 1.00 20.13 162 LEU C CA 1
ATOM 5608 C C . LEU C 1 162 ? 32.734 33.630 -24.504 1.00 20.25 162 LEU C C 1
ATOM 5609 O O . LEU C 1 162 ? 31.954 34.488 -24.922 1.00 23.00 162 LEU C O 1
ATOM 5614 N N . THR C 1 163 ? 33.727 33.136 -25.244 1.00 21.02 163 THR C N 1
ATOM 5615 C CA . THR C 1 163 ? 33.883 33.555 -26.628 1.00 21.38 163 THR C CA 1
ATOM 5616 C C . THR C 1 163 ? 32.787 32.951 -27.495 1.00 21.79 163 THR C C 1
ATOM 5617 O O . THR C 1 163 ? 32.161 31.946 -27.149 1.00 20.36 163 THR C O 1
ATOM 5621 N N A GLU C 1 164 ? 32.551 33.592 -28.644 0.51 21.57 164 GLU C N 1
ATOM 5622 N N B GLU C 1 164 ? 32.577 33.561 -28.657 0.49 21.72 164 GLU C N 1
ATOM 5623 C CA A GLU C 1 164 ? 31.625 33.019 -29.613 0.51 23.43 164 GLU C CA 1
ATOM 5624 C CA B GLU C 1 164 ? 31.605 33.000 -29.581 0.49 23.58 164 GLU C CA 1
ATOM 5625 C C A GLU C 1 164 ? 32.056 31.611 -29.994 0.51 22.25 164 GLU C C 1
ATOM 5626 C C B GLU C 1 164 ? 32.050 31.636 -30.092 0.49 23.09 164 GLU C C 1
ATOM 5627 O O A GLU C 1 164 ? 31.222 30.703 -30.089 0.51 21.86 164 GLU C O 1
ATOM 5628 O O B GLU C 1 164 ? 31.207 30.779 -30.372 0.49 23.82 164 GLU C O 1
ATOM 5639 N N . ASP C 1 165 ? 33.361 31.405 -30.192 1.00 21.04 165 ASP C N 1
ATOM 5640 C CA . ASP C 1 165 ? 33.845 30.082 -30.564 1.00 22.64 165 ASP C CA 1
ATOM 5641 C C . ASP C 1 165 ? 33.449 29.036 -29.525 1.00 21.51 165 ASP C C 1
ATOM 5642 O O . ASP C 1 165 ? 32.991 27.941 -29.874 1.00 21.07 165 ASP C O 1
ATOM 5647 N N . THR C 1 166 ? 33.608 29.362 -28.244 1.00 19.09 166 THR C N 1
ATOM 5648 C CA . THR C 1 166 ? 33.209 28.443 -27.184 1.00 18.22 166 THR C CA 1
ATOM 5649 C C . THR C 1 166 ? 31.703 28.219 -27.183 1.00 18.42 166 THR C C 1
ATOM 5650 O O . THR C 1 166 ? 31.234 27.087 -27.012 1.00 18.96 166 THR C O 1
ATOM 5654 N N . ARG C 1 167 ? 30.928 29.286 -27.372 1.00 17.14 167 ARG C N 1
ATOM 5655 C CA . ARG C 1 167 ? 29.477 29.141 -27.322 1.00 16.94 167 ARG C CA 1
ATOM 5656 C C . ARG C 1 167 ? 28.958 28.348 -28.518 1.00 20.26 167 ARG C C 1
ATOM 5657 O O . ARG C 1 167 ? 28.034 27.539 -28.374 1.00 20.94 167 ARG C O 1
ATOM 5665 N N . ILE C 1 168 ? 29.559 28.537 -29.698 1.00 21.27 168 ILE C N 1
ATOM 5666 C CA . ILE C 1 168 ? 29.206 27.705 -30.851 1.00 23.74 168 ILE C CA 1
ATOM 5667 C C . ILE C 1 168 ? 29.501 26.239 -30.557 1.00 21.89 168 ILE C C 1
ATOM 5668 O O . ILE C 1 168 ? 28.671 25.358 -30.814 1.00 23.46 168 ILE C O 1
ATOM 5673 N N . ALA C 1 169 ? 30.687 25.952 -30.015 1.00 19.78 169 ALA C N 1
ATOM 5674 C CA . ALA C 1 169 ? 31.020 24.566 -29.681 1.00 19.16 169 ALA C CA 1
ATOM 5675 C C . ALA C 1 169 ? 30.022 23.987 -28.680 1.00 17.40 169 ALA C C 1
ATOM 5676 O O . ALA C 1 169 ? 29.511 22.873 -28.859 1.00 19.47 169 ALA C O 1
ATOM 5678 N N . ASN C 1 170 ? 29.719 24.733 -27.620 1.00 17.94 170 ASN C N 1
ATOM 5679 C CA . ASN C 1 170 ? 28.862 24.186 -26.581 1.00 18.41 170 ASN C CA 1
ATOM 5680 C C . ASN C 1 170 ? 27.390 24.159 -26.976 1.00 20.20 170 ASN C C 1
ATOM 5681 O O . ASN C 1 170 ? 26.600 23.475 -26.313 1.00 20.68 170 ASN C O 1
ATOM 5686 N N . SER C 1 171 ? 27.011 24.845 -28.054 1.00 19.79 171 SER C N 1
ATOM 5687 C CA . SER C 1 171 ? 25.619 24.824 -28.490 1.00 20.75 171 SER C CA 1
ATOM 5688 C C . SER C 1 171 ? 25.164 23.436 -28.908 1.00 22.14 171 SER C C 1
ATOM 5689 O O . SER C 1 171 ? 23.958 23.198 -28.983 1.00 22.32 171 SER C O 1
ATOM 5692 N N . ARG C 1 172 ? 26.094 22.510 -29.168 1.00 21.95 172 ARG C N 1
ATOM 5693 C CA . ARG C 1 172 ? 25.692 21.145 -29.483 1.00 22.87 172 ARG C CA 1
ATOM 5694 C C . ARG C 1 172 ? 24.955 20.496 -28.319 1.00 23.63 172 ARG C C 1
ATOM 5695 O O . ARG C 1 172 ? 24.207 19.533 -28.530 1.00 25.06 172 ARG C O 1
ATOM 5703 N N . PHE C 1 173 ? 25.127 21.010 -27.104 1.00 22.91 173 PHE C N 1
ATOM 5704 C CA . PHE C 1 173 ? 24.397 20.506 -25.950 1.00 22.74 173 PHE C CA 1
ATOM 5705 C C . PHE C 1 173 ? 23.085 21.238 -25.736 1.00 24.45 173 PHE C C 1
ATOM 5706 O O . PHE C 1 173 ? 22.331 20.882 -24.823 1.00 25.28 173 PHE C O 1
ATOM 5714 N N . PHE C 1 174 ? 22.792 22.238 -26.567 1.00 23.76 174 PHE C N 1
ATOM 5715 C CA . PHE C 1 174 ? 21.547 22.985 -26.475 1.00 24.43 174 PHE C CA 1
ATOM 5716 C C . PHE C 1 174 ? 20.800 22.904 -27.798 1.00 25.82 174 PHE C C 1
ATOM 5717 O O . PHE C 1 174 ? 20.364 23.928 -28.331 1.00 26.76 174 PHE C O 1
ATOM 5725 N N . ASP C 1 175 ? 20.669 21.691 -28.346 1.00 27.47 175 ASP C N 1
ATOM 5726 C CA . ASP C 1 175 ? 19.932 21.458 -29.591 1.00 29.26 175 ASP C CA 1
ATOM 5727 C C . ASP C 1 175 ? 20.503 22.274 -30.748 1.00 28.93 175 ASP C C 1
ATOM 5728 O O . ASP C 1 175 ? 19.785 22.623 -31.691 1.00 30.92 175 ASP C O 1
ATOM 5733 N N . GLY C 1 176 ? 21.793 22.595 -30.679 1.00 28.01 176 GLY C N 1
ATOM 5734 C CA . GLY C 1 176 ? 22.452 23.357 -31.721 1.00 27.28 176 GLY C CA 1
ATOM 5735 C C . GLY C 1 176 ? 22.148 24.836 -31.729 1.00 27.85 176 GLY C C 1
ATOM 5736 O O . GLY C 1 176 ? 22.479 25.509 -32.710 1.00 30.51 176 GLY C O 1
ATOM 5737 N N . ASP C 1 177 ? 21.547 25.370 -30.666 1.00 26.65 177 ASP C N 1
ATOM 5738 C CA . ASP C 1 177 ? 21.028 26.737 -30.650 1.00 26.96 177 ASP C CA 1
ATOM 5739 C C . ASP C 1 177 ? 21.948 27.614 -29.807 1.00 26.39 177 ASP C C 1
ATOM 5740 O O . ASP C 1 177 ? 21.922 27.540 -28.574 1.00 27.91 177 ASP C O 1
ATOM 5745 N N . ILE C 1 178 ? 22.743 28.464 -30.468 1.00 27.17 178 ILE C N 1
ATOM 5746 C CA . ILE C 1 178 ? 23.714 29.272 -29.730 1.00 26.65 178 ILE C CA 1
ATOM 5747 C C . ILE C 1 178 ? 23.010 30.234 -28.782 1.00 25.46 178 ILE C C 1
ATOM 5748 O O . ILE C 1 178 ? 23.566 30.605 -27.741 1.00 24.85 178 ILE C O 1
ATOM 5753 N N . ASN C 1 179 ? 21.776 30.635 -29.103 1.00 24.90 179 ASN C N 1
ATOM 5754 C CA . ASN C 1 179 ? 21.064 31.574 -28.243 1.00 25.56 179 ASN C CA 1
ATOM 5755 C C . ASN C 1 179 ? 20.761 30.997 -26.870 1.00 25.92 179 ASN C C 1
ATOM 5756 O O . ASN C 1 179 ? 20.523 31.765 -25.930 1.00 28.73 179 ASN C O 1
ATOM 5761 N N . GLN C 1 180 ? 20.746 29.673 -26.732 1.00 22.97 180 GLN C N 1
ATOM 5762 C CA . GLN C 1 180 ? 20.509 29.062 -25.435 1.00 22.91 180 GLN C CA 1
ATOM 5763 C C . GLN C 1 180 ? 21.781 28.876 -24.621 1.00 22.43 180 GLN C C 1
ATOM 5764 O O . GLN C 1 180 ? 21.688 28.546 -23.433 1.00 23.97 180 GLN C O 1
ATOM 5770 N N . VAL C 1 181 ? 22.953 29.073 -25.214 1.00 22.30 181 VAL C N 1
ATOM 5771 C CA . VAL C 1 181 ? 24.202 28.907 -24.466 1.00 20.94 181 VAL C CA 1
ATOM 5772 C C . VAL C 1 181 ? 24.441 30.154 -23.619 1.00 21.34 181 VAL C C 1
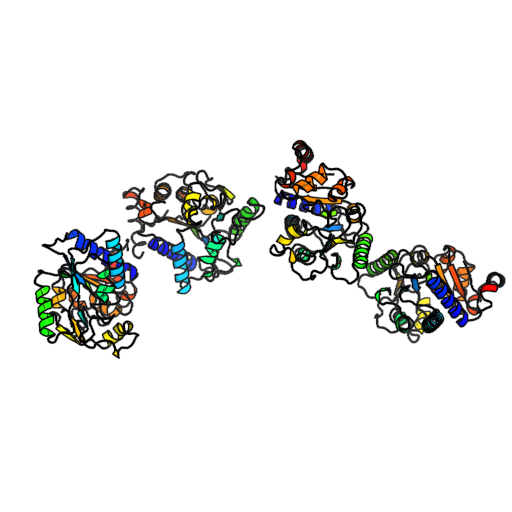ATOM 5773 O O . VAL C 1 181 ? 24.400 31.274 -24.153 1.00 22.72 181 VAL C O 1
ATOM 5777 N N . PRO C 1 182 ? 24.700 30.010 -22.324 1.00 18.88 182 PRO C N 1
ATOM 5778 C CA . PRO C 1 182 ? 24.949 31.192 -21.493 1.00 21.09 182 PRO C CA 1
ATOM 5779 C C . PRO C 1 182 ? 26.150 31.982 -21.990 1.00 23.14 182 PRO C C 1
ATOM 5780 O O . PRO C 1 182 ? 27.056 31.451 -22.644 1.00 22.79 182 PRO C O 1
ATOM 5784 N N . LYS C 1 183 ? 26.134 33.277 -21.690 1.00 21.97 183 LYS C N 1
ATOM 5785 C CA . LYS C 1 183 ? 27.200 34.157 -22.143 1.00 21.88 183 LYS C CA 1
ATOM 5786 C C . LYS C 1 183 ? 28.353 34.262 -21.158 1.00 20.82 183 LYS C C 1
ATOM 5787 O O . LYS C 1 183 ? 29.450 34.662 -21.564 1.00 21.15 183 LYS C O 1
ATOM 5793 N N . TYR C 1 184 ? 28.136 33.910 -19.889 1.00 19.97 184 TYR C N 1
ATOM 5794 C CA . TYR C 1 184 ? 29.146 34.052 -18.849 1.00 19.15 184 TYR C CA 1
ATOM 5795 C C . TYR C 1 184 ? 29.234 32.775 -18.031 1.00 19.45 184 TYR C C 1
ATOM 5796 O O . TYR C 1 184 ? 28.283 31.991 -17.953 1.00 19.53 184 TYR C O 1
ATOM 5805 N N . ALA C 1 185 ? 30.394 32.584 -17.407 1.00 18.25 185 ALA C N 1
ATOM 5806 C CA . ALA C 1 185 ? 30.614 31.450 -16.526 1.00 18.06 185 ALA C CA 1
ATOM 5807 C C . ALA C 1 185 ? 31.498 31.888 -15.372 1.00 19.41 185 ALA C C 1
ATOM 5808 O O . ALA C 1 185 ? 32.311 32.804 -15.509 1.00 21.71 185 ALA C O 1
ATOM 5810 N N . LEU C 1 186 ? 31.319 31.240 -14.228 1.00 18.25 186 LEU C N 1
ATOM 5811 C CA . LEU C 1 186 ? 32.283 31.342 -13.145 1.00 17.73 186 LEU C CA 1
ATOM 5812 C C . LEU C 1 186 ? 33.319 30.259 -13.370 1.00 17.08 186 LEU C C 1
ATOM 5813 O O . LEU C 1 186 ? 32.959 29.111 -13.625 1.00 18.82 186 LEU C O 1
ATOM 5818 N N . THR C 1 187 ? 34.596 30.614 -13.296 1.00 16.66 187 THR C N 1
ATOM 5819 C CA . THR C 1 187 ? 35.630 29.637 -13.602 1.00 17.98 187 THR C CA 1
ATOM 5820 C C . THR C 1 187 ? 36.834 29.817 -12.689 1.00 18.29 187 THR C C 1
ATOM 5821 O O . THR C 1 187 ? 37.212 30.943 -12.360 1.00 18.72 187 THR C O 1
ATOM 5825 N N . ILE C 1 188 ? 37.443 28.698 -12.289 1.00 16.74 188 ILE C N 1
ATOM 5826 C CA . ILE C 1 188 ? 38.744 28.784 -11.643 1.00 16.10 188 ILE C CA 1
ATOM 5827 C C . ILE C 1 188 ? 39.722 29.451 -12.606 1.00 16.54 188 ILE C C 1
ATOM 5828 O O . ILE C 1 188 ? 39.554 29.413 -13.836 1.00 17.64 188 ILE C O 1
ATOM 5833 N N . GLY C 1 189 ? 40.741 30.087 -12.038 1.00 15.88 189 GLY C N 1
ATOM 5834 C CA . GLY C 1 189 ? 41.716 30.792 -12.837 1.00 16.13 189 GLY C CA 1
ATOM 5835 C C . GLY C 1 189 ? 42.866 29.912 -13.275 1.00 16.52 189 GLY C C 1
ATOM 5836 O O . GLY C 1 189 ? 42.994 28.752 -12.876 1.00 17.91 189 GLY C O 1
ATOM 5837 N N . VAL C 1 190 ? 43.707 30.480 -14.141 1.00 15.59 190 VAL C N 1
ATOM 5838 C CA . VAL C 1 190 ? 44.930 29.784 -14.533 1.00 16.56 190 VAL C CA 1
ATOM 5839 C C . VAL C 1 190 ? 45.823 29.567 -13.316 1.00 18.99 190 VAL C C 1
ATOM 5840 O O . VAL C 1 190 ? 46.410 28.492 -13.140 1.00 18.13 190 VAL C O 1
ATOM 5844 N N . GLY C 1 191 ? 45.954 30.592 -12.468 1.00 17.54 191 GLY C N 1
ATOM 5845 C CA . GLY C 1 191 ? 46.691 30.421 -11.222 1.00 19.24 191 GLY C CA 1
ATOM 5846 C C . GLY C 1 191 ? 46.073 29.379 -10.301 1.00 19.85 191 GLY C C 1
ATOM 5847 O O . GLY C 1 191 ? 46.789 28.584 -9.682 1.00 20.03 191 GLY C O 1
ATOM 5848 N N . THR C 1 192 ? 44.738 29.373 -10.192 1.00 18.25 192 THR C N 1
ATOM 5849 C CA . THR C 1 192 ? 44.055 28.352 -9.395 1.00 18.20 192 THR C CA 1
ATOM 5850 C C . THR C 1 192 ? 44.426 26.955 -9.879 1.00 16.93 192 THR C C 1
ATOM 5851 O O . THR C 1 192 ? 44.753 26.068 -9.079 1.00 18.19 192 THR C O 1
ATOM 5855 N N . LEU C 1 193 ? 44.380 26.744 -11.195 1.00 15.71 193 LEU C N 1
ATOM 5856 C CA . LEU C 1 193 ? 44.714 25.437 -11.749 1.00 17.41 193 LEU C CA 1
ATOM 5857 C C . LEU C 1 193 ? 46.177 25.085 -11.500 1.00 18.42 193 LEU C C 1
ATOM 5858 O O . LEU C 1 193 ? 46.498 23.949 -11.123 1.00 19.10 193 LEU C O 1
ATOM 5863 N N . LEU C 1 194 ? 47.080 26.050 -11.691 1.00 19.83 194 LEU C N 1
ATOM 5864 C CA . LEU C 1 194 ? 48.502 25.787 -11.505 1.00 17.80 194 LEU C CA 1
ATOM 5865 C C . LEU C 1 194 ? 48.846 25.448 -10.061 1.00 18.86 194 LEU C C 1
ATOM 5866 O O . LEU C 1 194 ? 49.909 24.866 -9.809 1.00 20.30 194 LEU C O 1
ATOM 5871 N N . ASP C 1 195 ? 47.977 25.792 -9.108 1.00 18.68 195 ASP C N 1
ATOM 5872 C CA . ASP C 1 195 ? 48.220 25.444 -7.710 1.00 20.29 195 ASP C CA 1
ATOM 5873 C C . ASP C 1 195 ? 47.996 23.967 -7.422 1.00 18.98 195 ASP C C 1
ATOM 5874 O O . ASP C 1 195 ? 48.413 23.493 -6.358 1.00 21.47 195 ASP C O 1
ATOM 5879 N N . ALA C 1 196 ? 47.349 23.234 -8.323 1.00 17.67 196 ALA C N 1
ATOM 5880 C CA . ALA C 1 196 ? 47.151 21.806 -8.108 1.00 18.80 196 ALA C CA 1
ATOM 5881 C C . ALA C 1 196 ? 48.491 21.075 -8.147 1.00 17.29 196 ALA C C 1
ATOM 5882 O O . ALA C 1 196 ? 49.449 21.525 -8.784 1.00 19.21 196 ALA C O 1
ATOM 5884 N N . GLN C 1 197 ? 48.561 19.935 -7.444 1.00 17.54 197 GLN C N 1
ATOM 5885 C CA . GLN C 1 197 ? 49.804 19.162 -7.435 1.00 18.97 197 GLN C CA 1
ATOM 5886 C C . GLN C 1 197 ? 50.078 18.515 -8.784 1.00 19.48 197 GLN C C 1
ATOM 5887 O O . GLN C 1 197 ? 51.243 18.323 -9.154 1.00 19.61 197 GLN C O 1
ATOM 5893 N N . GLU C 1 198 ? 49.026 18.175 -9.525 1.00 19.45 198 GLU C N 1
ATOM 5894 C CA . GLU C 1 198 ? 49.149 17.528 -10.823 1.00 17.97 198 GLU C CA 1
ATOM 5895 C C . GLU C 1 198 ? 47.972 17.957 -11.683 1.00 18.68 198 GLU C C 1
ATOM 5896 O O . GLU C 1 198 ? 46.853 18.106 -11.178 1.00 18.30 198 GLU C O 1
ATOM 5902 N N . ILE C 1 199 ? 48.229 18.160 -12.976 1.00 15.86 199 ILE C N 1
ATOM 5903 C CA . ILE C 1 199 ? 47.196 18.550 -13.934 1.00 16.78 199 ILE C CA 1
ATOM 5904 C C . ILE C 1 199 ? 47.198 17.544 -15.072 1.00 16.73 199 ILE C C 1
ATOM 5905 O O . ILE C 1 199 ? 48.258 17.241 -15.634 1.00 18.09 199 ILE C O 1
ATOM 5910 N N . MET C 1 200 ? 46.014 17.044 -15.423 1.00 16.04 200 MET C N 1
ATOM 5911 C CA . MET C 1 200 ? 45.844 16.099 -16.524 1.00 16.19 200 MET C CA 1
ATOM 5912 C C . MET C 1 200 ? 44.799 16.665 -17.476 1.00 17.39 200 MET C C 1
ATOM 5913 O O . MET C 1 200 ? 43.620 16.771 -17.117 1.00 17.82 200 MET C O 1
ATOM 5918 N N . ILE C 1 201 ? 45.225 17.028 -18.686 1.00 15.16 201 ILE C N 1
ATOM 5919 C CA . ILE C 1 201 ? 44.349 17.630 -19.686 1.00 15.95 201 ILE C CA 1
ATOM 5920 C C . ILE C 1 201 ? 44.075 16.585 -20.763 1.00 15.61 201 ILE C C 1
ATOM 5921 O O . ILE C 1 201 ? 45.014 16.026 -21.350 1.00 18.18 201 ILE C O 1
ATOM 5926 N N . LEU C 1 202 ? 42.794 16.310 -21.011 1.00 14.49 202 LEU C N 1
ATOM 5927 C CA . LEU C 1 202 ? 42.378 15.371 -22.051 1.00 15.96 202 LEU C CA 1
ATOM 5928 C C . LEU C 1 202 ? 42.093 16.143 -23.332 1.00 17.00 202 LEU C C 1
ATOM 5929 O O . LEU C 1 202 ? 41.407 17.169 -23.294 1.00 17.53 202 LEU C O 1
ATOM 5934 N N . VAL C 1 203 ? 42.609 15.652 -24.464 1.00 16.51 203 VAL C N 1
ATOM 5935 C CA . VAL C 1 203 ? 42.501 16.364 -25.743 1.00 16.91 203 VAL C CA 1
ATOM 5936 C C . VAL C 1 203 ? 42.128 15.355 -26.827 1.00 17.71 203 VAL C C 1
ATOM 5937 O O . VAL C 1 203 ? 42.951 14.513 -27.199 1.00 18.13 203 VAL C O 1
ATOM 5941 N N . THR C 1 204 ? 40.912 15.453 -27.361 1.00 15.98 204 THR C N 1
ATOM 5942 C CA . THR C 1 204 ? 40.475 14.534 -28.402 1.00 17.45 204 THR C CA 1
ATOM 5943 C C . THR C 1 204 ? 39.800 15.286 -29.540 1.00 16.90 204 THR C C 1
ATOM 5944 O O . THR C 1 204 ? 39.034 16.235 -29.315 1.00 19.64 204 THR C O 1
ATOM 5948 N N . GLY C 1 205 ? 40.105 14.868 -30.759 1.00 17.62 205 GLY C N 1
ATOM 5949 C CA . GLY C 1 205 ? 39.397 15.325 -31.936 1.00 18.88 205 GLY C CA 1
ATOM 5950 C C . GLY C 1 205 ? 40.161 16.373 -32.722 1.00 17.08 205 GLY C C 1
ATOM 5951 O O . GLY C 1 205 ? 40.960 17.147 -32.179 1.00 16.78 205 GLY C O 1
ATOM 5952 N N . HIS C 1 206 ? 39.895 16.404 -34.034 1.00 18.14 206 HIS C N 1
ATOM 5953 C CA . HIS C 1 206 ? 40.514 17.365 -34.941 1.00 21.11 206 HIS C CA 1
ATOM 5954 C C . HIS C 1 206 ? 40.257 18.813 -34.524 1.00 18.88 206 HIS C C 1
ATOM 5955 O O . HIS C 1 206 ? 41.111 19.684 -34.745 1.00 17.72 206 HIS C O 1
ATOM 5962 N N A ASN C 1 207 ? 39.093 19.084 -33.924 0.54 19.06 207 ASN C N 1
ATOM 5963 N N B ASN C 1 207 ? 39.098 19.107 -33.931 0.46 19.38 207 ASN C N 1
ATOM 5964 C CA A ASN C 1 207 ? 38.755 20.444 -33.503 0.54 18.70 207 ASN C CA 1
ATOM 5965 C CA B ASN C 1 207 ? 38.830 20.505 -33.598 0.46 19.17 207 ASN C CA 1
ATOM 5966 C C A ASN C 1 207 ? 39.784 21.021 -32.541 0.54 16.76 207 ASN C C 1
ATOM 5967 C C B ASN C 1 207 ? 39.682 21.022 -32.442 0.46 17.45 207 ASN C C 1
ATOM 5968 O O A ASN C 1 207 ? 39.950 22.246 -32.474 0.54 16.45 207 ASN C O 1
ATOM 5969 O O B ASN C 1 207 ? 39.625 22.222 -32.152 0.46 18.49 207 ASN C O 1
ATOM 5978 N N . LYS C 1 208 ? 40.476 20.166 -31.793 1.00 15.86 208 LYS C N 1
ATOM 5979 C CA . LYS C 1 208 ? 41.427 20.596 -30.775 1.00 15.33 208 LYS C CA 1
ATOM 5980 C C . LYS C 1 208 ? 42.863 20.630 -31.282 1.00 15.05 208 LYS C C 1
ATOM 5981 O O . LYS C 1 208 ? 43.782 20.862 -30.485 1.00 15.81 208 LYS C O 1
ATOM 5987 N N . ALA C 1 209 ? 43.084 20.402 -32.585 1.00 15.14 209 ALA C N 1
ATOM 5988 C CA . ALA C 1 209 ? 44.452 20.246 -33.076 1.00 13.59 209 ALA C CA 1
ATOM 5989 C C . ALA C 1 209 ? 45.250 21.543 -32.960 1.00 14.51 209 ALA C C 1
ATOM 5990 O O . ALA C 1 209 ? 46.447 21.511 -32.641 1.00 14.44 209 ALA C O 1
ATOM 5992 N N . LEU C 1 210 ? 44.621 22.698 -33.218 1.00 13.96 210 LEU C N 1
ATOM 5993 C CA . LEU C 1 210 ? 45.359 23.958 -33.067 1.00 14.10 210 LEU C CA 1
ATOM 5994 C C . LEU C 1 210 ? 45.698 24.228 -31.605 1.00 15.44 210 LEU C C 1
ATOM 5995 O O . LEU C 1 210 ? 46.792 24.729 -31.292 1.00 15.15 210 LEU C O 1
ATOM 6000 N N . ALA C 1 211 ? 44.771 23.907 -30.697 1.00 14.54 211 ALA C N 1
ATOM 6001 C CA . ALA C 1 211 ? 45.040 24.063 -29.271 1.00 14.67 211 ALA C CA 1
ATOM 6002 C C . ALA C 1 211 ? 46.171 23.150 -28.817 1.00 14.83 211 ALA C C 1
ATOM 6003 O O . ALA C 1 211 ? 46.993 23.545 -27.980 1.00 15.24 211 ALA C O 1
ATOM 6005 N N . LEU C 1 212 ? 46.211 21.912 -29.327 1.00 14.64 212 LEU C N 1
ATOM 6006 C CA . LEU C 1 212 ? 47.294 21.009 -28.936 1.00 13.69 212 LEU C CA 1
ATOM 6007 C C . LEU C 1 212 ? 48.632 21.504 -29.468 1.00 14.81 212 LEU C C 1
ATOM 6008 O O . LEU C 1 212 ? 49.659 21.411 -28.776 1.00 15.20 212 LEU C O 1
ATOM 6013 N N . GLN C 1 213 ? 48.644 22.030 -30.697 1.00 13.99 213 GLN C N 1
ATOM 6014 C CA . GLN C 1 213 ? 49.865 22.635 -31.223 1.00 15.33 213 GLN C CA 1
ATOM 6015 C C . GLN C 1 213 ? 50.335 23.782 -30.333 1.00 15.78 213 GLN C C 1
ATOM 6016 O O . GLN C 1 213 ? 51.531 23.903 -30.031 1.00 15.11 213 GLN C O 1
ATOM 6022 N N . ALA C 1 214 ? 49.406 24.652 -29.917 1.00 14.50 214 ALA C N 1
ATOM 6023 C CA . ALA C 1 214 ? 49.784 25.755 -29.033 1.00 15.85 214 ALA C CA 1
ATOM 6024 C C . ALA C 1 214 ? 50.310 25.238 -27.696 1.00 16.06 214 ALA C C 1
ATOM 6025 O O . ALA C 1 214 ? 51.265 25.796 -27.133 1.00 17.67 214 ALA C O 1
ATOM 6027 N N . ALA C 1 215 ? 49.705 24.169 -27.172 1.00 15.78 215 ALA C N 1
ATOM 6028 C CA . ALA C 1 215 ? 50.114 23.656 -25.866 1.00 14.69 215 ALA C CA 1
ATOM 6029 C C . ALA C 1 215 ? 51.514 23.056 -25.907 1.00 14.62 215 ALA C C 1
ATOM 6030 O O . ALA C 1 215 ? 52.279 23.203 -24.949 1.00 16.20 215 ALA C O 1
ATOM 6032 N N . VAL C 1 216 ? 51.850 22.349 -26.984 1.00 14.98 216 VAL C N 1
ATOM 6033 C CA . VAL C 1 216 ? 53.051 21.519 -27.039 1.00 14.18 216 VAL C CA 1
ATOM 6034 C C . VAL C 1 216 ? 54.190 22.212 -27.778 1.00 14.82 216 VAL C C 1
ATOM 6035 O O . VAL C 1 216 ? 55.335 22.202 -27.319 1.00 17.14 216 VAL C O 1
ATOM 6039 N N . GLU C 1 217 ? 53.904 22.808 -28.940 1.00 13.75 217 GLU C N 1
ATOM 6040 C CA . GLU C 1 217 ? 54.951 23.422 -29.750 1.00 15.69 217 GLU C CA 1
ATOM 6041 C C . GLU C 1 217 ? 55.035 24.935 -29.593 1.00 16.11 217 GLU C C 1
ATOM 6042 O O . GLU C 1 217 ? 56.083 25.515 -29.901 1.00 17.57 217 GLU C O 1
ATOM 6048 N N . GLY C 1 218 ? 53.973 25.583 -29.125 1.00 16.80 218 GLY C N 1
ATOM 6049 C CA . GLY C 1 218 ? 53.994 27.021 -28.968 1.00 16.51 218 GLY C CA 1
ATOM 6050 C C . GLY C 1 218 ? 54.666 27.458 -27.678 1.00 15.08 218 GLY C C 1
ATOM 6051 O O . GLY C 1 218 ? 55.060 26.650 -26.836 1.00 18.62 218 GLY C O 1
ATOM 6052 N N . SER C 1 219 ? 54.802 28.770 -27.531 1.00 14.25 219 SER C N 1
ATOM 6053 C CA . SER C 1 219 ? 55.419 29.353 -26.349 1.00 14.23 219 SER C CA 1
ATOM 6054 C C . SER C 1 219 ? 54.343 29.771 -25.354 1.00 15.60 219 SER C C 1
ATOM 6055 O O . SER C 1 219 ? 53.150 29.744 -25.652 1.00 15.87 219 SER C O 1
ATOM 6058 N N . VAL C 1 220 ? 54.783 30.160 -24.156 1.00 14.97 220 VAL C N 1
ATOM 6059 C CA . VAL C 1 220 ? 53.857 30.587 -23.108 1.00 14.97 220 VAL C CA 1
ATOM 6060 C C . VAL C 1 220 ? 53.199 31.901 -23.515 1.00 15.16 220 VAL C C 1
ATOM 6061 O O . VAL C 1 220 ? 53.883 32.893 -23.799 1.00 15.55 220 VAL C O 1
ATOM 6065 N N . ASN C 1 221 ? 51.865 31.921 -23.525 1.00 14.43 221 ASN C N 1
ATOM 6066 C CA . ASN C 1 221 ? 51.154 33.127 -23.923 1.00 17.10 221 ASN C CA 1
ATOM 6067 C C . ASN C 1 221 ? 49.710 33.070 -23.446 1.00 17.44 221 ASN C C 1
ATOM 6068 O O . ASN C 1 221 ? 49.133 31.995 -23.253 1.00 20.56 221 ASN C O 1
ATOM 6073 N N . HIS C 1 222 ? 49.119 34.252 -23.295 1.00 14.85 222 HIS C N 1
ATOM 6074 C CA . HIS C 1 222 ? 47.789 34.335 -22.708 1.00 13.88 222 HIS C CA 1
ATOM 6075 C C . HIS C 1 222 ? 46.663 34.106 -23.712 1.00 16.00 222 HIS C C 1
ATOM 6076 O O . HIS C 1 222 ? 45.500 34.030 -23.295 1.00 16.89 222 HIS C O 1
ATOM 6083 N N . LEU C 1 223 ? 46.961 33.992 -25.016 1.00 14.66 223 LEU C N 1
ATOM 6084 C CA . LEU C 1 223 ? 45.889 33.684 -25.962 1.00 16.12 223 LEU C CA 1
ATOM 6085 C C . LEU C 1 223 ? 45.497 32.210 -25.924 1.00 16.79 223 LEU C C 1
ATOM 6086 O O . LEU C 1 223 ? 44.328 31.875 -26.162 1.00 17.29 223 LEU C O 1
ATOM 6091 N N . TRP C 1 224 ? 46.445 31.323 -25.641 1.00 14.45 224 TRP C N 1
ATOM 6092 C CA . TRP C 1 224 ? 46.196 29.888 -25.530 1.00 14.20 224 TRP C CA 1
ATOM 6093 C C . TRP C 1 224 ? 46.574 29.515 -24.102 1.00 16.43 224 TRP C C 1
ATOM 6094 O O . TRP C 1 224 ? 47.725 29.156 -23.844 1.00 15.63 224 TRP C O 1
ATOM 6105 N N . THR C 1 225 ? 45.619 29.607 -23.168 1.00 14.30 225 THR C N 1
ATOM 6106 C CA . THR C 1 225 ? 46.016 29.476 -21.770 1.00 16.23 225 THR C CA 1
ATOM 6107 C C . THR C 1 225 ? 46.463 28.060 -21.425 1.00 14.17 225 THR C C 1
ATOM 6108 O O . THR C 1 225 ? 47.173 27.879 -20.428 1.00 15.83 225 THR C O 1
ATOM 6112 N N . VAL C 1 226 ? 46.120 27.062 -22.249 1.00 13.72 226 VAL C N 1
ATOM 6113 C CA . VAL C 1 226 ? 46.715 25.736 -22.089 1.00 15.40 226 VAL C CA 1
ATOM 6114 C C . VAL C 1 226 ? 48.247 25.782 -22.122 1.00 15.43 226 VAL C C 1
ATOM 6115 O O . VAL C 1 226 ? 48.903 24.905 -21.543 1.00 16.04 226 VAL C O 1
ATOM 6119 N N . SER C 1 227 ? 48.842 26.797 -22.757 1.00 14.54 227 SER C N 1
ATOM 6120 C CA . SER C 1 227 ? 50.305 26.895 -22.761 1.00 13.55 227 SER C CA 1
ATOM 6121 C C . SER C 1 227 ? 50.883 27.096 -21.361 1.00 14.72 227 SER C C 1
ATOM 6122 O O . SER C 1 227 ? 52.084 26.862 -21.157 1.00 15.69 227 SER C O 1
ATOM 6125 N N . ALA C 1 228 ? 50.067 27.522 -20.389 1.00 15.62 228 ALA C N 1
ATOM 6126 C CA . ALA C 1 228 ? 50.581 27.694 -19.032 1.00 16.40 228 ALA C CA 1
ATOM 6127 C C . ALA C 1 228 ? 51.033 26.379 -18.414 1.00 16.60 228 ALA C C 1
ATOM 6128 O O . ALA C 1 228 ? 51.789 26.397 -17.434 1.00 17.58 228 ALA C O 1
ATOM 6130 N N . LEU C 1 229 ? 50.595 25.237 -18.956 1.00 16.79 229 LEU C N 1
ATOM 6131 C CA . LEU C 1 229 ? 51.031 23.960 -18.396 1.00 16.47 229 LEU C CA 1
ATOM 6132 C C . LEU C 1 229 ? 52.545 23.813 -18.463 1.00 15.88 229 LEU C C 1
ATOM 6133 O O . LEU C 1 229 ? 53.130 23.088 -17.652 1.00 16.09 229 LEU C O 1
ATOM 6138 N N . GLN C 1 230 ? 53.193 24.497 -19.416 1.00 14.63 230 GLN C N 1
ATOM 6139 C CA . GLN C 1 230 ? 54.645 24.424 -19.528 1.00 15.07 230 GLN C CA 1
ATOM 6140 C C . GLN C 1 230 ? 55.332 24.922 -18.265 1.00 16.94 230 GLN C C 1
ATOM 6141 O O . GLN C 1 230 ? 56.477 24.534 -17.997 1.00 17.65 230 GLN C O 1
ATOM 6147 N N . LEU C 1 231 ? 54.649 25.753 -17.479 1.00 15.96 231 LEU C N 1
ATOM 6148 C CA . LEU C 1 231 ? 55.180 26.297 -16.238 1.00 15.62 231 LEU C CA 1
ATOM 6149 C C . LEU C 1 231 ? 54.965 25.380 -15.042 1.00 17.37 231 LEU C C 1
ATOM 6150 O O . LEU C 1 231 ? 55.521 25.644 -13.968 1.00 19.67 231 LEU C O 1
ATOM 6155 N N . HIS C 1 232 ? 54.150 24.320 -15.195 1.00 16.81 232 HIS C N 1
ATOM 6156 C CA . HIS C 1 232 ? 53.714 23.497 -14.067 1.00 16.85 232 HIS C CA 1
ATOM 6157 C C . HIS C 1 232 ? 54.678 22.332 -13.833 1.00 16.95 232 HIS C C 1
ATOM 6158 O O . HIS C 1 232 ? 55.172 21.739 -14.792 1.00 19.49 232 HIS C O 1
ATOM 6165 N N . PRO C 1 233 ? 54.940 21.944 -12.580 1.00 19.05 233 PRO C N 1
ATOM 6166 C CA . PRO C 1 233 ? 55.911 20.856 -12.341 1.00 18.84 233 PRO C CA 1
ATOM 6167 C C . PRO C 1 233 ? 55.400 19.469 -12.705 1.00 19.22 233 PRO C C 1
ATOM 6168 O O . PRO C 1 233 ? 56.217 18.546 -12.860 1.00 21.13 233 PRO C O 1
ATOM 6172 N N . LYS C 1 234 ? 54.087 19.271 -12.842 1.00 16.91 234 LYS C N 1
ATOM 6173 C CA . LYS C 1 234 ? 53.590 17.905 -13.085 1.00 17.53 234 LYS C CA 1
ATOM 6174 C C . LYS C 1 234 ? 52.319 17.992 -13.938 1.00 20.12 234 LYS C C 1
ATOM 6175 O O . LYS C 1 234 ? 51.190 17.842 -13.454 1.00 18.67 234 LYS C O 1
ATOM 6181 N N . ALA C 1 235 ? 52.513 18.237 -15.234 1.00 18.30 235 ALA C N 1
ATOM 6182 C CA . ALA C 1 235 ? 51.413 18.332 -16.187 1.00 16.87 235 ALA C CA 1
ATOM 6183 C C . ALA C 1 235 ? 51.444 17.146 -17.137 1.00 17.48 235 ALA C C 1
ATOM 6184 O O . ALA C 1 235 ? 52.518 16.723 -17.583 1.00 18.64 235 ALA C O 1
ATOM 6186 N N A VAL C 1 236 ? 50.256 16.617 -17.434 0.57 15.65 236 VAL C N 1
ATOM 6187 N N B VAL C 1 236 ? 50.269 16.613 -17.466 0.43 16.48 236 VAL C N 1
ATOM 6188 C CA A VAL C 1 236 ? 50.067 15.506 -18.360 0.57 16.17 236 VAL C CA 1
ATOM 6189 C CA B VAL C 1 236 ? 50.175 15.499 -18.405 0.43 17.53 236 VAL C CA 1
ATOM 6190 C C A VAL C 1 236 ? 49.021 15.922 -19.383 0.57 16.62 236 VAL C C 1
ATOM 6191 C C B VAL C 1 236 ? 49.020 15.756 -19.364 0.43 17.67 236 VAL C C 1
ATOM 6192 O O A VAL C 1 236 ? 47.962 16.443 -19.015 0.57 17.19 236 VAL C O 1
ATOM 6193 O O B VAL C 1 236 ? 47.892 16.023 -18.939 0.43 19.25 236 VAL C O 1
ATOM 6200 N N . ILE C 1 237 ? 49.312 15.698 -20.658 1.00 16.08 237 ILE C N 1
ATOM 6201 C CA . ILE C 1 237 ? 48.323 15.846 -21.717 1.00 15.63 237 ILE C CA 1
ATOM 6202 C C . ILE C 1 237 ? 48.112 14.468 -22.316 1.00 15.63 237 ILE C C 1
ATOM 6203 O O . ILE C 1 237 ? 49.087 13.793 -22.667 1.00 17.08 237 ILE C O 1
ATOM 6208 N N . VAL C 1 238 ? 46.854 14.034 -22.377 1.00 15.08 238 VAL C N 1
ATOM 6209 C CA . VAL C 1 238 ? 46.466 12.743 -22.938 1.00 16.90 238 VAL C CA 1
ATOM 6210 C C . VAL C 1 238 ? 45.663 13.029 -24.198 1.00 16.77 238 VAL C C 1
ATOM 6211 O O . VAL C 1 238 ? 44.612 13.677 -24.124 1.00 18.51 238 VAL C O 1
ATOM 6215 N N . CYS C 1 239 ? 46.133 12.554 -25.354 1.00 17.14 239 CYS C N 1
ATOM 6216 C CA . CYS C 1 239 ? 45.516 12.982 -26.604 1.00 16.65 239 CYS C CA 1
ATOM 6217 C C . CYS C 1 239 ? 45.305 11.802 -27.549 1.00 17.83 239 CYS C C 1
ATOM 6218 O O . CYS C 1 239 ? 45.903 10.735 -27.390 1.00 17.44 239 CYS C O 1
ATOM 6221 N N . ASP C 1 240 ? 44.432 12.004 -28.539 1.00 16.15 240 ASP C N 1
ATOM 6222 C CA . ASP C 1 240 ? 44.190 10.998 -29.564 1.00 16.45 240 ASP C CA 1
ATOM 6223 C C . ASP C 1 240 ? 44.776 11.449 -30.900 1.00 18.54 240 ASP C C 1
ATOM 6224 O O . ASP C 1 240 ? 45.262 12.574 -31.048 1.00 18.81 240 ASP C O 1
ATOM 6229 N N . GLU C 1 241 ? 44.779 10.533 -31.867 1.00 18.73 241 GLU C N 1
ATOM 6230 C CA . GLU C 1 241 ? 45.440 10.830 -33.139 1.00 16.71 241 GLU C CA 1
ATOM 6231 C C . GLU C 1 241 ? 44.795 11.999 -33.878 1.00 16.75 241 GLU C C 1
ATOM 6232 O O . GLU C 1 241 ? 45.542 12.850 -34.398 1.00 16.84 241 GLU C O 1
ATOM 6238 N N . PRO C 1 242 ? 43.467 12.120 -33.967 1.00 17.84 242 PRO C N 1
ATOM 6239 C CA . PRO C 1 242 ? 42.899 13.309 -34.627 1.00 16.65 242 PRO C CA 1
ATOM 6240 C C . PRO C 1 242 ? 43.381 14.623 -34.035 1.00 16.41 242 PRO C C 1
ATOM 6241 O O . PRO C 1 242 ? 43.548 15.598 -34.780 1.00 18.02 242 PRO C O 1
ATOM 6245 N N . SER C 1 243 ? 43.627 14.687 -32.720 1.00 15.76 243 SER C N 1
ATOM 6246 C CA . SER C 1 243 ? 44.066 15.952 -32.129 1.00 15.23 243 SER C CA 1
ATOM 6247 C C . SER C 1 243 ? 45.503 16.323 -32.491 1.00 13.77 243 SER C C 1
ATOM 6248 O O . SER C 1 243 ? 45.908 17.460 -32.223 1.00 14.73 243 SER C O 1
ATOM 6251 N N . THR C 1 244 ? 46.276 15.415 -33.096 1.00 15.65 244 THR C N 1
ATOM 6252 C CA . THR C 1 244 ? 47.681 15.679 -33.398 1.00 15.26 244 THR C CA 1
ATOM 6253 C C . THR C 1 244 ? 47.909 16.255 -34.793 1.00 15.02 244 THR C C 1
ATOM 6254 O O . THR C 1 244 ? 49.068 16.416 -35.191 1.00 15.71 244 THR C O 1
ATOM 6258 N N . GLN C 1 245 ? 46.846 16.565 -35.542 1.00 14.61 245 GLN C N 1
ATOM 6259 C CA . GLN C 1 245 ? 47.006 16.853 -36.967 1.00 16.91 245 GLN C CA 1
ATOM 6260 C C . GLN C 1 245 ? 47.890 18.065 -37.242 1.00 15.81 245 GLN C C 1
ATOM 6261 O O . GLN C 1 245 ? 48.506 18.136 -38.312 1.00 16.63 245 GLN C O 1
ATOM 6267 N N . GLU C 1 246 ? 47.955 19.036 -36.325 1.00 14.34 246 GLU C N 1
ATOM 6268 C CA . GLU C 1 246 ? 48.767 20.226 -36.566 1.00 15.62 246 GLU C CA 1
ATOM 6269 C C . GLU C 1 246 ? 50.171 20.131 -35.986 1.00 17.89 246 GLU C C 1
ATOM 6270 O O . GLU C 1 246 ? 50.974 21.051 -36.193 1.00 20.56 246 GLU C O 1
ATOM 6276 N N . LEU C 1 247 ? 50.491 19.053 -35.277 1.00 15.99 247 LEU C N 1
ATOM 6277 C CA . LEU C 1 247 ? 51.842 18.854 -34.769 1.00 14.51 247 LEU C CA 1
ATOM 6278 C C . LEU C 1 247 ? 52.772 18.387 -35.882 1.00 15.11 247 LEU C C 1
ATOM 6279 O O . LEU C 1 247 ? 52.340 17.817 -36.886 1.00 17.80 247 LEU C O 1
ATOM 6284 N N . LYS C 1 248 ? 54.068 18.617 -35.686 1.00 16.09 248 LYS C N 1
ATOM 6285 C CA . LYS C 1 248 ? 55.056 18.009 -36.565 1.00 14.35 248 LYS C CA 1
ATOM 6286 C C . LYS C 1 248 ? 55.136 16.508 -36.320 1.00 15.98 248 LYS C C 1
ATOM 6287 O O . LYS C 1 248 ? 54.934 16.026 -35.200 1.00 17.70 248 LYS C O 1
ATOM 6293 N N . VAL C 1 249 ? 55.449 15.769 -37.392 1.00 15.38 249 VAL C N 1
ATOM 6294 C CA . VAL C 1 249 ? 55.693 14.330 -37.284 1.00 16.34 249 VAL C CA 1
ATOM 6295 C C . VAL C 1 249 ? 56.696 14.034 -36.175 1.00 15.60 249 VAL C C 1
ATOM 6296 O O . VAL C 1 249 ? 56.494 13.120 -35.357 1.00 17.26 249 VAL C O 1
ATOM 6300 N N . LYS C 1 250 ? 57.786 14.809 -36.110 1.00 16.52 250 LYS C N 1
ATOM 6301 C CA . LYS C 1 250 ? 58.810 14.537 -35.099 1.00 17.69 250 LYS C CA 1
ATOM 6302 C C . LYS C 1 250 ? 58.294 14.767 -33.686 1.00 17.61 250 LYS C C 1
ATOM 6303 O O . LYS C 1 250 ? 58.786 14.138 -32.740 1.00 19.52 250 LYS C O 1
ATOM 6309 N N . THR C 1 251 ? 57.323 15.665 -33.513 1.00 16.88 251 THR C N 1
ATOM 6310 C CA . THR C 1 251 ? 56.770 15.882 -32.178 1.00 16.53 251 THR C CA 1
ATOM 6311 C C . THR C 1 251 ? 56.000 14.650 -31.710 1.00 17.23 251 THR C C 1
ATOM 6312 O O . THR C 1 251 ? 56.178 14.180 -30.579 1.00 17.42 251 THR C O 1
ATOM 6316 N N . VAL C 1 252 ? 55.148 14.102 -32.573 1.00 16.65 252 VAL C N 1
ATOM 6317 C CA . VAL C 1 252 ? 54.426 12.890 -32.191 1.00 17.37 252 VAL C CA 1
ATOM 6318 C C . VAL C 1 252 ? 55.401 11.740 -31.964 1.00 18.63 252 VAL C C 1
ATOM 6319 O O . VAL C 1 252 ? 55.267 10.976 -30.999 1.00 20.10 252 VAL C O 1
ATOM 6323 N N A LYS C 1 253 ? 56.405 11.601 -32.838 0.47 19.08 253 LYS C N 1
ATOM 6324 N N B LYS C 1 253 ? 56.403 11.608 -32.838 0.53 18.11 253 LYS C N 1
ATOM 6325 C CA A LYS C 1 253 ? 57.374 10.519 -32.672 0.47 21.45 253 LYS C CA 1
ATOM 6326 C CA B LYS C 1 253 ? 57.381 10.534 -32.687 0.53 20.38 253 LYS C CA 1
ATOM 6327 C C A LYS C 1 253 ? 58.151 10.663 -31.371 0.47 21.76 253 LYS C C 1
ATOM 6328 C C B LYS C 1 253 ? 58.152 10.666 -31.380 0.53 21.31 253 LYS C C 1
ATOM 6329 O O A LYS C 1 253 ? 58.439 9.665 -30.700 0.47 23.58 253 LYS C O 1
ATOM 6330 O O B LYS C 1 253 ? 58.428 9.663 -30.711 0.53 23.43 253 LYS C O 1
ATOM 6341 N N . TYR C 1 254 ? 58.520 11.897 -31.015 1.00 20.45 254 TYR C N 1
ATOM 6342 C CA . TYR C 1 254 ? 59.254 12.147 -29.774 1.00 20.58 254 TYR C CA 1
ATOM 6343 C C . TYR C 1 254 ? 58.520 11.572 -28.568 1.00 21.61 254 TYR C C 1
ATOM 6344 O O . TYR C 1 254 ? 59.087 10.796 -27.788 1.00 22.53 254 TYR C O 1
ATOM 6353 N N . PHE C 1 255 ? 57.247 11.937 -28.405 1.00 17.49 255 PHE C N 1
ATOM 6354 C CA . PHE C 1 255 ? 56.496 11.479 -27.242 1.00 17.20 255 PHE C CA 1
ATOM 6355 C C . PHE C 1 255 ? 56.101 10.012 -27.350 1.00 19.39 255 PHE C C 1
ATOM 6356 O O . PHE C 1 255 ? 56.025 9.323 -26.325 1.00 21.29 255 PHE C O 1
ATOM 6364 N N . THR C 1 256 ? 55.855 9.514 -28.565 1.00 18.47 256 THR C N 1
ATOM 6365 C CA . THR C 1 256 ? 55.529 8.101 -28.719 1.00 21.21 256 THR C CA 1
ATOM 6366 C C . THR C 1 256 ? 56.701 7.228 -28.278 1.00 23.12 256 THR C C 1
ATOM 6367 O O . THR C 1 256 ? 56.518 6.234 -27.564 1.00 24.27 256 THR C O 1
ATOM 6371 N N . GLU C 1 257 ? 57.921 7.611 -28.651 1.00 23.79 257 GLU C N 1
ATOM 6372 C CA . GLU C 1 257 ? 59.078 6.827 -28.230 1.00 27.61 257 GLU C CA 1
ATOM 6373 C C . GLU C 1 257 ? 59.353 6.979 -26.739 1.00 30.62 257 GLU C C 1
ATOM 6374 O O . GLU C 1 257 ? 59.804 6.021 -26.095 1.00 34.52 257 GLU C O 1
ATOM 6380 N N . LEU C 1 258 ? 59.101 8.163 -26.174 1.00 30.10 258 LEU C N 1
ATOM 6381 C CA . LEU C 1 258 ? 59.300 8.355 -24.738 1.00 29.83 258 LEU C CA 1
ATOM 6382 C C . LEU C 1 258 ? 58.346 7.492 -23.924 1.00 30.24 258 LEU C C 1
ATOM 6383 O O . LEU C 1 258 ? 58.753 6.863 -22.939 1.00 32.55 258 LEU C O 1
ATOM 6388 N N A GLU C 1 259 ? 57.082 7.394 -24.359 0.51 27.36 259 GLU C N 1
ATOM 6389 N N B GLU C 1 259 ? 57.062 7.509 -24.271 0.49 28.61 259 GLU C N 1
ATOM 6390 C CA A GLU C 1 259 ? 55.996 6.787 -23.591 0.51 26.85 259 GLU C CA 1
ATOM 6391 C CA B GLU C 1 259 ? 56.125 6.665 -23.552 0.49 29.35 259 GLU C CA 1
ATOM 6392 C C A GLU C 1 259 ? 55.612 5.388 -24.075 0.51 30.36 259 GLU C C 1
ATOM 6393 C C B GLU C 1 259 ? 56.387 5.186 -23.794 0.49 32.61 259 GLU C C 1
ATOM 6394 O O A GLU C 1 259 ? 54.482 4.947 -23.831 0.51 29.75 259 GLU C O 1
ATOM 6395 O O B GLU C 1 259 ? 55.824 4.352 -23.078 0.49 37.53 259 GLU C O 1
ATOM 6406 N N A ALA C 1 260 ? 56.535 4.674 -24.725 0.51 32.46 260 ALA C N 1
ATOM 6407 N N B ALA C 1 260 ? 57.244 4.852 -24.764 0.49 31.99 260 ALA C N 1
ATOM 6408 C CA A ALA C 1 260 ? 56.203 3.407 -25.378 0.51 32.45 260 ALA C CA 1
ATOM 6409 C CA B ALA C 1 260 ? 57.640 3.475 -25.025 0.49 30.49 260 ALA C CA 1
ATOM 6410 C C A ALA C 1 260 ? 55.558 2.410 -24.417 0.51 30.75 260 ALA C C 1
ATOM 6411 C C B ALA C 1 260 ? 58.850 3.038 -24.208 0.49 30.03 260 ALA C C 1
ATOM 6412 O O A ALA C 1 260 ? 54.483 1.866 -24.697 0.51 31.46 260 ALA C O 1
ATOM 6413 O O B ALA C 1 260 ? 58.986 1.846 -23.914 0.49 31.72 260 ALA C O 1
ATOM 6416 N N A LYS C 1 261 ? 56.201 2.142 -23.284 0.51 28.97 261 LYS C N 1
ATOM 6417 N N B LYS C 1 261 ? 59.734 3.971 -23.843 0.49 29.46 261 LYS C N 1
ATOM 6418 C CA A LYS C 1 261 ? 55.684 1.098 -22.407 0.51 28.27 261 LYS C CA 1
ATOM 6419 C CA B LYS C 1 261 ? 60.918 3.616 -23.068 0.49 32.00 261 LYS C CA 1
ATOM 6420 C C A LYS C 1 261 ? 54.423 1.517 -21.660 0.51 30.75 261 LYS C C 1
ATOM 6421 C C B LYS C 1 261 ? 60.588 3.321 -21.611 0.49 35.60 261 LYS C C 1
ATOM 6422 O O A LYS C 1 261 ? 53.740 0.647 -21.103 0.51 30.63 261 LYS C O 1
ATOM 6423 O O B LYS C 1 261 ? 61.261 2.491 -20.985 0.49 36.83 261 LYS C O 1
ATOM 6434 N N A ASN C 1 262 ? 54.094 2.812 -21.641 0.51 29.94 262 ASN C N 1
ATOM 6435 N N B ASN C 1 262 ? 59.576 3.985 -21.057 0.49 36.09 262 ASN C N 1
ATOM 6436 C CA A ASN C 1 262 ? 52.922 3.310 -20.932 0.51 34.75 262 ASN C CA 1
ATOM 6437 C CA B ASN C 1 262 ? 59.181 3.770 -19.670 0.49 38.82 262 ASN C CA 1
ATOM 6438 C C A ASN C 1 262 ? 51.660 3.322 -21.778 0.51 39.97 262 ASN C C 1
ATOM 6439 C C B ASN C 1 262 ? 58.034 2.770 -19.570 0.49 40.23 262 ASN C C 1
ATOM 6440 O O A ASN C 1 262 ? 50.578 3.565 -21.237 0.51 38.27 262 ASN C O 1
ATOM 6441 O O B ASN C 1 262 ? 57.154 2.904 -18.718 0.49 40.98 262 ASN C O 1
ATOM 6450 N N . ILE C 1 263 ? 51.770 3.090 -23.083 1.00 44.47 263 ILE C N 1
ATOM 6451 C CA . ILE C 1 263 ? 50.622 3.173 -23.980 1.00 44.47 263 ILE C CA 1
ATOM 6452 C C . ILE C 1 263 ? 50.259 1.832 -24.608 1.00 44.30 263 ILE C C 1
ATOM 6453 O O . ILE C 1 263 ? 49.178 1.728 -25.219 1.00 42.48 263 ILE C O 1
ATOM 6458 N N A VAL C 1 264 ? 51.099 0.800 -24.434 0.55 40.72 264 VAL C N 1
ATOM 6459 N N B VAL C 1 264 ? 54.074 1.317 -20.807 0.45 43.77 264 VAL C N 1
ATOM 6460 C CA A VAL C 1 264 ? 50.850 -0.529 -25.002 0.55 41.34 264 VAL C CA 1
ATOM 6461 C CA B VAL C 1 264 ? 52.762 1.417 -20.181 0.45 40.04 264 VAL C CA 1
ATOM 6462 C C A VAL C 1 264 ? 49.511 -1.075 -24.531 0.55 39.89 264 VAL C C 1
ATOM 6463 C C B VAL C 1 264 ? 51.735 0.690 -21.051 0.45 42.25 264 VAL C C 1
ATOM 6464 O O A VAL C 1 264 ? 48.648 -1.441 -25.337 0.55 38.26 264 VAL C O 1
ATOM 6465 O O B VAL C 1 264 ? 51.876 0.606 -22.269 0.45 46.11 264 VAL C O 1
ATOM 6472 N N A GLY C 1 265 ? 49.338 -1.181 -23.213 0.55 38.75 265 GLY C N 1
ATOM 6473 N N B GLY C 1 265 ? 50.718 0.138 -20.404 0.45 40.65 265 GLY C N 1
ATOM 6474 C CA A GLY C 1 265 ? 48.117 -1.752 -22.682 0.55 36.79 265 GLY C CA 1
ATOM 6475 C CA B GLY C 1 265 ? 49.644 -0.558 -21.076 0.45 38.67 265 GLY C CA 1
ATOM 6476 C C A GLY C 1 265 ? 46.878 -0.989 -23.074 0.55 34.52 265 GLY C C 1
ATOM 6477 C C B GLY C 1 265 ? 48.512 -0.789 -20.100 0.45 38.47 265 GLY C C 1
ATOM 6478 O O A GLY C 1 265 ? 45.770 -1.519 -22.936 0.55 37.50 265 GLY C O 1
ATOM 6479 O O B GLY C 1 265 ? 48.755 -0.977 -18.905 0.45 38.18 265 GLY C O 1
ATOM 6480 N N A PHE C 1 266 ? 47.043 0.226 -23.577 0.55 29.17 266 PHE C N 1
ATOM 6481 N N B PHE C 1 266 ? 47.278 -0.790 -20.588 0.45 39.55 266 PHE C N 1
ATOM 6482 C CA A PHE C 1 266 ? 45.922 1.103 -23.877 0.55 29.80 266 PHE C CA 1
ATOM 6483 C CA B PHE C 1 266 ? 46.115 -0.743 -19.710 0.45 38.95 266 PHE C CA 1
ATOM 6484 C C A PHE C 1 266 ? 45.715 1.272 -25.366 0.55 26.83 266 PHE C C 1
ATOM 6485 C C B PHE C 1 266 ? 44.963 -1.586 -20.238 0.45 32.23 266 PHE C C 1
ATOM 6486 O O A PHE C 1 266 ? 44.579 1.287 -25.818 0.55 27.48 266 PHE C O 1
ATOM 6487 O O B PHE C 1 266 ? 44.699 -1.609 -21.441 0.45 28.41 266 PHE C O 1
ATOM 6502 N N . MET D 1 1 ? 56.659 -18.326 -34.453 1.00 18.32 1 MET D N 1
ATOM 6503 C CA . MET D 1 1 ? 55.335 -17.679 -34.432 1.00 17.57 1 MET D CA 1
ATOM 6504 C C . MET D 1 1 ? 55.405 -16.301 -33.801 0.87 17.25 1 MET D C 1
ATOM 6505 O O . MET D 1 1 ? 56.377 -15.971 -33.118 1.00 19.64 1 MET D O 1
ATOM 6510 N N . ARG D 1 2 ? 54.378 -15.488 -34.027 1.00 18.20 2 ARG D N 1
ATOM 6511 C CA . ARG D 1 2 ? 54.188 -14.268 -33.258 1.00 19.48 2 ARG D CA 1
ATOM 6512 C C . ARG D 1 2 ? 53.078 -14.487 -32.248 1.00 18.96 2 ARG D C 1
ATOM 6513 O O . ARG D 1 2 ? 52.053 -15.093 -32.564 1.00 20.87 2 ARG D O 1
ATOM 6521 N N A LEU D 1 3 ? 53.298 -14.013 -31.031 0.56 18.16 3 LEU D N 1
ATOM 6522 N N B LEU D 1 3 ? 53.288 -13.997 -31.029 0.44 17.96 3 LEU D N 1
ATOM 6523 C CA A LEU D 1 3 ? 52.234 -13.895 -30.049 0.56 16.31 3 LEU D CA 1
ATOM 6524 C CA B LEU D 1 3 ? 52.237 -13.907 -30.019 0.44 16.09 3 LEU D CA 1
ATOM 6525 C C A LEU D 1 3 ? 52.051 -12.418 -29.746 0.56 16.03 3 LEU D C 1
ATOM 6526 C C B LEU D 1 3 ? 52.040 -12.434 -29.691 0.44 16.19 3 LEU D C 1
ATOM 6527 O O A LEU D 1 3 ? 53.017 -11.730 -29.399 0.56 17.82 3 LEU D O 1
ATOM 6528 O O B LEU D 1 3 ? 52.990 -11.759 -29.282 0.44 18.08 3 LEU D O 1
ATOM 6537 N N . ILE D 1 4 ? 50.820 -11.939 -29.890 1.00 15.95 4 ILE D N 1
ATOM 6538 C CA . ILE D 1 4 ? 50.486 -10.532 -29.674 1.00 17.58 4 ILE D CA 1
ATOM 6539 C C . ILE D 1 4 ? 49.779 -10.425 -28.329 1.00 17.82 4 ILE D C 1
ATOM 6540 O O . ILE D 1 4 ? 48.593 -10.773 -28.231 1.00 17.79 4 ILE D O 1
ATOM 6545 N N . PRO D 1 5 ? 50.452 -9.979 -27.275 1.00 18.35 5 PRO D N 1
ATOM 6546 C CA . PRO D 1 5 ? 49.813 -9.966 -25.957 1.00 19.66 5 PRO D CA 1
ATOM 6547 C C . PRO D 1 5 ? 49.132 -8.636 -25.689 1.00 18.91 5 PRO D C 1
ATOM 6548 O O . PRO D 1 5 ? 49.793 -7.646 -25.377 1.00 23.78 5 PRO D O 1
ATOM 6552 N N . LEU D 1 6 ? 47.817 -8.598 -25.823 1.00 18.10 6 LEU D N 1
ATOM 6553 C CA . LEU D 1 6 ? 47.038 -7.399 -25.570 1.00 20.52 6 LEU D CA 1
ATOM 6554 C C . LEU D 1 6 ? 46.312 -7.531 -24.237 1.00 21.09 6 LEU D C 1
ATOM 6555 O O . LEU D 1 6 ? 46.258 -8.603 -23.635 1.00 19.65 6 LEU D O 1
ATOM 6560 N N . LYS D 1 7 ? 45.758 -6.416 -23.763 1.00 21.22 7 LYS D N 1
ATOM 6561 C CA . LYS D 1 7 ? 45.118 -6.444 -22.452 1.00 20.92 7 LYS D CA 1
ATOM 6562 C C . LYS D 1 7 ? 43.710 -7.025 -22.518 1.00 19.73 7 LYS D C 1
ATOM 6563 O O . LYS D 1 7 ? 43.358 -7.900 -21.718 1.00 20.06 7 LYS D O 1
ATOM 6569 N N . ALA D 1 8 ? 42.891 -6.561 -23.461 1.00 19.62 8 ALA D N 1
ATOM 6570 C CA . ALA D 1 8 ? 41.462 -6.838 -23.434 1.00 20.52 8 ALA D CA 1
ATOM 6571 C C . ALA D 1 8 ? 40.998 -7.454 -24.744 1.00 19.25 8 ALA D C 1
ATOM 6572 O O . ALA D 1 8 ? 41.591 -7.237 -25.802 1.00 19.85 8 ALA D O 1
ATOM 6574 N N . ALA D 1 9 ? 39.893 -8.205 -24.653 1.00 20.13 9 ALA D N 1
ATOM 6575 C CA . ALA D 1 9 ? 39.335 -8.868 -25.826 1.00 20.96 9 ALA D CA 1
ATOM 6576 C C . ALA D 1 9 ? 38.968 -7.866 -26.917 1.00 22.46 9 ALA D C 1
ATOM 6577 O O . ALA D 1 9 ? 39.101 -8.166 -28.110 1.00 23.49 9 ALA D O 1
ATOM 6579 N N . ALA D 1 10 ? 38.502 -6.670 -26.535 1.00 21.52 10 ALA D N 1
ATOM 6580 C CA . ALA D 1 10 ? 38.160 -5.673 -27.545 1.00 22.34 10 ALA D CA 1
ATOM 6581 C C . ALA D 1 10 ? 39.381 -5.272 -28.361 1.00 22.13 10 ALA D C 1
ATOM 6582 O O . ALA D 1 10 ? 39.266 -5.012 -29.566 1.00 24.14 10 ALA D O 1
ATOM 6584 N N . GLN D 1 11 ? 40.554 -5.236 -27.723 1.00 21.01 11 GLN D N 1
ATOM 6585 C CA . GLN D 1 11 ? 41.784 -4.895 -28.427 1.00 20.03 11 GLN D CA 1
ATOM 6586 C C . GLN D 1 11 ? 42.189 -6.014 -29.376 1.00 18.91 11 GLN D C 1
ATOM 6587 O O . GLN D 1 11 ? 42.676 -5.753 -30.483 1.00 20.32 11 GLN D O 1
ATOM 6593 N N . VAL D 1 12 ? 41.995 -7.265 -28.950 1.00 19.22 12 VAL D N 1
ATOM 6594 C CA . VAL D 1 12 ? 42.280 -8.414 -29.806 1.00 18.58 12 VAL D CA 1
ATOM 6595 C C . VAL D 1 12 ? 41.476 -8.316 -31.095 1.00 19.93 12 VAL D C 1
ATOM 6596 O O . VAL D 1 12 ? 42.004 -8.515 -32.198 1.00 19.69 12 VAL D O 1
ATOM 6600 N N . GLY D 1 13 ? 40.182 -8.001 -30.972 1.00 21.43 13 GLY D N 1
ATOM 6601 C CA . GLY D 1 13 ? 39.336 -7.893 -32.150 1.00 21.93 13 GLY D CA 1
ATOM 6602 C C . GLY D 1 13 ? 39.773 -6.789 -33.093 1.00 22.95 13 GLY D C 1
ATOM 6603 O O . GLY D 1 13 ? 39.742 -6.957 -34.317 1.00 23.00 13 GLY D O 1
ATOM 6604 N N . LYS D 1 14 ? 40.187 -5.644 -32.541 1.00 21.89 14 LYS D N 1
ATOM 6605 C CA . LYS D 1 14 ? 40.627 -4.541 -33.390 1.00 20.48 14 LYS D CA 1
ATOM 6606 C C . LYS D 1 14 ? 41.929 -4.881 -34.102 1.00 21.85 14 LYS D C 1
ATOM 6607 O O . LYS D 1 14 ? 42.101 -4.549 -35.283 1.00 22.40 14 LYS D O 1
ATOM 6613 N N . TRP D 1 15 ? 42.855 -5.547 -33.406 1.00 19.09 15 TRP D N 1
ATOM 6614 C CA . TRP D 1 15 ? 44.125 -5.906 -34.028 1.00 20.29 15 TRP D CA 1
ATOM 6615 C C . TRP D 1 15 ? 43.910 -6.913 -35.149 1.00 20.01 15 TRP D C 1
ATOM 6616 O O . TRP D 1 15 ? 44.472 -6.774 -36.242 1.00 19.82 15 TRP D O 1
ATOM 6627 N N . ALA D 1 16 ? 43.099 -7.940 -34.890 1.00 18.15 16 ALA D N 1
ATOM 6628 C CA . ALA D 1 16 ? 42.837 -8.957 -35.901 1.00 17.26 16 ALA D CA 1
ATOM 6629 C C . ALA D 1 16 ? 42.172 -8.350 -37.129 1.00 18.43 16 ALA D C 1
ATOM 6630 O O . ALA D 1 16 ? 42.511 -8.700 -38.264 1.00 19.62 16 ALA D O 1
ATOM 6632 N N . ALA D 1 17 ? 41.222 -7.435 -36.925 1.00 18.66 17 ALA D N 1
ATOM 6633 C CA . ALA D 1 17 ? 40.577 -6.805 -38.071 1.00 20.56 17 ALA D CA 1
ATOM 6634 C C . ALA D 1 17 ? 41.578 -5.983 -38.874 1.00 21.54 17 ALA D C 1
ATOM 6635 O O . ALA D 1 17 ? 41.608 -6.061 -40.110 1.00 21.67 17 ALA D O 1
ATOM 6637 N N . ALA D 1 18 ? 42.421 -5.206 -38.186 1.00 20.00 18 ALA D N 1
ATOM 6638 C CA . ALA D 1 18 ? 43.441 -4.421 -38.874 1.00 21.59 18 ALA D CA 1
ATOM 6639 C C . ALA D 1 18 ? 44.396 -5.320 -39.654 1.00 22.56 18 ALA D C 1
ATOM 6640 O O . ALA D 1 18 ? 44.837 -4.968 -40.756 1.00 23.54 18 ALA D O 1
ATOM 6642 N N . HIS D 1 19 ? 44.710 -6.496 -39.106 1.00 20.28 19 HIS D N 1
ATOM 6643 C CA . HIS D 1 19 ? 45.616 -7.413 -39.786 1.00 20.73 19 HIS D CA 1
ATOM 6644 C C . HIS D 1 19 ? 44.973 -7.988 -41.044 1.00 21.26 19 HIS D C 1
ATOM 6645 O O . HIS D 1 19 ? 45.633 -8.106 -42.084 1.00 22.63 19 HIS D O 1
ATOM 6652 N N . ILE D 1 20 ? 43.692 -8.364 -40.962 1.00 20.52 20 ILE D N 1
ATOM 6653 C CA . ILE D 1 20 ? 42.971 -8.858 -42.137 1.00 20.24 20 ILE D CA 1
ATOM 6654 C C . ILE D 1 20 ? 42.937 -7.788 -43.224 1.00 22.26 20 ILE D C 1
ATOM 6655 O O . ILE D 1 20 ? 43.196 -8.065 -44.404 1.00 22.79 20 ILE D O 1
ATOM 6660 N N . VAL D 1 21 ? 42.639 -6.544 -42.842 1.00 20.97 21 VAL D N 1
ATOM 6661 C CA . VAL D 1 21 ? 42.563 -5.465 -43.828 1.00 23.92 21 VAL D CA 1
ATOM 6662 C C . VAL D 1 21 ? 43.930 -5.215 -44.457 1.00 24.43 21 VAL D C 1
ATOM 6663 O O . VAL D 1 21 ? 44.038 -4.987 -45.671 1.00 24.91 21 VAL D O 1
ATOM 6667 N N . LYS D 1 22 ? 44.992 -5.257 -43.649 1.00 24.85 22 LYS D N 1
ATOM 6668 C CA . LYS D 1 22 ? 46.342 -5.078 -44.181 1.00 26.54 22 LYS D CA 1
ATOM 6669 C C . LYS D 1 22 ? 46.665 -6.143 -45.222 1.00 26.42 22 LYS D C 1
ATOM 6670 O O . LYS D 1 22 ? 47.169 -5.833 -46.310 1.00 27.29 22 LYS D O 1
ATOM 6676 N N . ARG D 1 23 ? 46.365 -7.409 -44.916 1.00 24.48 23 ARG D N 1
ATOM 6677 C CA . ARG D 1 23 ? 46.665 -8.474 -45.869 1.00 23.49 23 ARG D CA 1
ATOM 6678 C C . ARG D 1 23 ? 45.843 -8.323 -47.146 1.00 23.80 23 ARG D C 1
ATOM 6679 O O . ARG D 1 23 ? 46.374 -8.485 -48.249 1.00 24.66 23 ARG D O 1
ATOM 6687 N N . ILE D 1 24 ? 44.550 -8.002 -47.022 1.00 22.85 24 ILE D N 1
ATOM 6688 C CA . ILE D 1 24 ? 43.713 -7.855 -48.216 1.00 23.88 24 ILE D CA 1
ATOM 6689 C C . ILE D 1 24 ? 44.225 -6.712 -49.086 1.00 26.14 24 ILE D C 1
ATOM 6690 O O . ILE D 1 24 ? 44.394 -6.857 -50.305 1.00 27.21 24 ILE D O 1
ATOM 6695 N N . ASN D 1 25 ? 44.480 -5.557 -48.476 1.00 25.24 25 ASN D N 1
ATOM 6696 C CA . ASN D 1 25 ? 44.836 -4.386 -49.271 1.00 27.76 25 ASN D CA 1
ATOM 6697 C C . ASN D 1 25 ? 46.206 -4.539 -49.917 1.00 29.68 25 ASN D C 1
ATOM 6698 O O . ASN D 1 25 ? 46.416 -4.091 -51.050 1.00 31.19 25 ASN D O 1
ATOM 6703 N N . GLU D 1 26 ? 47.145 -5.191 -49.231 1.00 29.15 26 GLU D N 1
ATOM 6704 C CA . GLU D 1 26 ? 48.459 -5.382 -49.833 1.00 31.70 26 GLU D CA 1
ATOM 6705 C C . GLU D 1 26 ? 48.430 -6.457 -50.913 1.00 32.73 26 GLU D C 1
ATOM 6706 O O . GLU D 1 26 ? 49.233 -6.413 -51.852 1.00 34.63 26 GLU D O 1
ATOM 6712 N N . PHE D 1 27 ? 47.499 -7.407 -50.812 1.00 28.86 27 PHE D N 1
ATOM 6713 C CA . PHE D 1 27 ? 47.350 -8.434 -51.840 1.00 29.34 27 PHE D CA 1
ATOM 6714 C C . PHE D 1 27 ? 46.791 -7.855 -53.138 1.00 30.94 27 PHE D C 1
ATOM 6715 O O . PHE D 1 27 ? 47.157 -8.315 -54.225 1.00 31.39 27 PHE D O 1
ATOM 6723 N N . GLN D 1 28 ? 45.921 -6.846 -53.038 1.00 30.14 28 GLN D N 1
ATOM 6724 C CA . GLN D 1 28 ? 45.253 -6.196 -54.164 1.00 32.32 28 GLN D CA 1
ATOM 6725 C C . GLN D 1 28 ? 44.436 -7.205 -54.962 1.00 32.06 28 GLN D C 1
ATOM 6726 O O . GLN D 1 28 ? 44.759 -7.492 -56.123 1.00 32.29 28 GLN D O 1
ATOM 6732 N N . PRO D 1 29 ? 43.363 -7.743 -54.388 1.00 32.97 29 PRO D N 1
ATOM 6733 C CA . PRO D 1 29 ? 42.623 -8.815 -55.063 1.00 31.48 29 PRO D CA 1
ATOM 6734 C C . PRO D 1 29 ? 41.843 -8.315 -56.270 1.00 31.76 29 PRO D C 1
ATOM 6735 O O . PRO D 1 29 ? 41.428 -7.155 -56.348 1.00 32.42 29 PRO D O 1
ATOM 6739 N N . THR D 1 30 ? 41.658 -9.220 -57.227 1.00 32.81 30 THR D N 1
ATOM 6740 C CA . THR D 1 30 ? 40.886 -8.974 -58.435 1.00 35.46 30 THR D CA 1
ATOM 6741 C C . THR D 1 30 ? 39.954 -10.155 -58.665 1.00 38.74 30 THR D C 1
ATOM 6742 O O . THR D 1 30 ? 40.023 -11.173 -57.972 1.00 38.84 30 THR D O 1
ATOM 6746 N N . ALA D 1 31 ? 39.086 -10.026 -59.673 1.00 39.53 31 ALA D N 1
ATOM 6747 C CA . ALA D 1 31 ? 38.247 -11.159 -60.047 1.00 40.59 31 ALA D CA 1
ATOM 6748 C C . ALA D 1 31 ? 39.098 -12.364 -60.430 1.00 40.93 31 ALA D C 1
ATOM 6749 O O . ALA D 1 31 ? 38.799 -13.497 -60.034 1.00 41.59 31 ALA D O 1
ATOM 6751 N N A GLU D 1 32 ? 40.194 -12.129 -61.156 0.39 40.50 32 GLU D N 1
ATOM 6752 N N B GLU D 1 32 ? 40.157 -12.147 -61.209 0.61 41.00 32 GLU D N 1
ATOM 6753 C CA A GLU D 1 32 ? 41.057 -13.226 -61.582 0.39 40.01 32 GLU D CA 1
ATOM 6754 C CA B GLU D 1 32 ? 40.995 -13.250 -61.663 0.61 40.82 32 GLU D CA 1
ATOM 6755 C C A GLU D 1 32 ? 41.816 -13.831 -60.407 0.39 37.04 32 GLU D C 1
ATOM 6756 C C B GLU D 1 32 ? 41.952 -13.747 -60.589 0.61 37.74 32 GLU D C 1
ATOM 6757 O O A GLU D 1 32 ? 41.908 -15.058 -60.287 0.39 35.70 32 GLU D O 1
ATOM 6758 O O B GLU D 1 32 ? 42.565 -14.806 -60.764 0.61 37.77 32 GLU D O 1
ATOM 6769 N N A ARG D 1 33 ? 42.374 -12.992 -59.532 0.39 35.49 33 ARG D N 1
ATOM 6770 N N B ARG D 1 33 ? 42.097 -13.017 -59.489 0.61 34.55 33 ARG D N 1
ATOM 6771 C CA A ARG D 1 33 ? 43.164 -13.450 -58.389 0.39 35.08 33 ARG D CA 1
ATOM 6772 C CA B ARG D 1 33 ? 43.066 -13.359 -58.450 0.61 34.44 33 ARG D CA 1
ATOM 6773 C C A ARG D 1 33 ? 42.538 -12.902 -57.114 0.39 32.71 33 ARG D C 1
ATOM 6774 C C B ARG D 1 33 ? 42.515 -12.874 -57.119 0.61 32.40 33 ARG D C 1
ATOM 6775 O O A ARG D 1 33 ? 42.945 -11.844 -56.609 0.39 31.61 33 ARG D O 1
ATOM 6776 O O B ARG D 1 33 ? 42.935 -11.843 -56.584 0.61 30.62 33 ARG D O 1
ATOM 6791 N N . PRO D 1 34 ? 41.538 -13.589 -56.563 1.00 30.65 34 PRO D N 1
ATOM 6792 C CA . PRO D 1 34 ? 40.922 -13.134 -55.315 1.00 29.73 34 PRO D CA 1
ATOM 6793 C C . PRO D 1 34 ? 41.824 -13.392 -54.117 1.00 28.95 34 PRO D C 1
ATOM 6794 O O . PRO D 1 34 ? 42.745 -14.211 -54.153 1.00 29.08 34 PRO D O 1
ATOM 6798 N N . PHE D 1 35 ? 41.545 -12.662 -53.045 1.00 24.56 35 PHE D N 1
ATOM 6799 C CA . PHE D 1 35 ? 42.130 -12.956 -51.746 1.00 22.34 35 PHE D CA 1
ATOM 6800 C C . PHE D 1 35 ? 41.260 -14.005 -51.072 1.00 22.27 35 PHE D C 1
ATOM 6801 O O . PHE D 1 35 ? 40.035 -13.860 -51.028 1.00 24.01 35 PHE D O 1
ATOM 6809 N N . VAL D 1 36 ? 41.885 -15.056 -50.549 1.00 22.21 36 VAL D N 1
ATOM 6810 C CA . VAL D 1 36 ? 41.158 -16.184 -49.983 1.00 21.99 36 VAL D CA 1
ATOM 6811 C C . VAL D 1 36 ? 41.338 -16.154 -48.473 1.00 22.92 36 VAL D C 1
ATOM 6812 O O . VAL D 1 36 ? 42.463 -16.267 -47.966 1.00 22.50 36 VAL D O 1
ATOM 6816 N N . LEU D 1 37 ? 40.223 -15.997 -47.763 1.00 20.57 37 LEU D N 1
ATOM 6817 C CA . LEU D 1 37 ? 40.205 -15.733 -46.331 1.00 19.80 37 LEU D CA 1
ATOM 6818 C C . LEU D 1 37 ? 39.453 -16.856 -45.631 1.00 19.73 37 LEU D C 1
ATOM 6819 O O . LEU D 1 37 ? 38.275 -17.089 -45.923 1.00 21.06 37 LEU D O 1
ATOM 6824 N N . GLY D 1 38 ? 40.123 -17.543 -44.706 1.00 18.14 38 GLY D N 1
ATOM 6825 C CA . GLY D 1 38 ? 39.473 -18.565 -43.904 1.00 16.91 38 GLY D CA 1
ATOM 6826 C C . GLY D 1 38 ? 38.945 -17.966 -42.610 1.00 17.45 38 GLY D C 1
ATOM 6827 O O . GLY D 1 38 ? 39.588 -17.111 -42.002 1.00 18.05 38 GLY D O 1
ATOM 6828 N N . LEU D 1 39 ? 37.762 -18.428 -42.195 1.00 18.00 39 LEU D N 1
ATOM 6829 C CA . LEU D 1 39 ? 37.021 -17.771 -41.125 1.00 18.21 39 LEU D CA 1
ATOM 6830 C C . LEU D 1 39 ? 36.455 -18.751 -40.110 1.00 18.14 39 LEU D C 1
ATOM 6831 O O . LEU D 1 39 ? 36.067 -19.873 -40.460 1.00 18.06 39 LEU D O 1
ATOM 6836 N N . PRO D 1 40 ? 36.360 -18.325 -38.825 1.00 18.92 40 PRO D N 1
ATOM 6837 C CA . PRO D 1 40 ? 35.720 -19.155 -37.798 1.00 18.04 40 PRO D CA 1
ATOM 6838 C C . PRO D 1 40 ? 34.374 -18.608 -37.351 1.00 19.20 40 PRO D C 1
ATOM 6839 O O . PRO D 1 40 ? 34.042 -17.443 -37.607 1.00 21.15 40 PRO D O 1
ATOM 6843 N N . THR D 1 41 ? 33.603 -19.429 -36.645 1.00 18.40 41 THR D N 1
ATOM 6844 C CA . THR D 1 41 ? 32.480 -18.902 -35.876 1.00 17.74 41 THR D CA 1
ATOM 6845 C C . THR D 1 41 ? 32.852 -18.905 -34.394 1.00 18.31 41 THR D C 1
ATOM 6846 O O . THR D 1 41 ? 34.038 -18.818 -34.053 1.00 19.08 41 THR D O 1
ATOM 6850 N N . GLY D 1 42 ? 31.862 -18.997 -33.510 1.00 20.04 42 GLY D N 1
ATOM 6851 C CA . GLY D 1 42 ? 32.101 -18.898 -32.085 1.00 19.67 42 GLY D CA 1
ATOM 6852 C C . GLY D 1 42 ? 31.994 -17.472 -31.592 1.00 20.26 42 GLY D C 1
ATOM 6853 O O . GLY D 1 42 ? 31.764 -16.524 -32.345 1.00 21.94 42 GLY D O 1
ATOM 6854 N N . GLY D 1 43 ? 32.176 -17.321 -30.281 1.00 17.90 43 GLY D N 1
ATOM 6855 C CA . GLY D 1 43 ? 32.105 -16.001 -29.671 1.00 17.92 43 GLY D CA 1
ATOM 6856 C C . GLY D 1 43 ? 33.339 -15.146 -29.893 1.00 18.37 43 GLY D C 1
ATOM 6857 O O . GLY D 1 43 ? 33.233 -13.919 -30.001 1.00 19.43 43 GLY D O 1
ATOM 6858 N N . THR D 1 44 ? 34.521 -15.768 -29.961 1.00 17.94 44 THR D N 1
ATOM 6859 C CA . THR D 1 44 ? 35.753 -14.984 -30.032 1.00 17.56 44 THR D CA 1
ATOM 6860 C C . THR D 1 44 ? 35.810 -14.017 -31.214 1.00 16.76 44 THR D C 1
ATOM 6861 O O . THR D 1 44 ? 36.243 -12.870 -31.006 1.00 19.05 44 THR D O 1
ATOM 6865 N N . PRO D 1 45 ? 35.416 -14.378 -32.441 1.00 16.67 45 PRO D N 1
ATOM 6866 C CA . PRO D 1 45 ? 35.628 -13.460 -33.570 1.00 16.88 45 PRO D CA 1
ATOM 6867 C C . PRO D 1 45 ? 34.581 -12.369 -33.718 1.00 17.85 45 PRO D C 1
ATOM 6868 O O . PRO D 1 45 ? 34.682 -11.575 -34.661 1.00 19.42 45 PRO D O 1
ATOM 6872 N N . LEU D 1 46 ? 33.583 -12.295 -32.836 1.00 18.35 46 LEU D N 1
ATOM 6873 C CA . LEU D 1 46 ? 32.498 -11.340 -33.052 1.00 20.06 46 LEU D CA 1
ATOM 6874 C C . LEU D 1 46 ? 33.008 -9.902 -33.083 1.00 21.74 46 LEU D C 1
ATOM 6875 O O . LEU D 1 46 ? 32.594 -9.112 -33.945 1.00 22.42 46 LEU D O 1
ATOM 6880 N N . ALA D 1 47 ? 33.913 -9.542 -32.163 1.00 20.88 47 ALA D N 1
ATOM 6881 C CA . ALA D 1 47 ? 34.457 -8.185 -32.157 1.00 20.81 47 ALA D CA 1
ATOM 6882 C C . ALA D 1 47 ? 35.232 -7.897 -33.436 1.00 21.84 47 ALA D C 1
ATOM 6883 O O . ALA D 1 47 ? 35.223 -6.765 -33.943 1.00 22.88 47 ALA D O 1
ATOM 6885 N N . THR D 1 48 ? 35.912 -8.911 -33.970 1.00 19.93 48 THR D N 1
ATOM 6886 C CA . THR D 1 48 ? 36.635 -8.739 -35.226 1.00 20.94 48 THR D CA 1
ATOM 6887 C C . THR D 1 48 ? 35.670 -8.503 -36.382 1.00 21.91 48 THR D C 1
ATOM 6888 O O . THR D 1 48 ? 35.893 -7.606 -37.203 1.00 21.30 48 THR D O 1
ATOM 6892 N N . TYR D 1 49 ? 34.584 -9.283 -36.456 1.00 21.40 49 TYR D N 1
ATOM 6893 C CA . TYR D 1 49 ? 33.597 -9.067 -37.512 1.00 22.86 49 TYR D CA 1
ATOM 6894 C C . TYR D 1 49 ? 32.977 -7.675 -37.416 1.00 23.96 49 TYR D C 1
ATOM 6895 O O . TYR D 1 49 ? 32.818 -6.990 -38.437 1.00 24.35 49 TYR D O 1
ATOM 6904 N N . LYS D 1 50 ? 32.629 -7.232 -36.199 1.00 23.19 50 LYS D N 1
ATOM 6905 C CA . LYS D 1 50 ? 32.096 -5.876 -36.040 1.00 25.77 50 LYS D CA 1
ATOM 6906 C C . LYS D 1 50 ? 33.078 -4.837 -36.554 1.00 24.40 50 LYS D C 1
ATOM 6907 O O . LYS D 1 50 ? 32.686 -3.884 -37.243 1.00 25.37 50 LYS D O 1
ATOM 6913 N N . ALA D 1 51 ? 34.357 -5.001 -36.225 1.00 22.23 51 ALA D N 1
ATOM 6914 C CA . ALA D 1 51 ? 35.355 -4.025 -36.648 1.00 23.69 51 ALA D CA 1
ATOM 6915 C C . ALA D 1 51 ? 35.534 -4.036 -38.161 1.00 24.93 51 ALA D C 1
ATOM 6916 O O . ALA D 1 51 ? 35.665 -2.973 -38.780 1.00 27.04 51 ALA D O 1
ATOM 6918 N N . LEU D 1 52 ? 35.543 -5.226 -38.776 1.00 23.17 52 LEU D N 1
ATOM 6919 C CA . LEU D 1 52 ? 35.652 -5.304 -40.233 1.00 24.49 52 LEU D CA 1
ATOM 6920 C C . LEU D 1 52 ? 34.478 -4.621 -40.918 1.00 25.94 52 LEU D C 1
ATOM 6921 O O . LEU D 1 52 ? 34.650 -3.957 -41.948 1.00 26.52 52 LEU D O 1
ATOM 6926 N N . ILE D 1 53 ? 33.269 -4.808 -40.390 1.00 25.50 53 ILE D N 1
ATOM 6927 C CA . ILE D 1 53 ? 32.109 -4.140 -40.968 1.00 25.95 53 ILE D CA 1
ATOM 6928 C C . ILE D 1 53 ? 32.269 -2.628 -40.869 1.00 28.11 53 ILE D C 1
ATOM 6929 O O . ILE D 1 53 ? 32.020 -1.899 -41.838 1.00 28.69 53 ILE D O 1
ATOM 6934 N N . GLU D 1 54 ? 32.712 -2.137 -39.706 1.00 29.02 54 GLU D N 1
ATOM 6935 C CA . GLU D 1 54 ? 32.925 -0.702 -39.540 1.00 31.19 54 GLU D CA 1
ATOM 6936 C C . GLU D 1 54 ? 33.988 -0.188 -40.500 1.00 31.37 54 GLU D C 1
ATOM 6937 O O . GLU D 1 54 ? 33.842 0.900 -41.075 1.00 31.79 54 GLU D O 1
ATOM 6943 N N . MET D 1 55 ? 35.071 -0.950 -40.683 1.00 30.38 55 MET D N 1
ATOM 6944 C CA . MET D 1 55 ? 36.124 -0.516 -41.597 1.00 29.69 55 MET D CA 1
ATOM 6945 C C . MET D 1 55 ? 35.625 -0.490 -43.036 1.00 30.70 55 MET D C 1
ATOM 6946 O O . MET D 1 55 ? 35.951 0.433 -43.795 1.00 32.43 55 MET D O 1
ATOM 6951 N N . HIS D 1 56 ? 34.824 -1.486 -43.426 1.00 29.23 56 HIS D N 1
ATOM 6952 C CA . HIS D 1 56 ? 34.274 -1.501 -44.777 1.00 30.63 56 HIS D CA 1
ATOM 6953 C C . HIS D 1 56 ? 33.332 -0.325 -45.005 1.00 33.59 56 HIS D C 1
ATOM 6954 O O . HIS D 1 56 ? 33.375 0.319 -46.062 1.00 34.83 56 HIS D O 1
ATOM 6961 N N . LYS D 1 57 ? 32.475 -0.021 -44.024 1.00 33.52 57 LYS D N 1
ATOM 6962 C CA . LYS D 1 57 ? 31.562 1.107 -44.184 1.00 37.78 57 LYS D CA 1
ATOM 6963 C C . LYS D 1 57 ? 32.313 2.431 -44.244 1.00 36.01 57 LYS D C 1
ATOM 6964 O O . LYS D 1 57 ? 31.823 3.395 -44.845 1.00 37.33 57 LYS D O 1
ATOM 6970 N N . ALA D 1 58 ? 33.500 2.496 -43.648 1.00 34.43 58 ALA D N 1
ATOM 6971 C CA . ALA D 1 58 ? 34.345 3.678 -43.743 1.00 36.02 58 ALA D CA 1
ATOM 6972 C C . ALA D 1 58 ? 35.163 3.717 -45.028 1.00 34.65 58 ALA D C 1
ATOM 6973 O O . ALA D 1 58 ? 35.911 4.677 -45.235 1.00 36.01 58 ALA D O 1
ATOM 6975 N N . GLY D 1 59 ? 35.038 2.709 -45.890 1.00 34.78 59 GLY D N 1
ATOM 6976 C CA . GLY D 1 59 ? 35.770 2.688 -47.141 1.00 35.30 59 GLY D CA 1
ATOM 6977 C C . GLY D 1 59 ? 37.205 2.234 -47.036 1.00 36.05 59 GLY D C 1
ATOM 6978 O O . GLY D 1 59 ? 37.992 2.480 -47.956 1.00 37.35 59 GLY D O 1
ATOM 6979 N N . GLU D 1 60 ? 37.577 1.582 -45.937 1.00 33.58 60 GLU D N 1
ATOM 6980 C CA . GLU D 1 60 ? 38.947 1.134 -45.726 1.00 33.33 60 GLU D CA 1
ATOM 6981 C C . GLU D 1 60 ? 39.232 -0.234 -46.335 1.00 33.00 60 GLU D C 1
ATOM 6982 O O . GLU D 1 60 ? 40.404 -0.609 -46.455 1.00 32.93 60 GLU D O 1
ATOM 6988 N N . VAL D 1 61 ? 38.201 -0.984 -46.726 1.00 32.04 61 VAL D N 1
ATOM 6989 C CA . VAL D 1 61 ? 38.402 -2.320 -47.270 1.00 29.13 61 VAL D CA 1
ATOM 6990 C C . VAL D 1 61 ? 37.155 -2.708 -48.047 1.00 29.03 61 VAL D C 1
ATOM 6991 O O . VAL D 1 61 ? 36.039 -2.312 -47.700 1.00 29.60 61 VAL D O 1
ATOM 6995 N N . SER D 1 62 ? 37.351 -3.469 -49.118 1.00 29.11 62 SER D N 1
ATOM 6996 C CA . SER D 1 62 ? 36.258 -4.045 -49.884 1.00 28.74 62 SER D CA 1
ATOM 6997 C C . SER D 1 62 ? 36.417 -5.555 -49.922 1.00 27.45 62 SER D C 1
ATOM 6998 O O . SER D 1 62 ? 37.531 -6.068 -50.069 1.00 28.26 62 SER D O 1
ATOM 7001 N N . PHE D 1 63 ? 35.299 -6.264 -49.788 1.00 25.98 63 PHE D N 1
ATOM 7002 C CA . PHE D 1 63 ? 35.272 -7.714 -49.883 1.00 25.88 63 PHE D CA 1
ATOM 7003 C C . PHE D 1 63 ? 34.748 -8.201 -51.228 1.00 26.69 63 PHE D C 1
ATOM 7004 O O . PHE D 1 63 ? 34.427 -9.385 -51.362 1.00 27.43 63 PHE D O 1
ATOM 7012 N N . LYS D 1 64 ? 34.653 -7.312 -52.221 1.00 28.50 64 LYS D N 1
ATOM 7013 C CA . LYS D 1 64 ? 34.105 -7.692 -53.521 1.00 30.95 64 LYS D CA 1
ATOM 7014 C C . LYS D 1 64 ? 34.874 -8.858 -54.133 1.00 32.27 64 LYS D C 1
ATOM 7015 O O . LYS D 1 64 ? 34.279 -9.753 -54.748 1.00 33.20 64 LYS D O 1
ATOM 7021 N N . HIS D 1 65 ? 36.191 -8.881 -53.959 1.00 30.27 65 HIS D N 1
ATOM 7022 C CA . HIS D 1 65 ? 37.028 -9.929 -54.524 1.00 30.38 65 HIS D CA 1
ATOM 7023 C C . HIS D 1 65 ? 37.711 -10.738 -53.426 1.00 29.33 65 HIS D C 1
ATOM 7024 O O . HIS D 1 65 ? 38.848 -11.193 -53.576 1.00 30.90 65 HIS D O 1
ATOM 7031 N N . VAL D 1 66 ? 37.016 -10.939 -52.308 1.00 26.98 66 VAL D N 1
ATOM 7032 C CA . VAL D 1 66 ? 37.463 -11.843 -51.253 1.00 24.50 66 VAL D CA 1
ATOM 7033 C C . VAL D 1 66 ? 36.611 -13.106 -51.301 1.00 24.85 66 VAL D C 1
ATOM 7034 O O . VAL D 1 66 ? 35.372 -13.037 -51.317 1.00 25.19 66 VAL D O 1
ATOM 7038 N N . VAL D 1 67 ? 37.280 -14.255 -51.349 1.00 23.17 67 VAL D N 1
ATOM 7039 C CA . VAL D 1 67 ? 36.645 -15.566 -51.288 1.00 22.34 67 VAL D CA 1
ATOM 7040 C C . VAL D 1 67 ? 36.819 -16.081 -49.870 1.00 22.82 67 VAL D C 1
ATOM 7041 O O . VAL D 1 67 ? 37.923 -16.002 -49.315 1.00 26.48 67 VAL D O 1
ATOM 7045 N N . THR D 1 68 ? 35.746 -16.590 -49.265 1.00 21.45 68 THR D N 1
ATOM 7046 C CA . THR D 1 68 ? 35.841 -17.068 -47.892 1.00 20.44 68 THR D CA 1
ATOM 7047 C C . THR D 1 68 ? 35.581 -18.566 -47.806 1.00 20.03 68 THR D C 1
ATOM 7048 O O . THR D 1 68 ? 34.814 -19.134 -48.594 1.00 21.81 68 THR D O 1
ATOM 7052 N N . PHE D 1 69 ? 36.247 -19.193 -46.837 1.00 18.41 69 PHE D N 1
ATOM 7053 C CA . PHE D 1 69 ? 36.007 -20.574 -46.441 1.00 18.30 69 PHE D CA 1
ATOM 7054 C C . PHE D 1 69 ? 35.855 -20.596 -44.931 1.00 20.21 69 PHE D C 1
ATOM 7055 O O . PHE D 1 69 ? 36.707 -20.056 -44.227 1.00 22.59 69 PHE D O 1
ATOM 7063 N N . ASN D 1 70 ? 34.797 -21.222 -44.430 1.00 18.45 70 ASN D N 1
ATOM 7064 C CA . ASN D 1 70 ? 34.698 -21.389 -42.987 1.00 18.61 70 ASN D CA 1
ATOM 7065 C C . ASN D 1 70 ? 35.349 -22.695 -42.531 1.00 19.80 70 ASN D C 1
ATOM 7066 O O . ASN D 1 70 ? 35.555 -23.628 -43.311 1.00 20.97 70 ASN D O 1
ATOM 7071 N N . MET D 1 71 ? 35.674 -22.741 -41.233 1.00 16.62 71 MET D N 1
ATOM 7072 C CA . MET D 1 71 ? 36.350 -23.904 -40.665 1.00 17.09 71 MET D CA 1
ATOM 7073 C C . MET D 1 71 ? 35.442 -25.123 -40.588 1.00 19.83 71 MET D C 1
ATOM 7074 O O . MET D 1 71 ? 35.920 -26.262 -40.699 1.00 19.06 71 MET D O 1
ATOM 7079 N N . ASP D 1 72 ? 34.152 -24.923 -40.315 1.00 17.71 72 ASP D N 1
ATOM 7080 C CA . ASP D 1 72 ? 33.347 -26.076 -39.923 1.00 19.54 72 ASP D CA 1
ATOM 7081 C C . ASP D 1 72 ? 31.865 -25.739 -39.960 1.00 18.95 72 ASP D C 1
ATOM 7082 O O . ASP D 1 72 ? 31.466 -24.595 -40.195 1.00 20.71 72 ASP D O 1
ATOM 7087 N N . GLU D 1 73 ? 31.056 -26.773 -39.730 1.00 18.24 73 GLU D N 1
ATOM 7088 C CA . GLU D 1 73 ? 29.609 -26.652 -39.620 1.00 18.39 73 GLU D CA 1
ATOM 7089 C C . GLU D 1 73 ? 29.101 -27.850 -38.827 1.00 18.77 73 GLU D C 1
ATOM 7090 O O . GLU D 1 73 ? 29.654 -28.947 -38.921 1.00 21.85 73 GLU D O 1
ATOM 7096 N N . TYR D 1 74 ? 28.054 -27.624 -38.037 1.00 18.48 74 TYR D N 1
ATOM 7097 C CA . TYR D 1 74 ? 27.412 -28.712 -37.308 1.00 19.13 74 TYR D CA 1
ATOM 7098 C C . TYR D 1 74 ? 26.753 -29.714 -38.255 1.00 21.13 74 TYR D C 1
ATOM 7099 O O . TYR D 1 74 ? 26.134 -29.337 -39.254 1.00 22.49 74 TYR D O 1
ATOM 7108 N N . VAL D 1 75 ? 26.843 -31.000 -37.902 1.00 19.55 75 VAL D N 1
ATOM 7109 C CA . VAL D 1 75 ? 26.096 -32.049 -38.592 1.00 20.18 75 VAL D CA 1
ATOM 7110 C C . VAL D 1 75 ? 24.694 -32.142 -38.006 1.00 22.42 75 VAL D C 1
ATOM 7111 O O . VAL D 1 75 ? 24.506 -32.080 -36.785 1.00 24.76 75 VAL D O 1
ATOM 7115 N N . GLY D 1 76 ? 23.694 -32.287 -38.876 1.00 23.57 76 GLY D N 1
ATOM 7116 C CA . GLY D 1 76 ? 22.359 -32.627 -38.432 1.00 26.27 76 GLY D CA 1
ATOM 7117 C C . GLY D 1 76 ? 21.527 -31.477 -37.913 1.00 29.83 76 GLY D C 1
ATOM 7118 O O . GLY D 1 76 ? 20.349 -31.678 -37.605 1.00 35.17 76 GLY D O 1
ATOM 7119 N N . LEU D 1 77 ? 22.092 -30.287 -37.804 1.00 27.67 77 LEU D N 1
ATOM 7120 C CA . LEU D 1 77 ? 21.364 -29.105 -37.383 1.00 27.64 77 LEU D CA 1
ATOM 7121 C C . LEU D 1 77 ? 20.829 -28.404 -38.625 1.00 29.68 77 LEU D C 1
ATOM 7122 O O . LEU D 1 77 ? 21.573 -28.200 -39.589 1.00 30.47 77 LEU D O 1
ATOM 7127 N N . ALA D 1 78 ? 19.541 -28.062 -38.614 1.00 31.00 78 ALA D N 1
ATOM 7128 C CA . ALA D 1 78 ? 18.951 -27.377 -39.758 1.00 32.40 78 ALA D CA 1
ATOM 7129 C C . ALA D 1 78 ? 19.775 -26.151 -40.130 1.00 33.12 78 ALA D C 1
ATOM 7130 O O . ALA D 1 78 ? 20.165 -25.361 -39.264 1.00 33.66 78 ALA D O 1
ATOM 7132 N N . ALA D 1 79 ? 20.057 -26.009 -41.427 1.00 32.08 79 ALA D N 1
ATOM 7133 C CA . ALA D 1 79 ? 20.850 -24.872 -41.882 1.00 33.00 79 ALA D CA 1
ATOM 7134 C C . ALA D 1 79 ? 20.183 -23.544 -41.536 1.00 33.71 79 ALA D C 1
ATOM 7135 O O . ALA D 1 79 ? 20.874 -22.550 -41.282 1.00 33.80 79 ALA D O 1
ATOM 7137 N N . ASP D 1 80 ? 18.850 -23.501 -41.521 1.00 32.41 80 ASP D N 1
ATOM 7138 C CA . ASP D 1 80 ? 18.165 -22.266 -41.165 1.00 32.54 80 ASP D CA 1
ATOM 7139 C C . ASP D 1 80 ? 18.027 -22.076 -39.656 1.00 30.97 80 ASP D C 1
ATOM 7140 O O . ASP D 1 80 ? 17.440 -21.080 -39.228 1.00 32.60 80 ASP D O 1
ATOM 7145 N N . HIS D 1 81 ? 18.562 -22.983 -38.843 1.00 28.84 81 HIS D N 1
ATOM 7146 C CA . HIS D 1 81 ? 18.624 -22.742 -37.409 1.00 28.12 81 HIS D CA 1
ATOM 7147 C C . HIS D 1 81 ? 19.474 -21.501 -37.148 1.00 27.76 81 HIS D C 1
ATOM 7148 O O . HIS D 1 81 ? 20.528 -21.329 -37.777 1.00 26.55 81 HIS D O 1
ATOM 7155 N N . PRO D 1 82 ? 19.048 -20.613 -36.246 1.00 27.77 82 PRO D N 1
ATOM 7156 C CA . PRO D 1 82 ? 19.830 -19.388 -35.994 1.00 28.68 82 PRO D CA 1
ATOM 7157 C C . PRO D 1 82 ? 21.232 -19.643 -35.473 1.00 27.59 82 PRO D C 1
ATOM 7158 O O . PRO D 1 82 ? 22.085 -18.753 -35.592 1.00 27.94 82 PRO D O 1
ATOM 7162 N N . GLU D 1 83 ? 21.517 -20.820 -34.918 1.00 27.15 83 GLU D N 1
ATOM 7163 C CA . GLU D 1 83 ? 22.864 -21.130 -34.455 1.00 28.57 83 GLU D CA 1
ATOM 7164 C C . GLU D 1 83 ? 23.617 -22.083 -35.378 1.00 25.45 83 GLU D C 1
ATOM 7165 O O . GLU D 1 83 ? 24.705 -22.550 -35.013 1.00 25.00 83 GLU D O 1
ATOM 7171 N N . SER D 1 84 ? 23.090 -22.382 -36.563 1.00 23.08 84 SER D N 1
ATOM 7172 C CA . SER D 1 84 ? 23.957 -22.991 -37.562 1.00 22.01 84 SER D CA 1
ATOM 7173 C C . SER D 1 84 ? 25.108 -22.039 -37.865 1.00 20.94 84 SER D C 1
ATOM 7174 O O . SER D 1 84 ? 24.991 -20.819 -37.716 1.00 21.94 84 SER D O 1
ATOM 7177 N N . TYR D 1 85 ? 26.241 -22.597 -38.282 1.00 18.63 85 TYR D N 1
ATOM 7178 C CA . TYR D 1 85 ? 27.366 -21.721 -38.576 1.00 18.04 85 TYR D CA 1
ATOM 7179 C C . TYR D 1 85 ? 27.110 -20.918 -39.844 1.00 19.27 85 TYR D C 1
ATOM 7180 O O . TYR D 1 85 ? 27.638 -19.811 -39.991 1.00 20.02 85 TYR D O 1
ATOM 7189 N N A ARG D 1 86 ? 26.286 -21.439 -40.757 0.49 20.64 86 ARG D N 1
ATOM 7190 N N B ARG D 1 86 ? 26.295 -21.452 -40.756 0.51 20.14 86 ARG D N 1
ATOM 7191 C CA A ARG D 1 86 ? 25.861 -20.639 -41.904 0.49 22.21 86 ARG D CA 1
ATOM 7192 C CA B ARG D 1 86 ? 25.836 -20.676 -41.904 0.51 21.32 86 ARG D CA 1
ATOM 7193 C C A ARG D 1 86 ? 25.062 -19.420 -41.452 0.49 22.77 86 ARG D C 1
ATOM 7194 C C B ARG D 1 86 ? 25.061 -19.439 -41.455 0.51 22.57 86 ARG D C 1
ATOM 7195 O O A ARG D 1 86 ? 25.316 -18.295 -41.902 0.49 21.83 86 ARG D O 1
ATOM 7196 O O B ARG D 1 86 ? 25.337 -18.319 -41.905 0.51 21.86 86 ARG D O 1
ATOM 7211 N N . SER D 1 87 ? 24.089 -19.624 -40.556 1.00 21.82 87 SER D N 1
ATOM 7212 C CA . SER D 1 87 ? 23.306 -18.493 -40.060 1.00 21.88 87 SER D CA 1
ATOM 7213 C C . SER D 1 87 ? 24.188 -17.489 -39.335 1.00 22.58 87 SER D C 1
ATOM 7214 O O . SER D 1 87 ? 24.021 -16.271 -39.496 1.00 22.57 87 SER D O 1
ATOM 7217 N N . PHE D 1 88 ? 25.113 -17.986 -38.511 1.00 21.53 88 PHE D N 1
ATOM 7218 C CA . PHE D 1 88 ? 26.062 -17.117 -37.825 1.00 19.88 88 PHE D CA 1
ATOM 7219 C C . PHE D 1 88 ? 26.788 -16.220 -38.817 1.00 20.70 88 PHE D C 1
ATOM 7220 O O . PHE D 1 88 ? 26.867 -15.001 -38.627 1.00 21.79 88 PHE D O 1
ATOM 7228 N N . MET D 1 89 ? 27.339 -16.814 -39.881 1.00 20.92 89 MET D N 1
ATOM 7229 C CA . MET D 1 89 ? 28.191 -16.050 -40.790 1.00 22.03 89 MET D CA 1
ATOM 7230 C C . MET D 1 89 ? 27.390 -15.014 -41.569 1.00 22.70 89 MET D C 1
ATOM 7231 O O . MET D 1 89 ? 27.839 -13.872 -41.729 1.00 22.96 89 MET D O 1
ATOM 7236 N N . TYR D 1 90 ? 26.205 -15.382 -42.062 1.00 23.29 90 TYR D N 1
ATOM 7237 C CA . TYR D 1 90 ? 25.410 -14.406 -42.801 1.00 22.80 90 TYR D CA 1
ATOM 7238 C C . TYR D 1 90 ? 24.920 -13.289 -41.887 1.00 24.92 90 TYR D C 1
ATOM 7239 O O . TYR D 1 90 ? 25.010 -12.108 -42.242 1.00 26.63 90 TYR D O 1
ATOM 7248 N N . ASN D 1 91 ? 24.419 -13.635 -40.699 1.00 26.15 91 ASN D N 1
ATOM 7249 C CA . ASN D 1 91 ? 23.832 -12.620 -39.827 1.00 26.29 91 ASN D CA 1
ATOM 7250 C C . ASN D 1 91 ? 24.896 -11.710 -39.225 1.00 25.74 91 ASN D C 1
ATOM 7251 O O . ASN D 1 91 ? 24.666 -10.506 -39.062 1.00 28.01 91 ASN D O 1
ATOM 7256 N N . ASN D 1 92 ? 26.059 -12.259 -38.872 1.00 23.97 92 ASN D N 1
ATOM 7257 C CA . ASN D 1 92 ? 27.077 -11.464 -38.202 1.00 23.34 92 ASN D CA 1
ATOM 7258 C C . ASN D 1 92 ? 28.096 -10.855 -39.155 1.00 23.94 92 ASN D C 1
ATOM 7259 O O . ASN D 1 92 ? 28.852 -9.972 -38.736 1.00 25.41 92 ASN D O 1
ATOM 7264 N N . PHE D 1 93 ? 28.132 -11.277 -40.422 1.00 24.36 93 PHE D N 1
ATOM 7265 C CA . PHE D 1 93 ? 29.184 -10.778 -41.300 1.00 22.57 93 PHE D CA 1
ATOM 7266 C C . PHE D 1 93 ? 28.717 -10.566 -42.739 1.00 24.35 93 PHE D C 1
ATOM 7267 O O . PHE D 1 93 ? 28.684 -9.423 -43.210 1.00 25.72 93 PHE D O 1
ATOM 7275 N N . PHE D 1 94 ? 28.331 -11.641 -43.438 1.00 23.11 94 PHE D N 1
ATOM 7276 C CA . PHE D 1 94 ? 28.113 -11.551 -44.882 1.00 24.22 94 PHE D CA 1
ATOM 7277 C C . PHE D 1 94 ? 27.031 -10.533 -45.239 1.00 25.67 94 PHE D C 1
ATOM 7278 O O . PHE D 1 94 ? 27.163 -9.795 -46.224 1.00 26.41 94 PHE D O 1
ATOM 7286 N N . ASN D 1 95 ? 25.944 -10.489 -44.465 1.00 25.10 95 ASN D N 1
ATOM 7287 C CA . ASN D 1 95 ? 24.845 -9.580 -44.791 1.00 26.85 95 ASN D CA 1
ATOM 7288 C C . ASN D 1 95 ? 25.219 -8.112 -44.628 1.00 28.81 95 ASN D C 1
ATOM 7289 O O . ASN D 1 95 ? 24.411 -7.243 -44.972 1.00 29.54 95 ASN D O 1
ATOM 7294 N N . HIS D 1 96 ? 26.420 -7.811 -44.136 1.00 28.65 96 HIS D N 1
ATOM 7295 C CA . HIS D 1 96 ? 26.803 -6.444 -43.812 1.00 29.78 96 HIS D CA 1
ATOM 7296 C C . HIS D 1 96 ? 28.000 -5.950 -44.611 1.00 30.82 96 HIS D C 1
ATOM 7297 O O . HIS D 1 96 ? 28.487 -4.843 -44.346 1.00 31.61 96 HIS D O 1
ATOM 7304 N N . ILE D 1 97 ? 28.492 -6.733 -45.571 1.00 29.00 97 ILE D N 1
ATOM 7305 C CA . ILE D 1 97 ? 29.665 -6.372 -46.355 1.00 29.25 97 ILE D CA 1
ATOM 7306 C C . ILE D 1 97 ? 29.365 -6.632 -47.825 1.00 31.72 97 ILE D C 1
ATOM 7307 O O . ILE D 1 97 ? 28.365 -7.258 -48.176 1.00 32.31 97 ILE D O 1
ATOM 7312 N N . ASP D 1 98 ? 30.252 -6.142 -48.691 1.00 31.13 98 ASP D N 1
ATOM 7313 C CA . ASP D 1 98 ? 30.052 -6.274 -50.136 1.00 31.73 98 ASP D CA 1
ATOM 7314 C C . ASP D 1 98 ? 30.651 -7.564 -50.687 1.00 32.48 98 ASP D C 1
ATOM 7315 O O . ASP D 1 98 ? 31.195 -7.591 -51.796 1.00 33.69 98 ASP D O 1
ATOM 7320 N N . ILE D 1 99 ? 30.561 -8.654 -49.920 1.00 29.52 99 ILE D N 1
ATOM 7321 C CA . ILE D 1 99 ? 31.008 -9.954 -50.400 1.00 29.05 99 ILE D CA 1
ATOM 7322 C C . ILE D 1 99 ? 30.015 -10.485 -51.430 1.00 29.67 99 ILE D C 1
ATOM 7323 O O . ILE D 1 99 ? 28.814 -10.181 -51.387 1.00 30.98 99 ILE D O 1
ATOM 7328 N N . GLN D 1 100 ? 30.521 -11.262 -52.387 1.00 28.34 100 GLN D N 1
ATOM 7329 C CA . GLN D 1 100 ? 29.704 -11.837 -53.447 1.00 30.22 100 GLN D CA 1
ATOM 7330 C C . GLN D 1 100 ? 29.297 -13.263 -53.101 1.00 29.64 100 GLN D C 1
ATOM 7331 O O . GLN D 1 100 ? 30.111 -14.052 -52.611 1.00 30.74 100 GLN D O 1
ATOM 7337 N N . GLU D 1 101 ? 28.031 -13.592 -53.377 1.00 28.81 101 GLU D N 1
ATOM 7338 C CA . GLU D 1 101 ? 27.501 -14.896 -52.984 1.00 31.06 101 GLU D CA 1
ATOM 7339 C C . GLU D 1 101 ? 28.317 -16.040 -53.582 1.00 31.29 101 GLU D C 1
ATOM 7340 O O . GLU D 1 101 ? 28.564 -17.050 -52.911 1.00 31.28 101 GLU D O 1
ATOM 7346 N N . GLU D 1 102 ? 28.764 -15.891 -54.833 1.00 30.43 102 GLU D N 1
ATOM 7347 C CA . GLU D 1 102 ? 29.555 -16.933 -55.484 1.00 32.81 102 GLU D CA 1
ATOM 7348 C C . GLU D 1 102 ? 30.898 -17.163 -54.794 1.00 29.98 102 GLU D C 1
ATOM 7349 O O . GLU D 1 102 ? 31.485 -18.243 -54.938 1.00 30.01 102 GLU D O 1
ATOM 7355 N N . ASN D 1 103 ? 31.386 -16.186 -54.037 1.00 28.21 103 ASN D N 1
ATOM 7356 C CA . ASN D 1 103 ? 32.686 -16.273 -53.389 1.00 26.69 103 ASN D CA 1
ATOM 7357 C C . ASN D 1 103 ? 32.609 -16.788 -51.957 1.00 23.91 103 ASN D C 1
ATOM 7358 O O . ASN D 1 103 ? 33.647 -16.876 -51.293 1.00 24.51 103 ASN D O 1
ATOM 7363 N N . ILE D 1 104 ? 31.419 -17.132 -51.467 1.00 24.32 104 ILE D N 1
ATOM 7364 C CA . ILE D 1 104 ? 31.251 -17.664 -50.117 1.00 22.97 104 ILE D CA 1
ATOM 7365 C C . ILE D 1 104 ? 31.288 -19.181 -50.179 1.00 22.44 104 ILE D C 1
ATOM 7366 O O . ILE D 1 104 ? 30.605 -19.791 -51.008 1.00 24.94 104 ILE D O 1
ATOM 7371 N N . ASN D 1 105 ? 32.066 -19.798 -49.289 1.00 21.30 105 ASN D N 1
ATOM 7372 C CA . ASN D 1 105 ? 32.141 -21.249 -49.213 1.00 21.53 105 ASN D CA 1
ATOM 7373 C C . ASN D 1 105 ? 31.894 -21.709 -47.786 1.00 21.35 105 ASN D C 1
ATOM 7374 O O . ASN D 1 105 ? 32.529 -21.213 -46.845 1.00 21.35 105 ASN D O 1
ATOM 7379 N N . LEU D 1 106 ? 30.976 -22.667 -47.642 1.00 21.43 106 LEU D N 1
ATOM 7380 C CA . LEU D 1 106 ? 30.549 -23.195 -46.356 1.00 21.21 106 LEU D CA 1
ATOM 7381 C C . LEU D 1 106 ? 30.390 -24.703 -46.471 1.00 22.64 106 LEU D C 1
ATOM 7382 O O . LEU D 1 106 ? 30.024 -25.225 -47.530 1.00 23.41 106 LEU D O 1
ATOM 7387 N N . LEU D 1 107 ? 30.664 -25.400 -45.374 1.00 19.92 107 LEU D N 1
ATOM 7388 C CA . LEU D 1 107 ? 30.378 -26.825 -45.311 1.00 20.40 107 LEU D CA 1
ATOM 7389 C C . LEU D 1 107 ? 28.887 -27.051 -45.093 1.00 22.90 107 LEU D C 1
ATOM 7390 O O . LEU D 1 107 ? 28.238 -26.324 -44.335 1.00 24.79 107 LEU D O 1
ATOM 7395 N N . ASN D 1 108 ? 28.342 -28.060 -45.779 1.00 21.78 108 ASN D N 1
ATOM 7396 C CA . ASN D 1 108 ? 26.947 -28.460 -45.633 1.00 21.22 108 ASN D CA 1
ATOM 7397 C C . ASN D 1 108 ? 26.911 -29.678 -44.717 1.00 23.82 108 ASN D C 1
ATOM 7398 O O . ASN D 1 108 ? 27.351 -30.768 -45.103 1.00 24.35 108 ASN D O 1
ATOM 7403 N N . GLY D 1 109 ? 26.395 -29.492 -43.502 1.00 23.02 109 GLY D N 1
ATOM 7404 C CA . GLY D 1 109 ? 26.342 -30.570 -42.534 1.00 24.51 109 GLY D CA 1
ATOM 7405 C C . GLY D 1 109 ? 25.170 -31.509 -42.681 1.00 24.97 109 GLY D C 1
ATOM 7406 O O . GLY D 1 109 ? 25.001 -32.414 -41.858 1.00 25.09 109 GLY D O 1
ATOM 7407 N N . ASN D 1 110 ? 24.357 -31.333 -43.725 1.00 25.40 110 ASN D N 1
ATOM 7408 C CA . ASN D 1 110 ? 23.106 -32.068 -43.862 1.00 28.59 110 ASN D CA 1
ATOM 7409 C C . ASN D 1 110 ? 23.006 -32.836 -45.175 1.00 27.72 110 ASN D C 1
ATOM 7410 O O . ASN D 1 110 ? 21.896 -33.161 -45.603 1.00 30.56 110 ASN D O 1
ATOM 7415 N N . THR D 1 111 ? 24.119 -33.140 -45.831 1.00 27.16 111 THR D N 1
ATOM 7416 C CA . THR D 1 111 ? 23.987 -33.949 -47.034 1.00 26.53 111 THR D CA 1
ATOM 7417 C C . THR D 1 111 ? 23.887 -35.424 -46.659 1.00 27.03 111 THR D C 1
ATOM 7418 O O . THR D 1 111 ? 24.045 -35.810 -45.495 1.00 27.06 111 THR D O 1
ATOM 7422 N N . ASP D 1 112 ? 23.630 -36.259 -47.665 1.00 28.50 112 ASP D N 1
ATOM 7423 C CA . ASP D 1 112 ? 23.544 -37.697 -47.454 1.00 25.93 112 ASP D CA 1
ATOM 7424 C C . ASP D 1 112 ? 24.904 -38.388 -47.522 1.00 27.28 112 ASP D C 1
ATOM 7425 O O . ASP D 1 112 ? 24.959 -39.622 -47.469 1.00 27.31 112 ASP D O 1
ATOM 7430 N N . ASP D 1 113 ? 25.998 -37.626 -47.615 1.00 26.80 113 ASP D N 1
ATOM 7431 C CA . ASP D 1 113 ? 27.328 -38.220 -47.791 1.00 28.61 113 ASP D CA 1
ATOM 7432 C C . ASP D 1 113 ? 28.354 -37.208 -47.262 1.00 28.09 113 ASP D C 1
ATOM 7433 O O . ASP D 1 113 ? 28.853 -36.369 -48.014 1.00 27.78 113 ASP D O 1
ATOM 7438 N N . HIS D 1 114 ? 28.664 -37.312 -45.965 1.00 25.83 114 HIS D N 1
ATOM 7439 C CA . HIS D 1 114 ? 29.614 -36.381 -45.356 1.00 26.08 114 HIS D CA 1
ATOM 7440 C C . HIS D 1 114 ? 30.979 -36.457 -46.031 1.00 24.88 114 HIS D C 1
ATOM 7441 O O . HIS D 1 114 ? 31.626 -35.426 -46.260 1.00 24.80 114 HIS D O 1
ATOM 7448 N N . GLU D 1 115 ? 31.438 -37.669 -46.353 1.00 25.94 115 GLU D N 1
ATOM 7449 C CA . GLU D 1 115 ? 32.746 -37.813 -46.984 1.00 27.59 115 GLU D CA 1
ATOM 7450 C C . GLU D 1 115 ? 32.801 -37.074 -48.319 1.00 26.03 115 GLU D C 1
ATOM 7451 O O . GLU D 1 115 ? 33.788 -36.392 -48.621 1.00 25.03 115 GLU D O 1
ATOM 7457 N N . ALA D 1 116 ? 31.742 -37.185 -49.128 1.00 25.07 116 ALA D N 1
ATOM 7458 C CA . ALA D 1 116 ? 31.732 -36.500 -50.419 1.00 26.06 116 ALA D CA 1
ATOM 7459 C C . ALA D 1 116 ? 31.708 -34.986 -50.244 1.00 25.25 116 ALA D C 1
ATOM 7460 O O . ALA D 1 116 ? 32.365 -34.258 -50.999 1.00 25.03 116 ALA D O 1
ATOM 7462 N N . GLU D 1 117 ? 30.950 -34.498 -49.258 1.00 22.49 117 GLU D N 1
ATOM 7463 C CA . GLU D 1 117 ? 30.906 -33.063 -48.997 1.00 23.18 117 GLU D CA 1
ATOM 7464 C C . GLU D 1 117 ? 32.265 -32.544 -48.535 1.00 22.29 117 GLU D C 1
ATOM 7465 O O . GLU D 1 117 ? 32.705 -31.464 -48.950 1.00 22.48 117 GLU D O 1
ATOM 7471 N N . CYS D 1 118 ? 32.955 -33.303 -47.681 1.00 21.40 118 CYS D N 1
ATOM 7472 C CA . CYS D 1 118 ? 34.270 -32.863 -47.228 1.00 20.74 118 CYS D CA 1
ATOM 7473 C C . CYS D 1 118 ? 35.274 -32.865 -48.373 1.00 21.87 118 CYS D C 1
ATOM 7474 O O . CYS D 1 118 ? 36.131 -31.978 -48.450 1.00 21.95 118 CYS D O 1
ATOM 7477 N N . LYS D 1 119 ? 35.183 -33.847 -49.277 1.00 23.26 119 LYS D N 1
ATOM 7478 C CA . LYS D 1 119 ? 36.079 -33.854 -50.430 1.00 24.44 119 LYS D CA 1
ATOM 7479 C C . LYS D 1 119 ? 35.760 -32.698 -51.371 1.00 24.88 119 LYS D C 1
ATOM 7480 O O . LYS D 1 119 ? 36.672 -32.044 -51.894 1.00 25.37 119 LYS D O 1
ATOM 7486 N N . ARG D 1 120 ? 34.469 -32.433 -51.598 1.00 24.48 120 ARG D N 1
ATOM 7487 C CA . ARG D 1 120 ? 34.075 -31.277 -52.396 1.00 24.40 120 ARG D CA 1
ATOM 7488 C C . ARG D 1 120 ? 34.715 -30.008 -51.852 1.00 23.88 120 ARG D C 1
ATOM 7489 O O . ARG D 1 120 ? 35.230 -29.178 -52.613 1.00 22.51 120 ARG D O 1
ATOM 7497 N N . TYR D 1 121 ? 34.725 -29.867 -50.524 1.00 21.30 121 TYR D N 1
ATOM 7498 C CA . TYR D 1 121 ? 35.256 -28.668 -49.890 1.00 21.29 121 TYR D CA 1
ATOM 7499 C C . TYR D 1 121 ? 36.763 -28.560 -50.095 1.00 20.92 121 TYR D C 1
ATOM 7500 O O . TYR D 1 121 ? 37.273 -27.494 -50.462 1.00 21.16 121 TYR D O 1
ATOM 7509 N N . GLU D 1 122 ? 37.492 -29.658 -49.855 1.00 21.66 122 GLU D N 1
ATOM 7510 C CA . GLU D 1 122 ? 38.929 -29.674 -50.114 1.00 23.36 122 GLU D CA 1
ATOM 7511 C C . GLU D 1 122 ? 39.227 -29.371 -51.578 1.00 24.69 122 GLU D C 1
ATOM 7512 O O . GLU D 1 122 ? 40.173 -28.635 -51.886 1.00 23.64 122 GLU D O 1
ATOM 7518 N N . ASP D 1 123 ? 38.430 -29.932 -52.497 1.00 25.64 123 ASP D N 1
ATOM 7519 C CA . ASP D 1 123 ? 38.635 -29.651 -53.915 1.00 26.21 123 ASP D CA 1
ATOM 7520 C C . ASP D 1 123 ? 38.412 -28.172 -54.219 1.00 25.46 123 ASP D C 1
ATOM 7521 O O . ASP D 1 123 ? 39.137 -27.581 -55.032 1.00 26.30 123 ASP D O 1
ATOM 7526 N N . LYS D 1 124 ? 37.419 -27.553 -53.573 1.00 24.05 124 LYS D N 1
ATOM 7527 C CA . LYS D 1 124 ? 37.149 -26.139 -53.827 1.00 24.96 124 LYS D CA 1
ATOM 7528 C C . LYS D 1 124 ? 38.283 -25.259 -53.314 1.00 24.55 124 LYS D C 1
ATOM 7529 O O . LYS D 1 124 ? 38.690 -24.310 -53.989 1.00 24.90 124 LYS D O 1
ATOM 7535 N N . ILE D 1 125 ? 38.812 -25.557 -52.125 1.00 24.09 125 ILE D N 1
ATOM 7536 C CA . ILE D 1 125 ? 39.981 -24.823 -51.645 1.00 22.49 125 ILE D CA 1
ATOM 7537 C C . ILE D 1 125 ? 41.121 -24.947 -52.645 1.00 25.66 125 ILE D C 1
ATOM 7538 O O . ILE D 1 125 ? 41.775 -23.958 -52.996 1.00 27.12 125 ILE D O 1
ATOM 7543 N N A LYS D 1 126 ? 41.379 -26.164 -53.126 0.52 25.22 126 LYS D N 1
ATOM 7544 N N B LYS D 1 126 ? 41.370 -26.175 -53.109 0.48 25.30 126 LYS D N 1
ATOM 7545 C CA A LYS D 1 126 ? 42.512 -26.358 -54.025 0.52 27.21 126 LYS D CA 1
ATOM 7546 C CA B LYS D 1 126 ? 42.454 -26.442 -54.048 0.48 27.41 126 LYS D CA 1
ATOM 7547 C C A LYS D 1 126 ? 42.298 -25.715 -55.390 0.52 28.17 126 LYS D C 1
ATOM 7548 C C B LYS D 1 126 ? 42.297 -25.643 -55.333 0.48 27.95 126 LYS D C 1
ATOM 7549 O O A LYS D 1 126 ? 43.274 -25.508 -56.117 0.52 29.93 126 LYS D O 1
ATOM 7550 O O B LYS D 1 126 ? 43.297 -25.245 -55.941 0.48 28.86 126 LYS D O 1
ATOM 7561 N N . SER D 1 127 ? 41.056 -25.380 -55.752 1.00 27.47 127 SER D N 1
ATOM 7562 C CA . SER D 1 127 ? 40.827 -24.673 -57.014 1.00 30.05 127 SER D CA 1
ATOM 7563 C C . SER D 1 127 ? 41.322 -23.230 -56.966 1.00 31.15 127 SER D C 1
ATOM 7564 O O . SER D 1 127 ? 41.520 -22.619 -58.025 1.00 32.24 127 SER D O 1
ATOM 7567 N N . TYR D 1 128 ? 41.533 -22.681 -55.769 1.00 29.27 128 TYR D N 1
ATOM 7568 C CA . TYR D 1 128 ? 42.098 -21.352 -55.583 1.00 30.14 128 TYR D CA 1
ATOM 7569 C C . TYR D 1 128 ? 43.582 -21.391 -55.261 1.00 32.28 128 TYR D C 1
ATOM 7570 O O . TYR D 1 128 ? 44.174 -20.343 -54.980 1.00 33.85 128 TYR D O 1
ATOM 7579 N N . GLY D 1 129 ? 44.190 -22.572 -55.275 1.00 31.35 129 GLY D N 1
ATOM 7580 C CA . GLY D 1 129 ? 45.582 -22.698 -54.906 1.00 31.22 129 GLY D CA 1
ATOM 7581 C C . GLY D 1 129 ? 45.745 -22.834 -53.408 1.00 31.38 129 GLY D C 1
ATOM 7582 O O . GLY D 1 129 ? 45.935 -23.943 -52.901 1.00 32.52 129 GLY D O 1
ATOM 7583 N N A LYS D 1 130 ? 45.672 -21.716 -52.691 0.60 30.75 130 LYS D N 1
ATOM 7584 N N B LYS D 1 130 ? 45.651 -21.722 -52.682 0.40 30.65 130 LYS D N 1
ATOM 7585 C CA A LYS D 1 130 ? 45.850 -21.716 -51.247 0.60 31.13 130 LYS D CA 1
ATOM 7586 C CA B LYS D 1 130 ? 45.853 -21.747 -51.241 0.40 30.33 130 LYS D CA 1
ATOM 7587 C C A LYS D 1 130 ? 44.927 -20.688 -50.610 0.60 26.77 130 LYS D C 1
ATOM 7588 C C B LYS D 1 130 ? 45.028 -20.654 -50.581 0.40 27.41 130 LYS D C 1
ATOM 7589 O O A LYS D 1 130 ? 44.470 -19.738 -51.254 0.60 25.90 130 LYS D O 1
ATOM 7590 O O B LYS D 1 130 ? 44.735 -19.619 -51.188 0.40 28.10 130 LYS D O 1
ATOM 7601 N N . ILE D 1 131 ? 44.659 -20.898 -49.327 1.00 23.20 131 ILE D N 1
ATOM 7602 C CA . ILE D 1 131 ? 44.051 -19.871 -48.492 1.00 21.94 131 ILE D CA 1
ATOM 7603 C C . ILE D 1 131 ? 45.156 -18.915 -48.064 1.00 20.84 131 ILE D C 1
ATOM 7604 O O . ILE D 1 131 ? 46.227 -19.351 -47.626 1.00 21.74 131 ILE D O 1
ATOM 7609 N N . ASN D 1 132 ? 44.922 -17.609 -48.229 1.00 18.97 132 ASN D N 1
ATOM 7610 C CA . ASN D 1 132 ? 45.987 -16.646 -47.953 1.00 20.21 132 ASN D CA 1
ATOM 7611 C C . ASN D 1 132 ? 46.093 -16.315 -46.467 1.00 21.28 132 ASN D C 1
ATOM 7612 O O . ASN D 1 132 ? 47.198 -16.113 -45.950 1.00 20.45 132 ASN D O 1
ATOM 7617 N N . LEU D 1 133 ? 44.961 -16.252 -45.770 1.00 20.47 133 LEU D N 1
ATOM 7618 C CA . LEU D 1 133 ? 44.941 -15.986 -44.337 1.00 19.31 133 LEU D CA 1
ATOM 7619 C C . LEU D 1 133 ? 43.778 -16.760 -43.746 1.00 19.34 133 LEU D C 1
ATOM 7620 O O . LEU D 1 133 ? 42.650 -16.637 -44.236 1.00 20.44 133 LEU D O 1
ATOM 7625 N N . PHE D 1 134 ? 44.053 -17.570 -42.719 1.00 16.61 134 PHE D N 1
ATOM 7626 C CA . PHE D 1 134 ? 43.017 -18.336 -42.042 1.00 16.45 134 PHE D CA 1
ATOM 7627 C C . PHE D 1 134 ? 42.934 -17.869 -40.596 1.00 17.34 134 PHE D C 1
ATOM 7628 O O . PHE D 1 134 ? 43.876 -18.066 -39.819 1.00 19.64 134 PHE D O 1
ATOM 7636 N N . MET D 1 135 ? 41.812 -17.247 -40.244 1.00 17.47 135 MET D N 1
ATOM 7637 C CA . MET D 1 135 ? 41.539 -16.852 -38.871 1.00 16.84 135 MET D CA 1
ATOM 7638 C C . MET D 1 135 ? 40.804 -17.971 -38.151 1.00 18.08 135 MET D C 1
ATOM 7639 O O . MET D 1 135 ? 39.918 -18.614 -38.723 1.00 18.52 135 MET D O 1
ATOM 7644 N N . GLY D 1 136 ? 41.175 -18.202 -36.888 1.00 16.71 136 GLY D N 1
ATOM 7645 C CA . GLY D 1 136 ? 40.512 -19.202 -36.078 1.00 16.76 136 GLY D CA 1
ATOM 7646 C C . GLY D 1 136 ? 40.451 -18.768 -34.629 1.00 16.60 136 GLY D C 1
ATOM 7647 O O . GLY D 1 136 ? 40.985 -17.727 -34.234 1.00 17.22 136 GLY D O 1
ATOM 7648 N N . GLY D 1 137 ? 39.745 -19.574 -33.840 1.00 17.32 137 GLY D N 1
ATOM 7649 C CA . GLY D 1 137 ? 39.814 -19.517 -32.406 1.00 16.26 137 GLY D CA 1
ATOM 7650 C C . GLY D 1 137 ? 40.492 -20.752 -31.853 1.00 14.85 137 GLY D C 1
ATOM 7651 O O . GLY D 1 137 ? 41.137 -21.516 -32.581 1.00 17.13 137 GLY D O 1
ATOM 7652 N N . VAL D 1 138 ? 40.346 -20.957 -30.548 1.00 14.45 138 VAL D N 1
ATOM 7653 C CA . VAL D 1 138 ? 40.871 -22.170 -29.923 1.00 15.84 138 VAL D CA 1
ATOM 7654 C C . VAL D 1 138 ? 39.842 -22.682 -28.927 1.00 14.11 138 VAL D C 1
ATOM 7655 O O . VAL D 1 138 ? 39.186 -21.896 -28.237 1.00 15.71 138 VAL D O 1
ATOM 7659 N N . GLY D 1 139 ? 39.685 -24.003 -28.862 1.00 14.30 139 GLY D N 1
ATOM 7660 C CA . GLY D 1 139 ? 38.777 -24.574 -27.884 1.00 15.31 139 GLY D CA 1
ATOM 7661 C C . GLY D 1 139 ? 39.380 -24.565 -26.491 1.00 16.23 139 GLY D C 1
ATOM 7662 O O . GLY D 1 139 ? 40.596 -24.450 -26.326 1.00 14.92 139 GLY D O 1
ATOM 7663 N N . ASN D 1 140 ? 38.514 -24.672 -25.474 1.00 14.76 140 ASN D N 1
ATOM 7664 C CA . ASN D 1 140 ? 39.012 -24.886 -24.112 1.00 15.21 140 ASN D CA 1
ATOM 7665 C C . ASN D 1 140 ? 40.003 -26.045 -24.075 1.00 15.82 140 ASN D C 1
ATOM 7666 O O . ASN D 1 140 ? 40.987 -26.018 -23.315 1.00 17.17 140 ASN D O 1
ATOM 7671 N N . ASP D 1 141 ? 39.737 -27.086 -24.871 1.00 15.11 141 ASP D N 1
ATOM 7672 C CA . ASP D 1 141 ? 40.554 -28.298 -24.892 1.00 15.23 141 ASP D CA 1
ATOM 7673 C C . ASP D 1 141 ? 41.677 -28.230 -25.913 1.00 16.09 141 ASP D C 1
ATOM 7674 O O . ASP D 1 141 ? 42.306 -29.258 -26.192 1.00 16.97 141 ASP D O 1
ATOM 7679 N N . GLY D 1 142 ? 41.941 -27.048 -26.482 1.00 14.52 142 GLY D N 1
ATOM 7680 C CA . GLY D 1 142 ? 43.066 -26.887 -27.374 1.00 15.22 142 GLY D CA 1
ATOM 7681 C C . GLY D 1 142 ? 42.769 -27.048 -28.847 1.00 14.98 142 GLY D C 1
ATOM 7682 O O . GLY D 1 142 ? 43.687 -26.882 -29.661 1.00 15.01 142 GLY D O 1
ATOM 7683 N N . HIS D 1 143 ? 41.526 -27.345 -29.231 1.00 15.79 143 HIS D N 1
ATOM 7684 C CA . HIS D 1 143 ? 41.287 -27.646 -30.635 1.00 13.92 143 HIS D CA 1
ATOM 7685 C C . HIS D 1 143 ? 41.410 -26.395 -31.499 1.00 15.58 143 HIS D C 1
ATOM 7686 O O . HIS D 1 143 ? 41.111 -25.274 -31.071 1.00 15.27 143 HIS D O 1
ATOM 7693 N N A ILE D 1 144 ? 41.878 -26.598 -32.726 0.61 14.78 144 ILE D N 1
ATOM 7694 N N B ILE D 1 144 ? 41.886 -26.591 -32.727 0.39 14.85 144 ILE D N 1
ATOM 7695 C CA A ILE D 1 144 ? 41.707 -25.624 -33.795 0.61 16.43 144 ILE D CA 1
ATOM 7696 C CA B ILE D 1 144 ? 41.712 -25.614 -33.795 0.39 15.22 144 ILE D CA 1
ATOM 7697 C C A ILE D 1 144 ? 40.736 -26.234 -34.797 0.61 18.08 144 ILE D C 1
ATOM 7698 C C B ILE D 1 144 ? 40.755 -26.226 -34.811 0.39 17.59 144 ILE D C 1
ATOM 7699 O O A ILE D 1 144 ? 40.737 -27.454 -35.016 0.61 16.51 144 ILE D O 1
ATOM 7700 O O B ILE D 1 144 ? 40.787 -27.440 -35.056 0.39 17.62 144 ILE D O 1
ATOM 7709 N N . ALA D 1 145 ? 39.875 -25.391 -35.366 1.00 17.26 145 ALA D N 1
ATOM 7710 C CA . ALA D 1 145 ? 38.644 -25.843 -36.039 1.00 16.56 145 ALA D CA 1
ATOM 7711 C C . ALA D 1 145 ? 37.962 -26.796 -35.052 1.00 17.23 145 ALA D C 1
ATOM 7712 O O . ALA D 1 145 ? 37.880 -26.475 -33.857 1.00 19.97 145 ALA D O 1
ATOM 7714 N N . PHE D 1 146 ? 37.493 -27.972 -35.468 1.00 15.44 146 PHE D N 1
ATOM 7715 C CA . PHE D 1 146 ? 37.007 -28.958 -34.502 1.00 14.36 146 PHE D CA 1
ATOM 7716 C C . PHE D 1 146 ? 37.915 -30.182 -34.479 1.00 16.61 146 PHE D C 1
ATOM 7717 O O . PHE D 1 146 ? 37.463 -31.324 -34.374 1.00 17.27 146 PHE D O 1
ATOM 7725 N N . ASN D 1 147 ? 39.222 -29.944 -34.571 1.00 14.46 147 ASN D N 1
ATOM 7726 C CA . ASN D 1 147 ? 40.200 -31.022 -34.444 1.00 15.42 147 ASN D CA 1
ATOM 7727 C C . ASN D 1 147 ? 40.413 -31.287 -32.956 1.00 15.25 147 ASN D C 1
ATOM 7728 O O . ASN D 1 147 ? 41.349 -30.797 -32.315 1.00 15.50 147 ASN D O 1
ATOM 7733 N N . GLU D 1 148 ? 39.494 -32.087 -32.407 1.00 14.61 148 GLU D N 1
ATOM 7734 C CA . GLU D 1 148 ? 39.438 -32.376 -30.985 1.00 14.83 148 GLU D CA 1
ATOM 7735 C C . GLU D 1 148 ? 40.671 -33.166 -30.537 1.00 15.90 148 GLU D C 1
ATOM 7736 O O . GLU D 1 148 ? 41.414 -33.702 -31.368 1.00 16.11 148 GLU D O 1
ATOM 7742 N N . PRO D 1 149 ? 40.923 -33.230 -29.225 1.00 16.31 149 PRO D N 1
ATOM 7743 C CA . PRO D 1 149 ? 42.077 -33.993 -28.735 1.00 15.71 149 PRO D CA 1
ATOM 7744 C C . PRO D 1 149 ? 42.175 -35.371 -29.382 1.00 15.94 149 PRO D C 1
ATOM 7745 O O . PRO D 1 149 ? 41.169 -36.057 -29.587 1.00 16.05 149 PRO D O 1
ATOM 7749 N N . ALA D 1 150 ? 43.416 -35.756 -29.703 1.00 16.75 150 ALA D N 1
ATOM 7750 C CA . ALA D 1 150 ? 43.770 -36.993 -30.404 1.00 15.94 150 ALA D CA 1
ATOM 7751 C C . ALA D 1 150 ? 43.351 -36.967 -31.873 1.00 17.44 150 ALA D C 1
ATOM 7752 O O . ALA D 1 150 ? 43.102 -38.011 -32.474 1.00 22.79 150 ALA D O 1
ATOM 7754 N N . SER D 1 151 ? 43.296 -35.783 -32.475 1.00 13.94 151 SER D N 1
ATOM 7755 C CA . SER D 1 151 ? 43.177 -35.674 -33.925 1.00 14.95 151 SER D CA 1
ATOM 7756 C C . SER D 1 151 ? 44.537 -35.859 -34.582 1.00 16.68 151 SER D C 1
ATOM 7757 O O . SER D 1 151 ? 45.569 -35.475 -34.033 1.00 20.14 151 SER D O 1
ATOM 7760 N N . SER D 1 152 ? 44.532 -36.424 -35.784 1.00 14.68 152 SER D N 1
ATOM 7761 C CA . SER D 1 152 ? 45.753 -36.450 -36.580 1.00 16.33 152 SER D CA 1
ATOM 7762 C C . SER D 1 152 ? 46.257 -35.036 -36.875 1.00 16.40 152 SER D C 1
ATOM 7763 O O . SER D 1 152 ? 45.489 -34.155 -37.277 1.00 17.24 152 SER D O 1
ATOM 7766 N N . LEU D 1 153 ? 47.563 -34.828 -36.701 1.00 14.89 153 LEU D N 1
ATOM 7767 C CA . LEU D 1 153 ? 48.176 -33.538 -36.992 1.00 15.52 153 LEU D CA 1
ATOM 7768 C C . LEU D 1 153 ? 48.395 -33.319 -38.484 1.00 16.39 153 LEU D C 1
ATOM 7769 O O . LEU D 1 153 ? 48.893 -32.259 -38.872 1.00 17.06 153 LEU D O 1
ATOM 7774 N N . SER D 1 154 ? 48.033 -34.287 -39.328 1.00 15.61 154 SER D N 1
ATOM 7775 C CA . SER D 1 154 ? 48.020 -34.094 -40.775 1.00 16.89 154 SER D CA 1
ATOM 7776 C C . SER D 1 154 ? 46.635 -34.381 -41.359 1.00 17.07 154 SER D C 1
ATOM 7777 O O . SER D 1 154 ? 46.513 -34.705 -42.547 1.00 18.41 154 SER D O 1
ATOM 7780 N N . SER D 1 155 ? 45.594 -34.254 -40.544 1.00 15.66 155 SER D N 1
ATOM 7781 C CA . SER D 1 155 ? 44.234 -34.550 -40.977 1.00 16.46 155 SER D CA 1
ATOM 7782 C C . SER D 1 155 ? 43.764 -33.594 -42.069 1.00 17.23 155 SER D C 1
ATOM 7783 O O . SER D 1 155 ? 44.214 -32.446 -42.166 1.00 17.04 155 SER D O 1
ATOM 7786 N N . ARG D 1 156 ? 42.820 -34.080 -42.878 1.00 18.43 156 ARG D N 1
ATOM 7787 C CA . ARG D 1 156 ? 42.086 -33.288 -43.854 1.00 18.28 156 ARG D CA 1
ATOM 7788 C C . ARG D 1 156 ? 40.664 -33.060 -43.341 1.00 18.37 156 ARG D C 1
ATOM 7789 O O . ARG D 1 156 ? 40.340 -33.380 -42.192 1.00 19.07 156 ARG D O 1
ATOM 7797 N N . THR D 1 157 ? 39.811 -32.495 -44.197 1.00 18.35 157 THR D N 1
ATOM 7798 C CA . THR D 1 157 ? 38.434 -32.194 -43.813 1.00 18.20 157 THR D CA 1
ATOM 7799 C C . THR D 1 157 ? 37.643 -33.486 -43.629 1.00 18.27 157 THR D C 1
ATOM 7800 O O . THR D 1 157 ? 37.685 -34.378 -44.483 1.00 20.10 157 THR D O 1
ATOM 7804 N N . ARG D 1 158 ? 36.931 -33.595 -42.510 1.00 17.24 158 ARG D N 1
ATOM 7805 C CA . ARG D 1 158 ? 36.194 -34.815 -42.202 1.00 19.24 158 ARG D CA 1
ATOM 7806 C C . ARG D 1 158 ? 35.182 -34.530 -41.102 1.00 18.51 158 ARG D C 1
ATOM 7807 O O . ARG D 1 158 ? 35.202 -33.477 -40.458 1.00 18.94 158 ARG D O 1
ATOM 7815 N N . ILE D 1 159 ? 34.305 -35.507 -40.877 1.00 18.30 159 ILE D N 1
ATOM 7816 C CA . ILE D 1 159 ? 33.420 -35.463 -39.719 1.00 18.46 159 ILE D CA 1
ATOM 7817 C C . ILE D 1 159 ? 34.214 -35.781 -38.453 1.00 18.73 159 ILE D C 1
ATOM 7818 O O . ILE D 1 159 ? 35.112 -36.642 -38.450 1.00 19.66 159 ILE D O 1
ATOM 7823 N N . LYS D 1 160 ? 33.906 -35.057 -37.371 1.00 18.03 160 LYS D N 1
ATOM 7824 C CA . LYS D 1 160 ? 34.512 -35.277 -36.067 1.00 18.07 160 LYS D CA 1
ATOM 7825 C C . LYS D 1 160 ? 33.430 -35.297 -34.992 1.00 19.55 160 LYS D C 1
ATOM 7826 O O . LYS D 1 160 ? 32.391 -34.639 -35.119 1.00 20.16 160 LYS D O 1
ATOM 7832 N N . THR D 1 161 ? 33.685 -36.066 -33.932 1.00 19.09 161 THR D N 1
ATOM 7833 C CA . THR D 1 161 ? 32.816 -36.113 -32.760 1.00 20.75 161 THR D CA 1
ATOM 7834 C C . THR D 1 161 ? 33.237 -35.027 -31.773 1.00 20.70 161 THR D C 1
ATOM 7835 O O . THR D 1 161 ? 34.388 -34.999 -31.331 1.00 20.54 161 THR D O 1
ATOM 7839 N N . LEU D 1 162 ? 32.307 -34.149 -31.411 1.00 19.37 162 LEU D N 1
ATOM 7840 C CA . LEU D 1 162 ? 32.633 -33.085 -30.468 1.00 20.77 162 LEU D CA 1
ATOM 7841 C C . LEU D 1 162 ? 32.757 -33.636 -29.053 1.00 19.31 162 LEU D C 1
ATOM 7842 O O . LEU D 1 162 ? 31.975 -34.492 -28.635 1.00 22.60 162 LEU D O 1
ATOM 7847 N N . THR D 1 163 ? 33.742 -33.134 -28.306 1.00 20.25 163 THR D N 1
ATOM 7848 C CA . THR D 1 163 ? 33.888 -33.553 -26.919 1.00 20.73 163 THR D CA 1
ATOM 7849 C C . THR D 1 163 ? 32.787 -32.951 -26.054 1.00 20.30 163 THR D C 1
ATOM 7850 O O . THR D 1 163 ? 32.177 -31.930 -26.390 1.00 19.48 163 THR D O 1
ATOM 7854 N N . GLU D 1 164 ? 32.548 -33.595 -24.908 1.00 21.55 164 GLU D N 1
ATOM 7855 C CA . GLU D 1 164 ? 31.612 -33.031 -23.946 1.00 24.44 164 GLU D CA 1
ATOM 7856 C C . GLU D 1 164 ? 32.050 -31.632 -23.530 1.00 21.60 164 GLU D C 1
ATOM 7857 O O . GLU D 1 164 ? 31.217 -30.736 -23.358 1.00 22.20 164 GLU D O 1
ATOM 7863 N N . ASP D 1 165 ? 33.358 -31.422 -23.376 1.00 20.20 165 ASP D N 1
ATOM 7864 C CA . ASP D 1 165 ? 33.841 -30.101 -22.997 1.00 21.23 165 ASP D CA 1
ATOM 7865 C C . ASP D 1 165 ? 33.444 -29.049 -24.027 1.00 20.75 165 ASP D C 1
ATOM 7866 O O . ASP D 1 165 ? 32.998 -27.951 -23.668 1.00 21.30 165 ASP D O 1
ATOM 7871 N N . THR D 1 166 ? 33.593 -29.371 -25.312 1.00 19.41 166 THR D N 1
ATOM 7872 C CA . THR D 1 166 ? 33.204 -28.445 -26.368 1.00 18.76 166 THR D CA 1
ATOM 7873 C C . THR D 1 166 ? 31.698 -28.223 -26.381 1.00 17.70 166 THR D C 1
ATOM 7874 O O . THR D 1 166 ? 31.229 -27.091 -26.558 1.00 18.73 166 THR D O 1
ATOM 7878 N N . ARG D 1 167 ? 30.923 -29.290 -26.198 1.00 16.90 167 ARG D N 1
ATOM 7879 C CA . ARG D 1 167 ? 29.473 -29.142 -26.247 1.00 17.54 167 ARG D CA 1
ATOM 7880 C C . ARG D 1 167 ? 28.963 -28.342 -25.053 1.00 20.33 167 ARG D C 1
ATOM 7881 O O . ARG D 1 167 ? 28.033 -27.540 -25.192 1.00 21.22 167 ARG D O 1
ATOM 7889 N N . ILE D 1 168 ? 29.584 -28.511 -23.882 1.00 21.02 168 ILE D N 1
ATOM 7890 C CA . ILE D 1 168 ? 29.211 -27.690 -22.729 1.00 22.60 168 ILE D CA 1
ATOM 7891 C C . ILE D 1 168 ? 29.502 -26.222 -23.010 1.00 20.37 168 ILE D C 1
ATOM 7892 O O . ILE D 1 168 ? 28.665 -25.346 -22.753 1.00 21.55 168 ILE D O 1
ATOM 7897 N N . ALA D 1 169 ? 30.692 -25.927 -23.540 1.00 19.10 169 ALA D N 1
ATOM 7898 C CA . ALA D 1 169 ? 31.021 -24.541 -23.878 1.00 19.57 169 ALA D CA 1
ATOM 7899 C C . ALA D 1 169 ? 30.021 -23.964 -24.879 1.00 19.01 169 ALA D C 1
ATOM 7900 O O . ALA D 1 169 ? 29.518 -22.844 -24.705 1.00 20.23 169 ALA D O 1
ATOM 7902 N N . ASN D 1 170 ? 29.707 -24.719 -25.931 1.00 19.00 170 ASN D N 1
ATOM 7903 C CA . ASN D 1 170 ? 28.849 -24.180 -26.976 1.00 19.08 170 ASN D CA 1
ATOM 7904 C C . ASN D 1 170 ? 27.378 -24.158 -26.584 1.00 20.54 170 ASN D C 1
ATOM 7905 O O . ASN D 1 170 ? 26.588 -23.481 -27.252 1.00 20.93 170 ASN D O 1
ATOM 7910 N N . SER D 1 171 ? 26.995 -24.851 -25.510 1.00 20.30 171 SER D N 1
ATOM 7911 C CA . SER D 1 171 ? 25.604 -24.827 -25.072 1.00 20.78 171 SER D CA 1
ATOM 7912 C C . SER D 1 171 ? 25.150 -23.436 -24.660 1.00 22.02 171 SER D C 1
ATOM 7913 O O . SER D 1 171 ? 23.943 -23.203 -24.570 1.00 22.32 171 SER D O 1
ATOM 7916 N N . ARG D 1 172 ? 26.081 -22.509 -24.403 1.00 22.74 172 ARG D N 1
ATOM 7917 C CA . ARG D 1 172 ? 25.683 -21.142 -24.088 1.00 22.56 172 ARG D CA 1
ATOM 7918 C C . ARG D 1 172 ? 24.946 -20.488 -25.249 1.00 23.94 172 ARG D C 1
ATOM 7919 O O . ARG D 1 172 ? 24.186 -19.537 -25.030 1.00 24.83 172 ARG D O 1
ATOM 7927 N N . PHE D 1 173 ? 25.127 -20.991 -26.470 1.00 23.06 173 PHE D N 1
ATOM 7928 C CA . PHE D 1 173 ? 24.389 -20.496 -27.623 1.00 23.36 173 PHE D CA 1
ATOM 7929 C C . PHE D 1 173 ? 23.080 -21.236 -27.836 1.00 24.38 173 PHE D C 1
ATOM 7930 O O . PHE D 1 173 ? 22.321 -20.884 -28.746 1.00 24.98 173 PHE D O 1
ATOM 7938 N N . PHE D 1 174 ? 22.794 -22.238 -27.008 1.00 24.43 174 PHE D N 1
ATOM 7939 C CA . PHE D 1 174 ? 21.547 -22.984 -27.097 1.00 24.98 174 PHE D CA 1
ATOM 7940 C C . PHE D 1 174 ? 20.804 -22.907 -25.770 1.00 26.50 174 PHE D C 1
ATOM 7941 O O . PHE D 1 174 ? 20.365 -23.932 -25.242 1.00 26.96 174 PHE D O 1
ATOM 7949 N N . ASP D 1 175 ? 20.678 -21.696 -25.217 1.00 28.05 175 ASP D N 1
ATOM 7950 C CA . ASP D 1 175 ? 19.937 -21.462 -23.976 1.00 29.37 175 ASP D CA 1
ATOM 7951 C C . ASP D 1 175 ? 20.501 -22.276 -22.815 1.00 29.41 175 ASP D C 1
ATOM 7952 O O . ASP D 1 175 ? 19.780 -22.612 -21.872 1.00 31.36 175 ASP D O 1
ATOM 7957 N N . GLY D 1 176 ? 21.789 -22.608 -22.882 1.00 28.20 176 GLY D N 1
ATOM 7958 C CA . GLY D 1 176 ? 22.442 -23.370 -21.836 1.00 28.27 176 GLY D CA 1
ATOM 7959 C C . GLY D 1 176 ? 22.135 -24.848 -21.828 1.00 27.69 176 GLY D C 1
ATOM 7960 O O . GLY D 1 176 ? 22.479 -25.528 -20.854 1.00 30.65 176 GLY D O 1
ATOM 7961 N N . ASP D 1 177 ? 21.521 -25.375 -22.885 1.00 26.47 177 ASP D N 1
ATOM 7962 C CA . ASP D 1 177 ? 21.018 -26.746 -22.907 1.00 26.88 177 ASP D CA 1
ATOM 7963 C C . ASP D 1 177 ? 21.946 -27.611 -23.753 1.00 25.69 177 ASP D C 1
ATOM 7964 O O . ASP D 1 177 ? 21.923 -27.531 -24.985 1.00 27.79 177 ASP D O 1
ATOM 7969 N N . ILE D 1 178 ? 22.748 -28.456 -23.096 1.00 26.37 178 ILE D N 1
ATOM 7970 C CA . ILE D 1 178 ? 23.711 -29.269 -23.838 1.00 24.47 178 ILE D CA 1
ATOM 7971 C C . ILE D 1 178 ? 22.997 -30.232 -24.779 1.00 23.97 178 ILE D C 1
ATOM 7972 O O . ILE D 1 178 ? 23.552 -30.625 -25.811 1.00 25.43 178 ILE D O 1
ATOM 7977 N N . ASN D 1 179 ? 21.756 -30.614 -24.461 1.00 24.29 179 ASN D N 1
ATOM 7978 C CA . ASN D 1 179 ? 21.055 -31.563 -25.319 1.00 25.00 179 ASN D CA 1
ATOM 7979 C C . ASN D 1 179 ? 20.759 -30.995 -26.700 1.00 25.85 179 ASN D C 1
ATOM 7980 O O . ASN D 1 179 ? 20.544 -31.768 -27.642 1.00 28.02 179 ASN D O 1
ATOM 7985 N N . GLN D 1 180 ? 20.742 -29.671 -26.845 1.00 23.66 180 GLN D N 1
ATOM 7986 C CA . GLN D 1 180 ? 20.506 -29.062 -28.143 1.00 22.31 180 GLN D CA 1
ATOM 7987 C C . GLN D 1 180 ? 21.782 -28.861 -28.948 1.00 23.24 180 GLN D C 1
ATOM 7988 O O . GLN D 1 180 ? 21.691 -28.506 -30.128 1.00 24.23 180 GLN D O 1
ATOM 7994 N N . VAL D 1 181 ? 22.953 -29.068 -28.352 1.00 23.87 181 VAL D N 1
ATOM 7995 C CA . VAL D 1 181 ? 24.208 -28.908 -29.092 1.00 21.90 181 VAL D CA 1
ATOM 7996 C C . VAL D 1 181 ? 24.447 -30.153 -29.938 1.00 21.92 181 VAL D C 1
ATOM 7997 O O . VAL D 1 181 ? 24.419 -31.273 -29.401 1.00 22.72 181 VAL D O 1
ATOM 8001 N N . PRO D 1 182 ? 24.703 -30.008 -31.237 1.00 20.63 182 PRO D N 1
ATOM 8002 C CA . PRO D 1 182 ? 24.962 -31.186 -32.071 1.00 21.47 182 PRO D CA 1
ATOM 8003 C C . PRO D 1 182 ? 26.154 -31.985 -31.565 1.00 22.03 182 PRO D C 1
ATOM 8004 O O . PRO D 1 182 ? 27.056 -31.464 -30.895 1.00 22.55 182 PRO D O 1
ATOM 8008 N N . LYS D 1 183 ? 26.135 -33.278 -31.874 1.00 22.02 183 LYS D N 1
ATOM 8009 C CA . LYS D 1 183 ? 27.200 -34.156 -31.417 1.00 21.35 183 LYS D CA 1
ATOM 8010 C C . LYS D 1 183 ? 28.354 -34.262 -32.406 1.00 21.22 183 LYS D C 1
ATOM 8011 O O . LYS D 1 183 ? 29.458 -34.645 -32.000 1.00 20.86 183 LYS D O 1
ATOM 8017 N N . TYR D 1 184 ? 28.136 -33.920 -33.676 1.00 20.17 184 TYR D N 1
ATOM 8018 C CA . TYR D 1 184 ? 29.153 -34.053 -34.711 1.00 19.38 184 TYR D CA 1
ATOM 8019 C C . TYR D 1 184 ? 29.239 -32.775 -35.528 1.00 19.82 184 TYR D C 1
ATOM 8020 O O . TYR D 1 184 ? 28.290 -31.987 -35.602 1.00 20.20 184 TYR D O 1
ATOM 8029 N N . ALA D 1 185 ? 30.395 -32.584 -36.158 1.00 17.97 185 ALA D N 1
ATOM 8030 C CA . ALA D 1 185 ? 30.611 -31.450 -37.039 1.00 17.31 185 ALA D CA 1
ATOM 8031 C C . ALA D 1 185 ? 31.500 -31.888 -38.188 1.00 18.92 185 ALA D C 1
ATOM 8032 O O . ALA D 1 185 ? 32.317 -32.798 -38.044 1.00 20.80 185 ALA D O 1
ATOM 8034 N N . LEU D 1 186 ? 31.321 -31.247 -39.335 1.00 18.28 186 LEU D N 1
ATOM 8035 C CA . LEU D 1 186 ? 32.286 -31.354 -40.416 1.00 18.33 186 LEU D CA 1
ATOM 8036 C C . LEU D 1 186 ? 33.320 -30.270 -40.185 1.00 18.11 186 LEU D C 1
ATOM 8037 O O . LEU D 1 186 ? 32.957 -29.128 -39.906 1.00 19.98 186 LEU D O 1
ATOM 8042 N N . THR D 1 187 ? 34.595 -30.619 -40.279 1.00 16.70 187 THR D N 1
ATOM 8043 C CA . THR D 1 187 ? 35.628 -29.646 -39.962 1.00 17.42 187 THR D CA 1
ATOM 8044 C C . THR D 1 187 ? 36.832 -29.827 -40.871 1.00 16.70 187 THR D C 1
ATOM 8045 O O . THR D 1 187 ? 37.206 -30.954 -41.204 1.00 19.00 187 THR D O 1
ATOM 8049 N N . ILE D 1 188 ? 37.444 -28.708 -41.264 1.00 16.21 188 ILE D N 1
ATOM 8050 C CA . ILE D 1 188 ? 38.744 -28.795 -41.912 1.00 16.69 188 ILE D CA 1
ATOM 8051 C C . ILE D 1 188 ? 39.721 -29.457 -40.949 1.00 17.78 188 ILE D C 1
ATOM 8052 O O . ILE D 1 188 ? 39.557 -29.407 -39.720 1.00 19.13 188 ILE D O 1
ATOM 8057 N N . GLY D 1 189 ? 40.737 -30.098 -41.512 1.00 16.82 189 GLY D N 1
ATOM 8058 C CA . GLY D 1 189 ? 41.714 -30.791 -40.705 1.00 16.81 189 GLY D CA 1
ATOM 8059 C C . GLY D 1 189 ? 42.869 -29.904 -40.280 1.00 16.44 189 GLY D C 1
ATOM 8060 O O . GLY D 1 189 ? 42.986 -28.741 -40.681 1.00 17.37 189 GLY D O 1
ATOM 8061 N N . VAL D 1 190 ? 43.726 -30.473 -39.427 1.00 15.04 190 VAL D N 1
ATOM 8062 C CA . VAL D 1 190 ? 44.947 -29.775 -39.038 1.00 16.45 190 VAL D CA 1
ATOM 8063 C C . VAL D 1 190 ? 45.839 -29.569 -40.256 1.00 18.98 190 VAL D C 1
ATOM 8064 O O . VAL D 1 190 ? 46.430 -28.497 -40.441 1.00 18.07 190 VAL D O 1
ATOM 8068 N N . GLY D 1 191 ? 45.967 -30.601 -41.096 1.00 16.27 191 GLY D N 1
ATOM 8069 C CA . GLY D 1 191 ? 46.689 -30.437 -42.350 1.00 18.47 191 GLY D CA 1
ATOM 8070 C C . GLY D 1 191 ? 46.069 -29.384 -43.256 1.00 19.28 191 GLY D C 1
ATOM 8071 O O . GLY D 1 191 ? 46.785 -28.587 -43.873 1.00 19.58 191 GLY D O 1
ATOM 8072 N N . THR D 1 192 ? 44.732 -29.364 -43.347 1.00 19.24 192 THR D N 1
ATOM 8073 C CA . THR D 1 192 ? 44.052 -28.344 -44.150 1.00 17.87 192 THR D CA 1
ATOM 8074 C C . THR D 1 192 ? 44.422 -26.946 -43.666 1.00 17.59 192 THR D C 1
ATOM 8075 O O . THR D 1 192 ? 44.746 -26.056 -44.466 1.00 18.19 192 THR D O 1
ATOM 8079 N N . LEU D 1 193 ? 44.385 -26.740 -42.348 1.00 15.66 193 LEU D N 1
ATOM 8080 C CA . LEU D 1 193 ? 44.712 -25.430 -41.793 1.00 16.85 193 LEU D CA 1
ATOM 8081 C C . LEU D 1 193 ? 46.170 -25.070 -42.051 1.00 18.45 193 LEU D C 1
ATOM 8082 O O . LEU D 1 193 ? 46.477 -23.939 -42.447 1.00 19.13 193 LEU D O 1
ATOM 8087 N N . LEU D 1 194 ? 47.081 -26.029 -41.858 1.00 19.65 194 LEU D N 1
ATOM 8088 C CA . LEU D 1 194 ? 48.502 -25.761 -42.053 1.00 18.21 194 LEU D CA 1
ATOM 8089 C C . LEU D 1 194 ? 48.843 -25.435 -43.503 1.00 18.87 194 LEU D C 1
ATOM 8090 O O . LEU D 1 194 ? 49.905 -24.855 -43.762 1.00 20.16 194 LEU D O 1
ATOM 8095 N N . ASP D 1 195 ? 47.982 -25.800 -44.453 1.00 18.29 195 ASP D N 1
ATOM 8096 C CA . ASP D 1 195 ? 48.223 -25.454 -45.850 1.00 19.24 195 ASP D CA 1
ATOM 8097 C C . ASP D 1 195 ? 48.004 -23.976 -46.136 1.00 18.87 195 ASP D C 1
ATOM 8098 O O . ASP D 1 195 ? 48.397 -23.508 -47.212 1.00 22.18 195 ASP D O 1
ATOM 8103 N N . ALA D 1 196 ? 47.379 -23.236 -45.226 1.00 17.61 196 ALA D N 1
ATOM 8104 C CA . ALA D 1 196 ? 47.180 -21.808 -45.446 1.00 18.85 196 ALA D CA 1
ATOM 8105 C C . ALA D 1 196 ? 48.518 -21.073 -45.403 1.00 18.24 196 ALA D C 1
ATOM 8106 O O . ALA D 1 196 ? 49.467 -21.506 -44.744 1.00 19.56 196 ALA D O 1
ATOM 8108 N N A GLN D 1 197 ? 48.591 -19.948 -46.123 0.65 16.69 197 GLN D N 1
ATOM 8109 N N B GLN D 1 197 ? 48.586 -19.948 -46.121 0.35 18.02 197 GLN D N 1
ATOM 8110 C CA A GLN D 1 197 ? 49.826 -19.168 -46.123 0.65 18.75 197 GLN D CA 1
ATOM 8111 C CA B GLN D 1 197 ? 49.813 -19.158 -46.134 0.35 19.74 197 GLN D CA 1
ATOM 8112 C C A GLN D 1 197 ? 50.084 -18.521 -44.769 0.65 19.42 197 GLN D C 1
ATOM 8113 C C B GLN D 1 197 ? 50.080 -18.513 -44.779 0.35 19.81 197 GLN D C 1
ATOM 8114 O O A GLN D 1 197 ? 51.243 -18.327 -44.389 0.65 20.14 197 GLN D O 1
ATOM 8115 O O B GLN D 1 197 ? 51.242 -18.327 -44.400 0.35 20.35 197 GLN D O 1
ATOM 8126 N N . GLU D 1 198 ? 49.027 -18.174 -44.040 1.00 19.19 198 GLU D N 1
ATOM 8127 C CA . GLU D 1 198 ? 49.159 -17.525 -42.743 1.00 17.51 198 GLU D CA 1
ATOM 8128 C C . GLU D 1 198 ? 47.986 -17.954 -41.879 1.00 18.94 198 GLU D C 1
ATOM 8129 O O . GLU D 1 198 ? 46.865 -18.094 -42.379 1.00 19.19 198 GLU D O 1
ATOM 8135 N N . ILE D 1 199 ? 48.245 -18.166 -40.588 1.00 16.45 199 ILE D N 1
ATOM 8136 C CA . ILE D 1 199 ? 47.212 -18.559 -39.634 1.00 18.19 199 ILE D CA 1
ATOM 8137 C C . ILE D 1 199 ? 47.197 -17.545 -38.503 1.00 17.09 199 ILE D C 1
ATOM 8138 O O . ILE D 1 199 ? 48.251 -17.222 -37.939 1.00 18.60 199 ILE D O 1
ATOM 8143 N N . MET D 1 200 ? 46.007 -17.057 -38.159 1.00 16.46 200 MET D N 1
ATOM 8144 C CA . MET D 1 200 ? 45.838 -16.112 -37.057 1.00 15.90 200 MET D CA 1
ATOM 8145 C C . MET D 1 200 ? 44.800 -16.680 -36.102 1.00 16.72 200 MET D C 1
ATOM 8146 O O . MET D 1 200 ? 43.618 -16.778 -36.457 1.00 18.12 200 MET D O 1
ATOM 8151 N N . ILE D 1 201 ? 45.230 -17.038 -34.893 1.00 14.95 201 ILE D N 1
ATOM 8152 C CA . ILE D 1 201 ? 44.355 -17.631 -33.886 1.00 15.69 201 ILE D CA 1
ATOM 8153 C C . ILE D 1 201 ? 44.081 -16.580 -32.815 1.00 15.62 201 ILE D C 1
ATOM 8154 O O . ILE D 1 201 ? 45.020 -16.020 -32.232 1.00 17.63 201 ILE D O 1
ATOM 8159 N N . LEU D 1 202 ? 42.797 -16.310 -32.556 1.00 14.79 202 LEU D N 1
ATOM 8160 C CA . LEU D 1 202 ? 42.390 -15.377 -31.506 1.00 16.49 202 LEU D CA 1
ATOM 8161 C C . LEU D 1 202 ? 42.102 -16.149 -30.224 1.00 18.32 202 LEU D C 1
ATOM 8162 O O . LEU D 1 202 ? 41.411 -17.172 -30.259 1.00 18.59 202 LEU D O 1
ATOM 8167 N N . VAL D 1 203 ? 42.617 -15.656 -29.092 1.00 17.14 203 VAL D N 1
ATOM 8168 C CA . VAL D 1 203 ? 42.508 -16.364 -27.811 1.00 16.86 203 VAL D CA 1
ATOM 8169 C C . VAL D 1 203 ? 42.138 -15.354 -26.727 1.00 18.16 203 VAL D C 1
ATOM 8170 O O . VAL D 1 203 ? 42.963 -14.512 -26.355 1.00 18.85 203 VAL D O 1
ATOM 8174 N N . THR D 1 204 ? 40.917 -15.446 -26.198 1.00 16.00 204 THR D N 1
ATOM 8175 C CA . THR D 1 204 ? 40.481 -14.523 -25.158 1.00 17.26 204 THR D CA 1
ATOM 8176 C C . THR D 1 204 ? 39.813 -15.273 -24.015 1.00 16.43 204 THR D C 1
ATOM 8177 O O . THR D 1 204 ? 39.034 -16.210 -24.234 1.00 19.47 204 THR D O 1
ATOM 8181 N N . GLY D 1 205 ? 40.132 -14.861 -22.798 1.00 17.16 205 GLY D N 1
ATOM 8182 C CA . GLY D 1 205 ? 39.409 -15.323 -21.632 1.00 18.84 205 GLY D CA 1
ATOM 8183 C C . GLY D 1 205 ? 40.164 -16.374 -20.839 1.00 18.25 205 GLY D C 1
ATOM 8184 O O . GLY D 1 205 ? 40.975 -17.144 -21.372 1.00 17.56 205 GLY D O 1
ATOM 8185 N N . HIS D 1 206 ? 39.871 -16.416 -19.535 1.00 17.95 206 HIS D N 1
ATOM 8186 C CA . HIS D 1 206 ? 40.501 -17.362 -18.621 1.00 21.06 206 HIS D CA 1
ATOM 8187 C C . HIS D 1 206 ? 40.248 -18.814 -19.025 1.00 18.77 206 HIS D C 1
ATOM 8188 O O . HIS D 1 206 ? 41.097 -19.682 -18.780 1.00 18.82 206 HIS D O 1
ATOM 8195 N N A ASN D 1 207 ? 39.091 -19.089 -19.639 0.60 17.57 207 ASN D N 1
ATOM 8196 N N B ASN D 1 207 ? 39.100 -19.115 -19.634 0.40 18.05 207 ASN D N 1
ATOM 8197 C CA A ASN D 1 207 ? 38.753 -20.446 -20.068 0.60 17.80 207 ASN D CA 1
ATOM 8198 C CA B ASN D 1 207 ? 38.860 -20.523 -19.946 0.40 18.00 207 ASN D CA 1
ATOM 8199 C C A ASN D 1 207 ? 39.763 -21.024 -21.046 0.60 16.50 207 ASN D C 1
ATOM 8200 C C B ASN D 1 207 ? 39.692 -21.030 -21.123 0.40 16.43 207 ASN D C 1
ATOM 8201 O O A ASN D 1 207 ? 39.884 -22.252 -21.139 0.60 16.94 207 ASN D O 1
ATOM 8202 O O B ASN D 1 207 ? 39.614 -22.226 -21.429 0.40 16.75 207 ASN D O 1
ATOM 8211 N N . LYS D 1 208 ? 40.481 -20.174 -21.777 1.00 15.11 208 LYS D N 1
ATOM 8212 C CA . LYS D 1 208 ? 41.429 -20.603 -22.797 1.00 15.80 208 LYS D CA 1
ATOM 8213 C C . LYS D 1 208 ? 42.864 -20.638 -22.288 1.00 15.18 208 LYS D C 1
ATOM 8214 O O . LYS D 1 208 ? 43.783 -20.870 -23.083 1.00 16.04 208 LYS D O 1
ATOM 8220 N N . ALA D 1 209 ? 43.083 -20.422 -20.984 1.00 14.96 209 ALA D N 1
ATOM 8221 C CA . ALA D 1 209 ? 44.450 -20.257 -20.488 1.00 13.18 209 ALA D CA 1
ATOM 8222 C C . ALA D 1 209 ? 45.254 -21.552 -20.594 1.00 13.84 209 ALA D C 1
ATOM 8223 O O . ALA D 1 209 ? 46.451 -21.517 -20.910 1.00 13.96 209 ALA D O 1
ATOM 8225 N N . LEU D 1 210 ? 44.626 -22.706 -20.336 1.00 14.20 210 LEU D N 1
ATOM 8226 C CA . LEU D 1 210 ? 45.359 -23.966 -20.488 1.00 14.99 210 LEU D CA 1
ATOM 8227 C C . LEU D 1 210 ? 45.689 -24.240 -21.950 1.00 15.57 210 LEU D C 1
ATOM 8228 O O . LEU D 1 210 ? 46.776 -24.752 -22.265 1.00 15.10 210 LEU D O 1
ATOM 8233 N N . ALA D 1 211 ? 44.753 -23.930 -22.852 1.00 14.25 211 ALA D N 1
ATOM 8234 C CA . ALA D 1 211 ? 45.016 -24.071 -24.280 1.00 13.64 211 ALA D CA 1
ATOM 8235 C C . ALA D 1 211 ? 46.156 -23.163 -24.732 1.00 15.69 211 ALA D C 1
ATOM 8236 O O . ALA D 1 211 ? 46.983 -23.567 -25.562 1.00 15.61 211 ALA D O 1
ATOM 8238 N N . LEU D 1 212 ? 46.204 -21.922 -24.225 1.00 14.59 212 LEU D N 1
ATOM 8239 C CA . LEU D 1 212 ? 47.287 -21.020 -24.625 1.00 13.93 212 LEU D CA 1
ATOM 8240 C C . LEU D 1 212 ? 48.625 -21.521 -24.100 1.00 15.24 212 LEU D C 1
ATOM 8241 O O . LEU D 1 212 ? 49.647 -21.448 -24.805 1.00 14.64 212 LEU D O 1
ATOM 8246 N N . GLN D 1 213 ? 48.637 -22.042 -22.868 1.00 14.41 213 GLN D N 1
ATOM 8247 C CA . GLN D 1 213 ? 49.858 -22.643 -22.341 1.00 14.72 213 GLN D CA 1
ATOM 8248 C C . GLN D 1 213 ? 50.323 -23.791 -23.225 1.00 14.25 213 GLN D C 1
ATOM 8249 O O . GLN D 1 213 ? 51.519 -23.908 -23.522 1.00 14.62 213 GLN D O 1
ATOM 8255 N N . ALA D 1 214 ? 49.394 -24.655 -23.652 1.00 14.11 214 ALA D N 1
ATOM 8256 C CA . ALA D 1 214 ? 49.783 -25.758 -24.530 1.00 14.28 214 ALA D CA 1
ATOM 8257 C C . ALA D 1 214 ? 50.312 -25.241 -25.867 1.00 15.46 214 ALA D C 1
ATOM 8258 O O . ALA D 1 214 ? 51.272 -25.795 -26.423 1.00 16.64 214 ALA D O 1
ATOM 8260 N N . ALA D 1 215 ? 49.703 -24.177 -26.398 1.00 14.85 215 ALA D N 1
ATOM 8261 C CA . ALA D 1 215 ? 50.111 -23.671 -27.707 1.00 13.79 215 ALA D CA 1
ATOM 8262 C C . ALA D 1 215 ? 51.512 -23.069 -27.671 1.00 13.09 215 ALA D C 1
ATOM 8263 O O . ALA D 1 215 ? 52.274 -23.213 -28.633 1.00 15.31 215 ALA D O 1
ATOM 8265 N N . VAL D 1 216 ? 51.854 -22.370 -26.591 1.00 15.07 216 VAL D N 1
ATOM 8266 C CA . VAL D 1 216 ? 53.048 -21.530 -26.532 1.00 14.76 216 VAL D CA 1
ATOM 8267 C C . VAL D 1 216 ? 54.194 -22.211 -25.794 1.00 14.91 216 VAL D C 1
ATOM 8268 O O . VAL D 1 216 ? 55.340 -22.177 -26.249 1.00 16.46 216 VAL D O 1
ATOM 8272 N N . GLU D 1 217 ? 53.915 -22.803 -24.629 1.00 13.69 217 GLU D N 1
ATOM 8273 C CA . GLU D 1 217 ? 54.964 -23.412 -23.815 1.00 14.95 217 GLU D CA 1
ATOM 8274 C C . GLU D 1 217 ? 55.055 -24.925 -23.973 1.00 15.29 217 GLU D C 1
ATOM 8275 O O . GLU D 1 217 ? 56.110 -25.499 -23.677 1.00 18.10 217 GLU D O 1
ATOM 8281 N N . GLY D 1 218 ? 53.990 -25.583 -24.426 1.00 16.28 218 GLY D N 1
ATOM 8282 C CA . GLY D 1 218 ? 54.006 -27.023 -24.582 1.00 16.11 218 GLY D CA 1
ATOM 8283 C C . GLY D 1 218 ? 54.675 -27.463 -25.873 1.00 16.17 218 GLY D C 1
ATOM 8284 O O . GLY D 1 218 ? 55.076 -26.663 -26.718 1.00 18.17 218 GLY D O 1
ATOM 8285 N N . SER D 1 219 ? 54.791 -28.776 -26.026 1.00 15.06 219 SER D N 1
ATOM 8286 C CA . SER D 1 219 ? 55.409 -29.358 -27.206 1.00 14.74 219 SER D CA 1
ATOM 8287 C C . SER D 1 219 ? 54.331 -29.780 -28.198 1.00 15.08 219 SER D C 1
ATOM 8288 O O . SER D 1 219 ? 53.137 -29.742 -27.903 1.00 15.82 219 SER D O 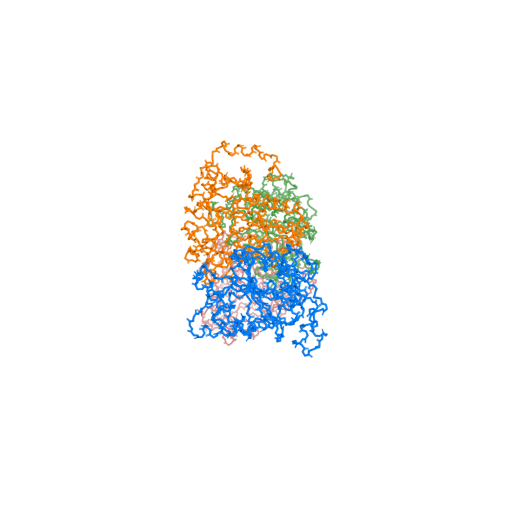1
ATOM 8291 N N . VAL D 1 220 ? 54.772 -30.176 -29.392 1.00 15.63 220 VAL D N 1
ATOM 8292 C CA . VAL D 1 220 ? 53.845 -30.593 -30.440 1.00 16.13 220 VAL D CA 1
ATOM 8293 C C . VAL D 1 220 ? 53.190 -31.907 -30.032 1.00 15.02 220 VAL D C 1
ATOM 8294 O O . VAL D 1 220 ? 53.873 -32.901 -29.755 1.00 15.35 220 VAL D O 1
ATOM 8298 N N A ASN D 1 221 ? 51.868 -31.921 -30.013 0.50 13.79 221 ASN D N 1
ATOM 8299 N N B ASN D 1 221 ? 51.849 -31.924 -29.987 0.50 14.48 221 ASN D N 1
ATOM 8300 C CA A ASN D 1 221 ? 51.169 -33.139 -29.666 0.50 14.82 221 ASN D CA 1
ATOM 8301 C CA B ASN D 1 221 ? 51.107 -33.054 -29.427 0.50 16.39 221 ASN D CA 1
ATOM 8302 C C A ASN D 1 221 ? 49.788 -33.084 -30.285 0.50 16.47 221 ASN D C 1
ATOM 8303 C C B ASN D 1 221 ? 49.651 -33.041 -29.897 0.50 16.00 221 ASN D C 1
ATOM 8304 O O A ASN D 1 221 ? 49.327 -32.038 -30.752 0.50 17.60 221 ASN D O 1
ATOM 8305 O O B ASN D 1 221 ? 49.004 -31.989 -29.893 0.50 15.22 221 ASN D O 1
ATOM 8314 N N . HIS D 1 222 ? 49.128 -34.225 -30.266 1.00 15.02 222 HIS D N 1
ATOM 8315 C CA . HIS D 1 222 ? 47.794 -34.322 -30.843 1.00 14.60 222 HIS D CA 1
ATOM 8316 C C . HIS D 1 222 ? 46.674 -34.106 -29.833 1.00 15.60 222 HIS D C 1
ATOM 8317 O O . HIS D 1 222 ? 45.510 -34.043 -30.246 1.00 15.99 222 HIS D O 1
ATOM 8324 N N . LEU D 1 223 ? 46.973 -33.983 -28.532 1.00 14.49 223 LEU D N 1
ATOM 8325 C CA . LEU D 1 223 ? 45.898 -33.676 -27.591 1.00 15.64 223 LEU D CA 1
ATOM 8326 C C . LEU D 1 223 ? 45.510 -32.203 -27.629 1.00 16.45 223 LEU D C 1
ATOM 8327 O O . LEU D 1 223 ? 44.343 -31.867 -27.398 1.00 17.79 223 LEU D O 1
ATOM 8332 N N . TRP D 1 224 ? 46.458 -31.317 -27.912 1.00 14.98 224 TRP D N 1
ATOM 8333 C CA . TRP D 1 224 ? 46.202 -29.884 -28.024 1.00 13.74 224 TRP D CA 1
ATOM 8334 C C . TRP D 1 224 ? 46.569 -29.515 -29.455 1.00 16.13 224 TRP D C 1
ATOM 8335 O O . TRP D 1 224 ? 47.724 -29.180 -29.724 1.00 15.76 224 TRP D O 1
ATOM 8346 N N . THR D 1 225 ? 45.608 -29.600 -30.383 1.00 14.39 225 THR D N 1
ATOM 8347 C CA . THR D 1 225 ? 46.005 -29.476 -31.783 1.00 14.98 225 THR D CA 1
ATOM 8348 C C . THR D 1 225 ? 46.452 -28.064 -32.134 1.00 15.03 225 THR D C 1
ATOM 8349 O O . THR D 1 225 ? 47.140 -27.880 -33.146 1.00 16.39 225 THR D O 1
ATOM 8353 N N . VAL D 1 226 ? 46.132 -27.072 -31.297 1.00 14.39 226 VAL D N 1
ATOM 8354 C CA . VAL D 1 226 ? 46.715 -25.746 -31.472 1.00 16.37 226 VAL D CA 1
ATOM 8355 C C . VAL D 1 226 ? 48.244 -25.796 -31.433 1.00 14.60 226 VAL D C 1
ATOM 8356 O O . VAL D 1 226 ? 48.907 -24.916 -32.002 1.00 15.53 226 VAL D O 1
ATOM 8360 N N . SER D 1 227 ? 48.832 -26.816 -30.799 1.00 14.26 227 SER D N 1
ATOM 8361 C CA . SER D 1 227 ? 50.293 -26.911 -30.784 1.00 13.19 227 SER D CA 1
ATOM 8362 C C . SER D 1 227 ? 50.877 -27.096 -32.183 1.00 13.80 227 SER D C 1
ATOM 8363 O O . SER D 1 227 ? 52.074 -26.841 -32.386 1.00 15.00 227 SER D O 1
ATOM 8366 N N . ALA D 1 228 ? 50.065 -27.519 -33.158 1.00 15.63 228 ALA D N 1
ATOM 8367 C CA . ALA D 1 228 ? 50.578 -27.687 -34.515 1.00 16.28 228 ALA D CA 1
ATOM 8368 C C . ALA D 1 228 ? 51.033 -26.374 -35.137 1.00 16.12 228 ALA D C 1
ATOM 8369 O O . ALA D 1 228 ? 51.792 -26.401 -36.117 1.00 17.20 228 ALA D O 1
ATOM 8371 N N . LEU D 1 229 ? 50.590 -25.226 -34.603 1.00 16.03 229 LEU D N 1
ATOM 8372 C CA . LEU D 1 229 ? 51.032 -23.949 -35.158 1.00 17.24 229 LEU D CA 1
ATOM 8373 C C . LEU D 1 229 ? 52.545 -23.807 -35.088 1.00 15.65 229 LEU D C 1
ATOM 8374 O O . LEU D 1 229 ? 53.135 -23.072 -35.890 1.00 16.65 229 LEU D O 1
ATOM 8379 N N . GLN D 1 230 ? 53.188 -24.490 -34.132 1.00 15.35 230 GLN D N 1
ATOM 8380 C CA . GLN D 1 230 ? 54.643 -24.427 -34.030 1.00 15.29 230 GLN D CA 1
ATOM 8381 C C . GLN D 1 230 ? 55.320 -24.926 -35.297 1.00 18.21 230 GLN D C 1
ATOM 8382 O O . GLN D 1 230 ? 56.464 -24.539 -35.570 1.00 17.59 230 GLN D O 1
ATOM 8388 N N . LEU D 1 231 ? 54.629 -25.753 -36.083 1.00 17.15 231 LEU D N 1
ATOM 8389 C CA . LEU D 1 231 ? 55.160 -26.300 -37.326 1.00 15.95 231 LEU D CA 1
ATOM 8390 C C . LEU D 1 231 ? 54.957 -25.376 -38.516 1.00 16.14 231 LEU D C 1
ATOM 8391 O O . LEU D 1 231 ? 55.537 -25.624 -39.583 1.00 20.11 231 LEU D O 1
ATOM 8396 N N . HIS D 1 232 ? 54.143 -24.307 -38.362 1.00 16.60 232 HIS D N 1
ATOM 8397 C CA . HIS D 1 232 ? 53.711 -23.500 -39.503 1.00 16.33 232 HIS D CA 1
ATOM 8398 C C . HIS D 1 232 ? 54.669 -22.332 -39.741 1.00 16.19 232 HIS D C 1
ATOM 8399 O O . HIS D 1 232 ? 55.175 -21.744 -38.785 1.00 19.22 232 HIS D O 1
ATOM 8406 N N . PRO D 1 233 ? 54.924 -21.940 -40.993 1.00 19.13 233 PRO D N 1
ATOM 8407 C CA . PRO D 1 233 ? 55.896 -20.854 -41.228 1.00 20.16 233 PRO D CA 1
ATOM 8408 C C . PRO D 1 233 ? 55.396 -19.462 -40.857 1.00 20.35 233 PRO D C 1
ATOM 8409 O O . PRO D 1 233 ? 56.222 -18.552 -40.692 1.00 21.56 233 PRO D O 1
ATOM 8413 N N A LYS D 1 234 ? 54.079 -19.247 -40.738 0.52 18.75 234 LYS D N 1
ATOM 8414 N N B LYS D 1 234 ? 54.088 -19.263 -40.690 0.48 17.69 234 LYS D N 1
ATOM 8415 C CA A LYS D 1 234 ? 53.562 -17.891 -40.484 0.52 19.94 234 LYS D CA 1
ATOM 8416 C CA B LYS D 1 234 ? 53.585 -17.906 -40.472 0.48 17.83 234 LYS D CA 1
ATOM 8417 C C A LYS D 1 234 ? 52.304 -18.010 -39.619 0.52 20.14 234 LYS D C 1
ATOM 8418 C C B LYS D 1 234 ? 52.320 -17.973 -39.613 0.48 18.65 234 LYS D C 1
ATOM 8419 O O A LYS D 1 234 ? 51.171 -17.878 -40.093 0.52 19.93 234 LYS D O 1
ATOM 8420 O O B LYS D 1 234 ? 51.196 -17.772 -40.079 0.48 17.93 234 LYS D O 1
ATOM 8431 N N . ALA D 1 235 ? 52.509 -18.250 -38.325 1.00 18.68 235 ALA D N 1
ATOM 8432 C CA . ALA D 1 235 ? 51.415 -18.324 -37.364 1.00 17.05 235 ALA D CA 1
ATOM 8433 C C . ALA D 1 235 ? 51.450 -17.131 -36.420 1.00 17.74 235 ALA D C 1
ATOM 8434 O O . ALA D 1 235 ? 52.523 -16.721 -35.955 1.00 18.66 235 ALA D O 1
ATOM 8436 N N . VAL D 1 236 ? 50.264 -16.590 -36.128 1.00 15.90 236 VAL D N 1
ATOM 8437 C CA . VAL D 1 236 ? 50.095 -15.481 -35.195 1.00 16.13 236 VAL D CA 1
ATOM 8438 C C . VAL D 1 236 ? 49.024 -15.873 -34.193 1.00 17.78 236 VAL D C 1
ATOM 8439 O O . VAL D 1 236 ? 47.938 -16.317 -34.586 1.00 19.60 236 VAL D O 1
ATOM 8443 N N . ILE D 1 237 ? 49.318 -15.701 -32.910 1.00 15.70 237 ILE D N 1
ATOM 8444 C CA . ILE D 1 237 ? 48.329 -15.841 -31.847 1.00 15.85 237 ILE D CA 1
ATOM 8445 C C . ILE D 1 237 ? 48.118 -14.463 -31.244 1.00 16.23 237 ILE D C 1
ATOM 8446 O O . ILE D 1 237 ? 49.090 -13.789 -30.883 1.00 16.95 237 ILE D O 1
ATOM 8451 N N . VAL D 1 238 ? 46.858 -14.031 -31.179 1.00 15.10 238 VAL D N 1
ATOM 8452 C CA . VAL D 1 238 ? 46.467 -12.743 -30.616 1.00 17.02 238 VAL D CA 1
ATOM 8453 C C . VAL D 1 238 ? 45.659 -13.033 -29.360 1.00 15.34 238 VAL D C 1
ATOM 8454 O O . VAL D 1 238 ? 44.611 -13.685 -29.438 1.00 17.72 238 VAL D O 1
ATOM 8458 N N . CYS D 1 239 ? 46.117 -12.548 -28.204 1.00 15.82 239 CYS D N 1
ATOM 8459 C CA . CYS D 1 239 ? 45.500 -12.977 -26.957 1.00 16.57 239 CYS D CA 1
ATOM 8460 C C . CYS D 1 239 ? 45.288 -11.802 -26.007 1.00 18.35 239 CYS D C 1
ATOM 8461 O O . CYS D 1 239 ? 45.880 -10.732 -26.163 1.00 17.88 239 CYS D O 1
ATOM 8464 N N . ASP D 1 240 ? 44.421 -12.010 -25.014 1.00 15.99 240 ASP D N 1
ATOM 8465 C CA . ASP D 1 240 ? 44.190 -10.999 -23.989 1.00 17.49 240 ASP D CA 1
ATOM 8466 C C . ASP D 1 240 ? 44.779 -11.455 -22.656 1.00 17.93 240 ASP D C 1
ATOM 8467 O O . ASP D 1 240 ? 45.244 -12.588 -22.508 1.00 19.02 240 ASP D O 1
ATOM 8472 N N . GLU D 1 241 ? 44.795 -10.538 -21.690 1.00 18.60 241 GLU D N 1
ATOM 8473 C CA . GLU D 1 241 ? 45.454 -10.835 -20.417 1.00 16.92 241 GLU D CA 1
ATOM 8474 C C . GLU D 1 241 ? 44.811 -12.002 -19.673 1.00 17.14 241 GLU D C 1
ATOM 8475 O O . GLU D 1 241 ? 45.560 -12.851 -19.145 1.00 17.18 241 GLU D O 1
ATOM 8481 N N . PRO D 1 242 ? 43.482 -12.125 -19.585 1.00 18.00 242 PRO D N 1
ATOM 8482 C CA . PRO D 1 242 ? 42.908 -13.309 -18.926 1.00 16.76 242 PRO D CA 1
ATOM 8483 C C . PRO D 1 242 ? 43.375 -14.627 -19.525 1.00 16.78 242 PRO D C 1
ATOM 8484 O O . PRO D 1 242 ? 43.528 -15.604 -18.783 1.00 17.99 242 PRO D O 1
ATOM 8488 N N . SER D 1 243 ? 43.612 -14.692 -20.840 1.00 16.67 243 SER D N 1
ATOM 8489 C CA . SER D 1 243 ? 44.058 -15.951 -21.435 1.00 15.72 243 SER D CA 1
ATOM 8490 C C . SER D 1 243 ? 45.489 -16.328 -21.055 1.00 14.84 243 SER D C 1
ATOM 8491 O O . SER D 1 243 ? 45.889 -17.468 -21.309 1.00 16.14 243 SER D O 1
ATOM 8494 N N . THR D 1 244 ? 46.268 -15.416 -20.470 1.00 15.49 244 THR D N 1
ATOM 8495 C CA . THR D 1 244 ? 47.674 -15.685 -20.159 1.00 14.86 244 THR D CA 1
ATOM 8496 C C . THR D 1 244 ? 47.898 -16.258 -18.760 1.00 15.41 244 THR D C 1
ATOM 8497 O O . THR D 1 244 ? 49.058 -16.413 -18.357 1.00 16.07 244 THR D O 1
ATOM 8501 N N . GLN D 1 245 ? 46.833 -16.578 -18.014 1.00 14.83 245 GLN D N 1
ATOM 8502 C CA . GLN D 1 245 ? 46.995 -16.859 -16.587 1.00 16.67 245 GLN D CA 1
ATOM 8503 C C . GLN D 1 245 ? 47.885 -18.063 -16.309 1.00 15.58 245 GLN D C 1
ATOM 8504 O O . GLN D 1 245 ? 48.498 -18.130 -15.239 1.00 16.61 245 GLN D O 1
ATOM 8510 N N . GLU D 1 246 ? 47.963 -19.029 -17.229 1.00 15.21 246 GLU D N 1
ATOM 8511 C CA . GLU D 1 246 ? 48.767 -20.225 -16.991 1.00 15.59 246 GLU D CA 1
ATOM 8512 C C . GLU D 1 246 ? 50.169 -20.131 -17.569 1.00 17.36 246 GLU D C 1
ATOM 8513 O O . GLU D 1 246 ? 50.974 -21.049 -17.356 1.00 20.89 246 GLU D O 1
ATOM 8519 N N . LEU D 1 247 ? 50.486 -19.056 -18.286 1.00 15.28 247 LEU D N 1
ATOM 8520 C CA . LEU D 1 247 ? 51.838 -18.855 -18.789 1.00 14.66 247 LEU D CA 1
ATOM 8521 C C . LEU D 1 247 ? 52.771 -18.384 -17.678 1.00 15.34 247 LEU D C 1
ATOM 8522 O O . LEU D 1 247 ? 52.343 -17.814 -16.674 1.00 17.77 247 LEU D O 1
ATOM 8527 N N . LYS D 1 248 ? 54.068 -18.605 -17.882 1.00 15.21 248 LYS D N 1
ATOM 8528 C CA . LYS D 1 248 ? 55.056 -18.002 -17.000 1.00 13.88 248 LYS D CA 1
ATOM 8529 C C . LYS D 1 248 ? 55.143 -16.503 -17.248 1.00 16.43 248 LYS D C 1
ATOM 8530 O O . LYS D 1 248 ? 54.938 -16.021 -18.368 1.00 18.11 248 LYS D O 1
ATOM 8536 N N . VAL D 1 249 ? 55.447 -15.765 -16.174 1.00 16.31 249 VAL D N 1
ATOM 8537 C CA . VAL D 1 249 ? 55.696 -14.328 -16.276 1.00 15.99 249 VAL D CA 1
ATOM 8538 C C . VAL D 1 249 ? 56.711 -14.033 -17.379 1.00 16.46 249 VAL D C 1
ATOM 8539 O O . VAL D 1 249 ? 56.523 -13.114 -18.194 1.00 17.78 249 VAL D O 1
ATOM 8543 N N . LYS D 1 250 ? 57.792 -14.817 -17.443 1.00 16.82 250 LYS D N 1
ATOM 8544 C CA . LYS D 1 250 ? 58.817 -14.547 -18.450 1.00 17.56 250 LYS D CA 1
ATOM 8545 C C . LYS D 1 250 ? 58.294 -14.757 -19.864 1.00 16.89 250 LYS D C 1
ATOM 8546 O O . LYS D 1 250 ? 58.771 -14.104 -20.803 1.00 19.30 250 LYS D O 1
ATOM 8552 N N . THR D 1 251 ? 57.323 -15.653 -20.042 1.00 16.84 251 THR D N 1
ATOM 8553 C CA . THR D 1 251 ? 56.775 -15.876 -21.375 1.00 15.87 251 THR D CA 1
ATOM 8554 C C . THR D 1 251 ? 56.000 -14.651 -21.852 1.00 17.25 251 THR D C 1
ATOM 8555 O O . THR D 1 251 ? 56.162 -14.202 -22.994 1.00 18.31 251 THR D O 1
ATOM 8559 N N . VAL D 1 252 ? 55.154 -14.091 -20.988 1.00 15.76 252 VAL D N 1
ATOM 8560 C CA . VAL D 1 252 ? 54.420 -12.888 -21.374 1.00 18.63 252 VAL D CA 1
ATOM 8561 C C . VAL D 1 252 ? 55.387 -11.731 -21.597 1.00 19.07 252 VAL D C 1
ATOM 8562 O O . VAL D 1 252 ? 55.252 -10.965 -22.560 1.00 20.35 252 VAL D O 1
ATOM 8566 N N . LYS D 1 253 ? 56.401 -11.604 -20.731 1.00 18.68 253 LYS D N 1
ATOM 8567 C CA . LYS D 1 253 ? 57.359 -10.511 -20.879 1.00 20.10 253 LYS D CA 1
ATOM 8568 C C . LYS D 1 253 ? 58.155 -10.640 -22.174 1.00 20.67 253 LYS D C 1
ATOM 8569 O O . LYS D 1 253 ? 58.441 -9.635 -22.836 1.00 22.83 253 LYS D O 1
ATOM 8575 N N . TYR D 1 254 ? 58.534 -11.868 -22.537 1.00 19.95 254 TYR D N 1
ATOM 8576 C CA . TYR D 1 254 ? 59.251 -12.133 -23.785 1.00 20.74 254 TYR D CA 1
ATOM 8577 C C . TYR D 1 254 ? 58.514 -11.553 -24.989 1.00 21.94 254 TYR D C 1
ATOM 8578 O O . TYR D 1 254 ? 59.074 -10.779 -25.777 1.00 22.93 254 TYR D O 1
ATOM 8587 N N . PHE D 1 255 ? 57.247 -11.929 -25.152 1.00 19.41 255 PHE D N 1
ATOM 8588 C CA . PHE D 1 255 ? 56.503 -11.474 -26.321 1.00 18.27 255 PHE D CA 1
ATOM 8589 C C . PHE D 1 255 ? 56.095 -10.011 -26.211 1.00 19.58 255 PHE D C 1
ATOM 8590 O O . PHE D 1 255 ? 56.018 -9.320 -27.235 1.00 21.60 255 PHE D O 1
ATOM 8598 N N . THR D 1 256 ? 55.826 -9.523 -24.995 1.00 19.12 256 THR D N 1
ATOM 8599 C CA . THR D 1 256 ? 55.519 -8.106 -24.834 1.00 22.19 256 THR D CA 1
ATOM 8600 C C . THR D 1 256 ? 56.693 -7.250 -25.288 1.00 24.63 256 THR D C 1
ATOM 8601 O O . THR D 1 256 ? 56.519 -6.263 -26.016 1.00 24.28 256 THR D O 1
ATOM 8605 N N . GLU D 1 257 ? 57.906 -7.636 -24.902 1.00 25.01 257 GLU D N 1
ATOM 8606 C CA . GLU D 1 257 ? 59.068 -6.860 -25.312 1.00 27.90 257 GLU D CA 1
ATOM 8607 C C . GLU D 1 257 ? 59.350 -7.014 -26.801 1.00 29.79 257 GLU D C 1
ATOM 8608 O O . GLU D 1 257 ? 59.784 -6.051 -27.448 1.00 32.68 257 GLU D O 1
ATOM 8614 N N . LEU D 1 258 ? 59.096 -8.197 -27.365 1.00 29.39 258 LEU D N 1
ATOM 8615 C CA . LEU D 1 258 ? 59.313 -8.395 -28.795 1.00 30.40 258 LEU D CA 1
ATOM 8616 C C . LEU D 1 258 ? 58.389 -7.517 -29.627 1.00 29.99 258 LEU D C 1
ATOM 8617 O O . LEU D 1 258 ? 58.817 -6.934 -30.630 1.00 31.85 258 LEU D O 1
ATOM 8622 N N A GLU D 1 259 ? 57.143 -7.328 -29.163 0.52 27.61 259 GLU D N 1
ATOM 8623 N N B GLU D 1 259 ? 57.103 -7.491 -29.295 0.48 28.25 259 GLU D N 1
ATOM 8624 C CA A GLU D 1 259 ? 56.049 -6.739 -29.936 0.52 25.31 259 GLU D CA 1
ATOM 8625 C CA B GLU D 1 259 ? 56.226 -6.598 -30.033 0.48 28.72 259 GLU D CA 1
ATOM 8626 C C A GLU D 1 259 ? 55.635 -5.337 -29.476 0.52 28.27 259 GLU D C 1
ATOM 8627 C C B GLU D 1 259 ? 56.662 -5.150 -29.852 0.48 29.51 259 GLU D C 1
ATOM 8628 O O A GLU D 1 259 ? 54.537 -4.883 -29.823 0.52 26.61 259 GLU D O 1
ATOM 8629 O O B GLU D 1 259 ? 56.450 -4.322 -30.745 0.48 32.14 259 GLU D O 1
ATOM 8640 N N A ALA D 1 260 ? 56.486 -4.634 -28.723 0.52 29.47 260 ALA D N 1
ATOM 8641 N N B ALA D 1 260 ? 57.326 -4.847 -28.731 0.48 29.87 260 ALA D N 1
ATOM 8642 C CA A ALA D 1 260 ? 56.080 -3.371 -28.102 0.52 29.29 260 ALA D CA 1
ATOM 8643 C CA B ALA D 1 260 ? 57.787 -3.486 -28.474 0.48 28.74 260 ALA D CA 1
ATOM 8644 C C A ALA D 1 260 ? 55.514 -2.380 -29.118 0.52 28.69 260 ALA D C 1
ATOM 8645 C C B ALA D 1 260 ? 59.010 -3.133 -29.315 0.48 29.73 260 ALA D C 1
ATOM 8646 O O A ALA D 1 260 ? 54.465 -1.765 -28.886 0.52 29.33 260 ALA D O 1
ATOM 8647 O O B ALA D 1 260 ? 59.168 -1.979 -29.728 0.48 31.54 260 ALA D O 1
ATOM 8650 N N A LYS D 1 261 ? 56.192 -2.210 -30.251 0.52 26.73 261 LYS D N 1
ATOM 8651 N N B LYS D 1 261 ? 59.897 -4.104 -29.561 0.48 30.19 261 LYS D N 1
ATOM 8652 C CA A LYS D 1 261 ? 55.773 -1.200 -31.218 0.52 27.92 261 LYS D CA 1
ATOM 8653 C CA B LYS D 1 261 ? 61.072 -3.837 -30.388 0.48 32.70 261 LYS D CA 1
ATOM 8654 C C A LYS D 1 261 ? 54.454 -1.550 -31.895 0.52 31.51 261 LYS D C 1
ATOM 8655 C C B LYS D 1 261 ? 60.672 -3.521 -31.823 0.48 34.09 261 LYS D C 1
ATOM 8656 O O A LYS D 1 261 ? 53.751 -0.644 -32.366 0.52 31.15 261 LYS D O 1
ATOM 8657 O O B LYS D 1 261 ? 61.289 -2.669 -32.475 0.48 36.45 261 LYS D O 1
ATOM 8668 N N A ASN D 1 262 ? 54.099 -2.835 -31.955 0.52 31.09 262 ASN D N 1
ATOM 8669 N N B ASN D 1 262 ? 59.638 -4.192 -32.324 0.48 34.62 262 ASN D N 1
ATOM 8670 C CA A ASN D 1 262 ? 52.900 -3.269 -32.657 0.52 33.38 262 ASN D CA 1
ATOM 8671 C CA B ASN D 1 262 ? 59.205 -4.058 -33.707 0.48 36.62 262 ASN D CA 1
ATOM 8672 C C A ASN D 1 262 ? 51.660 -3.290 -31.784 0.52 36.74 262 ASN D C 1
ATOM 8673 C C B ASN D 1 262 ? 57.998 -3.133 -33.831 0.48 37.60 262 ASN D C 1
ATOM 8674 O O A ASN D 1 262 ? 50.558 -3.465 -32.313 0.52 37.38 262 ASN D O 1
ATOM 8675 O O B ASN D 1 262 ? 57.285 -3.158 -34.835 0.48 37.76 262 ASN D O 1
ATOM 8684 N N . ILE D 1 263 ? 51.805 -3.134 -30.470 0.86 37.48 263 ILE D N 1
ATOM 8685 C CA . ILE D 1 263 ? 50.666 -3.211 -29.561 0.86 36.42 263 ILE D CA 1
ATOM 8686 C C . ILE D 1 263 ? 50.306 -1.867 -28.937 0.86 36.94 263 ILE D C 1
ATOM 8687 O O . ILE D 1 263 ? 49.198 -1.745 -28.383 0.86 32.19 263 ILE D O 1
ATOM 8692 N N A VAL D 1 264 ? 51.174 -0.850 -29.056 0.57 36.12 264 VAL D N 1
ATOM 8693 N N B VAL D 1 264 ? 54.140 -1.284 -32.896 0.43 43.59 264 VAL D N 1
ATOM 8694 C CA A VAL D 1 264 ? 50.918 0.466 -28.461 0.57 38.80 264 VAL D CA 1
ATOM 8695 C CA B VAL D 1 264 ? 52.815 -1.436 -33.484 0.43 41.42 264 VAL D CA 1
ATOM 8696 C C A VAL D 1 264 ? 49.624 1.059 -28.996 0.57 39.42 264 VAL D C 1
ATOM 8697 C C B VAL D 1 264 ? 51.777 -0.749 -32.604 0.43 42.92 264 VAL D C 1
ATOM 8698 O O A VAL D 1 264 ? 48.776 1.534 -28.232 0.57 38.54 264 VAL D O 1
ATOM 8699 O O B VAL D 1 264 ? 51.810 -0.848 -31.382 0.43 46.68 264 VAL D O 1
ATOM 8706 N N A GLY D 1 265 ? 49.468 1.075 -30.320 0.57 38.52 265 GLY D N 1
ATOM 8707 N N B GLY D 1 265 ? 50.872 -0.023 -33.244 0.43 40.93 265 GLY D N 1
ATOM 8708 C CA A GLY D 1 265 ? 48.265 1.653 -30.888 0.57 35.94 265 GLY D CA 1
ATOM 8709 C CA B GLY D 1 265 ? 49.759 0.596 -32.555 0.43 38.92 265 GLY D CA 1
ATOM 8710 C C A GLY D 1 265 ? 47.001 0.959 -30.448 0.57 32.49 265 GLY D C 1
ATOM 8711 C C B GLY D 1 265 ? 48.636 0.813 -33.538 0.43 38.87 265 GLY D C 1
ATOM 8712 O O A GLY D 1 265 ? 45.911 1.523 -30.606 0.57 34.79 265 GLY D O 1
ATOM 8713 O O B GLY D 1 265 ? 48.872 1.057 -34.725 0.43 39.08 265 GLY D O 1
ATOM 8714 N N A PHE D 1 266 ? 47.125 -0.225 -29.871 0.57 29.28 266 PHE D N 1
ATOM 8715 N N B PHE D 1 266 ? 47.408 0.727 -33.043 0.43 38.89 266 PHE D N 1
ATOM 8716 C CA A PHE D 1 266 ? 45.982 -1.070 -29.573 0.57 28.29 266 PHE D CA 1
ATOM 8717 C CA B PHE D 1 266 ? 46.245 0.665 -33.920 0.43 38.62 266 PHE D CA 1
ATOM 8718 C C A PHE D 1 266 ? 45.742 -1.225 -28.090 0.57 27.08 266 PHE D C 1
ATOM 8719 C C B PHE D 1 266 ? 45.103 1.569 -33.463 0.43 33.66 266 PHE D C 1
ATOM 8720 O O A PHE D 1 266 ? 44.597 -1.215 -27.671 0.57 26.99 266 PHE D O 1
ATOM 8721 O O B PHE D 1 266 ? 44.697 1.543 -32.300 0.43 30.10 266 PHE D O 1
#

Secondary structure (DSSP, 8-state):
-EEEE-SSHHHHHHHHHHHHHHHHHHH---SSS-EEEEE--SSTTHHHHHHHHHHHHTTS---TTEEEEESEEESSS-TTSTTSHHHHHHHHTGGGS---GGGEE---TTSS-HHHHHHHHHHHHHHTS--SEEEE---TTS-STT--TT--TT--SEEEEPPHHHHHHHGGGTTT-GGGS-SEEEE--HHHHHTSS-EEEEE-SGGGHHHHHHHHTS-S-SSSGGGGGGGSSSEEEEE-GGGGTTS-HHHHHHHHHHTHHHHTT-/-EEEE-SSHHHHHHHHHHHHHHHHHHH---SSS-EEEEE--SSTTHHHHHHHHHHHHTTS---TTEEEEESEEESSS-TTSTTSHHHHHHHHTGGGS---GGGEE---TTSS-HHHHHHHHHHHHHHTS--SEEEE---TT--STT--TT--TT--SEEEEPPHHHHHHHGGGTTT-GGGS-SEEEE--HHHHHTSS-EEEEE-SGGGHHHHHHHHTS-S-SSSGGGGGGGSSSEEEEE-GGGGTTS-HHHHHHHHHHTHHHHGGG-/-EEEE-SSHHHHHHHHHHHHHHHHHHH---SSS-EEEEE--SSTTHHHHHHHHHHHHTTS---TTEEEEESEEESSS-TTSTTSHHHHHHHHTGGGS---GGGEE---TTSS-HHHHHHHHHHHHHHTS--SEEEE---TT--STT--TT--TT--SEEEEPPHHHHHHHGGGTTT-GGGS-SEEEE--HHHHHTSS-EEEEE-SGGGHHHHHHHHTS-S-TTSGGGGGGGSSSEEEEE-SGGGTTS-HHHHHHHHHHTHHHHTT-/-EEEE-SSHHHHHHHHHHHHHHHHHHH---SSS-EEEEE--SSTTHHHHHHHHHHHHTTS---TTEEEEESEEESSS-TTSTTSHHHHHHHHTGGGS---GGGEE---TTSS-HHHHHHHHHHHHHHTS--SEEEE---TT--STT--TT--TT--SEEEEPPHHHHHHHGGGTTT-GGGS-SEEEE--HHHHHTSS-EEEEE-SGGGHHHHHHHHTS-S-SSSGGGGGGGSSSEEEEE-SGGGTTS-HHHHHHHHHHTHHHHTT-

CATH classification: 3.40.50.1360